Protein AF-Q55GI3-F1 (afdb_monomer)

Organism: Dictyostelium discoideum (NCBI:txid44689)

Radius of gyration: 42.15 Å; Cα contacts (8 Å, |Δi|>4): 1378; chains: 1; bounding box: 112×113×127 Å

InterPro domains:
  IPR000182 GNAT domain [PF00583] (133-193)
  IPR016181 Acyl-CoA N-acyltransferase [SSF55729] (153-197)

Structure (mmCIF, N/CA/C/O backbone):
data_AF-Q55GI3-F1
#
_entry.id   AF-Q55GI3-F1
#
loop_
_atom_site.group_PDB
_atom_site.id
_atom_site.type_symbol
_atom_site.label_atom_id
_atom_site.label_alt_id
_atom_site.label_comp_id
_atom_site.label_asym_id
_atom_site.label_entity_id
_atom_site.label_seq_id
_atom_site.pdbx_PDB_ins_code
_atom_site.Cartn_x
_atom_site.Cartn_y
_atom_site.Cartn_z
_atom_site.occupancy
_atom_site.B_iso_or_equiv
_atom_site.auth_seq_id
_atom_site.auth_comp_id
_atom_site.auth_asym_id
_atom_site.auth_atom_id
_atom_site.pdbx_PDB_model_num
ATOM 1 N N . MET A 1 1 ? 38.148 -11.548 -2.305 1.00 63.25 1 MET A N 1
ATOM 2 C CA . MET A 1 1 ? 38.549 -11.258 -3.697 1.00 63.25 1 MET A CA 1
ATOM 3 C C . MET A 1 1 ? 39.489 -10.071 -3.671 1.00 63.25 1 MET A C 1
ATOM 5 O O . MET A 1 1 ? 39.153 -9.086 -3.020 1.00 63.25 1 MET A O 1
ATOM 9 N N . ASN A 1 2 ? 40.663 -10.177 -4.299 1.00 75.12 2 ASN A N 1
ATOM 10 C CA . ASN A 1 2 ? 41.557 -9.030 -4.455 1.00 75.12 2 ASN A CA 1
ATOM 11 C C . ASN A 1 2 ? 40.806 -7.924 -5.203 1.00 75.12 2 ASN A C 1
ATOM 13 O O . ASN A 1 2 ? 40.073 -8.196 -6.153 1.00 75.12 2 ASN A O 1
ATOM 17 N N . LYS A 1 3 ? 40.927 -6.684 -4.728 1.00 88.19 3 LYS A N 1
ATOM 18 C CA . LYS A 1 3 ? 40.310 -5.528 -5.375 1.00 88.19 3 LYS A CA 1
ATOM 19 C C . LYS A 1 3 ? 41.047 -5.290 -6.695 1.00 88.19 3 LYS A C 1
ATOM 21 O O . LYS A 1 3 ? 42.148 -4.757 -6.663 1.00 88.19 3 LYS A O 1
ATOM 26 N N . ILE A 1 4 ? 40.447 -5.700 -7.813 1.00 90.69 4 ILE A N 1
ATOM 27 C CA . ILE A 1 4 ? 40.982 -5.460 -9.161 1.00 90.69 4 ILE A CA 1
ATOM 28 C C . ILE A 1 4 ? 41.154 -3.953 -9.354 1.00 90.69 4 ILE A C 1
ATOM 30 O O . ILE A 1 4 ? 40.213 -3.183 -9.112 1.00 90.69 4 ILE A O 1
ATOM 34 N N . SER A 1 5 ? 42.356 -3.540 -9.752 1.00 93.12 5 SER A N 1
ATOM 35 C CA . SER A 1 5 ? 42.648 -2.162 -10.132 1.00 93.12 5 SER A CA 1
ATOM 36 C C . SER A 1 5 ? 42.387 -1.981 -11.625 1.00 93.12 5 SER A C 1
ATOM 38 O O . SER A 1 5 ? 42.750 -2.828 -12.441 1.00 93.12 5 SER A O 1
ATOM 40 N N . PHE A 1 6 ? 41.714 -0.894 -11.985 1.00 95.88 6 PHE A N 1
ATOM 41 C CA . PHE A 1 6 ? 41.417 -0.577 -13.374 1.00 95.88 6 PHE A CA 1
ATOM 42 C C . PHE A 1 6 ? 41.377 0.932 -13.583 1.00 95.88 6 PHE A C 1
ATOM 44 O O . PHE A 1 6 ? 41.097 1.682 -12.642 1.00 95.88 6 PHE A O 1
ATOM 51 N N . GLU A 1 7 ? 41.638 1.349 -14.815 1.00 97.25 7 GLU A N 1
ATOM 52 C CA . GLU A 1 7 ? 41.495 2.722 -15.292 1.00 97.25 7 GLU A CA 1
ATOM 53 C C . GLU A 1 7 ? 40.228 2.874 -16.141 1.00 97.25 7 GLU A C 1
ATOM 55 O O . GLU A 1 7 ? 39.687 1.883 -16.641 1.00 97.25 7 GLU A O 1
ATOM 60 N N . MET A 1 8 ? 39.729 4.108 -16.248 1.00 98.12 8 MET A N 1
ATOM 61 C CA . MET A 1 8 ? 38.625 4.461 -17.141 1.00 98.12 8 MET A CA 1
ATOM 62 C C . MET A 1 8 ? 39.198 5.201 -18.348 1.00 98.12 8 MET A C 1
ATOM 64 O O . MET A 1 8 ? 39.896 6.196 -18.163 1.00 98.12 8 MET A O 1
ATOM 68 N N . VAL A 1 9 ? 38.901 4.730 -19.557 1.00 98.25 9 VAL A N 1
ATOM 69 C CA . VAL A 1 9 ? 39.345 5.344 -20.818 1.00 98.25 9 VAL A CA 1
ATOM 70 C C . VAL A 1 9 ? 38.117 5.781 -21.607 1.00 98.25 9 VAL A C 1
ATOM 72 O O . VAL A 1 9 ? 37.279 4.942 -21.923 1.00 98.25 9 VAL A O 1
ATOM 75 N N . ASP A 1 10 ? 38.000 7.073 -21.918 1.00 98.19 10 ASP A N 1
ATOM 76 C CA . ASP A 1 10 ? 36.951 7.612 -22.793 1.00 98.19 10 ASP A CA 1
ATOM 77 C C . ASP A 1 10 ? 37.492 7.776 -24.217 1.00 98.19 10 ASP A C 1
ATOM 79 O O . ASP A 1 10 ? 38.368 8.607 -24.470 1.00 98.19 10 ASP A O 1
ATOM 83 N N . LEU A 1 11 ? 36.961 6.991 -25.155 1.00 98.00 11 LEU A N 1
ATOM 84 C CA . LEU A 1 11 ? 37.396 6.995 -26.553 1.00 98.00 11 LEU A CA 1
ATOM 85 C C . LEU A 1 11 ? 37.057 8.298 -27.292 1.00 98.00 11 LEU A C 1
ATOM 87 O O . LEU A 1 11 ? 37.619 8.547 -28.355 1.00 98.00 11 LEU A O 1
ATOM 91 N N . ARG A 1 12 ? 36.186 9.158 -26.748 1.00 94.94 12 ARG A N 1
ATOM 92 C CA . ARG A 1 12 ? 35.947 10.501 -27.302 1.00 94.94 12 ARG A CA 1
ATOM 93 C C . ARG A 1 12 ? 37.110 11.444 -27.002 1.00 94.94 12 ARG A C 1
ATOM 95 O O . ARG A 1 12 ? 37.484 12.252 -27.846 1.00 94.94 12 ARG A O 1
ATOM 102 N N . GLU A 1 13 ? 37.686 11.333 -25.806 1.00 94.56 13 GLU A N 1
ATOM 103 C CA . GLU A 1 13 ? 38.809 12.163 -25.347 1.00 94.56 13 GLU A CA 1
ATOM 104 C C . GLU A 1 13 ? 40.169 11.586 -25.760 1.00 94.56 13 GLU A C 1
ATOM 106 O O . GLU A 1 13 ? 41.147 12.317 -25.897 1.00 94.56 13 GLU A O 1
ATOM 111 N N . SER A 1 14 ? 40.254 10.266 -25.932 1.00 95.44 14 SER A N 1
ATOM 112 C CA . SER A 1 14 ? 41.475 9.534 -26.284 1.00 95.44 14 SER A CA 1
ATOM 113 C C . SER A 1 14 ? 41.156 8.445 -27.307 1.00 95.44 14 SER A C 1
ATOM 115 O O . SER A 1 14 ? 41.174 7.256 -26.994 1.00 95.44 14 SER A O 1
ATOM 117 N N . TYR A 1 15 ? 40.820 8.870 -28.529 1.00 95.62 15 TYR A N 1
AT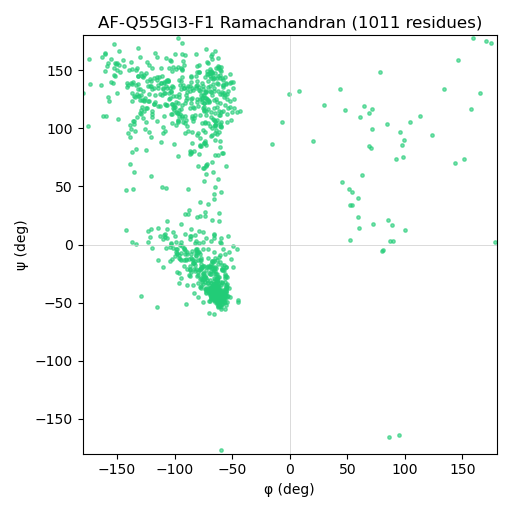OM 118 C CA . TYR A 1 15 ? 40.413 7.964 -29.603 1.00 95.62 15 TYR A CA 1
ATOM 119 C C . TYR A 1 15 ? 41.516 6.960 -29.958 1.00 95.62 15 TYR A C 1
ATOM 121 O O . TYR A 1 15 ? 42.618 7.335 -30.362 1.00 95.62 15 TYR A O 1
ATOM 129 N N . ASP A 1 16 ? 41.180 5.677 -29.845 1.00 96.88 16 ASP A N 1
ATOM 130 C CA . ASP A 1 16 ? 42.015 4.542 -30.224 1.00 96.88 16 ASP A CA 1
ATOM 131 C C . ASP A 1 16 ? 41.140 3.531 -30.979 1.00 96.88 16 ASP A C 1
ATOM 133 O O . ASP A 1 16 ? 40.295 2.844 -30.398 1.00 96.88 16 ASP A O 1
ATOM 137 N N . TYR A 1 17 ? 41.338 3.462 -32.297 1.00 96.50 17 TYR A N 1
ATOM 138 C CA . TYR A 1 17 ? 40.577 2.579 -33.179 1.00 96.50 17 TYR A CA 1
ATOM 139 C C . TYR A 1 17 ? 40.793 1.093 -32.863 1.00 96.50 17 TYR A C 1
ATOM 141 O O . TYR A 1 17 ? 39.850 0.306 -32.938 1.00 96.50 17 TYR A O 1
ATOM 149 N N . GLU A 1 18 ? 42.008 0.689 -32.480 1.00 98.06 18 GLU A N 1
ATOM 150 C CA . GLU A 1 18 ? 42.278 -0.711 -32.142 1.00 98.06 18 GLU A CA 1
ATOM 151 C C . GLU A 1 18 ? 41.598 -1.082 -30.823 1.00 98.06 18 GLU A C 1
ATOM 153 O O . GLU A 1 18 ? 41.022 -2.165 -30.705 1.00 98.06 18 GLU A O 1
ATOM 158 N N . LEU A 1 19 ? 41.581 -0.173 -29.845 1.00 98.06 19 LEU A N 1
ATOM 159 C CA . LEU A 1 19 ? 40.848 -0.373 -28.596 1.00 98.06 19 LEU A CA 1
ATOM 160 C C . LEU A 1 19 ? 39.324 -0.412 -28.812 1.00 98.06 19 LEU A C 1
ATOM 162 O O . LEU A 1 19 ? 38.658 -1.275 -28.238 1.00 98.06 19 LEU A O 1
ATOM 166 N N . LEU A 1 20 ? 38.782 0.453 -29.677 1.00 98.06 20 LEU A N 1
ATOM 167 C CA . LEU A 1 20 ? 37.377 0.429 -30.103 1.00 98.06 20 LEU A CA 1
ATOM 168 C C . LEU A 1 20 ? 37.011 -0.912 -30.750 1.00 98.06 20 LEU A C 1
ATOM 170 O O . LEU A 1 20 ? 36.052 -1.570 -30.345 1.00 98.06 20 LEU A O 1
ATOM 174 N N . LYS A 1 21 ? 37.812 -1.350 -31.724 1.00 98.12 21 LYS A N 1
ATOM 175 C CA . LYS A 1 21 ? 37.629 -2.620 -32.431 1.00 98.12 21 LYS A CA 1
ATOM 176 C C . LYS A 1 21 ? 37.711 -3.814 -31.480 1.00 98.12 21 LYS A C 1
ATOM 178 O O . LYS A 1 21 ? 36.939 -4.763 -31.615 1.00 98.12 21 LYS A O 1
ATOM 183 N N . ARG A 1 22 ? 38.621 -3.776 -30.502 1.00 98.00 22 ARG A N 1
ATOM 184 C CA . ARG A 1 22 ? 38.706 -4.785 -29.438 1.00 98.00 22 ARG A CA 1
ATOM 185 C C . ARG A 1 22 ? 37.469 -4.780 -28.550 1.00 98.00 22 ARG A C 1
ATOM 187 O O . ARG A 1 22 ? 36.919 -5.844 -28.322 1.00 98.00 22 ARG A O 1
ATOM 194 N N . PHE A 1 23 ? 36.990 -3.623 -28.097 1.00 98.00 23 PHE A N 1
ATOM 195 C CA . PHE A 1 23 ? 35.740 -3.532 -27.334 1.00 98.00 23 PHE A CA 1
ATOM 196 C C . PHE A 1 23 ? 34.552 -4.121 -28.109 1.00 98.00 23 PHE A C 1
ATOM 198 O O . PHE A 1 23 ? 33.801 -4.932 -27.566 1.00 98.00 23 PHE A O 1
ATOM 205 N N . TYR A 1 24 ? 34.426 -3.778 -29.391 1.00 97.75 24 TYR A N 1
ATOM 206 C CA . TYR A 1 24 ? 33.361 -4.280 -30.253 1.00 97.75 24 TYR A CA 1
ATOM 207 C C . TYR A 1 24 ? 33.422 -5.812 -30.406 1.00 97.75 24 TYR A C 1
ATOM 209 O O . TYR A 1 24 ? 32.458 -6.517 -30.111 1.00 97.75 24 TYR A O 1
ATOM 217 N N . ASN A 1 25 ? 34.588 -6.356 -30.763 1.00 97.00 25 ASN A N 1
ATOM 218 C CA . ASN A 1 25 ? 34.750 -7.795 -30.991 1.00 97.00 25 ASN A CA 1
ATOM 219 C C . ASN A 1 25 ? 34.739 -8.631 -29.701 1.00 97.00 25 ASN A C 1
ATOM 221 O O . ASN A 1 25 ? 34.207 -9.738 -29.685 1.00 97.00 25 ASN A O 1
ATOM 225 N N . GLU A 1 26 ? 35.367 -8.138 -28.631 1.00 96.81 26 GLU A N 1
ATOM 226 C CA . GLU A 1 26 ? 35.566 -8.888 -27.385 1.00 96.81 26 GLU A CA 1
ATOM 227 C C . GLU A 1 26 ? 34.369 -8.761 -26.422 1.00 96.81 26 GLU A C 1
ATOM 229 O O . GLU A 1 26 ? 34.213 -9.623 -25.556 1.00 96.81 26 GLU A O 1
ATOM 234 N N . LEU A 1 27 ? 33.533 -7.714 -26.538 1.00 95.81 27 LEU A N 1
ATOM 235 C CA . LEU A 1 27 ? 32.398 -7.476 -25.633 1.00 95.81 27 LEU A CA 1
ATOM 236 C C . LEU A 1 27 ? 31.051 -7.233 -26.314 1.00 95.81 27 LEU A C 1
ATOM 238 O O . LEU A 1 27 ? 30.078 -7.815 -25.838 1.00 95.81 27 LEU A O 1
ATOM 242 N N . MET A 1 28 ? 30.956 -6.421 -27.372 1.00 95.19 28 MET A N 1
ATOM 243 C CA . MET A 1 28 ? 29.655 -6.149 -28.011 1.00 95.19 28 MET A CA 1
ATOM 244 C C . MET A 1 28 ? 29.075 -7.408 -28.658 1.00 95.19 28 MET A C 1
ATOM 246 O O . MET A 1 28 ? 28.027 -7.877 -28.223 1.00 95.19 28 MET A O 1
ATOM 250 N N . ILE A 1 29 ? 29.794 -8.006 -29.615 1.00 94.44 29 ILE A N 1
ATOM 251 C CA . ILE A 1 29 ? 29.316 -9.180 -30.369 1.00 94.44 29 ILE A CA 1
ATOM 252 C C . ILE A 1 29 ? 28.906 -10.344 -29.439 1.00 94.44 29 ILE A C 1
ATOM 254 O O . ILE A 1 29 ? 27.814 -10.881 -29.603 1.00 94.44 29 ILE A O 1
ATOM 258 N N . PRO A 1 30 ? 29.690 -10.730 -28.407 1.00 92.88 30 PRO A N 1
ATOM 259 C CA . PRO A 1 30 ? 29.292 -11.831 -27.527 1.00 92.88 30 PRO A CA 1
ATOM 260 C C . PRO A 1 30 ? 28.052 -11.561 -26.658 1.00 92.88 30 PRO A C 1
ATOM 262 O O . PRO A 1 30 ? 27.434 -12.515 -26.188 1.00 92.88 30 PRO A O 1
ATOM 265 N N . ASN A 1 31 ? 27.708 -10.295 -26.391 1.00 91.19 31 ASN A N 1
ATOM 266 C CA . ASN A 1 31 ? 26.568 -9.922 -25.541 1.00 91.19 31 ASN A CA 1
ATOM 267 C C . ASN A 1 31 ? 25.300 -9.568 -26.335 1.00 91.19 31 ASN A C 1
ATOM 269 O O . ASN A 1 31 ? 24.269 -9.336 -25.711 1.00 91.19 31 ASN A O 1
ATOM 273 N N . PHE A 1 32 ? 25.370 -9.546 -27.665 1.00 88.81 32 PHE A N 1
ATOM 274 C CA . PHE A 1 32 ? 24.243 -9.289 -28.562 1.00 88.81 32 PHE A CA 1
ATOM 275 C C . PHE A 1 32 ? 24.317 -10.287 -29.724 1.00 88.81 32 PHE A C 1
ATOM 277 O O . PHE A 1 32 ? 24.864 -9.979 -30.780 1.00 88.81 32 PHE A O 1
ATOM 284 N N . PRO A 1 33 ? 23.861 -11.534 -29.504 1.00 81.44 33 PRO A N 1
ATOM 285 C CA . PRO A 1 33 ? 23.996 -12.603 -30.490 1.00 81.44 33 PRO A CA 1
ATOM 286 C C . PRO A 1 33 ? 23.115 -12.397 -31.729 1.00 81.44 33 PRO A C 1
ATOM 288 O O . PRO A 1 33 ? 23.378 -13.023 -32.754 1.00 81.44 33 PRO A O 1
ATOM 291 N N . ASP A 1 34 ? 22.075 -11.564 -31.637 1.00 83.44 34 ASP A N 1
ATOM 292 C CA . ASP A 1 34 ? 21.312 -11.120 -32.799 1.00 83.44 34 ASP A CA 1
ATOM 293 C C . ASP A 1 34 ? 22.016 -9.914 -33.431 1.00 83.44 34 ASP A C 1
ATOM 295 O O . ASP A 1 34 ? 22.030 -8.817 -32.874 1.00 83.44 34 ASP A O 1
ATOM 299 N N . GLU A 1 35 ? 22.605 -10.121 -34.609 1.00 83.94 35 GLU A N 1
ATOM 300 C CA . GLU A 1 35 ? 23.285 -9.064 -35.365 1.00 83.94 35 GLU A CA 1
ATOM 301 C C . GLU A 1 35 ? 22.344 -7.895 -35.710 1.00 83.94 35 GLU A C 1
ATOM 303 O O . GLU A 1 35 ? 22.822 -6.785 -35.919 1.00 83.94 35 GLU A O 1
ATOM 308 N N . ASN A 1 36 ? 21.018 -8.100 -35.714 1.00 80.38 36 ASN A N 1
ATOM 309 C CA . ASN A 1 36 ? 20.044 -7.032 -35.966 1.00 80.38 36 ASN A CA 1
ATOM 310 C C . ASN A 1 36 ? 19.880 -6.065 -34.782 1.00 80.38 36 ASN A C 1
ATOM 312 O O . ASN A 1 36 ? 19.363 -4.963 -34.965 1.00 80.38 36 ASN A O 1
ATOM 316 N N . GLU A 1 37 ? 20.303 -6.463 -33.579 1.00 79.12 37 GLU A N 1
ATOM 317 C CA . GLU A 1 37 ? 20.336 -5.594 -32.395 1.00 79.12 37 GLU A CA 1
ATOM 318 C C . GLU A 1 37 ? 21.634 -4.772 -32.313 1.00 79.12 37 GLU A C 1
ATOM 320 O O . GLU A 1 37 ? 21.758 -3.896 -31.457 1.00 79.12 37 GLU A O 1
ATOM 325 N N . LEU A 1 38 ? 22.612 -5.046 -33.186 1.00 84.69 38 LEU A N 1
ATOM 326 C CA . LEU A 1 38 ? 23.911 -4.384 -33.199 1.00 84.69 38 LEU A CA 1
ATOM 327 C C . LEU A 1 38 ? 23.987 -3.314 -34.288 1.00 84.69 38 LEU A C 1
ATOM 329 O O . LEU A 1 38 ? 23.795 -3.573 -35.473 1.00 84.69 38 LEU A O 1
ATOM 333 N N . GLU A 1 39 ? 24.388 -2.107 -33.898 1.00 86.62 39 GLU A N 1
ATOM 334 C CA . GLU A 1 39 ? 24.894 -1.136 -34.867 1.00 86.62 39 GLU A CA 1
ATOM 335 C C . GLU A 1 39 ? 26.257 -1.610 -35.406 1.00 86.62 39 GLU A C 1
ATOM 337 O O . GLU A 1 39 ? 27.106 -2.053 -34.618 1.00 86.62 39 GLU A O 1
ATOM 342 N N . PRO A 1 40 ? 26.510 -1.523 -36.724 1.00 90.00 40 PRO A N 1
ATOM 343 C CA . PRO A 1 40 ? 27.790 -1.923 -37.295 1.00 90.00 40 PRO A CA 1
ATOM 344 C C . PRO A 1 40 ? 28.919 -1.017 -36.784 1.00 90.00 40 PRO A C 1
ATOM 346 O O . PRO A 1 40 ? 28.725 0.179 -36.549 1.00 90.00 40 PRO A O 1
ATOM 349 N N . LEU A 1 41 ? 30.125 -1.578 -36.630 1.00 93.88 41 LEU A N 1
ATOM 350 C CA . LEU A 1 41 ? 31.303 -0.852 -36.133 1.00 93.88 41 LEU A CA 1
ATOM 351 C C . LEU A 1 41 ? 31.589 0.416 -36.956 1.00 93.88 41 LEU A C 1
ATOM 353 O O . LEU A 1 41 ? 32.031 1.426 -36.410 1.00 93.88 41 LEU A O 1
ATOM 357 N N . GLU A 1 42 ? 31.318 0.380 -38.259 1.00 91.56 42 GLU A N 1
ATOM 358 C CA . GLU A 1 42 ? 31.474 1.507 -39.175 1.00 91.56 42 GLU A CA 1
ATOM 359 C C . GLU A 1 42 ? 30.625 2.716 -38.759 1.00 91.56 42 GLU A C 1
ATOM 361 O O . GLU A 1 42 ? 31.126 3.841 -38.789 1.00 91.56 42 GLU A O 1
ATOM 366 N N . SER A 1 43 ? 29.391 2.496 -38.292 1.00 87.50 43 SER A N 1
ATOM 367 C CA . SER A 1 43 ? 28.527 3.573 -37.792 1.00 87.50 43 SER A CA 1
ATOM 368 C C . SER A 1 43 ? 29.108 4.222 -36.536 1.00 87.50 43 SER A C 1
ATOM 370 O O . SER A 1 43 ? 29.049 5.439 -36.382 1.00 87.50 43 SER A O 1
ATOM 372 N N . TRP A 1 44 ? 29.750 3.444 -35.661 1.00 92.25 44 TRP A N 1
ATOM 373 C CA . TRP A 1 44 ? 30.398 3.995 -34.468 1.00 92.25 44 TRP A CA 1
ATOM 374 C C . TRP A 1 44 ? 31.614 4.845 -34.832 1.00 92.25 44 TRP A C 1
ATOM 376 O O . TRP A 1 44 ? 31.818 5.913 -34.257 1.00 92.25 44 TRP A O 1
ATOM 386 N N . VAL A 1 45 ? 32.410 4.398 -35.810 1.00 93.31 45 VAL A N 1
ATOM 387 C CA . VAL A 1 45 ? 33.548 5.167 -36.338 1.00 93.31 45 VAL A CA 1
ATOM 388 C C . VAL A 1 45 ? 33.074 6.492 -36.945 1.00 93.31 45 VAL A C 1
ATOM 390 O O . VAL A 1 45 ? 33.700 7.525 -36.703 1.00 93.31 45 VAL A O 1
ATOM 393 N N . GLU A 1 46 ? 31.955 6.489 -37.673 1.00 89.19 46 GLU A N 1
ATOM 394 C CA . GLU A 1 46 ? 31.343 7.697 -38.241 1.00 89.19 46 GLU A CA 1
ATOM 395 C C . GLU A 1 46 ? 30.935 8.705 -37.153 1.00 89.19 46 GLU A C 1
ATOM 397 O O . GLU A 1 46 ? 31.257 9.889 -37.258 1.00 89.19 46 GLU A O 1
ATOM 402 N N . MET A 1 47 ? 30.351 8.242 -36.041 1.00 88.94 47 MET A N 1
ATOM 403 C CA . MET A 1 47 ? 29.964 9.106 -34.912 1.00 88.94 47 MET A CA 1
ATOM 404 C C . MET A 1 47 ? 31.162 9.773 -34.202 1.00 88.94 47 MET A C 1
ATOM 406 O O . MET A 1 47 ? 31.024 10.856 -33.619 1.00 88.94 47 MET A O 1
ATOM 410 N N . PHE A 1 48 ? 32.363 9.184 -34.275 1.00 89.19 48 PHE A N 1
ATOM 411 C CA . PHE A 1 48 ? 33.608 9.848 -33.857 1.00 89.19 48 PHE A CA 1
ATOM 412 C C . PHE A 1 48 ? 34.169 10.808 -34.926 1.00 89.19 48 PHE A C 1
ATOM 414 O O . PHE A 1 48 ? 34.845 11.778 -34.576 1.00 89.19 48 PHE A O 1
ATOM 421 N N . GLY A 1 49 ? 33.889 10.565 -36.213 1.00 76.38 49 GLY A N 1
ATOM 422 C CA . GLY A 1 49 ? 34.483 11.246 -37.372 1.00 76.38 49 GLY A CA 1
ATOM 423 C C . GLY A 1 49 ? 34.229 12.754 -37.458 1.00 76.38 49 GLY A C 1
ATOM 424 O O . GLY A 1 49 ? 35.105 13.491 -37.923 1.00 76.38 49 GLY A O 1
ATOM 425 N N . ASN A 1 50 ? 33.114 13.238 -36.899 1.00 67.31 50 ASN A N 1
ATOM 426 C CA . ASN A 1 50 ? 32.764 14.668 -36.861 1.00 67.31 50 ASN A CA 1
ATOM 427 C C . ASN A 1 50 ? 33.786 15.546 -36.101 1.00 67.31 50 ASN A C 1
ATOM 429 O O . ASN A 1 50 ? 33.728 16.775 -36.161 1.00 67.31 50 ASN A O 1
ATOM 433 N N . LEU A 1 51 ? 34.759 14.947 -35.405 1.00 62.12 51 LEU A N 1
ATOM 434 C CA . LEU A 1 51 ? 35.843 15.669 -34.734 1.00 62.12 51 LEU A CA 1
ATOM 435 C C . LEU A 1 51 ? 36.904 16.236 -35.692 1.00 62.12 51 LEU A C 1
ATOM 437 O O . LEU A 1 51 ? 37.548 17.236 -35.364 1.00 62.12 51 LEU A O 1
ATOM 441 N N . ASN A 1 52 ? 37.111 15.625 -36.864 1.00 57.62 52 ASN A N 1
ATOM 442 C CA . ASN A 1 52 ? 38.257 15.966 -37.715 1.00 57.62 52 ASN A CA 1
ATOM 443 C C . ASN A 1 52 ? 37.996 17.131 -38.681 1.00 57.62 52 ASN A C 1
ATOM 445 O O . ASN A 1 52 ? 38.938 17.842 -39.036 1.00 57.62 52 ASN A O 1
ATOM 449 N N . GLU A 1 53 ? 36.747 17.386 -39.073 1.00 61.81 53 GLU A N 1
ATOM 450 C CA . GLU A 1 53 ? 36.443 18.475 -40.015 1.00 61.81 53 GLU A CA 1
ATOM 451 C C . GLU A 1 53 ? 36.495 19.862 -39.350 1.00 61.81 53 GLU A C 1
ATOM 453 O O . GLU A 1 53 ? 36.972 20.828 -39.951 1.00 61.81 53 GLU A O 1
ATOM 458 N N . ASN A 1 54 ? 36.145 19.959 -38.063 1.00 56.72 54 ASN A N 1
ATOM 459 C CA . ASN A 1 54 ? 36.120 21.241 -37.350 1.00 56.72 54 ASN A CA 1
ATOM 460 C C . ASN A 1 54 ? 37.512 21.779 -36.963 1.00 56.72 54 ASN A C 1
ATOM 462 O O . ASN A 1 54 ? 37.690 22.993 -36.853 1.00 56.72 54 ASN A O 1
ATOM 466 N N . ASN A 1 55 ? 38.530 20.921 -36.824 1.00 56.59 55 ASN A N 1
ATOM 467 C CA . ASN A 1 55 ? 39.894 21.375 -36.517 1.00 56.59 55 ASN A CA 1
ATOM 468 C C . ASN A 1 55 ? 40.676 21.867 -37.748 1.00 56.59 55 ASN A C 1
ATOM 470 O O . ASN A 1 55 ? 41.603 22.665 -37.597 1.00 56.59 55 ASN A O 1
ATOM 474 N N . ASN A 1 56 ? 40.292 21.467 -38.965 1.00 57.38 56 ASN A N 1
ATOM 475 C CA . ASN A 1 56 ? 40.979 21.908 -40.184 1.00 57.38 56 ASN A CA 1
ATOM 476 C C . ASN A 1 56 ? 40.458 23.248 -40.734 1.00 57.38 56 ASN A C 1
ATOM 478 O O . ASN A 1 56 ? 41.207 23.956 -41.410 1.00 57.38 56 ASN A O 1
ATOM 482 N N . ASN A 1 57 ? 39.235 23.663 -40.384 1.00 57.38 57 ASN A N 1
ATOM 483 C CA . ASN A 1 57 ? 38.661 24.922 -40.877 1.00 57.38 57 ASN A CA 1
ATOM 484 C C . ASN A 1 57 ? 39.068 26.174 -40.075 1.00 57.38 57 ASN A C 1
ATOM 486 O O . ASN A 1 57 ? 38.990 27.282 -40.603 1.00 57.38 57 ASN A O 1
ATOM 490 N N . ASN A 1 58 ? 39.602 26.033 -38.856 1.00 56.12 58 ASN A N 1
ATOM 491 C CA . ASN A 1 58 ? 40.059 27.183 -38.057 1.00 56.12 58 ASN A CA 1
ATOM 492 C C . ASN A 1 58 ? 41.526 27.594 -38.285 1.00 56.12 58 ASN A C 1
ATOM 494 O O . ASN A 1 58 ? 41.932 28.654 -37.813 1.00 56.12 58 ASN A O 1
ATOM 498 N N . ASN A 1 59 ? 42.307 26.832 -39.061 1.00 53.84 59 ASN A N 1
ATOM 499 C CA . ASN A 1 59 ? 43.709 27.165 -39.362 1.00 53.84 59 ASN A CA 1
ATOM 500 C C . ASN A 1 59 ? 43.953 27.744 -40.771 1.00 53.84 59 ASN A C 1
ATOM 502 O O . ASN A 1 59 ? 45.090 28.093 -41.078 1.00 53.84 59 ASN A O 1
ATOM 506 N N . ASN A 1 60 ? 42.915 27.929 -41.600 1.00 51.16 60 ASN A N 1
ATOM 507 C CA . ASN A 1 60 ? 43.066 28.406 -42.987 1.00 51.16 60 ASN A CA 1
ATOM 508 C C . ASN A 1 60 ? 42.499 29.811 -43.288 1.00 51.16 60 ASN A C 1
ATOM 510 O O . ASN A 1 60 ? 42.570 30.259 -44.428 1.00 51.16 60 ASN A O 1
ATOM 514 N N . ASN A 1 61 ? 42.038 30.577 -42.292 1.00 49.06 61 ASN A N 1
ATOM 515 C CA . ASN A 1 61 ? 41.477 31.927 -42.508 1.00 49.06 61 ASN A CA 1
ATOM 516 C C . ASN A 1 61 ? 42.510 33.075 -42.506 1.00 49.06 61 ASN A C 1
ATOM 518 O O . ASN A 1 61 ? 42.184 34.206 -42.160 1.00 49.06 61 ASN A O 1
ATOM 522 N N . ASN A 1 62 ? 43.758 32.813 -42.909 1.00 46.88 62 ASN A N 1
ATOM 523 C CA . ASN A 1 62 ? 44.818 33.827 -42.959 1.00 46.88 62 ASN A CA 1
ATOM 524 C C . ASN A 1 62 ? 45.745 33.675 -44.178 1.00 46.88 62 ASN A C 1
ATOM 526 O O . ASN A 1 62 ? 46.955 33.732 -44.023 1.00 46.88 62 ASN A O 1
ATOM 530 N N . LEU A 1 63 ? 45.225 33.497 -45.396 1.00 40.94 63 LEU A N 1
ATOM 531 C CA . LEU A 1 63 ? 45.980 33.790 -46.625 1.00 40.94 63 LEU A CA 1
ATOM 532 C C . LEU A 1 63 ? 45.045 33.885 -47.843 1.00 40.94 63 LEU A C 1
ATOM 534 O O . LEU A 1 63 ? 44.194 33.029 -48.043 1.00 40.94 63 LEU A O 1
ATOM 538 N N . ASN A 1 64 ? 45.310 34.893 -48.681 1.00 38.22 64 ASN A N 1
ATOM 539 C CA . ASN A 1 64 ? 44.867 35.077 -50.074 1.00 38.22 64 ASN A CA 1
ATOM 540 C C . ASN A 1 64 ? 43.654 35.990 -50.332 1.00 38.22 64 ASN A C 1
ATOM 542 O O . ASN A 1 64 ? 42.574 35.581 -50.745 1.00 38.22 64 ASN A O 1
ATOM 546 N N . PHE A 1 65 ? 43.943 37.290 -50.220 1.00 38.50 65 PHE A N 1
ATOM 547 C CA . PHE A 1 65 ? 43.481 38.300 -51.174 1.00 38.50 65 PHE A CA 1
ATOM 548 C C . PHE A 1 65 ? 44.063 38.026 -52.580 1.00 38.50 65 PHE A C 1
ATOM 550 O O . PHE A 1 65 ? 45.237 37.680 -52.686 1.00 38.50 65 PHE A O 1
ATOM 557 N N . PHE A 1 66 ? 43.260 38.326 -53.610 1.00 41.69 66 PHE A N 1
ATOM 558 C CA . PHE A 1 66 ? 43.540 38.449 -55.058 1.00 41.69 66 PHE A CA 1
ATOM 559 C C . PHE A 1 66 ? 43.088 37.317 -56.013 1.00 41.69 66 PHE A C 1
ATOM 561 O O . PHE A 1 66 ? 43.764 36.314 -56.199 1.00 41.69 66 PHE A O 1
ATOM 568 N N . ASN A 1 67 ? 42.016 37.675 -56.741 1.00 39.78 67 ASN A N 1
ATOM 569 C CA . ASN A 1 67 ? 41.752 37.520 -58.184 1.00 39.78 67 ASN A CA 1
ATOM 570 C C . ASN A 1 67 ? 41.184 36.209 -58.768 1.00 39.78 67 ASN A C 1
ATOM 572 O O . ASN A 1 67 ? 41.907 35.255 -59.027 1.00 39.78 67 ASN A O 1
ATOM 576 N N . ASN A 1 68 ? 39.878 36.286 -59.082 1.00 38.59 68 ASN A N 1
ATOM 577 C CA . ASN A 1 68 ? 39.231 36.103 -60.400 1.00 38.59 68 ASN A CA 1
ATOM 578 C C . ASN A 1 68 ? 39.879 35.151 -61.424 1.00 38.59 68 ASN A C 1
ATOM 580 O O . ASN A 1 68 ? 40.941 35.460 -61.954 1.00 38.59 68 ASN A O 1
ATOM 584 N N . ASP A 1 69 ? 39.147 34.110 -61.847 1.00 40.88 69 ASP A N 1
ATOM 585 C CA . ASP A 1 69 ? 38.324 34.153 -63.076 1.00 40.88 69 ASP A CA 1
ATOM 586 C C . ASP A 1 69 ? 37.573 32.821 -63.341 1.00 40.88 69 ASP A C 1
ATOM 588 O O . ASP A 1 69 ? 38.163 31.747 -63.360 1.00 40.88 69 ASP A O 1
ATOM 592 N N . ASN A 1 70 ? 36.262 32.955 -63.592 1.00 41.75 70 ASN A N 1
ATOM 593 C CA . ASN A 1 70 ? 35.390 32.238 -64.543 1.00 41.75 70 ASN A CA 1
ATOM 594 C C . ASN A 1 70 ? 35.394 30.693 -64.641 1.00 41.75 70 ASN A C 1
ATOM 596 O O . ASN A 1 70 ? 36.295 30.095 -65.221 1.00 41.75 70 ASN A O 1
ATOM 600 N N . ASN A 1 71 ? 34.254 30.065 -64.306 1.00 41.47 71 ASN A N 1
ATOM 601 C CA . ASN A 1 71 ? 33.308 29.554 -65.318 1.00 41.47 71 ASN A CA 1
ATOM 602 C C . ASN A 1 71 ? 31.997 29.023 -64.703 1.00 41.47 71 ASN A C 1
ATOM 604 O O . ASN A 1 71 ? 31.987 28.368 -63.666 1.00 41.47 71 ASN A O 1
ATOM 608 N N . GLN A 1 72 ? 30.900 29.373 -65.377 1.00 40.16 72 GLN A N 1
ATOM 609 C CA . GLN A 1 72 ? 29.493 29.110 -65.066 1.00 40.16 72 GLN A CA 1
ATOM 610 C C . GLN A 1 72 ? 29.066 27.680 -65.424 1.00 40.16 72 GLN A C 1
ATOM 612 O O . GLN A 1 72 ? 29.557 27.142 -66.408 1.00 40.16 72 GLN A O 1
ATOM 617 N N . GLU A 1 73 ? 28.032 27.171 -64.745 1.00 40.81 73 GLU A N 1
ATOM 618 C CA . GLU A 1 73 ? 26.860 26.565 -65.400 1.00 40.81 73 GLU A CA 1
ATOM 619 C C . GLU A 1 73 ? 25.641 26.606 -64.453 1.00 40.81 73 GLU A C 1
ATOM 621 O O . GLU A 1 73 ? 25.692 26.175 -63.303 1.00 40.81 73 GLU A O 1
ATOM 626 N N . THR A 1 74 ? 24.558 27.220 -64.934 1.00 37.28 74 THR A N 1
ATOM 627 C CA . THR A 1 74 ? 23.303 27.539 -64.237 1.00 37.28 74 THR A CA 1
ATOM 628 C C . THR A 1 74 ? 22.172 26.610 -64.683 1.00 37.28 74 THR A C 1
ATOM 630 O O . THR A 1 74 ? 21.995 26.378 -65.877 1.00 37.28 74 THR A O 1
ATOM 633 N N . ILE A 1 75 ? 21.321 26.180 -63.745 1.00 41.06 75 ILE A N 1
ATOM 634 C CA . ILE A 1 75 ? 19.982 25.633 -64.024 1.00 41.06 75 ILE A CA 1
ATOM 635 C C . ILE A 1 75 ? 18.967 26.424 -63.185 1.00 41.06 75 ILE A C 1
ATOM 637 O O . ILE A 1 75 ? 18.996 26.386 -61.960 1.00 41.06 75 ILE A O 1
ATOM 641 N N . ASN A 1 76 ? 18.089 27.162 -63.872 1.00 36.41 76 ASN A N 1
ATOM 642 C CA . ASN A 1 76 ? 16.977 27.948 -63.325 1.00 36.41 76 ASN A CA 1
ATOM 643 C C . ASN A 1 76 ? 15.653 27.208 -63.569 1.00 36.41 76 ASN A C 1
ATOM 645 O O . ASN A 1 76 ? 15.389 26.803 -64.701 1.00 36.41 76 ASN A O 1
ATOM 649 N N . ILE A 1 77 ? 14.783 27.133 -62.557 1.00 43.72 77 ILE A N 1
ATOM 650 C CA . ILE A 1 77 ? 13.353 26.824 -62.717 1.00 43.72 77 ILE A CA 1
ATOM 651 C C . ILE A 1 77 ? 12.552 27.846 -61.895 1.00 43.72 77 ILE A C 1
ATOM 653 O O . ILE A 1 77 ? 12.580 27.828 -60.668 1.00 43.72 77 ILE A O 1
ATOM 657 N N . ASN A 1 78 ? 11.849 28.740 -62.599 1.00 36.38 78 ASN A N 1
ATOM 658 C CA . ASN A 1 78 ? 10.856 29.677 -62.065 1.00 36.38 78 ASN A CA 1
ATOM 659 C C . ASN A 1 78 ? 9.474 29.009 -61.990 1.00 36.38 78 ASN A C 1
ATOM 661 O O . ASN A 1 78 ? 9.095 28.285 -62.910 1.00 36.38 78 ASN A O 1
ATOM 665 N N . PHE A 1 79 ? 8.682 29.357 -60.973 1.00 40.72 79 PHE A N 1
ATOM 666 C CA . PHE A 1 79 ? 7.222 29.218 -60.986 1.00 40.72 79 PHE A CA 1
ATOM 667 C C . PHE A 1 79 ? 6.580 30.495 -60.419 1.00 40.72 79 PHE A C 1
ATOM 669 O O . PHE A 1 79 ? 6.623 30.749 -59.217 1.00 40.72 79 PHE A O 1
ATOM 676 N N . GLU A 1 80 ? 5.995 31.299 -61.309 1.00 33.34 80 GLU A N 1
ATOM 677 C CA . GLU A 1 80 ? 4.985 32.317 -61.000 1.00 33.34 80 GLU A CA 1
ATOM 678 C C . GLU A 1 80 ? 3.619 31.638 -60.808 1.00 33.34 80 GLU A C 1
ATOM 680 O O . GLU A 1 80 ? 3.328 30.659 -61.496 1.00 33.34 80 GLU A O 1
ATOM 685 N N . ASN A 1 81 ? 2.749 32.183 -59.947 1.00 39.19 81 ASN A N 1
ATOM 686 C CA . ASN A 1 81 ? 1.300 32.121 -60.164 1.00 39.19 81 ASN A CA 1
ATOM 687 C C . ASN A 1 81 ? 0.535 33.225 -59.408 1.00 39.19 81 ASN A C 1
ATOM 689 O O . ASN A 1 81 ? 0.660 33.397 -58.198 1.00 39.19 81 ASN A O 1
ATOM 693 N N . ASN A 1 82 ? -0.271 33.940 -60.197 1.00 35.34 82 ASN A N 1
ATOM 694 C CA . ASN A 1 82 ? -1.229 35.003 -59.881 1.00 35.34 82 ASN A CA 1
ATOM 695 C C . ASN A 1 82 ? -2.490 34.500 -59.152 1.00 35.34 82 ASN A C 1
ATOM 697 O O . ASN A 1 82 ? -2.907 33.378 -59.414 1.00 35.34 82 ASN A O 1
ATOM 701 N N . LEU A 1 83 ? -3.180 35.379 -58.402 1.00 36.69 83 LEU A N 1
ATOM 702 C CA . LEU A 1 83 ? -4.661 35.504 -58.351 1.00 36.69 83 LEU A CA 1
ATOM 703 C C . LEU A 1 83 ? -5.058 36.717 -57.466 1.00 36.69 83 LEU A C 1
ATOM 705 O O . LEU A 1 83 ? -4.778 36.722 -56.275 1.00 36.69 83 LEU A O 1
ATOM 709 N N . PHE A 1 84 ? -5.439 37.873 -58.031 1.00 36.50 84 PHE A N 1
ATOM 710 C CA . PHE A 1 84 ? -6.796 38.322 -58.425 1.00 36.50 84 PHE A CA 1
ATOM 711 C C . PHE A 1 84 ? -7.819 38.432 -57.275 1.00 36.50 84 PHE A C 1
ATOM 713 O O . PHE A 1 84 ? -8.335 37.414 -56.840 1.00 36.50 84 PHE A O 1
ATOM 720 N N . PHE A 1 85 ? -8.211 39.659 -56.895 1.00 44.22 85 PHE A N 1
ATOM 721 C CA . PHE A 1 85 ? -9.585 39.994 -56.475 1.00 44.22 85 PHE A CA 1
ATOM 722 C C . PHE A 1 85 ? -9.914 41.456 -56.816 1.00 44.22 85 PHE A C 1
ATOM 724 O O . PHE A 1 85 ? -9.118 42.361 -56.575 1.00 44.22 85 PHE A O 1
ATOM 731 N N . GLY A 1 86 ? -11.069 41.636 -57.462 1.00 37.97 86 GLY A N 1
ATOM 732 C CA . GLY A 1 86 ? -11.542 42.874 -58.072 1.00 37.97 86 GLY A CA 1
ATOM 733 C C . GLY A 1 86 ? -12.433 43.749 -57.185 1.00 37.97 86 GLY A C 1
ATOM 734 O O . GLY A 1 86 ? -12.835 43.384 -56.085 1.00 37.97 86 GLY A O 1
ATOM 735 N N . SER A 1 87 ? -12.698 44.919 -57.758 1.00 35.53 87 SER A N 1
ATOM 736 C CA . SER A 1 87 ? -13.312 46.159 -57.278 1.00 35.53 87 SER A CA 1
ATOM 737 C C . SER A 1 87 ? -14.802 46.125 -56.916 1.00 35.53 87 SER A C 1
ATOM 739 O O . SER A 1 87 ? -15.554 45.310 -57.443 1.00 35.53 87 SER A O 1
ATOM 741 N N . ASN A 1 88 ? -15.215 47.112 -56.103 1.00 41.22 88 ASN A N 1
ATOM 742 C CA . ASN A 1 88 ? -16.281 48.130 -56.303 1.00 41.22 88 ASN A CA 1
ATOM 743 C C . ASN A 1 88 ? -16.565 48.750 -54.910 1.00 41.22 88 ASN A C 1
ATOM 745 O O . ASN A 1 88 ? -16.721 47.996 -53.962 1.00 41.22 88 ASN A O 1
ATOM 749 N N . GLY A 1 89 ? -16.628 50.053 -54.626 1.00 40.34 89 GLY A N 1
ATOM 750 C CA . GLY A 1 89 ? -16.835 51.277 -55.400 1.00 40.34 89 GLY A CA 1
ATOM 751 C C . GLY A 1 89 ? -17.867 52.145 -54.645 1.00 40.34 89 GLY A C 1
ATOM 752 O O . GLY A 1 89 ? -18.887 51.594 -54.242 1.00 40.34 89 GLY A O 1
ATOM 753 N N . ALA A 1 90 ? -17.587 53.454 -54.501 1.00 43.19 90 ALA A N 1
ATOM 754 C CA . ALA A 1 90 ? -18.496 54.606 -54.269 1.00 43.19 90 ALA A CA 1
ATOM 755 C C . ALA A 1 90 ? -18.236 55.485 -53.013 1.00 43.19 90 ALA A C 1
ATOM 757 O O . ALA A 1 90 ? -18.718 55.198 -51.922 1.00 43.19 90 ALA A O 1
ATOM 758 N N . ASP A 1 91 ? -17.468 56.559 -53.246 1.00 41.81 91 ASP A N 1
ATOM 759 C CA . ASP A 1 91 ? -17.729 58.004 -53.055 1.00 41.81 91 ASP A CA 1
ATOM 760 C C . ASP A 1 91 ? -18.419 58.597 -51.804 1.00 41.81 91 ASP A C 1
ATOM 762 O O . ASP A 1 91 ? -19.537 58.240 -51.437 1.00 41.81 91 ASP A O 1
ATOM 766 N N . GLY A 1 92 ? -17.793 59.675 -51.297 1.00 40.94 92 GLY A N 1
ATOM 767 C CA . GLY A 1 92 ? -18.360 60.705 -50.407 1.00 40.94 92 GLY A CA 1
ATOM 768 C C . GLY A 1 92 ? -17.339 61.193 -49.365 1.00 40.94 92 GLY A C 1
ATOM 769 O O . GLY A 1 92 ? -17.329 60.682 -48.256 1.00 40.94 92 GLY A O 1
ATOM 770 N N . ALA A 1 93 ? -16.298 61.938 -49.748 1.00 41.94 93 ALA A N 1
ATOM 771 C CA . ALA A 1 93 ? -16.231 63.407 -49.844 1.00 41.94 93 ALA A CA 1
ATOM 772 C C . ALA A 1 93 ? -16.270 64.153 -48.491 1.00 41.94 93 ALA A C 1
ATOM 774 O O . ALA A 1 93 ? -17.302 64.214 -47.829 1.00 41.94 93 ALA A O 1
ATOM 775 N N . ASP A 1 94 ? -15.119 64.778 -48.220 1.00 42.00 94 ASP A N 1
ATOM 776 C CA . ASP A 1 94 ? -14.838 65.953 -47.394 1.00 42.00 94 ASP A CA 1
ATOM 777 C C . ASP A 1 94 ? -15.093 65.868 -45.886 1.00 42.00 94 ASP A C 1
ATOM 779 O O . ASP A 1 94 ? -16.232 65.754 -45.446 1.00 42.00 94 ASP A O 1
ATOM 783 N N . ILE A 1 95 ? -14.010 66.056 -45.109 1.00 49.31 95 ILE A N 1
ATOM 784 C CA . ILE A 1 95 ? -13.863 67.028 -43.999 1.00 49.31 95 ILE A CA 1
ATOM 785 C C . ILE A 1 95 ? -12.741 66.566 -43.030 1.00 49.31 95 ILE A C 1
ATOM 787 O O . ILE A 1 95 ? -12.873 65.567 -42.334 1.00 49.31 95 ILE A O 1
ATOM 791 N N . ILE A 1 96 ? -11.686 67.393 -42.942 1.00 50.50 96 ILE A N 1
ATOM 792 C CA . ILE A 1 96 ? -10.727 67.555 -41.820 1.00 50.50 96 ILE A CA 1
ATOM 793 C C . ILE A 1 96 ? -9.433 66.713 -41.861 1.00 50.50 96 ILE A C 1
ATOM 795 O O . ILE A 1 96 ? -9.178 65.796 -41.086 1.00 50.50 96 ILE A O 1
ATOM 799 N N . GLU A 1 97 ? -8.559 67.158 -42.763 1.00 42.88 97 GLU A N 1
ATOM 800 C CA . GLU A 1 97 ? -7.158 67.549 -42.528 1.00 42.88 97 GLU A CA 1
ATOM 801 C C . GLU A 1 97 ? -6.813 67.763 -41.033 1.00 42.88 97 GLU A C 1
ATOM 803 O O . GLU A 1 97 ? -6.975 68.858 -40.515 1.00 42.88 97 GLU A O 1
ATOM 808 N N . TYR A 1 98 ? -6.445 66.681 -40.332 1.00 52.47 98 TYR A N 1
ATOM 809 C CA . TYR A 1 98 ? -5.608 66.597 -39.108 1.00 52.47 98 TYR A CA 1
ATOM 810 C C . TYR A 1 98 ? -5.459 65.136 -38.597 1.00 52.47 98 TYR A C 1
ATOM 812 O O . TYR A 1 98 ? -4.788 64.910 -37.593 1.00 52.47 98 TYR A O 1
ATOM 820 N N . GLN A 1 99 ? -6.027 64.131 -39.288 1.00 51.53 99 GLN A N 1
ATOM 821 C CA . GLN A 1 99 ? -5.887 62.696 -38.958 1.00 51.53 99 GLN A CA 1
ATOM 822 C C . GLN A 1 99 ? -4.887 61.913 -39.838 1.00 51.53 99 GLN A C 1
ATOM 824 O O . GLN A 1 99 ? -4.485 60.809 -39.469 1.00 51.53 99 GLN A O 1
ATOM 829 N N . GLU A 1 100 ? -4.415 62.476 -40.956 1.00 54.97 100 GLU A N 1
ATOM 830 C CA . GLU A 1 100 ? -3.528 61.757 -41.889 1.00 54.97 100 GLU A CA 1
ATOM 831 C C . GLU A 1 100 ? -2.122 61.480 -41.319 1.00 54.97 100 GLU A C 1
ATOM 833 O O . GLU A 1 100 ? -1.494 60.492 -41.701 1.00 54.97 100 GLU A O 1
ATOM 838 N N . GLU A 1 101 ? -1.628 62.271 -40.360 1.00 59.25 101 GLU A N 1
ATOM 839 C CA . GLU A 1 101 ? -0.326 62.002 -39.724 1.00 59.25 101 GLU A CA 1
ATOM 840 C C . GLU A 1 101 ? -0.383 60.850 -38.699 1.00 59.25 101 GLU A C 1
ATOM 842 O O . GLU A 1 101 ? 0.591 60.103 -38.566 1.00 59.25 101 GLU A O 1
ATOM 847 N N . GLU A 1 102 ? -1.519 60.629 -38.023 1.00 63.97 102 GLU A N 1
ATOM 848 C CA . GLU A 1 102 ? -1.686 59.484 -37.111 1.00 63.97 102 GLU A CA 1
ATOM 849 C C . GLU A 1 102 ? -1.962 58.177 -37.870 1.00 63.97 102 GLU A C 1
ATOM 851 O O . GLU A 1 102 ? -1.418 57.131 -37.498 1.00 63.97 102 GLU A O 1
ATOM 856 N N . GLU A 1 103 ? -2.717 58.219 -38.973 1.00 66.69 103 GLU A N 1
ATOM 857 C CA . GLU A 1 103 ? -2.919 57.041 -39.829 1.00 66.69 103 GLU A CA 1
ATOM 858 C C . GLU A 1 103 ? -1.634 56.622 -40.555 1.00 66.69 103 GLU A C 1
ATOM 860 O O . GLU A 1 103 ? -1.340 55.425 -40.640 1.00 66.69 103 GLU A O 1
ATOM 865 N N . GLN A 1 104 ? -0.799 57.571 -40.998 1.00 73.31 104 GLN A N 1
ATOM 866 C CA . GLN A 1 104 ? 0.508 57.245 -41.582 1.00 73.31 104 GLN A CA 1
ATOM 867 C C . GLN A 1 104 ? 1.478 56.655 -40.543 1.00 73.31 104 GLN A C 1
ATOM 869 O O . GLN A 1 104 ? 2.206 55.707 -40.858 1.00 73.31 104 GLN A O 1
ATOM 874 N N . GLN A 1 105 ? 1.449 57.121 -39.285 1.00 74.44 105 GLN A N 1
ATOM 875 C CA . GLN A 1 105 ? 2.235 56.514 -38.201 1.00 74.44 105 GLN A CA 1
ATOM 876 C C . GLN A 1 105 ? 1.715 55.127 -37.784 1.00 74.44 105 GLN A C 1
ATOM 878 O O . GLN A 1 105 ? 2.521 54.235 -37.494 1.00 74.44 105 GLN A O 1
ATOM 883 N N . GLN A 1 106 ? 0.398 54.894 -37.787 1.00 75.31 106 GLN A N 1
ATOM 884 C CA . GLN A 1 106 ? -0.168 53.565 -37.521 1.00 75.31 106 GLN A CA 1
ATOM 885 C C . GLN A 1 106 ? 0.126 52.572 -38.654 1.00 75.31 106 GLN A C 1
ATOM 887 O O . GLN A 1 106 ? 0.508 51.432 -38.372 1.00 75.31 106 GLN A O 1
ATOM 892 N N . GLN A 1 107 ? 0.060 52.996 -39.921 1.00 76.62 107 GLN A N 1
ATOM 893 C CA . GLN A 1 107 ? 0.445 52.150 -41.057 1.00 76.62 107 GLN A CA 1
ATOM 894 C C . GLN A 1 107 ? 1.952 51.836 -41.074 1.00 76.62 107 GLN A C 1
ATOM 896 O O . GLN A 1 107 ? 2.338 50.711 -41.405 1.00 76.62 107 GLN A O 1
ATOM 901 N N . GLN A 1 108 ? 2.822 52.768 -40.658 1.00 79.88 108 GLN A N 1
ATOM 902 C CA . GLN A 1 108 ? 4.256 52.485 -40.484 1.00 79.88 108 GLN A CA 1
ATOM 903 C C . GLN A 1 108 ? 4.529 51.493 -39.344 1.00 79.88 108 GLN A C 1
ATOM 905 O O . GLN A 1 108 ? 5.338 50.578 -39.525 1.00 79.88 108 GLN A O 1
ATOM 910 N N . LYS A 1 109 ? 3.830 51.605 -38.204 1.00 80.94 109 LYS A N 1
ATOM 911 C CA . LYS A 1 109 ? 3.937 50.629 -37.102 1.00 80.94 109 LYS A CA 1
ATOM 912 C C . LYS A 1 109 ? 3.461 49.232 -37.507 1.00 80.94 109 LYS A C 1
ATOM 914 O O . LYS A 1 109 ? 4.126 48.255 -37.167 1.00 80.94 109 LYS A O 1
ATOM 919 N N . GLN A 1 110 ? 2.371 49.121 -38.271 1.00 79.94 110 GLN A N 1
ATOM 920 C CA . GLN A 1 110 ? 1.903 47.826 -38.786 1.00 79.94 110 GLN A CA 1
ATOM 921 C C . GLN A 1 110 ? 2.892 47.202 -39.782 1.00 79.94 110 GLN A C 1
ATOM 923 O O . GLN A 1 110 ? 3.165 46.005 -39.690 1.00 79.94 110 GLN A O 1
ATOM 928 N N . LYS A 1 111 ? 3.498 47.992 -40.681 1.00 81.69 111 LYS A N 1
ATOM 929 C CA . LYS A 1 111 ? 4.546 47.494 -41.592 1.00 81.69 111 LYS A CA 1
ATOM 930 C C . LYS A 1 111 ? 5.811 47.047 -40.854 1.00 81.69 111 LYS A C 1
ATOM 932 O O . LYS A 1 111 ? 6.366 46.010 -41.206 1.00 81.69 111 LYS A O 1
ATOM 937 N N . GLN A 1 112 ? 6.241 47.768 -39.813 1.00 81.56 112 GLN A N 1
ATOM 938 C CA . GLN A 1 112 ? 7.369 47.339 -38.975 1.00 81.56 112 GLN A CA 1
ATOM 939 C C . GLN A 1 112 ? 7.059 46.056 -38.190 1.00 81.56 112 GLN A C 1
ATOM 941 O O . GLN A 1 112 ? 7.920 45.183 -38.110 1.00 81.56 112 GLN A O 1
ATOM 946 N N . GLN A 1 113 ? 5.837 45.889 -37.668 1.00 81.06 113 GLN A N 1
ATOM 947 C CA . GLN A 1 113 ? 5.428 44.634 -37.022 1.00 81.06 113 GLN A CA 1
ATOM 948 C C . GLN A 1 113 ? 5.365 43.462 -38.009 1.00 81.06 113 GLN A C 1
ATOM 950 O O . GLN A 1 113 ? 5.821 42.372 -37.671 1.00 81.06 113 GLN A O 1
ATOM 955 N N . GLN A 1 114 ? 4.874 43.669 -39.236 1.00 80.19 114 GLN A N 1
ATOM 956 C CA . GLN A 1 114 ? 4.886 42.625 -40.268 1.00 80.19 114 GLN A CA 1
ATOM 957 C C . GLN A 1 114 ? 6.308 42.262 -40.717 1.00 80.19 114 GLN A C 1
ATOM 959 O O . GLN A 1 114 ? 6.595 41.079 -40.883 1.00 80.19 114 GLN A O 1
ATOM 964 N N . GLN A 1 115 ? 7.217 43.234 -40.854 1.00 77.81 115 GLN A N 1
ATOM 965 C CA . GLN A 1 115 ? 8.628 42.954 -41.151 1.00 77.81 115 GLN A CA 1
ATOM 966 C C . GLN A 1 115 ? 9.327 42.226 -39.998 1.00 77.81 115 GLN A C 1
ATOM 968 O O . GLN A 1 115 ? 10.054 41.274 -40.254 1.00 77.81 115 GLN A O 1
ATOM 973 N N . GLN A 1 116 ? 9.062 42.585 -38.736 1.00 78.50 116 GLN A N 1
ATOM 974 C CA . GLN A 1 116 ? 9.585 41.837 -37.585 1.00 78.50 116 GLN A CA 1
ATOM 975 C C . GLN A 1 116 ? 9.028 40.410 -37.519 1.00 78.50 116 GLN A C 1
ATOM 977 O O . GLN A 1 116 ? 9.777 39.487 -37.215 1.00 78.50 116 GLN A O 1
ATOM 982 N N . GLN A 1 117 ? 7.750 40.196 -37.848 1.00 77.25 117 GLN A N 1
ATOM 983 C CA . GLN A 1 117 ? 7.172 38.851 -37.925 1.00 77.25 117 GLN A CA 1
ATOM 984 C C . GLN A 1 117 ? 7.755 38.033 -39.086 1.00 77.25 117 GLN A C 1
ATOM 986 O O . GLN A 1 117 ? 8.013 36.846 -38.905 1.00 77.25 117 GLN A O 1
ATOM 991 N N . GLN A 1 118 ? 8.016 38.642 -40.249 1.00 73.75 118 GLN A N 1
ATOM 992 C CA . GLN A 1 118 ? 8.685 37.965 -41.367 1.00 73.75 118 GLN A CA 1
ATOM 993 C C . GLN A 1 118 ? 10.152 37.649 -41.058 1.00 73.75 118 GLN A C 1
ATOM 995 O O . GLN A 1 118 ? 10.592 36.541 -41.350 1.00 73.75 118 GLN A O 1
ATOM 1000 N N . GLN A 1 119 ? 10.886 38.557 -40.405 1.00 71.38 119 GLN A N 1
ATOM 1001 C CA . GLN A 1 119 ? 12.265 38.312 -39.971 1.00 71.38 119 GLN A CA 1
ATOM 1002 C C . GLN A 1 119 ? 12.317 37.186 -38.924 1.00 71.38 119 GLN A C 1
ATOM 1004 O O . GLN A 1 119 ? 13.089 36.252 -39.082 1.00 71.38 119 GLN A O 1
ATOM 1009 N N . GLN A 1 120 ? 11.410 37.181 -37.935 1.00 72.69 120 GLN A N 1
ATOM 1010 C CA . GLN A 1 120 ? 11.288 36.084 -36.961 1.00 72.69 120 GLN A CA 1
ATOM 1011 C C . GLN A 1 120 ? 10.888 34.746 -37.602 1.00 72.69 120 GLN A C 1
ATOM 1013 O O . GLN A 1 120 ? 11.234 33.690 -37.078 1.00 72.69 120 GLN A O 1
ATOM 1018 N N . GLN A 1 121 ? 10.147 34.762 -38.714 1.00 69.75 121 GLN A N 1
ATOM 1019 C CA . GLN A 1 121 ? 9.836 33.550 -39.478 1.00 69.75 121 GLN A CA 1
ATOM 1020 C C . GLN A 1 121 ? 11.026 33.075 -40.325 1.00 69.75 121 GLN A C 1
ATOM 1022 O O . GLN A 1 121 ? 11.222 31.869 -40.433 1.00 69.75 121 GLN A O 1
ATOM 1027 N N . LEU A 1 122 ? 11.832 33.987 -40.882 1.00 61.59 122 LEU A N 1
ATOM 1028 C CA . LEU A 1 122 ? 13.071 33.675 -41.608 1.00 61.59 122 LEU A CA 1
ATOM 1029 C C . LEU A 1 122 ? 14.165 33.141 -40.672 1.00 61.59 122 LEU A C 1
ATOM 1031 O O . LEU A 1 122 ? 14.765 32.114 -40.980 1.00 61.59 122 LEU A O 1
ATOM 1035 N N . ASP A 1 123 ? 14.342 33.749 -39.498 1.00 60.31 123 ASP A N 1
ATOM 1036 C CA . ASP A 1 123 ? 15.287 33.282 -38.476 1.00 60.31 123 ASP A CA 1
ATOM 1037 C C . ASP A 1 123 ? 14.858 31.918 -37.901 1.00 60.31 123 ASP A C 1
ATOM 1039 O O . ASP A 1 123 ? 15.691 31.059 -37.631 1.00 60.31 123 ASP A O 1
ATOM 1043 N N . LYS A 1 124 ? 13.545 31.655 -37.794 1.00 61.09 124 LYS A N 1
ATOM 1044 C CA . LYS A 1 124 ? 13.031 30.319 -37.442 1.00 61.09 124 LYS A CA 1
ATOM 1045 C C . LYS A 1 124 ? 13.258 29.279 -38.534 1.00 61.09 124 LYS A C 1
ATOM 1047 O O . LYS A 1 124 ? 13.452 28.119 -38.198 1.00 61.09 124 LYS A O 1
ATOM 1052 N N . LYS A 1 125 ? 13.219 29.664 -39.813 1.00 55.59 125 LYS A N 1
ATOM 1053 C CA . LYS A 1 125 ? 13.407 28.726 -40.930 1.00 55.59 125 LYS A CA 1
ATOM 1054 C C . LYS A 1 125 ? 14.871 28.348 -41.146 1.00 55.59 125 LYS A C 1
ATOM 1056 O O . LYS A 1 125 ? 15.127 27.239 -41.590 1.00 55.59 125 LYS A O 1
ATOM 1061 N N . ASN A 1 126 ? 15.804 29.238 -40.809 1.00 51.69 126 ASN A N 1
ATOM 1062 C CA . ASN A 1 126 ? 17.237 28.969 -40.939 1.00 51.69 126 ASN A CA 1
ATOM 1063 C C . ASN A 1 126 ? 17.824 28.173 -39.757 1.00 51.69 126 ASN A C 1
ATOM 1065 O O . ASN A 1 126 ? 18.867 27.561 -39.932 1.00 51.69 126 ASN A O 1
ATOM 1069 N N . ASN A 1 127 ? 17.145 28.115 -38.603 1.00 55.38 127 ASN A N 1
ATOM 1070 C CA . ASN A 1 127 ? 17.593 27.338 -37.434 1.00 55.38 127 ASN A CA 1
ATOM 1071 C C . ASN A 1 127 ? 17.033 25.898 -37.374 1.00 55.38 127 ASN A C 1
ATOM 1073 O O . ASN A 1 127 ? 17.336 25.161 -36.439 1.00 55.38 127 ASN A O 1
ATOM 1077 N N . GLU A 1 128 ? 16.167 25.471 -38.304 1.00 56.22 128 GLU A N 1
ATOM 1078 C CA . GLU A 1 128 ? 15.605 24.103 -38.261 1.00 56.22 128 GLU A CA 1
ATOM 1079 C C . GLU A 1 128 ? 16.584 23.018 -38.750 1.00 56.22 128 GLU A C 1
ATOM 1081 O O . GLU A 1 128 ? 16.413 21.848 -38.384 1.00 56.22 128 GLU A O 1
ATOM 1086 N N . ASP A 1 129 ? 17.618 23.418 -39.495 1.00 56.62 129 ASP A N 1
ATOM 1087 C CA . ASP A 1 129 ? 18.666 22.546 -40.039 1.00 56.62 129 ASP A CA 1
ATOM 1088 C C . ASP A 1 129 ? 19.974 22.591 -39.232 1.00 56.62 129 ASP A C 1
ATOM 1090 O O . ASP A 1 129 ? 20.972 22.035 -39.684 1.00 56.62 129 ASP A O 1
ATOM 1094 N N . ASP A 1 130 ? 19.986 23.205 -38.040 1.00 58.09 130 ASP A N 1
ATOM 1095 C CA . ASP A 1 130 ? 21.112 23.047 -37.116 1.00 58.09 130 ASP A CA 1
ATOM 1096 C C . ASP A 1 130 ? 21.236 21.551 -36.795 1.00 58.09 130 ASP A C 1
ATOM 1098 O O . ASP A 1 130 ? 20.436 20.990 -36.035 1.00 58.09 130 ASP A O 1
ATOM 1102 N N . GLU A 1 131 ? 22.196 20.887 -37.450 1.00 62.12 131 GLU A N 1
ATOM 1103 C CA . GLU A 1 131 ? 22.572 19.509 -37.172 1.00 62.12 131 GLU A CA 1
ATOM 1104 C C . GLU A 1 131 ? 22.805 19.407 -35.669 1.00 62.12 131 GLU A C 1
ATOM 1106 O O . GLU A 1 131 ? 23.664 20.075 -35.088 1.00 62.12 131 GLU A O 1
ATOM 1111 N N . GLU A 1 132 ? 21.944 18.635 -35.011 1.00 69.81 132 GLU A N 1
ATOM 1112 C CA . GLU A 1 132 ? 21.982 18.498 -33.569 1.00 69.81 132 GLU A CA 1
ATOM 1113 C C . GLU A 1 132 ? 23.307 17.814 -33.228 1.00 69.81 132 GLU A C 1
ATOM 1115 O O . GLU A 1 132 ? 23.488 16.631 -33.502 1.00 69.81 132 GLU A O 1
ATOM 1120 N N . ASN A 1 133 ? 24.255 18.590 -32.692 1.00 84.94 133 ASN A N 1
ATOM 1121 C CA . ASN A 1 133 ? 25.587 18.135 -32.293 1.00 84.94 133 ASN A CA 1
ATOM 1122 C C . ASN A 1 133 ? 25.484 17.129 -31.135 1.00 84.94 133 ASN A C 1
ATOM 1124 O O . ASN A 1 133 ? 25.710 17.474 -29.975 1.00 84.94 133 ASN A O 1
ATOM 1128 N N . ILE A 1 134 ? 25.103 15.891 -31.439 1.00 91.50 134 ILE A N 1
ATOM 1129 C CA . ILE A 1 134 ? 25.049 14.789 -30.481 1.00 91.50 134 ILE A CA 1
ATOM 1130 C C . ILE A 1 134 ? 26.490 14.396 -30.134 1.00 91.50 134 ILE A C 1
ATOM 1132 O O . ILE A 1 134 ? 27.300 14.086 -31.009 1.00 91.50 134 ILE A O 1
ATOM 1136 N N . GLU A 1 135 ? 26.825 14.413 -28.845 1.00 94.06 135 GLU A N 1
ATOM 1137 C CA . GLU A 1 135 ? 28.139 13.989 -28.350 1.00 94.06 135 GLU A CA 1
ATOM 1138 C C . GLU A 1 135 ? 28.096 12.496 -28.016 1.00 94.06 135 GLU A C 1
ATOM 1140 O O . GLU A 1 135 ? 27.438 12.091 -27.056 1.00 94.06 135 GLU A O 1
ATOM 1145 N N . PHE A 1 136 ? 28.795 11.682 -28.807 1.00 95.44 136 PHE A N 1
ATOM 1146 C CA . PHE A 1 136 ? 28.884 10.230 -28.639 1.00 95.44 136 PHE A CA 1
ATOM 1147 C C . PHE A 1 136 ? 30.138 9.830 -27.859 1.00 95.44 136 PHE A C 1
ATOM 1149 O O . PHE A 1 136 ? 31.246 10.244 -28.202 1.00 95.44 136 PHE A O 1
ATOM 1156 N N . HIS A 1 137 ? 29.974 9.008 -26.826 1.00 97.88 137 HIS A N 1
ATOM 1157 C CA . HIS A 1 137 ? 31.045 8.589 -25.928 1.00 97.88 137 HIS A CA 1
ATOM 1158 C C . HIS A 1 137 ? 31.044 7.074 -25.711 1.00 97.88 137 HIS A C 1
ATOM 1160 O O . HIS A 1 137 ? 29.997 6.438 -25.580 1.00 97.88 137 HIS A O 1
ATOM 1166 N N . ILE A 1 138 ? 32.247 6.510 -25.578 1.00 98.38 138 ILE A N 1
ATOM 1167 C CA . ILE A 1 138 ? 32.466 5.124 -25.155 1.00 98.38 138 ILE A CA 1
ATOM 1168 C C . ILE A 1 138 ? 33.495 5.140 -24.033 1.00 98.38 138 ILE A C 1
ATOM 1170 O O . ILE A 1 138 ? 34.663 5.454 -24.262 1.00 98.38 138 ILE A O 1
ATOM 1174 N N . VAL A 1 139 ? 33.066 4.774 -22.826 1.00 98.62 139 VAL A N 1
ATOM 1175 C CA . VAL A 1 139 ? 33.932 4.709 -21.645 1.00 98.62 139 VAL A CA 1
ATOM 1176 C C . VAL A 1 139 ? 34.200 3.255 -21.286 1.00 98.62 139 VAL A C 1
ATOM 1178 O O . VAL A 1 139 ? 33.281 2.495 -20.980 1.00 98.62 139 VAL A O 1
ATOM 1181 N N . LEU A 1 140 ? 35.474 2.875 -21.299 1.00 98.69 140 LEU A N 1
ATOM 1182 C CA . LEU A 1 140 ? 35.952 1.521 -21.045 1.00 98.69 140 LEU A CA 1
ATOM 1183 C C . LEU A 1 140 ? 36.598 1.417 -19.668 1.00 98.69 140 LEU A C 1
ATOM 1185 O O . LEU A 1 140 ? 37.349 2.296 -19.258 1.00 98.69 140 LEU A O 1
ATOM 1189 N N . SER A 1 141 ? 36.351 0.306 -18.977 1.00 98.44 141 SER A N 1
ATOM 1190 C CA . SER A 1 141 ? 37.071 -0.074 -17.761 1.00 98.44 141 SER A CA 1
ATOM 1191 C C . SER A 1 141 ? 38.153 -1.090 -18.121 1.00 98.44 141 SER A C 1
ATOM 1193 O O . SER A 1 141 ? 37.828 -2.204 -18.533 1.00 98.44 141 SER A O 1
ATOM 1195 N N . ILE A 1 142 ? 39.427 -0.722 -17.969 1.00 98.12 142 ILE A N 1
ATOM 1196 C CA . ILE A 1 142 ? 40.572 -1.547 -18.390 1.00 98.12 142 ILE A CA 1
ATOM 1197 C C . ILE A 1 142 ? 41.412 -1.923 -17.172 1.00 98.12 142 ILE A C 1
ATOM 1199 O O . ILE A 1 142 ? 41.873 -1.051 -16.434 1.00 98.12 142 ILE A O 1
ATOM 1203 N N . CYS A 1 143 ? 41.609 -3.220 -16.926 1.00 96.44 143 CYS A N 1
ATOM 1204 C CA . CYS A 1 143 ? 42.472 -3.670 -15.838 1.00 96.44 143 CYS A CA 1
ATOM 1205 C C . CYS A 1 143 ? 43.948 -3.626 -16.227 1.00 96.44 143 CYS A C 1
ATOM 1207 O O . CYS A 1 143 ? 44.322 -3.793 -17.389 1.00 96.44 143 CYS A O 1
ATOM 1209 N N . SER A 1 144 ? 44.806 -3.480 -15.218 1.00 94.88 144 SER A N 1
ATOM 1210 C CA . SER A 1 144 ? 46.243 -3.648 -15.425 1.00 94.88 144 SER A CA 1
ATOM 1211 C C . SER A 1 144 ? 46.568 -5.077 -15.886 1.00 94.88 144 SER A C 1
ATOM 1213 O O . SER A 1 144 ? 45.890 -6.028 -15.495 1.00 94.88 144 SER A O 1
ATOM 1215 N N . GLU A 1 145 ? 47.651 -5.261 -16.649 1.00 93.06 145 GLU A N 1
ATOM 1216 C CA . GLU A 1 145 ? 48.121 -6.598 -17.071 1.00 93.06 145 GLU A CA 1
ATOM 1217 C C . GLU A 1 145 ? 48.395 -7.543 -15.883 1.00 93.06 145 GLU A C 1
ATOM 1219 O O . GLU A 1 145 ? 48.357 -8.757 -16.034 1.00 93.06 145 GLU A O 1
ATOM 1224 N N . LYS A 1 146 ? 48.627 -7.006 -14.674 1.00 93.56 146 LYS A N 1
ATOM 1225 C CA . LYS A 1 146 ? 48.827 -7.801 -13.449 1.00 93.56 146 LYS A CA 1
ATOM 1226 C C . LYS A 1 146 ? 47.532 -8.402 -12.898 1.00 93.56 146 LYS A C 1
ATOM 1228 O O . LYS A 1 146 ? 47.592 -9.426 -12.226 1.00 93.56 146 LYS A O 1
ATOM 1233 N N . ASP A 1 147 ? 46.396 -7.753 -13.150 1.00 92.44 147 ASP A N 1
ATOM 1234 C CA . ASP A 1 147 ? 45.071 -8.194 -12.695 1.00 92.44 147 ASP A CA 1
ATOM 1235 C C . ASP A 1 147 ? 44.290 -8.935 -13.800 1.00 92.44 147 ASP A C 1
ATOM 1237 O O . ASP A 1 147 ? 43.181 -9.429 -13.569 1.00 92.44 147 ASP A O 1
ATOM 1241 N N . ARG A 1 148 ? 44.857 -9.000 -15.010 1.00 93.38 148 ARG A N 1
ATOM 1242 C CA . ARG A 1 148 ? 44.275 -9.674 -16.167 1.00 93.38 148 ARG A CA 1
ATOM 1243 C C . ARG A 1 148 ? 44.257 -11.184 -15.938 1.00 93.38 148 ARG A C 1
ATOM 1245 O O . ARG A 1 148 ? 45.269 -11.784 -15.582 1.00 93.38 148 ARG A O 1
ATOM 1252 N N . ILE A 1 149 ? 43.107 -11.812 -16.179 1.00 91.50 149 ILE A N 1
ATOM 1253 C CA . ILE A 1 149 ? 43.015 -13.274 -16.198 1.00 91.50 149 ILE A CA 1
ATOM 1254 C C . ILE A 1 149 ? 43.689 -13.750 -17.488 1.00 91.50 149 ILE A C 1
ATOM 1256 O O . ILE A 1 149 ? 43.348 -13.281 -18.574 1.00 91.50 149 ILE A O 1
ATOM 1260 N N . GLU A 1 150 ? 44.661 -14.655 -17.378 1.00 94.00 150 GLU A N 1
ATOM 1261 C CA . GLU A 1 150 ? 45.390 -15.174 -18.538 1.00 94.00 150 GLU A CA 1
ATOM 1262 C C . GLU A 1 150 ? 44.414 -15.741 -19.586 1.00 94.00 150 GLU A C 1
ATOM 1264 O O . GLU A 1 150 ? 43.497 -16.495 -19.261 1.00 9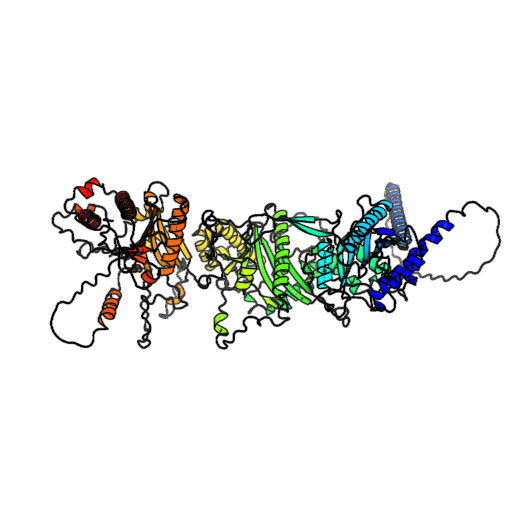4.00 150 GLU A O 1
ATOM 1269 N N . GLY A 1 151 ? 44.577 -15.322 -20.844 1.00 93.69 151 GLY A N 1
ATOM 1270 C CA . GLY A 1 151 ? 43.684 -15.690 -21.948 1.00 93.69 151 GLY A CA 1
ATOM 1271 C C . GLY A 1 151 ? 42.378 -14.888 -22.045 1.00 93.69 151 GLY A C 1
ATOM 1272 O O . GLY A 1 151 ? 41.655 -15.059 -23.021 1.00 93.69 151 GLY A O 1
ATOM 1273 N N . GLN A 1 152 ? 42.078 -13.997 -21.095 1.00 92.62 152 GLN A N 1
ATOM 1274 C CA . GLN A 1 152 ? 40.903 -13.119 -21.142 1.00 92.62 152 GLN A CA 1
ATOM 1275 C C . GLN A 1 152 ? 41.259 -11.708 -21.626 1.00 92.62 152 GLN A C 1
ATOM 1277 O O . GLN A 1 152 ? 42.428 -11.304 -21.649 1.00 92.62 152 GLN A O 1
ATOM 1282 N N . SER A 1 153 ? 40.235 -10.946 -22.013 1.00 94.25 153 SER A N 1
ATOM 1283 C CA . SER A 1 153 ? 40.359 -9.512 -22.284 1.00 94.25 153 SER A CA 1
ATOM 1284 C C . SER A 1 153 ? 40.768 -8.747 -21.023 1.00 94.25 153 SER A C 1
ATOM 1286 O O . SER A 1 153 ? 40.301 -9.060 -19.928 1.00 94.25 153 SER A O 1
ATOM 1288 N N . ASN A 1 154 ? 41.605 -7.715 -21.171 1.00 96.62 154 ASN A N 1
ATOM 1289 C CA . ASN A 1 154 ? 41.820 -6.728 -20.109 1.00 96.62 154 ASN A CA 1
ATOM 1290 C C . ASN A 1 154 ? 40.709 -5.660 -20.051 1.00 96.62 154 ASN A C 1
ATOM 1292 O O . ASN A 1 154 ? 40.724 -4.823 -19.151 1.00 96.62 154 ASN A O 1
ATOM 1296 N N . ILE A 1 155 ? 39.742 -5.687 -20.976 1.00 98.06 155 ILE A N 1
ATOM 1297 C CA . ILE A 1 155 ? 38.551 -4.837 -20.955 1.00 98.06 155 ILE A CA 1
ATOM 1298 C C . ILE A 1 155 ? 37.512 -5.506 -20.046 1.00 98.06 155 ILE A C 1
ATOM 1300 O O . ILE A 1 155 ? 36.898 -6.522 -20.381 1.00 98.06 155 ILE A O 1
ATOM 1304 N N . LEU A 1 156 ? 37.332 -4.933 -18.859 1.00 97.69 156 LEU A N 1
ATOM 1305 C CA . LEU A 1 156 ? 36.423 -5.435 -17.829 1.00 97.69 156 LEU A CA 1
ATOM 1306 C C . LEU A 1 156 ? 34.951 -5.163 -18.167 1.00 97.69 156 LEU A C 1
ATOM 1308 O O . LEU A 1 156 ? 34.058 -5.902 -17.748 1.00 97.69 156 LEU A O 1
ATOM 1312 N N . GLY A 1 157 ? 34.692 -4.082 -18.895 1.00 98.06 157 GLY A N 1
ATOM 1313 C CA . GLY A 1 157 ? 33.367 -3.641 -19.308 1.00 98.06 157 GLY A CA 1
ATOM 1314 C C . GLY A 1 157 ? 33.428 -2.294 -20.020 1.00 98.06 157 GLY A C 1
ATOM 1315 O O . GLY A 1 157 ? 34.478 -1.649 -20.044 1.00 98.06 157 GLY A O 1
ATOM 1316 N N . GLY A 1 158 ? 32.296 -1.862 -20.563 1.00 98.44 158 GLY A N 1
ATOM 1317 C CA . GLY A 1 158 ? 32.166 -0.577 -21.242 1.00 98.44 158 GLY A CA 1
ATOM 1318 C C . GLY A 1 158 ? 30.759 -0.004 -21.124 1.00 98.44 158 GLY A C 1
ATOM 1319 O O . GLY A 1 158 ? 29.797 -0.737 -20.881 1.00 98.44 158 GLY A O 1
ATOM 1320 N N . ILE A 1 159 ? 30.655 1.314 -21.257 1.00 98.50 159 ILE A N 1
ATOM 1321 C CA . ILE A 1 159 ? 29.390 2.045 -21.330 1.00 98.50 159 ILE A CA 1
ATOM 1322 C C . ILE A 1 159 ? 29.415 2.976 -22.540 1.00 98.50 159 ILE A C 1
ATOM 1324 O O . ILE A 1 159 ? 30.370 3.731 -22.722 1.00 98.50 159 ILE A O 1
ATOM 1328 N N . VAL A 1 160 ? 28.374 2.891 -23.361 1.00 98.19 160 VAL A N 1
ATOM 1329 C CA . VAL A 1 160 ? 28.188 3.682 -24.582 1.00 98.19 160 VAL A CA 1
ATOM 1330 C C . VAL A 1 160 ? 27.033 4.636 -24.346 1.00 98.19 160 VAL A C 1
ATOM 1332 O O . VAL A 1 160 ? 25.973 4.203 -23.884 1.00 98.19 160 VAL A O 1
ATOM 1335 N N . PHE A 1 161 ? 27.239 5.922 -24.611 1.00 98.06 161 PHE A N 1
ATOM 1336 C CA . PHE A 1 161 ? 26.215 6.923 -24.361 1.00 98.06 161 PHE A CA 1
ATOM 1337 C C . PHE A 1 161 ? 26.304 8.136 -25.287 1.00 98.06 161 PHE A C 1
ATOM 1339 O O . PHE A 1 161 ? 27.365 8.483 -25.801 1.00 98.06 161 PHE A O 1
ATOM 1346 N N . GLU A 1 162 ? 25.166 8.799 -25.448 1.00 96.81 162 GLU A N 1
ATOM 1347 C CA . GLU A 1 162 ? 24.959 9.987 -26.268 1.00 96.81 162 GLU A CA 1
ATOM 1348 C C . GLU A 1 162 ? 24.450 11.134 -25.397 1.00 96.81 162 GLU A C 1
ATOM 1350 O O . GLU A 1 162 ? 23.555 10.943 -24.570 1.00 96.81 162 GLU A O 1
ATOM 1355 N N . TYR A 1 163 ? 24.982 12.338 -25.586 1.00 97.31 163 TYR A N 1
ATOM 1356 C CA . TYR A 1 163 ? 24.453 13.556 -24.977 1.00 97.31 163 TYR A CA 1
ATOM 1357 C C . TYR A 1 163 ? 23.814 14.457 -26.036 1.00 97.31 163 TYR A C 1
ATOM 1359 O O . TYR A 1 163 ? 24.402 14.696 -27.089 1.00 97.31 163 TYR A O 1
ATOM 1367 N N . TYR A 1 164 ? 22.625 14.975 -25.723 1.00 95.56 164 TYR A N 1
ATOM 1368 C CA . TYR A 1 164 ? 21.775 15.792 -26.587 1.00 95.56 164 TYR A CA 1
ATOM 1369 C C . TYR A 1 164 ? 21.734 17.243 -26.074 1.00 95.56 164 TYR A C 1
ATOM 1371 O O . TYR A 1 164 ? 20.933 17.554 -25.179 1.00 95.56 164 TYR A O 1
ATOM 1379 N N . PRO A 1 165 ? 22.565 18.160 -26.613 1.00 93.81 165 PRO A N 1
ATOM 1380 C CA . PRO A 1 165 ? 22.724 19.501 -26.044 1.00 93.81 165 PRO A CA 1
ATOM 1381 C C . PRO A 1 165 ? 21.467 20.371 -26.098 1.00 93.81 165 PRO A C 1
ATOM 1383 O O . PRO A 1 165 ? 21.233 21.162 -25.184 1.00 93.81 165 PRO A O 1
ATOM 1386 N N . SER A 1 166 ? 20.647 20.205 -27.142 1.00 92.38 166 SER A N 1
ATOM 1387 C CA . SER A 1 166 ? 19.430 20.995 -27.395 1.00 92.38 166 SER A CA 1
ATOM 1388 C C . SER A 1 166 ? 18.373 20.851 -26.293 1.00 92.38 166 SER A C 1
ATOM 1390 O O . SER A 1 166 ? 17.603 21.777 -26.044 1.00 92.38 166 SER A O 1
ATOM 1392 N N . ILE A 1 167 ? 18.359 19.705 -25.610 1.00 93.94 167 ILE A N 1
ATOM 1393 C CA . ILE A 1 167 ? 17.397 19.345 -24.555 1.00 93.94 167 ILE A CA 1
ATOM 1394 C C . ILE A 1 167 ? 18.068 19.071 -23.200 1.00 93.94 167 ILE A C 1
ATOM 1396 O O . ILE A 1 167 ? 17.381 18.829 -22.207 1.00 93.94 167 ILE A O 1
ATOM 1400 N N . ASN A 1 168 ? 19.404 19.122 -23.151 1.00 95.81 168 ASN A N 1
ATOM 1401 C CA . ASN A 1 168 ? 20.226 18.804 -21.985 1.00 95.81 168 ASN A CA 1
ATOM 1402 C C . ASN A 1 168 ? 19.941 17.411 -21.382 1.00 95.81 168 ASN A C 1
ATOM 1404 O O . ASN A 1 168 ? 19.830 17.255 -20.162 1.00 95.81 168 ASN A O 1
ATOM 1408 N N . CYS A 1 169 ? 19.821 16.388 -22.228 1.00 97.75 169 CYS A N 1
ATOM 1409 C CA . CYS A 1 169 ? 19.568 15.007 -21.807 1.00 97.75 169 CYS A CA 1
ATOM 1410 C C . CYS A 1 169 ? 20.662 14.059 -22.298 1.00 97.75 169 CYS A C 1
ATOM 1412 O O . CYS A 1 169 ? 21.315 14.314 -23.306 1.00 97.75 169 CYS A O 1
ATOM 1414 N N . GLY A 1 170 ? 20.843 12.954 -21.582 1.00 97.94 170 GLY A N 1
ATOM 1415 C CA . GLY A 1 170 ? 21.709 11.849 -21.971 1.00 97.94 170 GLY A CA 1
ATOM 1416 C C . GLY A 1 170 ? 20.904 10.599 -22.306 1.00 97.94 170 GLY A C 1
ATOM 1417 O O . GLY A 1 170 ? 19.835 10.391 -21.735 1.00 97.94 170 GLY A O 1
ATOM 1418 N N . CYS A 1 171 ? 21.427 9.747 -23.180 1.00 98.12 171 CYS A N 1
ATOM 1419 C CA . CYS A 1 171 ? 20.922 8.400 -23.423 1.00 98.12 171 CYS A CA 1
ATOM 1420 C C . CYS A 1 171 ? 22.078 7.405 -23.305 1.00 98.12 171 CYS A C 1
ATOM 1422 O O . CYS A 1 171 ? 23.102 7.569 -23.962 1.00 98.12 171 CYS A O 1
ATOM 1424 N N . ILE A 1 172 ? 21.953 6.400 -22.443 1.00 98.19 172 ILE A N 1
ATOM 1425 C CA . ILE A 1 172 ? 22.900 5.289 -22.357 1.00 98.19 172 ILE A CA 1
ATOM 1426 C C . ILE A 1 172 ? 22.372 4.168 -23.246 1.00 98.19 172 ILE A C 1
ATOM 1428 O O . ILE A 1 172 ? 21.373 3.533 -22.909 1.00 98.19 172 ILE A O 1
ATOM 1432 N N . THR A 1 173 ? 23.071 3.918 -24.347 1.00 94.56 173 THR A N 1
ATOM 1433 C CA . THR A 1 173 ? 22.698 2.909 -25.343 1.00 94.56 173 THR A CA 1
ATOM 1434 C C . THR A 1 173 ? 23.111 1.513 -24.888 1.00 94.56 173 THR A C 1
ATOM 1436 O O . THR A 1 173 ? 22.310 0.585 -24.923 1.00 94.56 173 THR A O 1
ATOM 1439 N N . TYR A 1 174 ? 24.341 1.360 -24.378 1.00 95.88 174 TYR A N 1
ATOM 1440 C CA . TYR A 1 174 ? 24.861 0.053 -23.971 1.00 95.88 174 TYR A CA 1
ATOM 1441 C C . TYR A 1 174 ? 25.612 0.106 -22.640 1.00 95.88 174 TYR A C 1
ATOM 1443 O O . TYR A 1 174 ? 26.427 0.996 -22.401 1.00 95.88 174 TYR A O 1
ATOM 1451 N N . ILE A 1 175 ? 25.385 -0.897 -21.785 1.00 96.69 175 ILE A N 1
ATOM 1452 C CA . ILE A 1 175 ? 26.179 -1.155 -20.575 1.00 96.69 175 ILE A CA 1
ATOM 1453 C C . ILE A 1 175 ? 26.585 -2.623 -20.586 1.00 96.69 175 ILE A C 1
ATOM 1455 O O . ILE A 1 175 ? 25.745 -3.504 -20.400 1.00 96.69 175 ILE A O 1
ATOM 1459 N N . LEU A 1 176 ? 27.879 -2.888 -20.743 1.00 96.12 176 LEU A N 1
ATOM 1460 C CA . LEU A 1 176 ? 28.411 -4.244 -20.813 1.00 96.12 176 LEU A CA 1
ATOM 1461 C C . LEU A 1 176 ? 29.434 -4.491 -19.716 1.00 96.12 176 LEU A C 1
ATOM 1463 O O . LEU A 1 176 ? 30.257 -3.638 -19.382 1.00 96.12 176 LEU A O 1
ATOM 1467 N N . VAL A 1 177 ? 29.411 -5.706 -19.181 1.00 96.12 177 VAL A N 1
ATOM 1468 C CA . VAL A 1 177 ? 30.438 -6.213 -18.274 1.00 96.12 177 VAL A CA 1
ATOM 1469 C C . VAL A 1 177 ? 30.830 -7.590 -18.763 1.00 96.12 177 VAL A C 1
ATOM 1471 O O . VAL A 1 177 ? 29.968 -8.451 -18.935 1.00 96.12 177 VAL A O 1
ATOM 1474 N N . ASN A 1 178 ? 32.131 -7.784 -18.941 1.00 95.50 178 ASN A N 1
ATOM 1475 C CA . ASN A 1 178 ? 32.711 -9.068 -19.290 1.00 95.50 178 ASN A CA 1
ATOM 1476 C C . ASN A 1 178 ? 32.253 -10.140 -18.286 1.00 95.50 178 ASN A C 1
ATOM 1478 O O . ASN A 1 178 ? 32.320 -9.927 -17.071 1.00 95.50 178 ASN A O 1
ATOM 1482 N N . ASP A 1 179 ? 31.802 -11.289 -18.785 1.00 93.00 179 ASP A N 1
ATOM 1483 C CA . ASP A 1 179 ? 31.205 -12.365 -17.986 1.00 93.00 179 ASP A CA 1
ATOM 1484 C C . ASP A 1 179 ? 32.085 -12.808 -16.817 1.00 93.00 179 ASP A C 1
ATOM 1486 O O . ASP A 1 179 ? 31.587 -13.011 -15.707 1.00 93.00 179 ASP A O 1
ATOM 1490 N N . ASN A 1 180 ? 33.404 -12.842 -17.027 1.00 93.31 180 ASN A N 1
ATOM 1491 C CA . ASN A 1 180 ? 34.386 -13.232 -16.012 1.00 93.31 180 ASN A CA 1
ATOM 1492 C C . ASN A 1 180 ? 34.496 -12.241 -14.844 1.00 93.31 180 ASN A C 1
ATOM 1494 O O . ASN A 1 180 ? 35.082 -12.557 -13.808 1.00 93.31 180 ASN A O 1
ATOM 1498 N N . TYR A 1 181 ? 33.945 -11.039 -15.006 1.00 93.25 181 TYR A N 1
ATOM 1499 C CA . TYR A 1 181 ? 34.046 -9.941 -14.052 1.00 93.25 181 TYR A CA 1
ATOM 1500 C C . TYR A 1 181 ? 32.670 -9.449 -13.554 1.00 93.25 181 TYR A C 1
ATOM 1502 O O . TYR A 1 181 ? 32.583 -8.477 -12.793 1.00 93.25 181 TYR A O 1
ATOM 1510 N N . ARG A 1 182 ? 31.568 -10.126 -13.917 1.00 92.44 182 ARG A N 1
ATOM 1511 C CA . ARG A 1 182 ? 30.222 -9.826 -13.394 1.00 92.44 182 ARG A CA 1
ATOM 1512 C C . ARG A 1 182 ? 30.178 -9.974 -11.863 1.00 92.44 182 ARG A C 1
ATOM 1514 O O . ARG A 1 182 ? 30.914 -10.742 -11.254 1.00 92.44 182 ARG A O 1
ATOM 1521 N N . GLY A 1 183 ? 29.320 -9.190 -11.206 1.00 91.25 183 GLY A N 1
ATOM 1522 C CA . GLY A 1 183 ? 29.195 -9.185 -9.738 1.00 91.25 183 GLY A CA 1
ATOM 1523 C C . GLY A 1 183 ? 30.258 -8.370 -8.983 1.00 91.25 183 GLY A C 1
ATOM 1524 O O . GLY A 1 183 ? 30.110 -8.159 -7.783 1.00 91.25 183 GLY A O 1
ATOM 1525 N N . LEU A 1 184 ? 31.273 -7.823 -9.665 1.00 93.75 184 LEU A N 1
ATOM 1526 C CA . LEU A 1 184 ? 32.316 -6.977 -9.052 1.00 93.75 184 LEU A CA 1
ATOM 1527 C C . LEU A 1 184 ? 31.948 -5.480 -8.963 1.00 93.75 184 LEU A C 1
ATOM 1529 O O . LEU A 1 184 ? 32.784 -4.640 -8.619 1.00 93.75 184 LEU A O 1
ATOM 1533 N N . GLY A 1 185 ? 30.705 -5.121 -9.299 1.00 94.75 185 GLY A N 1
ATOM 1534 C CA . GLY A 1 185 ? 30.222 -3.736 -9.286 1.00 94.75 185 GLY A CA 1
ATOM 1535 C C . GLY A 1 185 ? 30.767 -2.853 -10.417 1.00 94.75 185 GLY A C 1
ATOM 1536 O O . GLY A 1 185 ? 30.681 -1.632 -10.311 1.00 94.75 185 GLY A O 1
ATOM 1537 N N . ILE A 1 186 ? 31.318 -3.436 -11.490 1.00 96.75 186 ILE A N 1
ATOM 1538 C CA . ILE A 1 186 ? 31.877 -2.692 -12.637 1.00 96.75 186 ILE A CA 1
ATOM 1539 C C . ILE A 1 186 ? 30.807 -1.833 -13.317 1.00 96.75 186 ILE A C 1
ATOM 1541 O O . ILE A 1 186 ? 31.017 -0.634 -13.454 1.00 96.75 186 ILE A O 1
ATOM 1545 N N . ALA A 1 187 ? 29.631 -2.393 -13.627 1.00 96.75 187 ALA A N 1
ATOM 1546 C CA . ALA A 1 187 ? 28.517 -1.640 -14.217 1.00 96.75 187 ALA A CA 1
ATOM 1547 C C . ALA A 1 187 ? 28.118 -0.412 -13.378 1.00 96.75 187 ALA A C 1
ATOM 1549 O O . ALA A 1 187 ? 27.925 0.669 -13.916 1.00 96.75 187 ALA A O 1
ATOM 1550 N N . SER A 1 188 ? 28.072 -0.543 -12.046 1.00 97.06 188 SER A N 1
ATOM 1551 C CA . SER A 1 188 ? 27.761 0.585 -11.155 1.00 97.06 188 SER A CA 1
ATOM 1552 C C . SER A 1 188 ? 28.840 1.674 -11.193 1.00 97.06 188 SER A C 1
ATOM 1554 O O . SER A 1 188 ? 28.516 2.857 -11.104 1.00 97.06 188 SER A O 1
ATOM 1556 N N . LYS A 1 189 ? 30.116 1.298 -11.345 1.00 97.50 189 LYS A N 1
ATOM 1557 C CA . LYS A 1 189 ? 31.220 2.257 -11.489 1.00 97.50 189 LYS A CA 1
ATOM 1558 C C . LYS A 1 189 ? 31.215 2.936 -12.861 1.00 97.50 189 LYS A C 1
ATOM 1560 O O . LYS A 1 189 ? 31.420 4.141 -12.902 1.00 97.50 189 LYS A O 1
ATOM 1565 N N . LEU A 1 190 ? 30.939 2.195 -13.937 1.00 98.31 190 LEU A N 1
ATOM 1566 C CA . LEU A 1 190 ? 30.765 2.741 -15.289 1.00 98.31 190 LEU A CA 1
ATOM 1567 C C . LEU A 1 190 ? 29.593 3.728 -15.343 1.00 98.31 190 LEU A C 1
ATOM 1569 O O . LEU A 1 190 ? 29.754 4.829 -15.847 1.00 98.31 190 LEU A O 1
ATOM 1573 N N . LEU A 1 191 ? 28.453 3.381 -14.740 1.00 98.00 191 LEU A N 1
ATOM 1574 C CA . LEU A 1 191 ? 27.281 4.256 -14.658 1.00 98.00 191 LEU A CA 1
ATOM 1575 C C . LEU A 1 191 ? 27.554 5.536 -13.852 1.00 98.00 191 LEU A C 1
ATOM 1577 O O . LEU A 1 191 ? 27.071 6.615 -14.185 1.00 98.00 191 LEU A O 1
ATOM 1581 N N . LYS A 1 192 ? 28.340 5.432 -12.773 1.00 98.00 192 LYS A N 1
ATOM 1582 C CA . LYS A 1 192 ? 28.771 6.606 -12.005 1.00 98.00 192 LYS A CA 1
ATOM 1583 C C . LYS A 1 192 ? 29.679 7.513 -12.840 1.00 98.00 192 LYS A C 1
ATOM 1585 O O . LYS A 1 192 ? 29.527 8.729 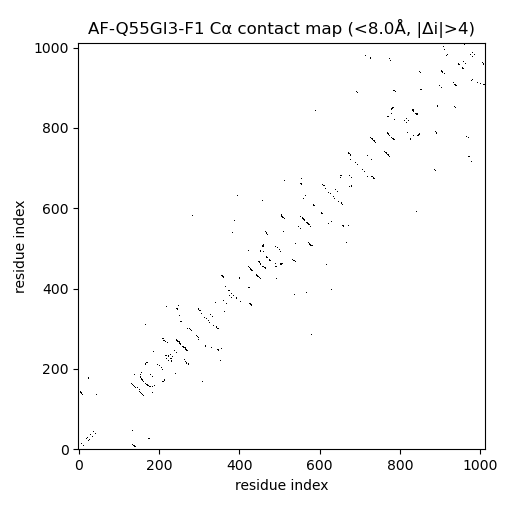-12.779 1.00 98.00 192 LYS A O 1
ATOM 1590 N N . GLU A 1 193 ? 30.607 6.923 -13.586 1.00 98.25 193 GLU A N 1
ATOM 1591 C CA . GLU A 1 193 ? 31.526 7.650 -14.462 1.00 98.25 193 GLU A CA 1
ATOM 1592 C C . GLU A 1 193 ? 30.789 8.330 -15.623 1.00 98.25 193 GLU A C 1
ATOM 1594 O O . GLU A 1 193 ? 31.001 9.518 -15.852 1.00 98.25 193 GLU A O 1
ATOM 1599 N N . SER A 1 194 ? 29.859 7.640 -16.293 1.00 98.25 194 SER A N 1
ATOM 1600 C CA . SER A 1 194 ? 29.045 8.251 -17.351 1.00 98.25 194 SER A CA 1
ATOM 1601 C C . SER A 1 194 ? 28.189 9.397 -16.816 1.00 98.25 194 SER A C 1
ATOM 1603 O O . SER A 1 194 ? 28.138 10.452 -17.435 1.00 98.25 194 SER A O 1
ATOM 1605 N N . ASN A 1 195 ? 27.587 9.261 -15.628 1.00 98.19 195 ASN A N 1
ATOM 1606 C CA . ASN A 1 195 ? 26.852 10.357 -14.992 1.00 98.19 195 ASN A CA 1
ATOM 1607 C C . ASN A 1 195 ? 27.747 11.575 -14.696 1.00 98.19 195 ASN A C 1
ATOM 1609 O O . ASN A 1 195 ? 27.303 12.708 -14.867 1.00 98.19 195 ASN A O 1
ATOM 1613 N N . ASN A 1 196 ? 29.001 11.378 -14.271 1.00 98.12 196 ASN A N 1
ATOM 1614 C CA . ASN A 1 196 ? 29.940 12.493 -14.101 1.00 98.12 196 ASN A CA 1
ATOM 1615 C C . ASN A 1 196 ? 30.206 13.185 -15.445 1.00 98.12 196 ASN A C 1
ATOM 1617 O O . ASN A 1 196 ? 30.028 14.395 -15.547 1.00 98.12 196 ASN A O 1
ATOM 1621 N N . ARG A 1 197 ? 30.508 12.405 -16.489 1.00 98.06 197 ARG A N 1
ATOM 1622 C CA . ARG A 1 197 ? 30.772 12.926 -17.837 1.00 98.06 197 ARG A CA 1
ATOM 1623 C C . ARG A 1 197 ? 29.575 13.646 -18.435 1.00 98.06 197 ARG A C 1
ATOM 1625 O O . ARG A 1 197 ? 29.747 14.722 -18.987 1.00 98.06 197 ARG A O 1
ATOM 1632 N N . PHE A 1 198 ? 28.359 13.132 -18.263 1.00 98.25 198 PHE A N 1
ATOM 1633 C CA . PHE A 1 198 ? 27.143 13.838 -18.667 1.00 98.25 198 PHE A CA 1
ATOM 1634 C C . PHE A 1 198 ? 27.033 15.221 -18.028 1.00 98.25 198 PHE A C 1
ATOM 1636 O O . PHE A 1 198 ? 26.672 16.178 -18.708 1.00 98.25 198 PHE A O 1
ATOM 1643 N N . ASN A 1 199 ? 27.360 15.346 -16.740 1.00 96.44 199 ASN A N 1
ATOM 1644 C CA . ASN A 1 199 ? 27.358 16.643 -16.068 1.00 96.44 199 ASN A CA 1
ATOM 1645 C C . ASN A 1 199 ? 28.481 17.551 -16.585 1.00 96.44 199 ASN A C 1
ATOM 1647 O O . ASN A 1 199 ? 28.239 18.736 -16.796 1.00 96.44 199 ASN A O 1
ATOM 1651 N N . ASP A 1 200 ? 29.670 17.012 -16.849 1.00 97.38 200 ASP A N 1
ATOM 1652 C CA . ASP A 1 200 ? 30.789 17.778 -17.406 1.00 97.38 200 ASP A CA 1
ATOM 1653 C C . ASP A 1 200 ? 30.492 18.275 -18.829 1.00 97.38 200 ASP A C 1
ATOM 1655 O O . ASP A 1 200 ? 30.725 19.444 -19.141 1.00 97.38 200 ASP A O 1
ATOM 1659 N N . ILE A 1 201 ? 29.921 17.423 -19.687 1.00 96.94 201 ILE A N 1
ATOM 1660 C CA . ILE A 1 201 ? 29.459 17.791 -21.031 1.00 96.94 201 ILE A CA 1
ATOM 1661 C C . ILE A 1 201 ? 28.367 18.861 -20.924 1.00 96.94 201 ILE A C 1
ATOM 1663 O O . ILE A 1 201 ? 28.494 19.918 -21.537 1.00 96.94 201 ILE A O 1
ATOM 1667 N N . ALA A 1 202 ? 27.344 18.649 -20.092 1.00 93.38 202 ALA A N 1
ATOM 1668 C CA . ALA A 1 202 ? 26.269 19.617 -19.887 1.00 93.38 202 ALA A CA 1
ATOM 1669 C C . ALA A 1 202 ? 26.792 20.993 -19.448 1.00 93.38 202 ALA A C 1
ATOM 1671 O O . ALA A 1 202 ? 26.406 22.018 -20.015 1.00 93.38 202 ALA A O 1
ATOM 1672 N N . ASN A 1 203 ? 27.748 21.018 -18.518 1.00 92.69 203 ASN A N 1
ATOM 1673 C CA . ASN A 1 203 ? 28.409 22.243 -18.079 1.00 92.69 203 ASN A CA 1
ATOM 1674 C C . ASN A 1 203 ? 29.162 22.944 -19.224 1.00 92.69 203 ASN A C 1
ATOM 1676 O O . ASN A 1 203 ? 29.102 24.171 -19.317 1.00 92.69 203 ASN A O 1
ATOM 1680 N N . ARG A 1 204 ? 29.824 22.197 -20.126 1.00 93.88 204 ARG A N 1
ATOM 1681 C CA . ARG A 1 204 ? 30.482 22.761 -21.325 1.00 93.88 204 ARG A CA 1
ATOM 1682 C C . ARG A 1 204 ? 29.491 23.415 -22.294 1.00 93.88 204 ARG A C 1
ATOM 1684 O O . ARG A 1 204 ? 29.848 24.407 -22.921 1.00 93.88 204 ARG A O 1
ATOM 1691 N N . PHE A 1 205 ? 28.254 22.920 -22.363 1.00 91.19 205 PHE A N 1
ATOM 1692 C CA . PHE A 1 205 ? 27.159 23.521 -23.139 1.00 91.19 205 PHE A CA 1
ATOM 1693 C C . PHE A 1 205 ? 26.381 24.617 -22.384 1.00 91.19 205 PHE A C 1
ATOM 1695 O O . PHE A 1 205 ? 25.373 25.114 -22.882 1.00 91.19 205 PHE A O 1
ATOM 1702 N N . GLY A 1 206 ? 26.842 25.031 -21.198 1.00 88.12 206 GLY A N 1
ATOM 1703 C CA . GLY A 1 206 ? 26.237 26.115 -20.414 1.00 88.12 206 GLY A CA 1
ATOM 1704 C C . GLY A 1 206 ? 25.137 25.678 -19.440 1.00 88.12 206 GLY A C 1
ATOM 1705 O O . GLY A 1 206 ? 24.570 26.521 -18.742 1.00 88.12 206 GLY A O 1
ATOM 1706 N N . HIS A 1 207 ? 24.859 24.377 -19.322 1.00 87.50 207 HIS A N 1
ATOM 1707 C CA . HIS A 1 207 ? 23.871 23.832 -18.388 1.00 87.50 207 HIS A CA 1
ATOM 1708 C C . HIS A 1 207 ? 24.496 23.586 -17.010 1.00 87.50 207 HIS A C 1
ATOM 1710 O O . HIS A 1 207 ? 24.808 22.457 -16.646 1.00 87.50 207 HIS A O 1
ATOM 1716 N N . LEU A 1 208 ? 24.674 24.659 -16.234 1.00 82.00 208 LEU A N 1
ATOM 1717 C CA . LEU A 1 208 ? 25.431 24.666 -14.966 1.00 82.00 208 LEU A CA 1
ATOM 1718 C C . LEU A 1 208 ? 24.921 23.697 -13.878 1.00 82.00 208 LEU A C 1
ATOM 1720 O O . LEU A 1 208 ? 25.651 23.383 -12.939 1.00 82.00 208 LEU A O 1
ATOM 1724 N N . SER A 1 209 ? 23.662 23.258 -13.954 1.00 83.69 209 SER A N 1
ATOM 1725 C CA . SER A 1 209 ? 23.089 22.255 -13.044 1.00 83.69 209 SER A CA 1
ATOM 1726 C C . SER A 1 209 ? 23.475 20.816 -13.406 1.00 83.69 209 SER A C 1
ATOM 1728 O O . SER A 1 209 ? 23.159 19.890 -12.656 1.00 83.69 209 SER A O 1
ATOM 1730 N N . GLY A 1 210 ? 24.145 20.606 -14.540 1.00 91.69 210 GLY A N 1
ATOM 1731 C CA . GLY A 1 210 ? 24.406 19.293 -15.117 1.00 91.69 210 GLY A CA 1
ATOM 1732 C C . GLY A 1 210 ? 23.262 18.799 -16.007 1.00 91.69 210 GLY A C 1
ATOM 1733 O O . GLY A 1 210 ? 22.378 19.562 -16.398 1.00 91.69 210 GLY A O 1
ATOM 1734 N N . CYS A 1 211 ? 23.281 17.507 -16.331 1.00 95.50 211 CYS A N 1
ATOM 1735 C CA . CYS A 1 211 ? 22.329 16.886 -17.251 1.00 95.50 211 CYS A CA 1
ATOM 1736 C C . CYS A 1 211 ? 20.937 16.736 -16.607 1.00 95.50 211 CYS A C 1
ATOM 1738 O O . CYS A 1 211 ? 20.825 16.256 -15.474 1.00 95.50 211 CYS A O 1
ATOM 1740 N N . ASN A 1 212 ? 19.872 17.141 -17.310 1.00 95.75 212 ASN A N 1
ATOM 1741 C CA . ASN A 1 212 ? 18.504 17.155 -16.775 1.00 95.75 212 ASN A CA 1
ATOM 1742 C C . ASN A 1 212 ? 17.970 15.740 -16.512 1.00 95.75 212 ASN A C 1
ATOM 1744 O O . ASN A 1 212 ? 17.364 15.491 -15.472 1.00 95.75 212 ASN A O 1
ATOM 1748 N N . ALA A 1 213 ? 18.191 14.821 -17.452 1.00 98.00 213 ALA A N 1
ATOM 1749 C CA . ALA A 1 213 ? 17.756 13.430 -17.363 1.00 98.00 213 ALA A CA 1
ATOM 1750 C C . ALA A 1 213 ? 18.690 12.525 -18.173 1.00 98.00 213 ALA A C 1
ATOM 1752 O O . ALA A 1 213 ? 19.176 12.928 -19.230 1.00 98.00 213 ALA A O 1
ATOM 1753 N N . ILE A 1 214 ? 18.921 11.309 -17.677 1.00 98.62 214 ILE A N 1
ATOM 1754 C CA . ILE A 1 214 ? 19.716 10.280 -18.355 1.00 98.62 214 ILE A CA 1
ATOM 1755 C C . ILE A 1 214 ? 18.809 9.072 -18.580 1.00 98.62 214 ILE A C 1
ATOM 1757 O O . ILE A 1 214 ? 18.383 8.425 -17.617 1.00 98.62 214 ILE A O 1
ATOM 1761 N N . PHE A 1 215 ? 18.509 8.801 -19.844 1.00 98.62 215 PHE A N 1
ATOM 1762 C CA . PHE A 1 215 ? 17.649 7.717 -20.296 1.00 98.62 215 PHE A CA 1
ATOM 1763 C C . PHE A 1 215 ? 18.453 6.460 -20.622 1.00 98.62 215 PHE A C 1
ATOM 1765 O O . PHE A 1 215 ? 19.654 6.538 -20.873 1.00 98.62 215 PHE A O 1
ATOM 1772 N N . LEU A 1 216 ? 17.798 5.302 -20.596 1.00 97.88 216 LEU A N 1
ATOM 1773 C CA . LEU A 1 216 ? 18.333 4.043 -21.120 1.00 97.88 216 LEU A CA 1
ATOM 1774 C C . LEU A 1 216 ? 17.199 3.070 -21.432 1.00 97.88 216 LEU A C 1
ATOM 1776 O O . LEU A 1 216 ? 16.124 3.156 -20.837 1.00 97.88 216 LEU A O 1
ATOM 1780 N N . GLU A 1 217 ? 17.455 2.127 -22.325 1.00 96.50 217 GLU A N 1
ATOM 1781 C CA . GLU A 1 217 ? 16.470 1.145 -22.771 1.00 96.50 217 GLU A CA 1
ATOM 1782 C C . GLU A 1 217 ? 16.729 -0.235 -22.148 1.00 96.50 217 GLU A C 1
ATOM 1784 O O . GLU A 1 217 ? 17.854 -0.590 -21.790 1.00 96.50 217 GLU A O 1
ATOM 1789 N N . THR A 1 218 ? 15.675 -1.036 -21.981 1.00 95.62 218 THR A N 1
ATOM 1790 C CA . THR A 1 218 ? 15.794 -2.456 -21.614 1.00 95.62 218 THR A CA 1
ATOM 1791 C C . THR A 1 218 ? 14.641 -3.270 -22.178 1.00 95.62 218 THR A C 1
ATOM 1793 O O . THR A 1 218 ? 13.516 -2.787 -22.215 1.00 95.62 218 THR A O 1
ATOM 1796 N N . ASN A 1 219 ? 14.875 -4.546 -22.480 1.00 93.81 219 ASN A N 1
ATOM 1797 C CA . ASN A 1 219 ? 13.805 -5.496 -22.791 1.00 93.81 219 ASN A CA 1
ATOM 1798 C C . ASN A 1 219 ? 12.760 -5.574 -21.670 1.00 93.81 219 ASN A C 1
ATOM 1800 O O . ASN A 1 219 ? 13.099 -5.585 -20.480 1.00 93.81 219 ASN A O 1
ATOM 1804 N N . SER A 1 220 ? 11.487 -5.638 -22.050 1.00 92.88 220 SER A N 1
ATOM 1805 C CA . SER A 1 220 ? 10.356 -5.868 -21.159 1.00 92.88 220 SER A CA 1
ATOM 1806 C C . SER A 1 220 ? 10.300 -7.335 -20.746 1.00 92.88 220 SER A C 1
ATOM 1808 O O . SER A 1 220 ? 10.253 -8.223 -21.590 1.00 92.88 220 SER A O 1
ATOM 1810 N N . ALA A 1 221 ? 10.221 -7.595 -19.440 1.00 91.38 221 ALA A N 1
ATOM 1811 C CA . ALA A 1 221 ? 10.041 -8.943 -18.899 1.00 91.38 221 ALA A CA 1
ATOM 1812 C C . ALA A 1 221 ? 8.677 -9.565 -19.244 1.00 91.38 221 ALA A C 1
ATOM 1814 O O . ALA A 1 221 ? 8.494 -10.767 -19.078 1.00 91.38 221 ALA A O 1
ATOM 1815 N N . GLU A 1 222 ? 7.719 -8.750 -19.693 1.00 87.06 222 GLU A N 1
ATOM 1816 C CA . GLU A 1 222 ? 6.415 -9.217 -20.167 1.00 87.06 222 GLU A CA 1
ATOM 1817 C C . GLU A 1 222 ? 6.463 -9.643 -21.640 1.00 87.06 222 GLU A C 1
ATOM 1819 O O . GLU A 1 222 ? 5.775 -10.585 -22.024 1.00 87.06 222 GLU A O 1
ATOM 1824 N N . ARG A 1 223 ? 7.274 -8.959 -22.461 1.00 87.44 223 ARG A N 1
ATOM 1825 C CA . ARG A 1 223 ? 7.324 -9.164 -23.918 1.00 87.44 223 ARG A CA 1
ATOM 1826 C C . ARG A 1 223 ? 8.444 -10.118 -24.346 1.00 87.44 223 ARG A C 1
ATOM 1828 O O . ARG A 1 223 ? 8.255 -10.905 -25.267 1.00 87.44 223 ARG A O 1
ATOM 1835 N N . VAL A 1 224 ? 9.574 -10.113 -23.636 1.00 89.81 224 VAL A N 1
ATOM 1836 C CA . VAL A 1 224 ? 10.756 -10.924 -23.960 1.00 89.81 224 VAL A CA 1
ATOM 1837 C C . VAL A 1 224 ? 10.921 -12.052 -22.949 1.00 89.81 224 VAL A C 1
ATOM 1839 O O . VAL A 1 224 ? 11.082 -11.830 -21.747 1.00 89.81 224 VAL A O 1
ATOM 1842 N N . LYS A 1 225 ? 10.903 -13.292 -23.445 1.00 91.25 225 LYS A N 1
ATOM 1843 C CA . LYS A 1 225 ? 11.148 -14.476 -22.618 1.00 91.25 225 LYS A CA 1
ATOM 1844 C C . LYS A 1 225 ? 12.624 -14.556 -22.205 1.00 91.25 225 LYS A C 1
ATOM 1846 O O . LYS A 1 225 ? 13.483 -14.234 -23.021 1.00 91.25 225 LYS A O 1
ATOM 1851 N N . PRO A 1 226 ? 12.949 -15.082 -21.006 1.00 92.62 226 PRO A N 1
ATOM 1852 C CA . PRO A 1 226 ? 14.335 -15.209 -20.542 1.00 92.62 226 PRO A CA 1
ATOM 1853 C C . PRO A 1 226 ? 15.272 -16.001 -21.466 1.00 92.62 226 PRO A C 1
ATOM 1855 O O . PRO A 1 226 ? 16.478 -15.814 -21.399 1.00 92.62 226 PRO A O 1
ATOM 1858 N N . GLU A 1 227 ? 14.732 -16.903 -22.285 1.00 93.69 227 GLU A N 1
ATOM 1859 C CA . GLU A 1 227 ? 15.476 -17.724 -23.253 1.00 93.69 227 GLU A CA 1
ATOM 1860 C C . GLU A 1 227 ? 15.889 -16.972 -24.526 1.00 93.69 227 GLU A C 1
ATOM 1862 O O . GLU A 1 227 ? 16.793 -17.421 -25.225 1.00 93.69 227 GLU A O 1
ATOM 1867 N N . ASN A 1 228 ? 15.263 -15.822 -24.790 1.00 90.38 228 ASN A N 1
ATOM 1868 C CA . ASN A 1 228 ? 15.527 -14.976 -25.954 1.00 90.38 228 ASN A CA 1
ATOM 1869 C C . ASN A 1 228 ? 16.434 -13.780 -25.618 1.00 90.38 228 ASN A C 1
ATOM 1871 O O . ASN A 1 228 ? 16.591 -12.892 -26.443 1.00 90.38 228 ASN A O 1
ATOM 1875 N N . ASP A 1 229 ? 16.993 -13.715 -24.407 1.00 89.75 229 ASP A N 1
ATOM 1876 C CA . ASP A 1 229 ? 17.836 -12.606 -23.957 1.00 89.75 229 ASP A CA 1
ATOM 1877 C C . ASP A 1 229 ? 19.114 -13.150 -23.289 1.00 89.75 229 ASP A C 1
ATOM 1879 O O . ASP A 1 229 ? 19.121 -14.230 -22.695 1.00 89.75 229 ASP A O 1
ATOM 1883 N N . VAL A 1 230 ? 20.213 -12.393 -23.338 1.00 88.50 230 VAL A N 1
ATOM 1884 C CA . VAL A 1 230 ? 21.497 -12.736 -22.690 1.00 88.50 230 VAL A CA 1
ATOM 1885 C C . VAL A 1 230 ? 21.378 -12.756 -21.163 1.00 88.50 230 VAL A C 1
ATOM 1887 O O . VAL A 1 230 ? 22.154 -13.404 -20.452 1.00 88.50 230 VAL A O 1
ATOM 1890 N N . MET A 1 231 ? 20.388 -12.044 -20.632 1.00 90.69 231 MET A N 1
ATOM 1891 C CA . MET A 1 231 ? 20.018 -12.076 -19.227 1.00 90.69 231 MET A CA 1
ATOM 1892 C C . MET A 1 231 ? 18.502 -12.003 -19.110 1.00 90.69 231 MET A C 1
ATOM 1894 O O . MET A 1 231 ? 17.893 -11.137 -19.719 1.00 90.69 231 MET A O 1
ATOM 1898 N N . ASP A 1 232 ? 17.923 -12.837 -18.243 1.00 93.31 232 ASP A N 1
ATOM 1899 C CA . ASP A 1 232 ? 16.520 -12.727 -17.824 1.00 93.31 232 ASP A CA 1
ATOM 1900 C C . ASP A 1 232 ? 16.148 -11.251 -17.549 1.00 93.31 232 ASP A C 1
ATOM 1902 O O . ASP A 1 232 ? 16.698 -10.657 -16.603 1.00 93.31 232 ASP A O 1
ATOM 1906 N N . PRO A 1 233 ? 15.231 -10.652 -18.338 1.00 94.25 233 PRO A N 1
ATOM 1907 C CA . PRO A 1 233 ? 14.896 -9.238 -18.220 1.00 94.25 233 PRO A CA 1
ATOM 1908 C C . PRO A 1 233 ? 14.458 -8.844 -16.806 1.00 94.25 233 PRO A C 1
ATOM 1910 O O . PRO A 1 233 ? 14.841 -7.783 -16.318 1.00 94.25 233 PRO A O 1
ATOM 1913 N N . SER A 1 234 ? 13.768 -9.728 -16.074 1.00 93.25 234 SER A N 1
ATOM 1914 C CA . SER A 1 234 ? 13.347 -9.466 -14.688 1.00 93.25 234 SER A CA 1
ATOM 1915 C C . SER A 1 234 ? 14.543 -9.286 -13.745 1.00 93.25 234 SER A C 1
ATOM 1917 O O . SER A 1 234 ? 14.530 -8.451 -12.827 1.00 93.25 234 SER A O 1
ATOM 1919 N N . LYS A 1 235 ? 15.621 -10.051 -13.973 1.00 94.00 235 LYS A N 1
ATOM 1920 C CA . LYS A 1 235 ? 16.882 -9.903 -13.230 1.00 94.00 235 LYS A CA 1
ATOM 1921 C C . LYS A 1 235 ? 17.584 -8.607 -13.616 1.00 94.00 235 LYS A C 1
ATOM 1923 O O . LYS A 1 235 ? 18.057 -7.906 -12.719 1.00 94.00 235 LYS A O 1
ATOM 1928 N N . ARG A 1 236 ? 17.603 -8.254 -14.907 1.00 94.69 236 ARG A N 1
ATOM 1929 C CA . ARG A 1 236 ? 18.160 -6.980 -15.393 1.00 94.69 236 ARG A CA 1
ATOM 1930 C C . ARG A 1 236 ? 17.432 -5.784 -14.772 1.00 94.69 236 ARG A C 1
ATOM 1932 O O . ARG A 1 236 ? 18.088 -4.909 -14.211 1.00 94.69 236 ARG A O 1
ATOM 1939 N N . HIS A 1 237 ? 16.097 -5.801 -14.743 1.00 96.12 237 HIS A N 1
ATOM 1940 C CA . HIS A 1 237 ? 15.267 -4.778 -14.090 1.00 96.12 237 HIS A CA 1
ATOM 1941 C C . HIS A 1 237 ? 15.616 -4.626 -12.608 1.00 96.12 237 HIS A C 1
ATOM 1943 O O . HIS A 1 237 ? 15.812 -3.517 -12.115 1.00 96.12 237 HIS A O 1
ATOM 1949 N N . SER A 1 238 ? 15.775 -5.749 -11.902 1.00 95.69 238 SER A N 1
ATOM 1950 C CA . SER A 1 238 ? 16.171 -5.763 -10.488 1.00 95.69 238 SER A CA 1
ATOM 1951 C C . SER A 1 238 ? 17.563 -5.171 -10.242 1.00 95.69 238 SER A C 1
ATOM 1953 O O . SER A 1 238 ? 17.793 -4.528 -9.215 1.00 95.69 238 SER A O 1
ATOM 1955 N N . ILE A 1 239 ? 18.505 -5.381 -11.165 1.00 94.94 239 ILE A N 1
ATOM 1956 C CA . ILE A 1 239 ? 19.849 -4.792 -11.109 1.00 94.94 239 ILE A CA 1
ATOM 1957 C C . ILE A 1 239 ? 19.774 -3.282 -11.359 1.00 94.94 239 ILE A C 1
ATOM 1959 O O . ILE A 1 239 ? 20.308 -2.510 -10.562 1.00 94.94 239 ILE A O 1
ATOM 1963 N N . PHE A 1 240 ? 19.071 -2.857 -12.409 1.00 97.06 240 PHE A N 1
ATOM 1964 C CA . PHE A 1 240 ? 18.887 -1.446 -12.750 1.00 97.06 240 PHE A CA 1
ATOM 1965 C C . PHE A 1 240 ? 18.177 -0.668 -11.639 1.00 97.06 240 PHE A C 1
ATOM 1967 O O . PHE A 1 240 ? 18.649 0.395 -11.231 1.00 97.06 240 PHE A O 1
ATOM 1974 N N . HIS A 1 241 ? 17.123 -1.228 -11.044 1.00 96.94 241 HIS A N 1
ATOM 1975 C CA . HIS A 1 241 ? 16.426 -0.611 -9.914 1.00 96.94 241 HIS A CA 1
ATOM 1976 C C . HIS A 1 241 ? 17.360 -0.308 -8.732 1.00 96.94 241 HIS A C 1
ATOM 1978 O O . HIS A 1 241 ? 17.349 0.810 -8.201 1.00 96.94 241 HIS A O 1
ATOM 1984 N N . LYS A 1 242 ? 18.240 -1.260 -8.381 1.00 96.50 242 LYS A N 1
ATOM 1985 C CA . LYS A 1 242 ? 19.269 -1.097 -7.334 1.00 96.50 242 LYS A CA 1
ATOM 1986 C C . LYS A 1 242 ? 20.325 -0.050 -7.682 1.00 96.50 242 LYS A C 1
ATOM 1988 O O . LYS A 1 242 ? 20.885 0.559 -6.776 1.00 96.50 242 LYS A O 1
ATOM 1993 N N . MET A 1 243 ? 20.593 0.164 -8.969 1.00 96.62 243 MET A N 1
ATOM 1994 C CA . MET A 1 243 ? 21.492 1.215 -9.459 1.00 96.62 243 MET A CA 1
ATOM 1995 C C . MET A 1 243 ? 20.839 2.606 -9.481 1.00 96.62 243 MET A C 1
ATOM 1997 O O . MET A 1 243 ? 21.490 3.573 -9.863 1.00 96.62 243 MET A O 1
ATOM 2001 N N . GLY A 1 244 ? 19.581 2.725 -9.044 1.00 97.00 244 GLY A N 1
ATOM 2002 C CA . GLY A 1 244 ? 18.850 3.989 -9.047 1.00 97.00 244 GLY A CA 1
ATOM 2003 C C . GLY A 1 244 ? 18.170 4.286 -10.378 1.00 97.00 244 GLY A C 1
ATOM 2004 O O . GLY A 1 244 ? 17.871 5.437 -10.642 1.00 97.00 244 GLY A O 1
ATOM 2005 N N . ILE A 1 245 ? 17.921 3.287 -11.221 1.00 98.00 245 ILE A N 1
ATOM 2006 C CA . ILE A 1 245 ? 17.175 3.452 -12.473 1.00 98.00 245 ILE A CA 1
ATOM 2007 C C . ILE A 1 245 ? 15.692 3.145 -12.215 1.00 98.00 245 ILE A C 1
ATOM 2009 O O . ILE A 1 245 ? 15.366 2.289 -11.385 1.00 98.00 245 ILE A O 1
ATOM 2013 N N . ARG A 1 246 ? 14.778 3.863 -12.868 1.00 97.06 246 ARG A N 1
ATOM 2014 C CA . ARG A 1 246 ? 13.320 3.704 -12.731 1.00 97.06 246 ARG A CA 1
ATOM 2015 C C . ARG A 1 246 ? 12.638 3.663 -14.092 1.00 97.06 246 ARG A C 1
ATOM 2017 O O . ARG A 1 246 ? 13.122 4.295 -15.022 1.00 97.06 246 ARG A O 1
ATOM 2024 N N . LEU A 1 247 ? 11.519 2.950 -14.191 1.00 96.44 247 LEU A N 1
ATOM 2025 C CA . LEU A 1 247 ? 10.713 2.884 -15.412 1.00 96.44 247 LEU A CA 1
ATOM 2026 C C . LEU A 1 247 ? 9.918 4.178 -15.600 1.00 96.44 247 LEU A C 1
ATOM 2028 O O . LEU A 1 247 ? 9.286 4.641 -14.653 1.00 96.44 247 LEU A O 1
ATOM 2032 N N . LEU A 1 248 ? 9.914 4.739 -16.807 1.00 95.62 248 LEU A N 1
ATOM 2033 C CA . LEU A 1 248 ? 8.984 5.807 -17.171 1.00 95.62 248 LEU A CA 1
ATOM 2034 C C . LEU A 1 248 ? 7.602 5.198 -17.430 1.00 95.62 248 LEU A C 1
ATOM 2036 O O . LEU A 1 248 ? 7.479 4.286 -18.241 1.00 95.62 248 LEU A O 1
ATOM 2040 N N . ASP A 1 249 ? 6.563 5.686 -16.748 1.00 90.88 249 ASP A N 1
ATOM 2041 C CA . ASP A 1 249 ? 5.182 5.199 -16.907 1.00 90.88 249 ASP A CA 1
ATOM 2042 C C . ASP A 1 249 ? 4.569 5.650 -18.247 1.00 90.88 249 ASP A C 1
ATOM 2044 O O . ASP A 1 249 ? 3.692 6.502 -18.250 1.00 90.88 249 ASP A O 1
ATOM 2048 N N . PHE A 1 250 ? 5.028 5.151 -19.395 1.00 88.94 250 PHE A N 1
ATOM 2049 C CA . PHE A 1 250 ? 4.378 5.362 -20.700 1.00 88.94 250 PHE A CA 1
ATOM 2050 C C . PHE A 1 250 ? 4.722 4.235 -21.682 1.00 88.94 250 PHE A C 1
ATOM 2052 O O . PHE A 1 250 ? 5.730 3.545 -21.510 1.00 88.94 250 PHE A O 1
ATOM 2059 N N . ASP A 1 251 ? 3.907 4.058 -22.726 1.00 88.00 251 ASP A N 1
ATOM 2060 C CA . ASP A 1 251 ? 4.158 3.026 -23.735 1.00 88.00 251 ASP A CA 1
ATOM 2061 C C . ASP A 1 251 ? 5.260 3.469 -24.702 1.00 88.00 251 ASP A C 1
ATOM 2063 O O . ASP A 1 251 ? 4.987 4.013 -25.776 1.00 88.00 251 ASP A O 1
ATOM 2067 N N . TYR A 1 252 ? 6.507 3.228 -24.309 1.00 94.19 252 TYR A N 1
ATOM 2068 C CA . TYR A 1 252 ? 7.660 3.466 -25.161 1.00 94.19 252 TYR A CA 1
ATOM 2069 C C . TYR A 1 252 ? 7.682 2.517 -26.365 1.00 94.19 252 TYR A C 1
ATOM 2071 O O . TYR A 1 252 ? 7.418 1.319 -26.244 1.00 94.19 252 TYR A O 1
ATOM 2079 N N . ILE A 1 253 ? 8.022 3.073 -27.523 1.00 93.19 253 ILE A N 1
ATOM 2080 C CA . ILE A 1 253 ? 8.317 2.359 -28.763 1.00 93.19 253 ILE A CA 1
ATOM 2081 C C . ILE A 1 253 ? 9.641 2.932 -29.246 1.00 93.19 253 ILE A C 1
ATOM 2083 O O . ILE A 1 253 ? 9.800 4.147 -29.237 1.00 93.19 253 ILE A O 1
ATOM 2087 N N . GLN A 1 254 ? 10.584 2.093 -29.651 1.00 94.06 254 GLN A N 1
ATOM 2088 C CA . GLN A 1 254 ? 11.840 2.557 -30.232 1.00 94.06 254 GLN A CA 1
ATOM 2089 C C . GLN A 1 254 ? 11.640 2.811 -31.739 1.00 94.06 254 GLN A C 1
ATOM 2091 O O . GLN A 1 254 ? 11.029 1.970 -32.415 1.00 94.06 254 GLN A O 1
ATOM 2096 N N . PRO A 1 255 ? 12.120 3.942 -32.290 1.00 93.88 255 PRO A N 1
ATOM 2097 C CA . PRO A 1 255 ? 12.147 4.148 -33.736 1.00 93.88 255 PRO A CA 1
ATOM 2098 C C . PRO A 1 255 ? 13.043 3.097 -34.421 1.00 93.88 255 PRO A C 1
ATOM 2100 O O . PRO A 1 255 ? 13.899 2.503 -33.767 1.00 93.88 255 PRO A O 1
ATOM 2103 N N . PRO A 1 256 ? 12.882 2.868 -35.735 1.00 90.19 256 PRO A N 1
ATOM 2104 C CA . PRO A 1 256 ? 13.811 2.017 -36.473 1.00 90.19 256 PRO A CA 1
ATOM 2105 C C . PRO A 1 256 ? 15.219 2.636 -36.454 1.00 90.19 256 PRO A C 1
ATOM 2107 O O . PRO A 1 256 ? 15.362 3.855 -36.581 1.00 90.19 256 PRO A O 1
ATOM 2110 N N . LEU A 1 257 ? 16.253 1.808 -36.279 1.00 86.38 257 LEU A N 1
ATOM 2111 C CA . LEU A 1 257 ? 17.655 2.248 -36.180 1.00 86.38 257 LEU A CA 1
ATOM 2112 C C . LEU A 1 257 ? 18.375 2.250 -37.540 1.00 86.38 257 LEU A C 1
ATOM 2114 O O . LEU A 1 257 ? 19.406 2.896 -37.710 1.00 86.38 257 LEU A O 1
ATOM 2118 N N . SER A 1 258 ? 17.828 1.532 -38.518 1.00 85.12 258 SER A N 1
ATOM 2119 C CA . SER A 1 258 ? 18.375 1.317 -39.859 1.00 85.12 258 SER A CA 1
ATOM 2120 C C . SER A 1 258 ? 17.241 1.062 -40.859 1.00 85.12 258 SER A C 1
ATOM 2122 O O . SER A 1 258 ? 16.088 0.896 -40.470 1.00 85.12 258 SER A O 1
ATOM 2124 N N . ASN A 1 259 ? 17.555 1.004 -42.157 1.00 85.31 259 ASN A N 1
ATOM 2125 C CA . ASN A 1 259 ? 16.556 0.694 -43.192 1.00 85.31 259 ASN A CA 1
ATOM 2126 C C . ASN A 1 259 ? 15.974 -0.722 -43.070 1.00 85.31 259 ASN A C 1
ATOM 2128 O O . ASN A 1 259 ? 14.862 -0.960 -43.535 1.00 85.31 259 ASN A O 1
ATOM 2132 N N . ASP A 1 260 ? 16.732 -1.638 -42.465 1.00 85.62 260 ASP A N 1
ATOM 2133 C CA . ASP A 1 260 ? 16.387 -3.057 -42.369 1.00 85.62 260 ASP A CA 1
ATOM 2134 C C . ASP A 1 260 ? 15.778 -3.426 -41.006 1.00 85.62 260 ASP A C 1
ATOM 2136 O O . ASP A 1 260 ? 15.244 -4.524 -40.844 1.00 85.62 260 ASP A O 1
ATOM 2140 N N . SER A 1 261 ? 15.825 -2.517 -40.025 1.00 84.38 261 SER A N 1
ATOM 2141 C CA . SER A 1 261 ? 15.231 -2.734 -38.704 1.00 84.38 261 SER A CA 1
ATOM 2142 C C . SER A 1 261 ? 13.802 -2.204 -38.641 1.00 84.38 261 SER A C 1
ATOM 2144 O O . SER A 1 261 ? 13.479 -1.108 -39.099 1.00 84.38 261 SER A O 1
ATOM 2146 N N . ASN A 1 262 ? 12.927 -2.996 -38.027 1.00 88.31 262 ASN A N 1
ATOM 2147 C CA . ASN A 1 262 ? 11.590 -2.547 -37.663 1.00 88.31 262 ASN A CA 1
ATOM 2148 C C . ASN A 1 262 ? 11.641 -1.755 -36.350 1.00 88.31 262 ASN A C 1
ATOM 2150 O O . ASN A 1 262 ? 12.598 -1.840 -35.584 1.00 88.31 262 ASN A O 1
ATOM 2154 N N . LYS A 1 263 ? 10.570 -1.012 -36.059 1.00 90.81 263 LYS A N 1
ATOM 2155 C CA . LYS A 1 263 ? 10.369 -0.414 -34.732 1.00 90.81 263 LYS A CA 1
ATOM 2156 C C . LYS A 1 263 ? 10.358 -1.504 -33.665 1.00 90.81 263 LYS A C 1
ATOM 2158 O O . LYS A 1 263 ? 9.684 -2.520 -33.841 1.00 90.81 263 LYS A O 1
ATOM 2163 N N . CYS A 1 264 ? 11.016 -1.264 -32.536 1.00 90.44 264 CYS A N 1
ATOM 2164 C CA . CYS A 1 264 ? 11.000 -2.207 -31.424 1.00 90.44 264 CYS A CA 1
ATOM 2165 C C . CYS A 1 264 ? 9.937 -1.810 -30.395 1.00 90.44 264 CYS A C 1
ATOM 2167 O O . CYS A 1 264 ? 10.014 -0.756 -29.760 1.00 90.44 264 CYS A O 1
ATOM 2169 N N . LYS A 1 265 ? 8.930 -2.673 -30.220 1.00 90.12 265 LYS A N 1
ATOM 2170 C CA . LYS A 1 265 ? 7.897 -2.527 -29.183 1.00 90.12 265 LYS A CA 1
ATOM 2171 C C . LYS A 1 265 ? 8.235 -3.317 -27.924 1.00 90.12 265 LYS A C 1
ATOM 2173 O O . LYS A 1 265 ? 7.475 -3.257 -26.972 1.00 90.12 265 LYS A O 1
ATOM 2178 N N . ASP A 1 266 ? 9.350 -4.034 -27.868 1.00 90.38 266 ASP A N 1
ATOM 2179 C CA . ASP A 1 266 ? 9.664 -4.906 -26.731 1.00 90.38 266 ASP A CA 1
ATOM 2180 C C . ASP A 1 266 ? 10.492 -4.216 -25.641 1.00 90.38 266 ASP A C 1
ATOM 2182 O O . ASP A 1 266 ? 10.704 -4.784 -24.568 1.00 90.38 266 ASP A O 1
ATOM 2186 N N . LEU A 1 267 ? 10.884 -2.962 -25.873 1.00 93.12 267 LEU A N 1
ATOM 2187 C CA . LEU A 1 267 ? 11.700 -2.165 -24.965 1.00 93.12 267 LEU A CA 1
ATOM 2188 C C . LEU A 1 267 ? 10.875 -1.321 -23.985 1.00 93.12 267 LEU A C 1
ATOM 2190 O O . LEU A 1 267 ? 9.736 -0.926 -24.231 1.00 93.12 267 LEU A O 1
ATOM 2194 N N . LEU A 1 268 ? 11.505 -1.020 -22.856 1.00 95.00 268 LEU A N 1
ATOM 2195 C CA . LEU A 1 268 ? 11.081 -0.070 -21.841 1.00 95.00 268 LEU A CA 1
ATOM 2196 C C . LEU A 1 268 ? 12.088 1.078 -21.802 1.00 95.00 268 LEU A C 1
ATOM 2198 O O . LEU A 1 268 ? 13.291 0.821 -21.731 1.00 95.00 268 LEU A O 1
ATOM 2202 N N . LEU A 1 269 ? 11.609 2.323 -21.762 1.00 97.44 269 LEU A N 1
ATOM 2203 C CA . LEU A 1 269 ? 12.466 3.478 -21.501 1.00 97.44 269 LEU A CA 1
ATOM 2204 C C . LEU A 1 269 ? 12.550 3.731 -19.995 1.00 97.44 269 LEU A C 1
ATOM 2206 O O . LEU A 1 269 ? 11.542 3.880 -19.297 1.00 97.44 269 LEU A O 1
ATOM 2210 N N . LEU A 1 270 ? 13.771 3.788 -19.485 1.00 97.94 270 LEU A N 1
ATOM 2211 C CA . LEU A 1 270 ? 14.071 4.001 -18.080 1.00 97.94 270 LEU A CA 1
ATOM 2212 C C . LEU A 1 270 ? 14.797 5.337 -17.883 1.00 97.94 270 LEU A C 1
ATOM 2214 O O . LEU A 1 270 ? 15.377 5.890 -18.812 1.00 97.94 270 LEU A O 1
ATOM 2218 N N . CYS A 1 271 ? 14.797 5.844 -16.653 1.00 98.38 271 CYS A N 1
ATOM 2219 C CA . CYS A 1 271 ? 15.501 7.059 -16.254 1.00 98.38 271 CYS A CA 1
ATOM 2220 C C . CYS A 1 271 ? 16.394 6.787 -15.038 1.00 98.38 271 CYS A C 1
ATOM 2222 O O . CYS A 1 271 ? 15.947 6.210 -14.041 1.00 98.38 271 CYS A O 1
ATOM 2224 N N . LEU A 1 272 ? 17.649 7.235 -15.089 1.00 98.50 272 LEU A N 1
ATOM 2225 C CA . LEU A 1 272 ? 18.556 7.236 -13.943 1.00 98.50 272 LEU A CA 1
ATOM 2226 C C . LEU A 1 272 ? 18.169 8.353 -12.963 1.00 98.50 272 LEU A C 1
ATOM 2228 O O . LEU A 1 272 ? 18.054 9.517 -13.344 1.00 98.50 272 LEU A O 1
ATOM 2232 N N . LEU A 1 273 ? 18.003 8.016 -11.684 1.00 97.56 273 LEU A N 1
ATOM 2233 C CA . LEU A 1 273 ? 17.729 8.976 -10.619 1.00 97.56 273 LEU A CA 1
ATOM 2234 C C . LEU A 1 273 ? 18.993 9.774 -10.276 1.00 97.56 273 LEU A C 1
ATOM 2236 O O . LEU A 1 273 ? 19.828 9.342 -9.478 1.00 97.56 273 LEU A O 1
ATOM 2240 N N . THR A 1 274 ? 19.113 10.963 -10.860 1.00 96.06 274 THR A N 1
ATOM 2241 C CA . THR A 1 274 ? 20.148 11.950 -10.528 1.00 96.06 274 THR A CA 1
ATOM 2242 C C . THR A 1 274 ? 19.616 12.999 -9.546 1.00 96.06 274 THR A C 1
ATOM 2244 O O . THR A 1 274 ? 18.443 12.999 -9.167 1.00 96.06 274 THR A O 1
ATOM 2247 N N . GLN A 1 275 ? 20.477 13.925 -9.120 1.00 94.06 275 GLN A N 1
ATOM 2248 C CA . GLN A 1 275 ? 20.066 15.064 -8.291 1.00 94.06 275 GLN A CA 1
ATOM 2249 C C . GLN A 1 275 ? 19.113 16.037 -9.010 1.00 94.06 275 GLN A C 1
ATOM 2251 O O . GLN A 1 275 ? 18.416 16.790 -8.333 1.00 94.06 275 GLN A O 1
ATOM 2256 N N . ASN A 1 276 ? 19.077 15.997 -10.347 1.00 92.81 276 ASN A N 1
ATOM 2257 C CA . ASN A 1 276 ? 18.264 16.880 -11.185 1.00 92.81 276 ASN A CA 1
ATOM 2258 C C . ASN A 1 276 ? 16.849 16.331 -11.426 1.00 92.81 276 ASN A C 1
ATOM 2260 O O . ASN A 1 276 ? 15.973 17.073 -11.863 1.00 92.81 276 ASN A O 1
ATOM 2264 N N . ILE A 1 277 ? 16.598 15.058 -11.096 1.00 96.75 277 ILE A N 1
ATOM 2265 C CA . ILE A 1 277 ? 15.265 14.461 -11.197 1.00 96.75 277 ILE A CA 1
ATOM 2266 C C . ILE A 1 277 ? 14.385 14.973 -10.048 1.00 96.75 277 ILE A C 1
ATOM 2268 O O . ILE A 1 277 ? 14.727 14.767 -8.873 1.00 96.75 277 ILE A O 1
ATOM 2272 N N . PRO A 1 278 ? 13.241 15.617 -10.342 1.00 92.75 278 PRO A N 1
ATOM 2273 C CA . PRO A 1 278 ? 12.376 16.140 -9.304 1.00 92.75 278 PRO A CA 1
ATOM 2274 C C . PRO A 1 278 ? 11.731 15.003 -8.500 1.00 92.75 278 PRO A C 1
ATOM 2276 O O . PRO A 1 278 ? 11.474 13.899 -8.988 1.00 92.75 278 PRO A O 1
ATOM 2279 N N . LYS A 1 279 ? 11.482 15.286 -7.219 1.00 93.56 279 LYS A N 1
ATOM 2280 C CA . LYS A 1 279 ? 10.898 14.339 -6.265 1.00 93.56 279 LYS A CA 1
ATOM 2281 C C . LYS A 1 279 ? 9.819 15.006 -5.422 1.00 93.56 279 LYS A C 1
ATOM 2283 O O . LYS A 1 279 ? 10.004 16.127 -4.954 1.00 93.56 279 LYS A O 1
ATOM 2288 N N . GLN A 1 280 ? 8.731 14.290 -5.181 1.00 86.62 280 GLN A N 1
ATOM 2289 C CA . GLN A 1 280 ? 7.685 14.645 -4.227 1.00 86.62 280 GLN A CA 1
ATOM 2290 C C . GLN A 1 280 ? 7.779 13.720 -3.011 1.00 86.62 280 GLN A C 1
ATOM 2292 O O . GLN A 1 280 ? 8.009 12.516 -3.131 1.00 86.62 280 GLN A O 1
ATOM 2297 N N . GLN A 1 281 ? 7.649 14.292 -1.816 1.00 81.12 281 GLN A N 1
ATOM 2298 C CA . GLN A 1 281 ? 7.566 13.517 -0.580 1.00 81.12 281 GLN A CA 1
ATOM 2299 C C . GLN A 1 281 ? 6.099 13.212 -0.306 1.00 81.12 281 GLN A C 1
ATOM 2301 O O . GLN A 1 281 ? 5.294 14.134 -0.208 1.00 81.12 281 GLN A O 1
ATOM 2306 N N . LYS A 1 282 ? 5.758 11.931 -0.163 1.00 67.38 282 LYS A N 1
ATOM 2307 C CA . LYS A 1 282 ? 4.412 11.500 0.215 1.00 67.38 282 LYS A CA 1
ATOM 2308 C C . LYS A 1 282 ? 4.500 10.754 1.539 1.00 67.38 282 LYS A C 1
ATOM 2310 O O . LYS A 1 282 ? 5.373 9.908 1.744 1.00 67.38 282 LYS A O 1
ATOM 2315 N N . LEU A 1 283 ? 3.588 11.067 2.452 1.00 62.38 283 LEU A N 1
ATOM 2316 C CA . LEU A 1 283 ? 3.422 10.289 3.673 1.00 62.38 283 LEU A CA 1
ATOM 2317 C C . LEU A 1 283 ? 2.869 8.918 3.276 1.00 62.38 283 LEU A C 1
ATOM 2319 O O . LEU A 1 283 ? 1.732 8.814 2.815 1.00 62.38 283 LEU A O 1
ATOM 2323 N N . LYS A 1 284 ? 3.691 7.870 3.394 1.00 63.59 284 LYS A N 1
ATOM 2324 C CA . LYS A 1 284 ? 3.251 6.502 3.129 1.00 63.59 284 LYS A CA 1
ATOM 2325 C C . LYS A 1 284 ? 2.320 6.080 4.260 1.00 63.59 284 LYS A C 1
ATOM 2327 O O . LYS A 1 284 ? 2.732 6.009 5.416 1.00 63.59 284 LYS A O 1
ATOM 2332 N N . ILE A 1 285 ? 1.064 5.806 3.929 1.00 57.25 285 ILE A N 1
ATOM 2333 C CA . ILE A 1 285 ? 0.112 5.218 4.870 1.00 57.25 285 ILE A CA 1
ATOM 2334 C C . ILE A 1 285 ? 0.410 3.718 4.894 1.00 57.25 285 ILE A C 1
ATOM 2336 O O . ILE A 1 285 ? -0.025 2.970 4.022 1.00 57.25 285 ILE A O 1
ATOM 2340 N N . ASN A 1 286 ? 1.233 3.277 5.845 1.00 57.69 286 ASN A N 1
ATOM 2341 C CA . ASN A 1 286 ? 1.441 1.850 6.068 1.00 57.69 286 ASN A CA 1
ATOM 2342 C C . ASN A 1 286 ? 0.187 1.275 6.738 1.00 57.69 286 ASN A C 1
ATOM 2344 O O . ASN A 1 286 ? -0.002 1.446 7.936 1.00 57.69 286 ASN A O 1
ATOM 2348 N N . ASN A 1 287 ? -0.639 0.548 5.981 1.00 54.78 287 ASN A N 1
ATOM 2349 C CA . ASN A 1 287 ? -1.770 -0.216 6.532 1.00 54.78 287 ASN A CA 1
ATOM 2350 C C . ASN A 1 287 ? -1.331 -1.459 7.336 1.00 54.78 287 ASN A C 1
ATOM 2352 O O . ASN A 1 287 ? -2.160 -2.137 7.939 1.00 54.78 287 ASN A O 1
ATOM 2356 N N . ASN A 1 288 ? -0.028 -1.753 7.383 1.00 58.53 288 ASN A N 1
ATOM 2357 C CA . ASN A 1 288 ? 0.519 -2.807 8.228 1.00 58.53 288 ASN A CA 1
ATOM 2358 C C . ASN A 1 288 ? 0.858 -2.227 9.607 1.00 58.53 288 ASN A C 1
ATOM 2360 O O . ASN A 1 288 ? 1.934 -1.663 9.798 1.00 58.53 288 ASN A O 1
ATOM 2364 N N . ASN A 1 289 ? -0.059 -2.408 10.560 1.00 56.75 289 ASN A N 1
ATOM 2365 C CA . ASN A 1 289 ? -0.024 -1.890 11.939 1.00 56.75 289 ASN A CA 1
ATOM 2366 C C . ASN A 1 289 ? 1.176 -2.331 12.808 1.00 56.75 289 ASN A C 1
ATOM 2368 O O . ASN A 1 289 ? 1.216 -1.997 13.986 1.00 56.75 289 ASN A O 1
ATOM 2372 N N . ASN A 1 290 ? 2.169 -3.047 12.274 1.00 59.28 290 ASN A N 1
ATOM 2373 C CA . ASN A 1 290 ? 3.199 -3.685 13.099 1.00 59.28 290 ASN A CA 1
ATOM 2374 C C . ASN A 1 290 ? 4.519 -2.903 13.200 1.00 59.28 290 ASN A C 1
ATOM 2376 O O . ASN A 1 290 ? 5.439 -3.393 13.837 1.00 59.28 290 ASN A O 1
ATOM 2380 N N . ASN A 1 291 ? 4.653 -1.707 12.607 1.00 57.72 291 ASN A N 1
ATOM 2381 C CA . ASN A 1 291 ? 5.863 -0.883 12.751 1.00 57.72 291 ASN A CA 1
ATOM 2382 C C . ASN A 1 291 ? 5.548 0.625 12.678 1.00 57.72 291 ASN A C 1
ATOM 2384 O O . ASN A 1 291 ? 5.318 1.160 11.596 1.00 57.72 291 ASN A O 1
ATOM 2388 N N . ASN A 1 292 ? 5.632 1.329 13.813 1.00 56.94 292 ASN A N 1
ATOM 2389 C CA . ASN A 1 292 ? 5.384 2.778 13.978 1.00 56.94 292 ASN A CA 1
ATOM 2390 C C . ASN A 1 292 ? 6.410 3.717 13.300 1.00 56.94 292 ASN A C 1
ATOM 2392 O O . ASN A 1 292 ? 6.530 4.888 13.662 1.00 56.94 292 ASN A O 1
ATOM 2396 N N . ASN A 1 293 ? 7.159 3.249 12.304 1.00 61.12 293 ASN A N 1
ATOM 2397 C CA . ASN A 1 293 ? 8.068 4.110 11.558 1.00 61.12 293 ASN A CA 1
ATOM 2398 C C . ASN A 1 293 ? 7.314 4.721 10.374 1.00 61.12 293 ASN A C 1
ATOM 2400 O O . ASN A 1 293 ? 7.118 4.060 9.354 1.00 61.12 293 ASN A O 1
ATOM 2404 N N . ASN A 1 294 ? 6.915 5.991 10.508 1.00 57.78 294 ASN A N 1
ATOM 2405 C CA . ASN A 1 294 ? 6.421 6.824 9.409 1.00 57.78 294 ASN A CA 1
ATOM 2406 C C . ASN A 1 294 ? 7.517 6.961 8.336 1.00 57.78 294 ASN A C 1
ATOM 2408 O O . ASN A 1 294 ? 8.297 7.914 8.337 1.00 57.78 294 ASN A O 1
ATOM 2412 N N . SER A 1 295 ? 7.621 5.992 7.428 1.00 62.88 295 SER A N 1
ATOM 2413 C CA . SER A 1 295 ? 8.514 6.084 6.278 1.00 62.88 295 SER A CA 1
ATOM 2414 C C . SER A 1 295 ? 7.935 7.094 5.287 1.00 62.88 295 SER A C 1
ATOM 2416 O O . SER A 1 295 ? 6.861 6.874 4.728 1.00 62.88 295 SER A O 1
ATOM 2418 N N . ILE A 1 296 ? 8.635 8.208 5.071 1.00 73.44 296 ILE A N 1
ATOM 2419 C CA . ILE A 1 296 ? 8.337 9.135 3.974 1.00 73.44 296 ILE A CA 1
ATOM 2420 C C . ILE A 1 296 ? 8.782 8.453 2.679 1.00 73.44 296 ILE A C 1
ATOM 2422 O O . ILE A 1 296 ? 9.984 8.281 2.458 1.00 73.44 296 ILE A O 1
ATOM 2426 N N . ASP A 1 297 ? 7.830 8.080 1.828 1.00 75.44 297 ASP A N 1
ATOM 2427 C CA . ASP A 1 297 ? 8.147 7.595 0.489 1.00 75.44 297 ASP A CA 1
ATOM 2428 C C . ASP A 1 297 ? 8.460 8.789 -0.415 1.00 75.44 297 ASP A C 1
ATOM 2430 O O . ASP A 1 297 ? 7.779 9.820 -0.402 1.00 75.44 297 ASP A O 1
ATOM 2434 N N . ARG A 1 298 ? 9.522 8.651 -1.207 1.00 84.19 298 ARG A N 1
ATOM 2435 C CA . ARG A 1 298 ? 9.913 9.637 -2.214 1.00 84.19 298 ARG A CA 1
ATOM 2436 C C . ARG A 1 298 ? 9.443 9.137 -3.569 1.00 84.19 298 ARG A C 1
ATOM 2438 O O . ARG A 1 298 ? 9.904 8.093 -4.017 1.00 84.19 298 ARG A O 1
ATOM 2445 N N . TYR A 1 299 ? 8.569 9.900 -4.207 1.00 86.75 299 TYR A N 1
ATOM 2446 C CA . TYR A 1 299 ? 8.098 9.643 -5.561 1.00 86.75 299 TYR A CA 1
ATOM 2447 C C . TYR A 1 299 ? 8.884 10.527 -6.517 1.00 86.75 299 TYR A C 1
ATOM 2449 O O . TYR A 1 299 ? 8.984 11.734 -6.302 1.00 86.75 299 TYR A O 1
ATOM 2457 N N . TYR A 1 300 ? 9.469 9.927 -7.545 1.00 94.44 300 TYR A N 1
ATOM 2458 C CA . TYR A 1 300 ? 10.208 10.647 -8.574 1.00 94.44 300 TYR A CA 1
ATOM 2459 C C . TYR A 1 300 ? 9.343 10.763 -9.831 1.00 94.44 300 TYR A C 1
ATOM 2461 O O . TYR A 1 300 ? 8.511 9.894 -10.097 1.00 94.44 300 TYR A O 1
ATOM 2469 N N . TYR A 1 301 ? 9.519 11.836 -10.593 1.00 95.31 301 TYR A N 1
ATOM 2470 C CA . TYR A 1 301 ? 8.779 12.071 -11.833 1.00 95.31 301 TYR A CA 1
ATOM 2471 C C . TYR A 1 301 ? 9.642 12.840 -12.838 1.00 95.31 301 TYR A C 1
ATOM 2473 O O . TYR A 1 301 ? 10.675 13.397 -12.471 1.00 95.31 301 TYR A O 1
ATOM 2481 N N . LEU A 1 302 ? 9.214 12.884 -14.098 1.00 95.50 302 LEU A N 1
ATOM 2482 C CA . LEU A 1 302 ? 9.735 13.803 -15.110 1.00 95.50 302 LEU A CA 1
ATOM 2483 C C . LEU A 1 302 ? 8.625 14.733 -15.609 1.00 95.50 302 LEU A C 1
ATOM 2485 O O . LEU A 1 302 ? 7.493 14.276 -15.765 1.00 95.50 302 LEU A O 1
ATOM 2489 N N . PRO A 1 303 ? 8.917 16.010 -15.910 1.00 94.88 303 PRO A N 1
ATOM 2490 C CA . PRO A 1 303 ? 7.998 16.844 -16.680 1.00 94.88 303 PRO A CA 1
ATOM 2491 C C . PRO A 1 303 ? 7.757 16.226 -18.064 1.00 94.88 303 PRO A C 1
ATOM 2493 O O . PRO A 1 303 ? 8.723 15.932 -18.776 1.00 94.88 303 PRO A O 1
ATOM 2496 N N . SER A 1 304 ? 6.497 16.062 -18.479 1.00 94.19 304 SER A N 1
ATOM 2497 C CA . SER A 1 304 ? 6.169 15.448 -19.776 1.00 94.19 304 SER A CA 1
ATOM 2498 C C . SER A 1 304 ? 6.784 16.196 -20.954 1.00 94.19 304 SER A C 1
ATOM 2500 O O . SER A 1 304 ? 7.212 15.562 -21.909 1.00 94.19 304 SER A O 1
ATOM 2502 N N . LEU A 1 305 ? 6.916 17.526 -20.865 1.00 93.88 305 LEU A N 1
ATOM 2503 C CA . LEU A 1 305 ? 7.540 18.354 -21.902 1.00 93.88 305 LEU A CA 1
ATOM 2504 C C . LEU A 1 305 ? 9.023 18.008 -22.135 1.00 93.88 305 LEU A C 1
ATOM 2506 O O . LEU A 1 305 ? 9.499 18.059 -23.271 1.00 93.88 305 LEU A O 1
ATOM 2510 N N . LEU A 1 306 ? 9.759 17.645 -21.075 1.00 95.56 306 LEU A N 1
ATOM 2511 C CA . LEU A 1 306 ? 11.160 17.228 -21.189 1.00 95.56 306 LEU A CA 1
ATOM 2512 C C . LEU A 1 306 ? 11.256 15.893 -21.932 1.00 95.56 306 LEU A C 1
ATOM 2514 O O . LEU A 1 306 ? 12.062 15.757 -22.850 1.00 95.56 306 LEU A O 1
ATOM 2518 N N . LEU A 1 307 ? 10.396 14.935 -21.572 1.00 97.25 307 LEU A N 1
ATOM 2519 C CA . LEU A 1 307 ? 10.341 13.638 -22.241 1.00 97.25 307 LEU A CA 1
ATOM 2520 C C . LEU A 1 307 ? 9.844 13.766 -23.688 1.00 97.25 307 LEU A C 1
ATOM 2522 O O . LEU A 1 307 ? 10.431 13.162 -24.575 1.00 97.25 307 LEU A O 1
ATOM 2526 N N . GLU A 1 308 ? 8.832 14.594 -23.958 1.00 97.31 308 GLU A N 1
ATOM 2527 C CA . GLU A 1 308 ? 8.359 14.886 -25.320 1.00 97.31 308 GLU A CA 1
ATOM 2528 C C . GLU A 1 308 ? 9.493 15.456 -26.178 1.00 97.31 308 GLU A C 1
ATOM 2530 O O . GLU A 1 308 ? 9.680 15.033 -27.319 1.00 97.31 308 GLU A O 1
ATOM 2535 N N . SER A 1 309 ? 10.285 16.378 -25.618 1.00 96.12 309 SER A N 1
ATOM 2536 C CA . SER A 1 309 ? 11.440 16.966 -26.301 1.00 96.12 309 SER A CA 1
ATOM 2537 C C . SER A 1 309 ? 12.529 15.927 -26.578 1.00 96.12 309 SER A C 1
ATOM 2539 O O . SER A 1 309 ? 13.057 15.903 -27.689 1.00 96.12 309 SER A O 1
ATOM 2541 N N . PHE A 1 310 ? 12.812 15.034 -25.621 1.00 96.94 310 PHE A N 1
ATOM 2542 C CA . PHE A 1 310 ? 13.714 13.897 -25.825 1.00 96.94 310 PHE A CA 1
ATOM 2543 C C . PHE A 1 310 ? 13.231 12.970 -26.934 1.00 96.94 310 PHE A C 1
ATOM 2545 O O . PHE A 1 310 ? 13.965 12.753 -27.891 1.00 96.94 310 PHE A O 1
ATOM 2552 N N . ILE A 1 311 ? 11.984 12.497 -26.865 1.00 97.25 311 ILE A N 1
ATOM 2553 C CA . ILE A 1 311 ? 11.408 11.618 -27.887 1.00 97.25 311 ILE A CA 1
ATOM 2554 C C . ILE A 1 311 ? 11.453 12.295 -29.256 1.00 97.25 311 ILE A C 1
ATOM 2556 O O . ILE A 1 311 ? 11.850 11.670 -30.226 1.00 97.25 311 ILE A O 1
ATOM 2560 N N . LYS A 1 312 ? 11.117 13.584 -29.354 1.00 96.06 312 LYS A N 1
ATOM 2561 C CA . LYS A 1 312 ? 11.186 14.344 -30.610 1.00 96.06 312 LYS A CA 1
ATOM 2562 C C . LYS A 1 312 ? 12.596 14.356 -31.217 1.00 96.06 312 LYS A C 1
ATOM 2564 O O . LYS A 1 312 ? 12.732 14.129 -32.417 1.00 96.06 312 LYS A O 1
ATOM 2569 N N . VAL A 1 313 ? 13.610 14.653 -30.407 1.00 94.50 313 VAL A N 1
ATOM 2570 C CA . VAL A 1 313 ? 15.019 14.731 -30.826 1.00 94.50 313 VAL A CA 1
ATOM 2571 C C . VAL A 1 313 ? 15.565 13.347 -31.182 1.00 94.50 313 VAL A C 1
ATOM 2573 O O . VAL A 1 313 ? 16.104 13.158 -32.271 1.00 94.50 313 VAL A O 1
ATOM 2576 N N . PHE A 1 314 ? 15.340 12.360 -30.315 1.00 94.81 314 PHE A N 1
ATOM 2577 C CA . PHE A 1 314 ? 15.762 10.977 -30.520 1.00 94.81 314 PHE A CA 1
ATOM 2578 C C . PHE A 1 314 ? 15.154 10.389 -31.800 1.00 94.81 314 PHE A C 1
ATOM 2580 O O . PHE A 1 314 ? 15.865 9.890 -32.668 1.00 94.81 314 PHE A O 1
ATOM 2587 N N . TRP A 1 315 ? 13.844 10.562 -31.995 1.00 94.88 315 TRP A N 1
ATOM 2588 C CA . TRP A 1 315 ? 13.139 10.071 -33.180 1.00 94.88 315 TRP A CA 1
ATOM 2589 C C . TRP A 1 315 ? 13.626 10.729 -34.473 1.00 94.88 315 TRP A C 1
ATOM 2591 O O . TRP A 1 315 ? 13.795 10.051 -35.488 1.00 94.88 315 TRP A O 1
ATOM 2601 N N . LYS A 1 316 ? 13.877 12.047 -34.443 1.00 93.50 316 LYS A N 1
ATOM 2602 C CA . LYS A 1 316 ? 14.471 12.788 -35.567 1.00 93.50 316 LYS A CA 1
ATOM 2603 C C . LYS A 1 316 ? 15.874 12.258 -35.895 1.00 93.50 316 LYS A C 1
ATOM 2605 O O . LYS A 1 316 ? 16.173 12.105 -37.076 1.00 93.50 316 LYS A O 1
ATOM 2610 N N . SER A 1 317 ? 16.691 11.967 -34.878 1.00 89.69 317 SER A N 1
ATOM 2611 C CA . SER A 1 317 ? 18.050 11.417 -35.018 1.00 89.69 317 SER A CA 1
ATOM 2612 C C . SER A 1 317 ? 18.057 10.027 -35.661 1.00 89.69 317 SER A C 1
ATOM 2614 O O . SER A 1 317 ? 18.837 9.774 -36.571 1.00 89.69 317 SER A O 1
ATOM 2616 N N . CYS A 1 318 ? 17.146 9.133 -35.272 1.00 90.31 318 CYS A N 1
ATOM 2617 C CA . CYS A 1 318 ? 17.058 7.808 -35.895 1.00 90.31 318 CYS A CA 1
ATOM 2618 C C . CYS A 1 318 ? 16.589 7.897 -37.357 1.00 90.31 318 CYS A C 1
ATOM 2620 O O . CYS A 1 318 ? 17.200 7.326 -38.257 1.00 90.31 318 CYS A O 1
ATOM 2622 N N . TYR A 1 319 ? 15.549 8.691 -37.631 1.00 90.75 319 TYR A N 1
ATOM 2623 C CA . TYR A 1 319 ? 15.015 8.842 -38.988 1.00 90.75 319 TYR A CA 1
ATOM 2624 C C . TYR A 1 319 ? 15.922 9.628 -39.944 1.00 90.75 319 TYR A C 1
ATOM 2626 O O . TYR A 1 319 ? 15.747 9.510 -41.158 1.00 90.75 319 TYR A O 1
ATOM 2634 N N . SER A 1 320 ? 16.881 10.419 -39.450 1.00 88.44 320 SER A N 1
ATOM 2635 C CA . SER A 1 320 ? 17.864 11.078 -40.321 1.00 88.44 320 SER A CA 1
ATOM 2636 C C . SER A 1 320 ? 18.834 10.079 -40.965 1.00 88.44 320 SER A C 1
ATOM 2638 O O . SER A 1 320 ? 19.354 10.370 -42.042 1.00 88.44 320 SER A O 1
ATOM 2640 N N . ARG A 1 321 ? 19.011 8.897 -40.353 1.00 85.31 321 ARG A N 1
ATOM 2641 C CA . ARG A 1 321 ? 19.858 7.789 -40.833 1.00 85.31 321 ARG A CA 1
ATOM 2642 C C . ARG A 1 321 ? 19.138 6.866 -41.831 1.00 85.31 321 ARG A C 1
ATOM 2644 O O . ARG A 1 321 ? 19.779 6.065 -42.505 1.00 85.31 321 ARG A O 1
ATOM 2651 N N . ILE A 1 322 ? 17.813 6.985 -41.958 1.00 87.19 322 ILE A N 1
ATOM 2652 C CA . ILE A 1 322 ? 16.971 6.111 -42.791 1.00 87.19 322 ILE A CA 1
ATOM 2653 C C . ILE A 1 322 ? 16.732 6.726 -44.174 1.00 87.19 322 ILE A C 1
ATOM 2655 O O . ILE A 1 322 ? 16.440 7.915 -44.323 1.00 87.19 322 ILE A O 1
ATOM 2659 N N . THR A 1 323 ? 16.824 5.894 -45.211 1.00 86.56 323 THR A N 1
ATOM 2660 C CA . THR A 1 323 ? 16.613 6.251 -46.618 1.00 86.56 323 THR A CA 1
ATOM 2661 C C . THR A 1 323 ? 15.495 5.391 -47.227 1.00 86.56 323 THR A C 1
ATOM 2663 O O . THR A 1 323 ? 15.573 4.168 -47.149 1.00 86.56 323 THR A O 1
ATOM 2666 N N . PRO A 1 324 ? 14.485 5.982 -47.903 1.00 88.56 324 PRO A N 1
ATOM 2667 C CA . PRO A 1 324 ? 14.302 7.412 -48.171 1.00 88.56 324 PRO A CA 1
ATOM 2668 C C . PRO A 1 324 ? 13.910 8.200 -46.913 1.00 88.56 324 PRO A C 1
ATOM 2670 O O . PRO A 1 324 ? 13.330 7.645 -45.988 1.00 88.56 324 PRO A O 1
ATOM 2673 N N . LYS A 1 325 ? 14.176 9.515 -46.901 1.00 85.62 325 LYS A N 1
ATOM 2674 C CA . LYS A 1 325 ? 13.771 10.399 -45.795 1.00 85.62 325 LYS A CA 1
ATOM 2675 C C . LYS A 1 325 ? 12.244 10.374 -45.633 1.00 85.62 325 LYS A C 1
ATOM 2677 O O . LYS A 1 325 ? 11.515 10.965 -46.431 1.00 85.62 325 LYS A O 1
ATOM 2682 N N . ILE A 1 326 ? 11.761 9.690 -44.600 1.00 87.88 326 ILE A N 1
ATOM 2683 C CA . ILE A 1 326 ? 10.340 9.618 -44.239 1.00 87.88 326 ILE A CA 1
ATOM 2684 C C . ILE A 1 326 ? 9.986 10.820 -43.357 1.00 87.88 326 ILE A C 1
ATOM 2686 O O . ILE A 1 326 ? 10.771 11.260 -42.516 1.00 87.88 326 ILE A O 1
ATOM 2690 N N . ASN A 1 327 ? 8.774 11.363 -43.517 1.00 92.25 327 ASN A N 1
ATOM 2691 C CA . ASN A 1 327 ? 8.261 12.372 -42.592 1.00 92.25 327 ASN A CA 1
ATOM 2692 C C . ASN A 1 327 ? 7.874 11.711 -41.264 1.00 92.25 327 ASN A C 1
ATOM 2694 O O . ASN A 1 327 ? 6.717 11.355 -41.048 1.00 92.25 327 ASN A O 1
ATOM 2698 N N . TRP A 1 328 ? 8.849 11.588 -40.372 1.00 93.50 328 TRP A N 1
ATOM 2699 C CA . TRP A 1 328 ? 8.705 10.962 -39.063 1.00 93.50 328 TRP A CA 1
ATOM 2700 C C . TRP A 1 328 ? 7.636 11.612 -38.169 1.00 93.50 328 TRP A C 1
ATOM 2702 O O . TRP A 1 328 ? 7.068 10.944 -37.316 1.00 93.50 328 TRP A O 1
ATOM 2712 N N . LYS A 1 329 ? 7.257 12.880 -38.396 1.00 94.62 329 LYS A N 1
ATOM 2713 C CA . LYS A 1 329 ? 6.143 13.519 -37.660 1.00 94.62 329 LYS A CA 1
ATOM 2714 C C . LYS A 1 329 ? 4.779 12.898 -37.991 1.00 94.62 329 LYS A C 1
ATOM 2716 O O . LYS A 1 329 ? 3.811 13.125 -37.265 1.00 94.62 329 LYS A O 1
ATOM 2721 N N . LYS A 1 330 ? 4.679 12.172 -39.110 1.00 93.69 330 LYS A N 1
ATOM 2722 C CA . LYS A 1 330 ? 3.493 11.401 -39.517 1.00 93.69 330 LYS A CA 1
ATOM 2723 C C . LYS A 1 330 ? 3.547 9.943 -39.061 1.00 93.69 330 LYS A C 1
ATOM 2725 O O . LYS A 1 330 ? 2.615 9.201 -39.350 1.00 93.69 330 LYS A O 1
ATOM 2730 N N . ASP A 1 331 ? 4.621 9.534 -38.391 1.00 92.88 331 ASP A N 1
ATOM 2731 C CA . ASP A 1 331 ? 4.730 8.203 -37.815 1.00 92.88 331 ASP A CA 1
ATOM 2732 C C . ASP A 1 331 ? 3.669 8.029 -36.717 1.00 92.88 331 ASP A C 1
ATOM 2734 O O . ASP A 1 331 ? 3.566 8.843 -35.798 1.00 92.88 331 ASP A O 1
ATOM 2738 N N . VAL A 1 332 ? 2.856 6.982 -36.845 1.00 90.06 332 VAL A N 1
ATOM 2739 C CA . VAL A 1 332 ? 1.716 6.712 -35.959 1.00 90.06 332 VAL A CA 1
ATOM 2740 C C . VAL A 1 332 ? 2.174 6.419 -34.529 1.00 90.06 332 VAL A C 1
ATOM 2742 O O . VAL A 1 332 ? 1.549 6.891 -33.582 1.00 90.06 332 VAL A O 1
ATOM 2745 N N . ASP A 1 333 ? 3.287 5.706 -34.357 1.00 91.19 333 ASP A N 1
ATOM 2746 C CA . ASP A 1 333 ? 3.823 5.351 -33.039 1.00 91.19 333 ASP A CA 1
ATOM 2747 C C . ASP A 1 333 ? 4.425 6.576 -32.347 1.00 91.19 333 ASP A C 1
ATOM 2749 O O . ASP A 1 333 ? 4.177 6.805 -31.162 1.00 91.19 333 ASP A O 1
ATOM 2753 N N . TYR A 1 334 ? 5.115 7.434 -33.107 1.00 94.81 334 TYR A N 1
ATOM 2754 C CA . TYR A 1 334 ? 5.554 8.741 -32.613 1.00 94.81 334 TYR A CA 1
ATOM 2755 C C . TYR A 1 334 ? 4.365 9.593 -32.155 1.00 94.81 334 TYR A C 1
ATOM 2757 O O . TYR A 1 334 ? 4.356 10.099 -31.032 1.00 94.81 334 TYR A O 1
ATOM 2765 N N . GLN A 1 335 ? 3.340 9.737 -33.003 1.00 93.69 335 GLN A N 1
ATOM 2766 C CA . GLN A 1 335 ? 2.145 10.520 -32.676 1.00 93.69 335 GLN A CA 1
ATOM 2767 C C . GLN A 1 335 ? 1.431 9.969 -31.444 1.00 93.69 335 GLN A C 1
ATOM 2769 O O . GLN A 1 335 ? 1.027 10.747 -30.582 1.00 93.69 335 GLN A O 1
ATOM 2774 N N . ARG A 1 336 ? 1.331 8.643 -31.328 1.00 89.00 336 ARG A N 1
ATOM 2775 C CA . ARG A 1 336 ? 0.745 7.963 -30.175 1.00 89.00 336 ARG A CA 1
ATOM 2776 C C . ARG A 1 336 ? 1.529 8.224 -28.890 1.00 89.00 336 ARG A C 1
ATOM 2778 O O . ARG A 1 336 ? 0.913 8.474 -27.855 1.00 89.00 336 ARG A O 1
ATOM 2785 N N . MET A 1 337 ? 2.860 8.161 -28.916 1.00 92.75 337 MET A N 1
ATOM 2786 C CA . MET A 1 337 ? 3.667 8.492 -27.737 1.00 92.75 337 MET A CA 1
ATOM 2787 C C . MET A 1 337 ? 3.517 9.967 -27.361 1.00 92.75 337 MET A C 1
ATOM 2789 O O . MET A 1 337 ? 3.269 10.279 -26.201 1.00 92.75 337 MET A O 1
ATOM 2793 N N . VAL A 1 338 ? 3.587 10.881 -28.332 1.00 94.12 338 VAL A N 1
ATOM 2794 C CA . VAL A 1 338 ? 3.396 12.319 -28.087 1.00 94.12 338 VAL A CA 1
ATOM 2795 C C . VAL A 1 338 ? 2.002 12.617 -27.532 1.00 94.12 338 VAL A C 1
ATOM 2797 O O . VAL A 1 338 ? 1.869 13.438 -26.630 1.00 94.12 338 VAL A O 1
ATOM 2800 N N . ASP A 1 339 ? 0.962 11.945 -28.022 1.00 87.62 339 ASP A N 1
ATOM 2801 C CA . ASP A 1 339 ? -0.400 12.068 -27.498 1.00 87.62 339 ASP A CA 1
ATOM 2802 C C . ASP A 1 339 ? -0.497 11.586 -26.040 1.00 87.62 339 ASP A C 1
ATOM 2804 O O . ASP A 1 339 ? -1.038 12.295 -25.193 1.00 87.62 339 ASP A O 1
ATOM 2808 N N . GLN A 1 340 ? 0.118 10.446 -25.697 1.00 86.69 340 GLN A N 1
ATOM 2809 C CA . GLN A 1 340 ? 0.210 9.991 -24.302 1.00 86.69 340 GLN A CA 1
ATOM 2810 C C . GLN A 1 340 ? 0.912 11.012 -23.397 1.00 86.69 340 GLN A C 1
ATOM 2812 O O . GLN A 1 340 ? 0.436 11.277 -22.292 1.00 86.69 340 GLN A O 1
ATOM 2817 N N . LEU A 1 341 ? 2.017 11.598 -23.867 1.00 91.25 341 LEU A N 1
ATOM 2818 C CA . LEU A 1 341 ? 2.773 12.602 -23.116 1.00 91.25 341 LEU A CA 1
ATOM 2819 C C . LEU A 1 341 ? 1.987 13.905 -22.951 1.00 91.25 341 LEU A C 1
ATOM 2821 O O . LEU A 1 341 ? 2.017 14.490 -21.877 1.00 91.25 341 LEU A O 1
ATOM 2825 N N . LYS A 1 342 ? 1.225 14.334 -23.962 1.00 88.56 342 LYS A N 1
ATOM 2826 C CA . LYS A 1 342 ? 0.397 15.553 -23.900 1.00 88.56 342 LYS A CA 1
ATOM 2827 C C . LYS A 1 342 ? -0.808 15.436 -22.976 1.00 88.56 342 LYS A C 1
ATOM 2829 O O . LYS A 1 342 ? -1.289 16.450 -22.479 1.00 88.56 342 LYS A O 1
ATOM 2834 N N . ARG A 1 343 ? -1.299 14.220 -22.730 1.00 79.75 343 ARG A N 1
ATOM 2835 C CA . ARG A 1 343 ? -2.413 13.959 -21.801 1.00 79.75 343 ARG A CA 1
ATOM 2836 C C . ARG A 1 343 ? -2.007 14.052 -20.326 1.00 79.75 343 ARG A C 1
ATOM 2838 O O . ARG A 1 343 ? -2.863 13.879 -19.463 1.00 79.75 343 ARG A O 1
ATOM 2845 N N . ARG A 1 344 ? -0.722 14.265 -20.019 1.00 82.19 344 ARG A N 1
ATOM 2846 C CA . ARG A 1 344 ? -0.177 14.271 -18.656 1.00 82.19 344 ARG A CA 1
ATOM 2847 C C . ARG A 1 344 ? 0.818 15.412 -18.497 1.00 82.19 344 ARG A C 1
ATOM 2849 O O . ARG A 1 344 ? 1.660 15.610 -19.357 1.00 82.19 344 ARG A O 1
ATOM 2856 N N . GLU A 1 345 ? 0.803 16.121 -17.377 1.00 83.50 345 GLU A N 1
ATOM 2857 C CA . GLU A 1 345 ? 1.828 17.144 -17.101 1.00 83.50 345 GLU A CA 1
ATOM 2858 C C . GLU A 1 345 ? 3.147 16.529 -16.595 1.00 83.50 345 GLU A C 1
ATOM 2860 O O . GLU A 1 345 ? 4.242 17.013 -16.897 1.00 83.50 345 GLU A O 1
ATOM 2865 N N . ILE A 1 346 ? 3.038 15.428 -15.847 1.00 90.56 346 ILE A N 1
ATOM 2866 C CA . ILE A 1 346 ? 4.157 14.701 -15.247 1.00 90.56 346 ILE A CA 1
ATOM 2867 C C . ILE A 1 346 ? 4.092 13.212 -15.597 1.00 90.56 346 ILE A C 1
ATOM 2869 O O . ILE A 1 346 ? 3.013 12.617 -15.640 1.00 90.56 346 ILE A O 1
ATOM 2873 N N . ILE A 1 347 ? 5.257 12.594 -15.781 1.00 92.25 347 ILE A N 1
ATOM 2874 C CA . ILE A 1 347 ? 5.429 11.157 -16.008 1.00 92.25 347 ILE A CA 1
ATOM 2875 C C . ILE A 1 347 ? 6.067 10.534 -14.761 1.00 92.25 347 ILE A C 1
ATOM 2877 O O . ILE A 1 347 ? 7.232 10.824 -14.465 1.00 92.25 347 ILE A O 1
ATOM 2881 N N . PRO A 1 348 ? 5.330 9.707 -13.998 1.00 91.38 348 PRO A N 1
ATOM 2882 C CA . PRO A 1 348 ? 5.873 9.023 -12.829 1.00 91.38 348 PRO A CA 1
A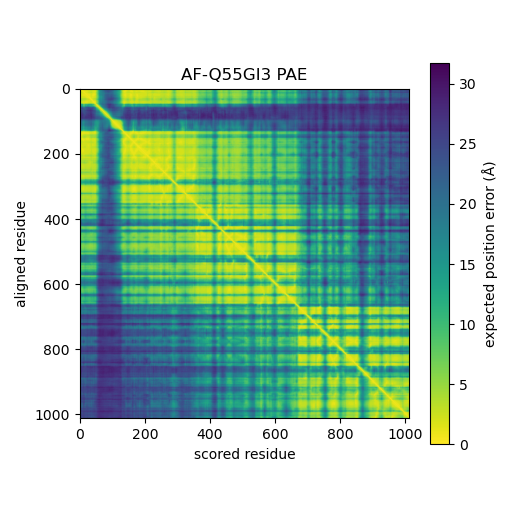TOM 2883 C C . PRO A 1 348 ? 7.045 8.096 -13.175 1.00 91.38 348 PRO A C 1
ATOM 2885 O O . PRO A 1 348 ? 7.027 7.407 -14.197 1.00 91.38 348 PRO A O 1
ATOM 2888 N N . LEU A 1 349 ? 8.037 8.038 -12.282 1.00 94.19 349 LEU A N 1
ATOM 2889 C CA . LEU A 1 349 ? 9.137 7.076 -12.330 1.00 94.19 349 LEU A CA 1
ATOM 2890 C C . LEU A 1 349 ? 8.838 5.896 -11.403 1.00 94.19 349 LEU A C 1
ATOM 2892 O O . LEU A 1 349 ? 8.897 6.017 -10.178 1.00 94.19 349 LEU A O 1
ATOM 2896 N N . LEU A 1 350 ? 8.502 4.751 -11.990 1.00 90.69 350 LEU A N 1
ATOM 2897 C CA . LEU A 1 350 ? 7.980 3.593 -11.277 1.00 90.69 350 LEU A CA 1
ATOM 2898 C C . LEU A 1 350 ? 9.077 2.750 -10.622 1.00 90.69 350 LEU A C 1
ATOM 2900 O O . LEU A 1 350 ? 10.103 2.408 -11.226 1.00 90.69 350 LEU A O 1
ATOM 2904 N N . ASP A 1 351 ? 8.807 2.344 -9.384 1.00 90.19 351 ASP A N 1
ATOM 2905 C CA . ASP A 1 351 ? 9.498 1.238 -8.728 1.00 90.19 351 ASP A CA 1
ATOM 2906 C C . ASP A 1 351 ? 9.071 -0.118 -9.325 1.00 90.19 351 ASP A C 1
ATOM 2908 O O . ASP A 1 351 ? 8.121 -0.210 -10.103 1.00 90.19 351 ASP A O 1
ATOM 2912 N N . LEU A 1 352 ? 9.800 -1.182 -8.976 1.00 89.44 352 LEU A N 1
ATOM 2913 C CA . LEU A 1 352 ? 9.443 -2.549 -9.360 1.00 89.44 352 LEU A CA 1
ATOM 2914 C C . LEU A 1 352 ? 8.087 -2.978 -8.760 1.00 89.44 352 LEU A C 1
ATOM 2916 O O . LEU A 1 352 ? 7.742 -2.537 -7.661 1.00 89.44 352 LEU A O 1
ATOM 2920 N N . PRO A 1 353 ? 7.373 -3.920 -9.401 1.00 86.19 353 PRO A N 1
ATOM 2921 C CA . PRO A 1 353 ? 7.703 -4.558 -10.679 1.00 86.19 353 PRO A CA 1
ATOM 2922 C C . PRO A 1 353 ? 7.324 -3.687 -11.895 1.00 86.19 353 PRO A C 1
ATOM 2924 O O . PRO A 1 353 ? 6.370 -2.915 -11.860 1.00 86.19 353 PRO A O 1
ATOM 2927 N N . TRP A 1 354 ? 8.092 -3.811 -12.980 1.00 88.25 354 TRP A N 1
ATOM 2928 C CA . TRP A 1 354 ? 7.952 -3.026 -14.220 1.00 88.25 354 TRP A CA 1
ATOM 2929 C C . TRP A 1 354 ? 7.034 -3.684 -15.267 1.00 88.25 354 TRP A C 1
ATOM 2931 O O . TRP A 1 354 ? 7.168 -3.463 -16.465 1.00 88.25 354 TRP A O 1
ATOM 2941 N N . ASN A 1 355 ? 6.089 -4.502 -14.813 1.00 74.62 355 ASN A N 1
ATOM 2942 C CA . ASN A 1 355 ? 5.074 -5.180 -15.618 1.00 74.62 355 ASN A CA 1
ATOM 2943 C C . ASN A 1 355 ? 3.757 -4.383 -15.585 1.00 74.62 355 ASN A C 1
ATOM 2945 O O . ASN A 1 355 ? 2.815 -4.722 -14.866 1.00 74.62 355 ASN A O 1
ATOM 2949 N N . ARG A 1 356 ? 3.700 -3.274 -16.329 1.00 69.19 356 ARG A N 1
ATOM 2950 C CA . ARG A 1 356 ? 2.469 -2.484 -16.484 1.00 69.19 356 ARG A CA 1
ATOM 2951 C C . ARG A 1 356 ? 2.059 -2.398 -17.952 1.00 69.19 356 ARG A C 1
ATOM 2953 O O . ARG A 1 356 ? 2.458 -1.457 -18.628 1.00 69.19 356 ARG A O 1
ATOM 2960 N N . PRO A 1 357 ? 1.201 -3.308 -18.438 1.00 70.56 357 PRO A N 1
ATOM 2961 C CA . PRO A 1 357 ? 0.668 -3.243 -19.798 1.00 70.56 357 PRO A CA 1
ATOM 2962 C C . PRO A 1 357 ? -0.463 -2.211 -19.955 1.00 70.56 357 PRO A C 1
ATOM 2964 O O . PRO A 1 357 ? -1.340 -2.383 -20.804 1.00 70.56 357 PRO A O 1
ATOM 2967 N N . TRP A 1 358 ? -0.513 -1.180 -19.104 1.00 82.19 358 TRP A N 1
ATOM 2968 C CA . TRP A 1 358 ? -1.484 -0.094 -19.211 1.00 82.19 358 TRP A CA 1
ATOM 2969 C C . TRP A 1 358 ? -0.925 1.246 -18.737 1.00 82.19 358 TRP A C 1
ATOM 2971 O O . TRP A 1 358 ? -0.168 1.328 -17.773 1.00 82.19 358 TRP A O 1
ATOM 2981 N N . THR A 1 359 ? -1.427 2.303 -19.365 1.00 82.50 359 THR A N 1
ATOM 2982 C CA . THR A 1 359 ? -1.193 3.705 -19.026 1.00 82.50 359 THR A CA 1
ATOM 2983 C C . THR A 1 359 ? -2.446 4.266 -18.344 1.00 82.50 359 THR A C 1
ATOM 2985 O O . THR A 1 359 ? -3.559 4.100 -18.844 1.00 82.50 359 THR A O 1
ATOM 2988 N N . LEU A 1 360 ? -2.294 4.925 -17.191 1.00 88.88 360 LEU A N 1
ATOM 2989 C CA . LEU A 1 360 ? -3.405 5.577 -16.479 1.00 88.88 360 LEU A CA 1
ATOM 2990 C C . LEU A 1 360 ? -3.656 7.001 -16.998 1.00 88.88 360 LEU A C 1
ATOM 2992 O O . LEU A 1 360 ? -2.742 7.823 -16.988 1.00 88.88 360 LEU A O 1
ATOM 2996 N N . VAL A 1 361 ? -4.876 7.328 -17.410 1.00 88.44 361 VAL A N 1
ATOM 2997 C CA . VAL A 1 361 ? -5.210 8.662 -17.938 1.00 88.44 361 VAL A CA 1
ATOM 2998 C C . VAL A 1 361 ? -6.403 9.233 -17.185 1.00 88.44 361 VAL A C 1
ATOM 3000 O O . VAL A 1 361 ? -7.447 8.587 -17.118 1.00 88.44 361 VAL A O 1
ATOM 3003 N N . ASP A 1 362 ? -6.242 10.427 -16.610 1.00 91.56 362 ASP A N 1
ATOM 3004 C CA . ASP A 1 362 ? -7.354 11.188 -16.041 1.00 91.56 362 ASP A CA 1
ATOM 3005 C C . ASP A 1 362 ? -8.045 11.964 -17.163 1.00 91.56 362 ASP A C 1
ATOM 3007 O O . ASP A 1 362 ? -7.440 12.802 -17.834 1.00 91.56 362 ASP A O 1
ATOM 3011 N N . LEU A 1 363 ? -9.314 11.650 -17.405 1.00 90.88 363 LEU A N 1
ATOM 3012 C CA . LEU A 1 363 ? -10.065 12.225 -18.513 1.00 90.88 363 LEU A CA 1
ATOM 3013 C C . LEU A 1 363 ? -10.602 13.629 -18.210 1.00 90.88 363 LEU A C 1
ATOM 3015 O O . LEU A 1 363 ? -11.103 14.276 -19.134 1.00 90.88 363 LEU A O 1
ATOM 3019 N N . ARG A 1 364 ? -10.461 14.125 -16.970 1.00 88.31 364 ARG A N 1
ATOM 3020 C CA . ARG A 1 364 ? -10.858 15.488 -16.584 1.00 88.31 364 ARG A CA 1
ATOM 3021 C C . ARG A 1 364 ? -9.969 16.559 -17.221 1.00 88.31 364 ARG A C 1
ATOM 3023 O O . ARG A 1 364 ? -10.498 17.520 -17.776 1.00 88.31 364 ARG A O 1
ATOM 3030 N N . ASP A 1 365 ? -8.649 16.375 -17.199 1.00 76.50 365 ASP A N 1
ATOM 3031 C CA . ASP A 1 365 ? -7.667 17.411 -17.579 1.00 76.50 365 ASP A CA 1
ATOM 3032 C C . ASP A 1 365 ? -7.699 17.773 -19.076 1.00 76.50 365 ASP A C 1
ATOM 3034 O O . ASP A 1 365 ? -7.261 18.844 -19.487 1.00 76.50 365 ASP A O 1
ATOM 3038 N N . SER A 1 366 ? -8.244 16.890 -19.917 1.00 72.56 366 SER A N 1
ATOM 3039 C CA . SER A 1 366 ? -8.335 17.072 -21.373 1.00 72.56 366 SER A CA 1
ATOM 3040 C C . SER A 1 366 ? -9.706 16.662 -21.919 1.00 72.56 366 SER A C 1
ATOM 3042 O O . SER A 1 366 ? -9.818 15.950 -22.918 1.00 72.56 366 SER A O 1
ATOM 3044 N N . PHE A 1 367 ? -10.771 17.138 -21.261 1.00 75.56 367 PHE A N 1
ATOM 3045 C CA . PHE A 1 367 ? -12.165 16.776 -21.553 1.00 75.56 367 PHE A CA 1
ATOM 3046 C C . PHE A 1 367 ? -12.521 16.775 -23.051 1.00 75.56 367 PHE A C 1
ATOM 3048 O O . PHE A 1 367 ? -13.053 15.787 -23.559 1.00 75.56 367 PHE A O 1
ATOM 3055 N N . ASN A 1 368 ? -12.183 17.847 -23.778 1.00 74.44 368 ASN A N 1
ATOM 3056 C CA . ASN A 1 368 ? -12.515 17.980 -25.202 1.00 74.44 368 ASN A CA 1
ATOM 3057 C C . ASN A 1 368 ? -11.874 16.882 -26.065 1.00 74.44 368 ASN A C 1
ATOM 3059 O O . ASN A 1 368 ? -12.536 16.325 -26.938 1.00 74.44 368 ASN A O 1
ATOM 3063 N N . SER A 1 369 ? -10.614 16.537 -25.791 1.00 76.69 369 SER A N 1
ATOM 3064 C CA . SER A 1 369 ? -9.897 15.472 -26.503 1.00 76.69 369 SER A CA 1
ATOM 3065 C C . SER A 1 369 ? -10.372 14.075 -26.091 1.00 76.69 369 SER A C 1
ATOM 3067 O O . SER A 1 369 ? -10.273 13.134 -26.873 1.00 76.69 369 SER A O 1
ATOM 3069 N N . ASN A 1 370 ? -10.925 13.936 -24.882 1.00 83.50 370 ASN A N 1
ATOM 3070 C CA . ASN A 1 370 ? -11.264 12.648 -24.278 1.00 83.50 370 ASN A CA 1
ATOM 3071 C C . ASN A 1 370 ? -12.757 12.296 -24.310 1.00 83.50 370 ASN A C 1
ATOM 3073 O O . ASN A 1 370 ? -13.135 11.225 -23.834 1.00 83.50 370 ASN A O 1
ATOM 3077 N N . ARG A 1 371 ? -13.629 13.142 -24.875 1.00 89.19 371 ARG A N 1
ATOM 3078 C CA . ARG A 1 371 ? -15.088 12.913 -24.887 1.00 89.19 371 ARG A CA 1
ATOM 3079 C C . ARG A 1 371 ? -15.485 11.561 -25.499 1.00 89.19 371 ARG A C 1
ATOM 3081 O O . ARG A 1 371 ? -16.396 10.903 -24.989 1.00 89.19 371 ARG A O 1
ATOM 3088 N N . SER A 1 372 ? -14.800 11.125 -26.561 1.00 90.88 372 SER A N 1
ATOM 3089 C CA . SER A 1 372 ? -15.012 9.804 -27.174 1.00 90.88 372 SER A CA 1
ATOM 3090 C C . SER A 1 372 ? -14.666 8.671 -26.208 1.00 90.88 372 SER A C 1
ATOM 3092 O O . SER A 1 372 ? -15.437 7.726 -26.075 1.00 90.88 372 SER A O 1
ATOM 3094 N N . LEU A 1 373 ? -13.566 8.803 -25.466 1.00 91.50 373 LEU A N 1
ATOM 3095 C CA . LEU A 1 373 ? -13.096 7.806 -24.510 1.00 91.50 373 LEU A CA 1
ATOM 3096 C C . LEU A 1 373 ? -14.009 7.700 -23.279 1.00 91.50 373 LEU A C 1
ATOM 3098 O O . LEU A 1 373 ? -14.279 6.592 -22.824 1.00 91.50 373 LEU A O 1
ATOM 3102 N N . ILE A 1 374 ? -14.555 8.822 -22.795 1.00 94.31 374 ILE A N 1
ATOM 3103 C CA . ILE A 1 374 ? -15.579 8.843 -21.732 1.00 94.31 374 ILE A CA 1
ATOM 3104 C C . ILE A 1 374 ? -16.848 8.126 -22.208 1.00 94.31 374 ILE A C 1
ATOM 3106 O O . ILE A 1 374 ? -17.380 7.263 -21.514 1.00 94.31 374 ILE A O 1
ATOM 3110 N N . THR A 1 375 ? -17.305 8.441 -23.425 1.00 95.12 375 THR A N 1
ATOM 3111 C CA . THR A 1 375 ? -18.482 7.805 -24.041 1.00 95.12 375 THR A CA 1
ATOM 3112 C C . THR A 1 375 ? -18.266 6.301 -24.227 1.00 95.12 375 THR A C 1
ATOM 3114 O O . THR A 1 375 ? -19.164 5.503 -23.959 1.00 95.12 375 THR A O 1
ATOM 3117 N N . LYS A 1 376 ? -17.060 5.904 -24.651 1.00 94.31 376 LYS A N 1
ATOM 3118 C CA . LYS A 1 376 ? -16.643 4.509 -24.804 1.00 94.31 376 LYS A CA 1
ATOM 3119 C C . LYS A 1 376 ? -16.634 3.784 -23.461 1.00 94.31 376 LYS A C 1
ATOM 3121 O O . LYS A 1 376 ? -17.251 2.730 -23.360 1.00 94.31 376 LYS A O 1
ATOM 3126 N N . PHE A 1 377 ? -16.016 4.366 -22.429 1.00 95.25 377 PHE A N 1
ATOM 3127 C CA . PHE A 1 377 ? -16.024 3.823 -21.067 1.00 95.25 377 PHE A CA 1
ATOM 3128 C C . PHE A 1 377 ? -17.455 3.600 -20.575 1.00 95.25 377 PHE A C 1
ATOM 3130 O O . PHE A 1 377 ? -17.810 2.499 -20.166 1.00 95.25 377 PHE A O 1
ATOM 3137 N N . TYR A 1 378 ? -18.299 4.626 -20.675 1.00 95.88 378 TYR A N 1
ATOM 3138 C CA . TYR A 1 378 ? -19.673 4.563 -20.197 1.00 95.88 378 TYR A CA 1
ATOM 3139 C C . TYR A 1 378 ? -20.479 3.468 -20.915 1.00 95.88 378 TYR A C 1
ATOM 3141 O O . TYR A 1 378 ? -21.044 2.587 -20.272 1.00 95.88 378 TYR A O 1
ATOM 3149 N N . ASN A 1 379 ? -20.495 3.479 -22.250 1.00 94.88 379 ASN A N 1
ATOM 3150 C CA . ASN A 1 379 ? -21.347 2.578 -23.030 1.00 94.88 379 ASN A CA 1
ATOM 3151 C C . ASN A 1 379 ? -20.817 1.140 -23.104 1.00 94.88 379 ASN A C 1
ATOM 3153 O O . ASN A 1 379 ? -21.616 0.208 -23.127 1.00 94.88 379 ASN A O 1
ATOM 3157 N N . GLN A 1 380 ? -19.496 0.953 -23.195 1.00 93.69 380 GLN A N 1
ATOM 3158 C CA . GLN A 1 380 ? -18.894 -0.363 -23.444 1.00 93.69 380 GLN A CA 1
ATOM 3159 C C . GLN A 1 380 ? -18.413 -1.058 -22.170 1.00 93.69 380 GLN A C 1
ATOM 3161 O O . GLN A 1 380 ? -18.300 -2.278 -22.176 1.00 93.69 380 GLN A O 1
ATOM 3166 N N . ILE A 1 381 ? -18.115 -0.311 -21.101 1.00 93.69 381 ILE A N 1
ATOM 3167 C CA . ILE A 1 381 ? -17.519 -0.866 -19.878 1.00 93.69 381 ILE A CA 1
ATOM 3168 C C . ILE A 1 381 ? -18.472 -0.733 -18.691 1.00 93.69 381 ILE A C 1
ATOM 3170 O O . ILE A 1 381 ? -18.798 -1.737 -18.062 1.00 93.69 381 ILE A O 1
ATOM 3174 N N . LEU A 1 382 ? -18.962 0.479 -18.410 1.00 94.25 382 LEU A N 1
ATOM 3175 C CA . LEU A 1 382 ? -19.819 0.736 -17.253 1.00 94.25 382 LEU A CA 1
ATOM 3176 C C . LEU A 1 382 ? -21.211 0.115 -17.415 1.00 94.25 382 LEU A C 1
ATOM 3178 O O . LEU A 1 382 ? -21.603 -0.715 -16.607 1.00 94.25 382 LEU A O 1
ATOM 3182 N N . VAL A 1 383 ? -21.957 0.485 -18.461 1.00 93.81 383 VAL A N 1
ATOM 3183 C CA . VAL A 1 383 ? -23.346 0.031 -18.663 1.00 93.81 383 VAL A CA 1
ATOM 3184 C C . VAL A 1 383 ? -23.493 -1.501 -18.648 1.00 93.81 383 VAL A C 1
ATOM 3186 O O . VAL A 1 383 ? -24.402 -1.976 -17.969 1.00 93.81 383 VAL A O 1
ATOM 3189 N N . PRO A 1 384 ? -22.627 -2.295 -19.312 1.00 92.75 384 PRO A N 1
ATOM 3190 C CA . PRO A 1 384 ? -22.739 -3.757 -19.293 1.00 92.75 384 PRO A CA 1
ATOM 3191 C C . PRO A 1 384 ? -22.494 -4.408 -17.924 1.00 92.75 384 PRO A C 1
ATOM 3193 O O . PRO A 1 384 ? -22.949 -5.527 -17.701 1.00 92.75 384 PRO A O 1
ATOM 3196 N N . ASN A 1 385 ? -21.792 -3.727 -17.013 1.00 91.00 385 ASN A N 1
ATOM 3197 C CA . ASN A 1 385 ? -21.425 -4.254 -15.695 1.00 91.00 385 ASN A CA 1
ATOM 3198 C C . ASN A 1 385 ? -22.514 -4.089 -14.621 1.00 91.00 385 ASN A C 1
ATOM 3200 O O . ASN A 1 385 ? -22.366 -4.605 -13.514 1.00 91.00 385 ASN A O 1
ATOM 3204 N N . PHE A 1 386 ? -23.615 -3.400 -14.930 1.00 87.88 386 PHE A N 1
ATOM 3205 C CA . PHE A 1 386 ? -24.708 -3.140 -13.992 1.00 87.88 386 PHE A CA 1
ATOM 3206 C C . PHE A 1 386 ? -26.019 -3.727 -14.524 1.00 87.88 386 PHE A C 1
ATOM 3208 O O . PHE A 1 386 ? -26.317 -3.661 -15.716 1.00 87.88 386 PHE A O 1
ATOM 3215 N N . LYS A 1 387 ? -26.839 -4.314 -13.640 1.00 83.12 387 LYS A N 1
ATOM 3216 C CA . LYS A 1 387 ? -28.040 -5.084 -14.044 1.00 83.12 387 LYS A CA 1
ATOM 3217 C C . LYS A 1 387 ? -29.149 -4.211 -14.628 1.00 83.12 387 LYS A C 1
ATOM 3219 O O . LYS A 1 387 ? -30.047 -4.720 -15.297 1.00 83.12 387 LYS A O 1
ATOM 3224 N N . GLY A 1 388 ? -29.112 -2.906 -14.382 1.00 78.62 388 GLY A N 1
ATOM 3225 C CA . GLY A 1 388 ? -30.015 -1.978 -15.034 1.00 78.62 388 GLY A CA 1
ATOM 3226 C C . GLY A 1 388 ? -29.494 -0.554 -15.024 1.00 78.62 388 GLY A C 1
ATOM 3227 O O . GLY A 1 388 ? -28.829 -0.122 -14.088 1.00 78.62 388 GLY A O 1
ATOM 3228 N N . HIS A 1 389 ? -29.928 0.219 -16.020 1.00 79.44 389 HIS A N 1
ATOM 3229 C CA . HIS A 1 389 ? -29.687 1.663 -16.111 1.00 79.44 389 HIS A CA 1
ATOM 3230 C C . HIS A 1 389 ? -30.183 2.447 -14.885 1.00 79.44 389 HIS A C 1
ATOM 3232 O O . HIS A 1 389 ? -29.951 3.651 -14.780 1.00 79.44 389 HIS A O 1
ATOM 3238 N N . HIS A 1 390 ? -30.907 1.796 -13.965 1.00 77.00 390 HIS A N 1
ATOM 3239 C CA . HIS A 1 390 ? -31.358 2.424 -12.741 1.00 77.00 390 HIS A CA 1
ATOM 3240 C C . HIS A 1 390 ? -30.249 2.681 -11.722 1.00 77.00 390 HIS A C 1
ATOM 3242 O O . HIS A 1 390 ? -30.300 3.709 -11.054 1.00 77.00 390 HIS A O 1
ATOM 3248 N N . GLU A 1 391 ? -29.223 1.833 -11.705 1.00 81.38 391 GLU A N 1
ATOM 3249 C CA . GLU A 1 391 ? -28.066 1.918 -10.802 1.00 81.38 391 GLU A CA 1
ATOM 3250 C C . GLU A 1 391 ? -27.002 2.923 -11.285 1.00 81.38 391 GLU A C 1
ATOM 3252 O O . GLU A 1 391 ? -26.010 3.165 -10.602 1.00 81.38 391 GLU A O 1
ATOM 3257 N N . LEU A 1 392 ? -27.204 3.517 -12.466 1.00 89.50 392 LEU A N 1
ATOM 3258 C CA . LEU A 1 392 ? -26.240 4.389 -13.125 1.00 89.50 392 LEU A CA 1
ATOM 3259 C C . LEU A 1 392 ? -26.759 5.823 -13.244 1.00 89.50 392 LEU A C 1
ATOM 3261 O O . LEU A 1 392 ? -27.933 6.059 -13.557 1.00 89.50 392 LEU A O 1
ATOM 3265 N N . GLU A 1 393 ? -25.856 6.780 -13.051 1.00 89.38 393 GLU A N 1
ATOM 3266 C CA . GLU A 1 393 ? -26.065 8.154 -13.499 1.00 89.38 393 GLU A CA 1
ATOM 3267 C C . GLU A 1 393 ? -26.035 8.224 -15.024 1.00 89.38 393 GLU A C 1
ATOM 3269 O O . GLU A 1 393 ? -25.374 7.420 -15.681 1.00 89.38 393 GLU A O 1
ATOM 3274 N N . SER A 1 394 ? -26.757 9.179 -15.611 1.00 90.88 394 SER A N 1
ATOM 3275 C CA . SER A 1 394 ? -26.727 9.367 -17.064 1.00 90.88 394 SER A CA 1
ATOM 3276 C C . SER A 1 394 ? -25.368 9.907 -17.526 1.00 90.88 394 SER A C 1
ATOM 3278 O O . SER A 1 394 ? -24.740 10.700 -16.825 1.00 90.88 394 SER A O 1
ATOM 3280 N N . LEU A 1 395 ? -24.943 9.545 -18.741 1.00 92.94 395 LEU A N 1
ATOM 3281 C CA . LEU A 1 395 ? -23.738 10.111 -19.364 1.00 92.94 395 LEU A CA 1
ATOM 3282 C C . LEU A 1 395 ? -23.797 11.649 -19.455 1.00 92.94 395 LEU A C 1
ATOM 3284 O O . LEU A 1 395 ? -22.779 12.324 -19.331 1.00 92.94 395 LEU A O 1
ATOM 3288 N N . GLU A 1 396 ? -24.997 12.212 -19.618 1.00 90.31 396 GLU A N 1
ATOM 3289 C CA . GLU A 1 396 ? -25.211 13.661 -19.606 1.00 90.31 396 GLU A CA 1
ATOM 3290 C C . GLU A 1 396 ? -24.900 14.280 -18.233 1.00 90.31 396 GLU A C 1
ATOM 3292 O O . GLU A 1 396 ? -24.314 15.356 -18.163 1.00 90.31 396 GLU A O 1
ATOM 3297 N N . SER A 1 397 ? -25.216 13.579 -17.138 1.00 88.94 397 SER A N 1
ATOM 3298 C CA . SER A 1 397 ? -24.841 14.002 -15.782 1.00 88.94 397 SER A CA 1
ATOM 3299 C C . SER A 1 397 ? -23.318 14.063 -15.621 1.00 88.94 397 SER A C 1
ATOM 3301 O O . SER A 1 397 ? -22.788 15.062 -15.138 1.00 88.94 397 SER A O 1
ATOM 3303 N N . TRP A 1 398 ? -22.591 13.068 -16.144 1.00 91.06 398 TRP A N 1
ATOM 3304 C CA . TRP A 1 398 ? -21.122 13.082 -16.138 1.00 91.06 398 TRP A CA 1
ATOM 3305 C C . TRP A 1 398 ? -20.550 14.259 -16.930 1.00 91.06 398 TRP A C 1
ATOM 3307 O O . TRP A 1 398 ? -19.620 14.918 -16.468 1.00 91.06 398 TRP A O 1
ATOM 3317 N N . PHE A 1 399 ? -21.111 14.569 -18.104 1.00 90.31 399 PHE A N 1
ATOM 3318 C CA . PHE A 1 399 ? -20.683 15.731 -18.888 1.00 90.31 399 PHE A CA 1
ATOM 3319 C C . PHE A 1 399 ? -20.956 17.065 -18.190 1.00 90.31 399 PHE A C 1
ATOM 3321 O O . PHE A 1 399 ? -20.180 17.996 -18.386 1.00 90.31 399 PHE A O 1
ATOM 3328 N N . LYS A 1 400 ? -21.997 17.156 -17.353 1.00 87.00 400 LYS A N 1
ATOM 3329 C CA . LYS A 1 400 ? -22.258 18.335 -16.510 1.00 87.00 400 LYS A CA 1
ATOM 3330 C C . LYS A 1 400 ? -21.285 18.462 -15.334 1.00 87.00 400 LYS A C 1
ATOM 3332 O O . LYS A 1 400 ? -21.045 19.576 -14.880 1.00 87.00 400 LYS A O 1
ATOM 3337 N N . MET A 1 401 ? -20.754 17.348 -14.827 1.00 88.38 401 MET A N 1
ATOM 3338 C CA . MET A 1 401 ? -19.800 17.329 -13.706 1.00 88.38 401 MET A CA 1
ATOM 3339 C C . MET A 1 401 ? -18.354 17.601 -14.140 1.00 88.38 401 MET A C 1
ATOM 3341 O O . MET A 1 401 ? -17.526 18.013 -13.329 1.00 88.38 401 MET A O 1
ATOM 3345 N N . LEU A 1 402 ? -18.030 17.361 -15.410 1.00 86.62 402 LEU A N 1
ATOM 3346 C CA . LEU A 1 402 ? -16.716 17.653 -15.971 1.00 86.62 402 LEU A CA 1
ATOM 3347 C C . LEU A 1 402 ? -16.609 19.142 -16.338 1.00 86.62 402 LEU A C 1
ATOM 3349 O O . LEU A 1 402 ? -17.592 19.741 -16.771 1.00 86.62 402 LEU A O 1
ATOM 3353 N N . PRO A 1 403 ? -15.426 19.764 -16.181 1.00 78.94 403 PRO A N 1
ATOM 3354 C CA . PRO A 1 403 ? -15.256 21.179 -16.480 1.00 78.94 403 PRO A CA 1
ATOM 3355 C C . PRO A 1 403 ? -15.547 21.454 -17.962 1.00 78.94 403 PRO A C 1
ATOM 3357 O O . PRO A 1 403 ? -14.818 21.005 -18.849 1.00 78.94 403 PRO A O 1
ATOM 3360 N N . LEU A 1 404 ? -16.603 22.226 -18.233 1.00 67.50 404 LEU A N 1
ATOM 3361 C CA . LEU A 1 404 ? -16.840 22.800 -19.553 1.00 67.50 404 LEU A CA 1
ATOM 3362 C C . LEU A 1 404 ? -15.799 23.895 -19.778 1.00 67.50 404 LEU A C 1
ATOM 3364 O O . LEU A 1 404 ? -15.886 24.988 -19.219 1.00 67.50 404 LEU A O 1
ATOM 3368 N N . ILE A 1 405 ? -14.792 23.604 -20.598 1.00 61.00 405 ILE A N 1
ATOM 3369 C CA . ILE A 1 405 ? -13.948 24.656 -21.156 1.00 61.00 405 ILE A CA 1
ATOM 3370 C C . ILE A 1 405 ? -14.796 25.349 -22.225 1.00 61.00 405 ILE A C 1
ATOM 3372 O O . ILE A 1 405 ? -14.805 24.937 -23.387 1.00 61.00 405 ILE A O 1
ATOM 3376 N N . ASP A 1 406 ? -15.550 26.376 -21.825 1.00 59.44 406 ASP A N 1
ATOM 3377 C CA . ASP A 1 406 ? -16.215 27.280 -22.760 1.00 59.44 406 ASP A CA 1
ATOM 3378 C C . ASP A 1 406 ? -15.138 28.035 -23.549 1.00 59.44 406 ASP A C 1
ATOM 3380 O O . ASP A 1 406 ? -14.701 29.133 -23.187 1.00 59.44 406 ASP A O 1
ATOM 3384 N N . ASN A 1 407 ? -14.733 27.450 -24.679 1.00 57.19 407 ASN A N 1
ATOM 3385 C CA . ASN A 1 407 ? -13.805 28.030 -25.655 1.00 57.19 407 ASN A CA 1
ATOM 3386 C C . ASN A 1 407 ? -14.312 29.357 -26.275 1.00 57.19 407 ASN A C 1
ATOM 3388 O O . ASN A 1 407 ? -13.631 29.930 -27.120 1.00 57.19 407 ASN A O 1
ATOM 3392 N N . ASN A 1 408 ? -15.479 29.867 -25.857 1.00 58.62 408 ASN A N 1
ATOM 3393 C CA . ASN A 1 408 ? -16.104 31.095 -26.357 1.00 58.62 408 ASN A CA 1
ATOM 3394 C C . ASN A 1 408 ? -16.205 32.231 -25.320 1.00 58.62 408 ASN A C 1
ATOM 3396 O O . ASN A 1 408 ? -16.896 33.220 -25.565 1.00 58.62 408 ASN A O 1
ATOM 3400 N N . SER A 1 409 ? -15.502 32.153 -24.188 1.00 55.12 409 SER A N 1
ATOM 3401 C CA . SER A 1 409 ? -15.481 33.212 -23.163 1.00 55.12 409 SER A CA 1
ATOM 3402 C C . SER A 1 409 ? -14.640 34.446 -23.558 1.00 55.12 409 SER A C 1
ATOM 3404 O O . SER A 1 409 ? -13.774 34.896 -22.819 1.00 55.12 409 SER A O 1
ATOM 3406 N N . ASN A 1 410 ? -14.934 35.042 -24.721 1.00 56.75 410 ASN A N 1
ATOM 3407 C CA . ASN A 1 410 ? -14.443 36.364 -25.142 1.00 56.75 410 ASN A CA 1
ATOM 3408 C C . ASN A 1 410 ? -15.525 37.462 -25.087 1.00 56.75 410 ASN A C 1
ATOM 3410 O O . ASN A 1 410 ? -15.334 38.563 -25.603 1.00 56.75 410 ASN A O 1
ATOM 3414 N N . THR A 1 411 ? -16.668 37.214 -24.443 1.00 54.12 411 THR A N 1
ATOM 3415 C CA . THR A 1 411 ? -17.704 38.239 -24.244 1.00 54.12 411 THR A CA 1
ATOM 3416 C C . THR A 1 411 ? -17.665 38.792 -22.822 1.00 54.12 411 THR A C 1
ATOM 3418 O O . THR A 1 411 ? -18.145 38.157 -21.886 1.00 54.12 411 THR A O 1
ATOM 3421 N N . ASN A 1 412 ? -17.128 40.009 -22.690 1.00 55.84 412 ASN A N 1
ATOM 3422 C CA . ASN A 1 412 ? -17.081 40.859 -21.492 1.00 55.84 412 ASN A CA 1
ATOM 3423 C C . ASN A 1 412 ? -18.474 41.280 -20.961 1.00 55.84 412 ASN A C 1
ATOM 3425 O O . ASN A 1 412 ? -18.743 42.470 -20.814 1.00 55.84 412 ASN A O 1
ATOM 3429 N N . ASN A 1 413 ? -19.370 40.340 -20.654 1.00 53.50 413 ASN A N 1
ATOM 3430 C CA . ASN A 1 413 ? -20.630 40.634 -19.963 1.00 53.50 413 ASN A CA 1
ATOM 3431 C C . ASN A 1 413 ? -20.618 40.037 -18.553 1.00 53.50 413 ASN A C 1
ATOM 3433 O O . ASN A 1 413 ? -21.073 38.927 -18.296 1.00 53.50 413 ASN A O 1
ATOM 3437 N N . SER A 1 414 ? -20.098 40.836 -17.627 1.00 53.91 414 SER A N 1
ATOM 3438 C CA . SER A 1 414 ? -19.892 40.581 -16.201 1.00 53.91 414 SER A CA 1
ATOM 3439 C C . SER A 1 414 ? -21.175 40.538 -15.348 1.00 53.91 414 SER A C 1
ATOM 3441 O O . SER A 1 414 ? -21.143 40.966 -14.201 1.00 53.91 414 SER A O 1
ATOM 3443 N N . ASN A 1 415 ? -22.307 40.035 -15.861 1.00 54.12 415 ASN A N 1
ATOM 3444 C CA . ASN A 1 415 ? -23.584 40.081 -15.121 1.00 54.12 415 ASN A CA 1
ATOM 3445 C C . ASN A 1 415 ? -24.510 38.859 -15.250 1.00 54.12 415 ASN A C 1
ATOM 3447 O O . ASN A 1 415 ? -25.660 38.914 -14.814 1.00 54.12 415 ASN A O 1
ATOM 3451 N N . SER A 1 416 ? -24.051 37.730 -15.783 1.00 48.22 416 SER A N 1
ATOM 3452 C CA . SER A 1 416 ? -24.812 36.486 -15.643 1.00 48.22 416 SER A CA 1
ATOM 3453 C C . SER A 1 416 ? -24.484 35.833 -14.303 1.00 48.22 416 SER A C 1
ATOM 3455 O O . SER A 1 416 ? -23.341 35.435 -14.083 1.00 48.22 416 SER A O 1
ATOM 3457 N N . ASN A 1 417 ? -25.500 35.692 -13.443 1.00 50.69 417 ASN A N 1
ATOM 3458 C CA . ASN A 1 417 ? -25.578 34.718 -12.348 1.00 50.69 417 ASN A CA 1
ATOM 3459 C C . ASN A 1 417 ? -25.385 33.297 -12.910 1.00 50.69 417 ASN A C 1
ATOM 3461 O O . ASN A 1 417 ? -26.324 32.504 -12.973 1.00 50.69 417 ASN A O 1
ATOM 3465 N N . ALA A 1 418 ? -24.179 32.992 -13.386 1.00 47.81 418 ALA A N 1
ATOM 3466 C CA . ALA A 1 418 ? -23.775 31.657 -13.755 1.00 47.81 418 ALA A CA 1
ATOM 3467 C C . ALA A 1 418 ? -23.796 30.865 -12.454 1.00 47.81 418 ALA A C 1
ATOM 3469 O O . ALA A 1 418 ? -22.956 31.064 -11.575 1.00 47.81 418 ALA A O 1
ATOM 3470 N N . ASN A 1 419 ? -24.851 30.068 -12.297 1.00 50.66 419 ASN A N 1
ATOM 3471 C CA . ASN A 1 419 ? -25.016 29.159 -11.184 1.00 50.66 419 ASN A CA 1
ATOM 3472 C C . ASN A 1 419 ? -23.693 28.424 -10.989 1.00 50.66 419 ASN A C 1
ATOM 3474 O O . ASN A 1 419 ? -23.241 27.697 -11.871 1.00 50.66 419 ASN A O 1
ATOM 3478 N N . ASN A 1 420 ? -23.066 28.699 -9.849 1.00 53.91 420 ASN A N 1
ATOM 3479 C CA . ASN A 1 420 ? -21.736 28.259 -9.468 1.00 53.91 420 ASN A CA 1
ATOM 3480 C C . ASN A 1 420 ? -21.775 26.755 -9.129 1.00 53.91 420 ASN A C 1
ATOM 3482 O O . ASN A 1 420 ? -21.539 26.352 -7.992 1.00 53.91 420 ASN A O 1
ATOM 3486 N N . TYR A 1 421 ? -22.159 25.927 -10.106 1.00 54.12 421 TYR A N 1
ATOM 3487 C CA . TYR A 1 421 ? -22.217 24.467 -10.011 1.00 54.12 421 TYR A CA 1
ATOM 3488 C C . TYR A 1 421 ? -20.815 23.826 -10.010 1.00 54.12 421 TYR A C 1
ATOM 3490 O O . TYR A 1 421 ? -20.695 22.611 -9.952 1.00 54.12 421 TYR A O 1
ATOM 3498 N N . ASN A 1 422 ? -19.749 24.628 -9.974 1.00 54.78 422 ASN A N 1
ATOM 3499 C CA . ASN A 1 422 ? -18.355 24.196 -10.098 1.00 54.78 422 ASN A CA 1
ATOM 3500 C C . ASN A 1 422 ? -17.718 23.618 -8.820 1.00 54.78 422 ASN A C 1
ATOM 3502 O O . ASN A 1 422 ? -16.499 23.665 -8.685 1.00 54.78 422 ASN A O 1
ATOM 3506 N N . ASN A 1 423 ? -18.491 23.098 -7.864 1.00 59.44 423 ASN A N 1
ATOM 3507 C CA . ASN A 1 423 ? -17.908 22.669 -6.586 1.00 59.44 423 ASN A CA 1
ATOM 3508 C C . ASN A 1 423 ? -17.579 21.182 -6.474 1.00 59.44 423 ASN A C 1
ATOM 3510 O O . ASN A 1 423 ? -16.906 20.826 -5.511 1.00 59.44 423 ASN A O 1
ATOM 3514 N N . ASP A 1 424 ? -17.975 20.334 -7.420 1.00 67.62 424 ASP A N 1
ATOM 3515 C CA . ASP A 1 424 ? -17.642 18.913 -7.334 1.00 67.62 424 ASP A CA 1
ATOM 3516 C C . ASP A 1 424 ? -16.484 18.597 -8.280 1.00 67.62 424 ASP A C 1
ATOM 3518 O O . ASP A 1 424 ? -16.536 18.827 -9.488 1.00 67.62 424 ASP A O 1
ATOM 3522 N N . PHE A 1 425 ? -15.399 18.086 -7.706 1.00 89.12 425 PHE A N 1
ATOM 3523 C CA . PHE A 1 425 ? -14.211 17.694 -8.451 1.00 89.12 425 PHE A CA 1
ATOM 3524 C C . PHE A 1 425 ? -14.409 16.256 -8.922 1.00 89.12 425 PHE A C 1
ATOM 3526 O O . PHE A 1 425 ? -13.950 15.327 -8.257 1.00 89.12 425 PHE A O 1
ATOM 3533 N N . PHE A 1 426 ? -15.152 16.073 -10.016 1.00 93.81 426 PHE A N 1
ATOM 3534 C CA . PHE A 1 426 ? -15.377 14.764 -10.631 1.00 93.81 426 PHE A CA 1
ATOM 3535 C C . PHE A 1 426 ? -14.243 14.386 -11.577 1.00 93.81 426 PHE A C 1
ATOM 3537 O O . PHE A 1 426 ? -13.844 15.172 -12.438 1.00 93.81 426 PHE A O 1
ATOM 3544 N N . HIS A 1 427 ? -13.763 13.158 -11.434 1.00 95.38 427 HIS A N 1
ATOM 3545 C CA . HIS A 1 427 ? -12.685 12.588 -12.222 1.00 95.38 427 HIS A CA 1
ATOM 3546 C C . HIS A 1 427 ? -13.073 11.204 -12.731 1.00 95.38 427 HIS A C 1
ATOM 3548 O O . HIS A 1 427 ? -13.718 10.417 -12.034 1.00 95.38 427 HIS A O 1
ATOM 3554 N N . LEU A 1 428 ? -12.606 10.892 -13.937 1.00 95.56 428 LEU A N 1
ATOM 3555 C CA . LEU A 1 428 ? -12.665 9.555 -14.510 1.00 95.56 428 LEU A CA 1
ATOM 3556 C C . LEU A 1 428 ? -11.251 9.152 -14.905 1.00 95.56 428 LEU A C 1
ATOM 3558 O O . LEU A 1 428 ? -10.713 9.633 -15.902 1.00 95.56 428 LEU A O 1
ATOM 3562 N N . LEU A 1 429 ? -10.658 8.264 -14.116 1.00 95.00 429 LEU A N 1
ATOM 3563 C CA . LEU A 1 429 ? -9.325 7.738 -14.353 1.00 95.00 429 LEU A CA 1
ATOM 3564 C C . LEU A 1 429 ? -9.443 6.365 -15.016 1.00 95.00 429 LEU A C 1
ATOM 3566 O O . LEU A 1 429 ? -9.993 5.438 -14.427 1.00 95.00 429 LEU A O 1
ATOM 3570 N N . VAL A 1 430 ? -8.916 6.216 -16.228 1.00 94.94 430 VAL A N 1
ATOM 3571 C CA . VAL A 1 430 ? -8.994 4.967 -17.005 1.00 94.94 430 VAL A CA 1
ATOM 3572 C C . VAL A 1 430 ? -7.621 4.329 -17.183 1.00 94.94 430 VAL A C 1
ATOM 3574 O O . VAL A 1 430 ? -6.620 5.024 -17.350 1.00 94.94 430 VAL A O 1
ATOM 3577 N N . ALA A 1 431 ? -7.576 2.998 -17.172 1.00 93.00 431 ALA A N 1
ATOM 3578 C CA . ALA A 1 431 ? -6.401 2.219 -17.544 1.00 93.00 431 ALA A CA 1
ATOM 3579 C C . ALA A 1 431 ? -6.502 1.839 -19.025 1.00 93.00 431 ALA A C 1
ATOM 3581 O O . ALA A 1 431 ? -7.415 1.114 -19.419 1.00 93.00 431 ALA A O 1
ATOM 3582 N N . LEU A 1 432 ? -5.577 2.329 -19.848 1.00 90.12 432 LEU A N 1
ATOM 3583 C CA . LEU A 1 432 ? -5.563 2.110 -21.293 1.00 90.12 432 LEU A CA 1
ATOM 3584 C C . LEU A 1 432 ? -4.435 1.161 -21.684 1.00 90.12 432 LEU A C 1
ATOM 3586 O O . LEU A 1 432 ? -3.290 1.390 -21.310 1.00 90.12 432 LEU A O 1
ATOM 3590 N N . ARG A 1 433 ? -4.753 0.141 -22.480 1.00 85.56 433 ARG A N 1
ATOM 3591 C CA . ARG A 1 433 ? -3.786 -0.688 -23.206 1.00 85.56 433 ARG A CA 1
ATOM 3592 C C . ARG A 1 433 ? -3.954 -0.410 -24.685 1.00 85.56 433 ARG A C 1
ATOM 3594 O O . ARG A 1 433 ? -5.072 -0.348 -25.185 1.00 85.56 433 ARG A O 1
ATOM 3601 N N . TYR A 1 434 ? -2.859 -0.314 -25.404 1.00 77.94 434 TYR A N 1
ATOM 3602 C CA . TYR A 1 434 ? -2.891 -0.228 -26.854 1.00 77.94 434 TYR A CA 1
ATOM 3603 C C . TYR A 1 434 ? -2.428 -1.567 -27.424 1.00 77.94 434 TYR A C 1
ATOM 3605 O O . TYR A 1 434 ? -1.541 -2.208 -26.857 1.00 77.94 434 TYR A O 1
ATOM 3613 N N . LEU A 1 435 ? -3.062 -2.012 -28.506 1.00 73.19 435 LEU A N 1
ATOM 3614 C CA . LEU A 1 435 ? -2.709 -3.272 -29.151 1.00 73.19 435 LEU A CA 1
ATOM 3615 C C . LEU A 1 435 ? -1.310 -3.181 -29.773 1.00 73.19 435 LEU A C 1
ATOM 3617 O O . LEU A 1 435 ? -0.897 -2.128 -30.261 1.00 73.19 435 LEU A O 1
ATOM 3621 N N . ASN A 1 436 ? -0.575 -4.292 -29.715 1.00 65.50 436 ASN A N 1
ATOM 3622 C CA . ASN A 1 436 ? 0.764 -4.389 -30.292 1.00 65.50 436 ASN A CA 1
ATOM 3623 C C . ASN A 1 436 ? 0.721 -4.547 -31.823 1.00 65.50 436 ASN A C 1
ATOM 3625 O O . ASN A 1 436 ? 1.716 -4.240 -32.477 1.00 65.50 436 ASN A O 1
ATOM 3629 N N . ASP A 1 437 ? -0.407 -4.988 -32.388 1.00 59.28 437 ASP A N 1
ATOM 3630 C CA . ASP A 1 437 ? -0.496 -5.410 -33.786 1.00 59.28 437 ASP A CA 1
ATOM 3631 C C . ASP A 1 437 ? -0.630 -4.220 -34.748 1.00 59.28 437 ASP A C 1
ATOM 3633 O O . ASP A 1 437 ? -1.545 -3.405 -34.645 1.00 59.28 437 ASP A O 1
ATOM 3637 N N . ASP A 1 438 ? 0.273 -4.156 -35.728 1.00 53.59 438 ASP A N 1
ATOM 3638 C CA . ASP A 1 438 ? 0.390 -3.095 -36.743 1.00 53.59 438 ASP A CA 1
ATOM 3639 C C . ASP A 1 438 ? -0.757 -3.046 -37.771 1.00 53.59 438 ASP A C 1
ATOM 3641 O O . ASP A 1 438 ? -0.708 -2.257 -38.712 1.00 53.59 438 ASP A O 1
ATOM 3645 N N . ILE A 1 439 ? -1.783 -3.890 -37.640 1.00 56.50 439 ILE A N 1
ATOM 3646 C CA . ILE A 1 439 ? -2.686 -4.180 -38.763 1.00 56.50 439 ILE A CA 1
ATOM 3647 C C . ILE A 1 439 ? -3.732 -3.073 -38.988 1.00 56.50 439 ILE A C 1
ATOM 3649 O O . ILE A 1 439 ? -4.186 -2.910 -40.115 1.00 56.50 439 ILE A O 1
ATOM 3653 N N . ASP A 1 440 ? -4.052 -2.243 -37.989 1.00 55.59 440 ASP A N 1
ATOM 3654 C CA . ASP A 1 440 ? -4.945 -1.090 -38.180 1.00 55.59 440 ASP A CA 1
ATOM 3655 C C . ASP A 1 440 ? -4.430 0.163 -37.452 1.00 55.59 440 ASP A C 1
ATOM 3657 O O . ASP A 1 440 ? -4.657 0.379 -36.262 1.00 55.59 440 ASP A O 1
ATOM 3661 N N . HIS A 1 441 ? -3.787 1.049 -38.215 1.00 53.72 441 HIS A N 1
ATOM 3662 C CA . HIS A 1 441 ? -3.159 2.306 -37.779 1.00 53.72 441 HIS A CA 1
ATOM 3663 C C . HIS A 1 441 ? -4.085 3.352 -37.116 1.00 53.72 441 HIS A C 1
ATOM 3665 O O . HIS A 1 441 ? -3.619 4.423 -36.739 1.00 53.72 441 HIS A O 1
ATOM 3671 N N . ASN A 1 442 ? -5.377 3.059 -36.956 1.00 61.44 442 ASN A N 1
ATOM 3672 C CA . ASN A 1 442 ? -6.372 3.922 -36.310 1.00 61.44 442 ASN A CA 1
ATOM 3673 C C . ASN A 1 442 ? -7.039 3.257 -35.095 1.00 61.44 442 ASN A C 1
ATOM 3675 O O . ASN A 1 442 ? -8.083 3.727 -34.636 1.00 61.44 442 ASN A O 1
ATOM 3679 N N . GLN A 1 443 ? -6.494 2.150 -34.584 1.00 65.62 443 GLN A N 1
ATOM 3680 C CA . GLN A 1 443 ? -7.099 1.479 -33.439 1.00 65.62 443 GLN A CA 1
ATOM 3681 C C . GLN A 1 443 ? -7.030 2.352 -32.185 1.00 65.62 443 GLN A C 1
ATOM 3683 O O . GLN A 1 443 ? -5.966 2.700 -31.673 1.00 65.62 443 GLN A O 1
ATOM 3688 N N . GLU A 1 444 ? -8.210 2.700 -31.680 1.00 76.25 444 GLU A N 1
ATOM 3689 C CA . GLU A 1 444 ? -8.365 3.357 -30.392 1.00 76.25 444 GLU A CA 1
ATOM 3690 C C . GLU A 1 444 ? -7.816 2.480 -29.254 1.00 76.25 444 GLU A C 1
ATOM 3692 O O . GLU A 1 444 ? -7.937 1.252 -29.314 1.00 76.25 444 GLU A O 1
ATOM 3697 N N . PRO A 1 445 ? -7.309 3.079 -28.160 1.00 85.12 445 PRO A N 1
ATOM 3698 C CA . PRO A 1 445 ? -6.892 2.312 -26.994 1.00 85.12 445 PRO A CA 1
ATOM 3699 C C . PRO A 1 445 ? -8.029 1.428 -26.451 1.00 85.12 445 PRO A C 1
ATOM 3701 O O . PRO A 1 445 ? -9.209 1.811 -26.437 1.00 85.12 445 PRO A O 1
ATOM 3704 N N . ILE A 1 446 ? -7.650 0.245 -25.967 1.00 88.50 446 ILE A N 1
ATOM 3705 C CA . ILE A 1 446 ? -8.502 -0.666 -25.205 1.00 88.50 446 ILE A CA 1
ATOM 3706 C C . ILE A 1 446 ? -8.542 -0.173 -23.764 1.00 88.50 446 ILE A C 1
ATOM 3708 O O . ILE A 1 446 ? -7.517 -0.076 -23.087 1.00 88.50 446 ILE A O 1
ATOM 3712 N N . ILE A 1 447 ? -9.743 0.092 -23.269 1.00 92.00 447 ILE A N 1
ATOM 3713 C CA . ILE A 1 447 ? -9.960 0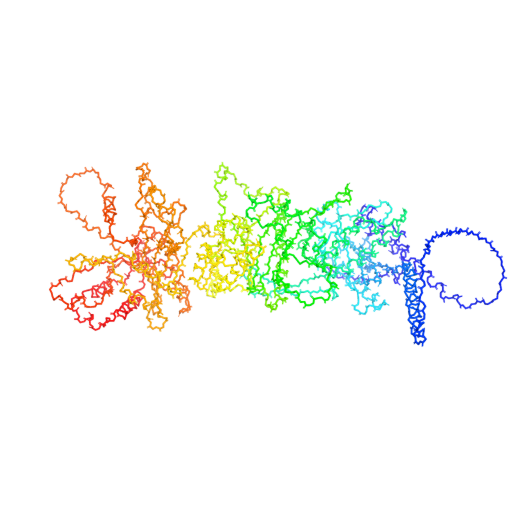.371 -21.854 1.00 92.00 447 ILE A CA 1
ATOM 3714 C C . ILE A 1 447 ? -9.879 -0.964 -21.117 1.00 92.00 447 ILE A C 1
ATOM 3716 O O . ILE A 1 447 ? -10.677 -1.852 -21.383 1.00 92.00 447 ILE A O 1
ATOM 3720 N N . CYS A 1 448 ? -8.913 -1.109 -20.213 1.00 91.50 448 CYS A N 1
ATOM 3721 C CA . CYS A 1 448 ? -8.740 -2.306 -19.385 1.00 91.50 448 CYS A CA 1
ATOM 3722 C C . CYS A 1 448 ? -9.419 -2.185 -18.018 1.00 91.50 448 CYS A C 1
ATOM 3724 O O . CYS A 1 448 ? -9.517 -3.165 -17.297 1.00 91.50 448 CYS A O 1
ATOM 3726 N N . GLY A 1 449 ? -9.832 -0.985 -17.629 1.00 94.62 449 GLY A N 1
ATOM 3727 C CA . GLY A 1 449 ? -10.467 -0.696 -16.351 1.00 94.62 449 GLY A CA 1
ATOM 3728 C C . GLY A 1 449 ? -10.585 0.809 -16.151 1.00 94.62 449 GLY A C 1
ATOM 3729 O O . GLY A 1 449 ? -10.085 1.600 -16.958 1.00 94.62 449 GLY A O 1
ATOM 3730 N N . GLY A 1 450 ? -11.232 1.222 -15.072 1.00 96.69 450 GLY A N 1
ATOM 3731 C CA . GLY A 1 450 ? -11.315 2.622 -14.695 1.00 96.69 450 GLY A CA 1
ATOM 3732 C C . GLY A 1 450 ? -11.987 2.833 -13.350 1.00 96.69 450 GLY A C 1
ATOM 3733 O O . GLY A 1 450 ? -12.701 1.973 -12.843 1.00 96.69 450 GLY A O 1
ATOM 3734 N N . ILE A 1 451 ? -11.730 3.996 -12.768 1.00 96.88 451 ILE A N 1
ATOM 3735 C CA . ILE A 1 451 ? -12.296 4.439 -11.502 1.00 96.88 451 ILE A CA 1
ATOM 3736 C C . ILE A 1 451 ? -12.872 5.844 -11.690 1.00 96.88 451 ILE A C 1
ATOM 3738 O O . ILE A 1 451 ? -12.181 6.758 -12.144 1.00 96.88 451 ILE A O 1
ATOM 3742 N N . ALA A 1 452 ? -14.152 6.000 -11.368 1.00 96.62 452 ALA A N 1
ATOM 3743 C CA . ALA A 1 452 ? -14.830 7.288 -11.331 1.00 96.62 452 ALA A CA 1
ATOM 3744 C C . ALA A 1 452 ? -14.971 7.721 -9.873 1.00 96.62 452 ALA A C 1
ATOM 3746 O O . ALA A 1 452 ? -15.401 6.931 -9.028 1.00 96.62 452 ALA A O 1
ATOM 3747 N N . PHE A 1 453 ? -14.594 8.956 -9.568 1.00 96.62 453 PHE A N 1
ATOM 3748 C CA . PHE A 1 453 ? -14.629 9.471 -8.206 1.00 96.62 453 PHE A CA 1
ATOM 3749 C C . PHE A 1 453 ? -14.858 10.977 -8.185 1.00 96.62 453 PHE A C 1
ATOM 3751 O O . PHE A 1 453 ? -14.535 11.695 -9.128 1.00 96.62 453 PHE A O 1
ATOM 3758 N N . GLU A 1 454 ? -15.395 11.457 -7.075 1.00 95.38 454 GLU A N 1
ATOM 3759 C CA . GLU A 1 454 ? -15.682 12.864 -6.838 1.00 95.38 454 GLU A CA 1
ATOM 3760 C C . GLU A 1 454 ? -15.158 13.288 -5.469 1.00 95.38 454 GLU A C 1
ATOM 3762 O O . GLU A 1 454 ? -15.288 12.568 -4.476 1.00 95.38 454 GLU A O 1
ATOM 3767 N N . TYR A 1 455 ? -14.555 14.471 -5.406 1.00 95.88 455 TYR A N 1
ATOM 3768 C CA . TYR A 1 455 ? -14.199 15.113 -4.147 1.00 95.88 455 TYR A CA 1
ATOM 3769 C C . TYR A 1 455 ? -15.202 16.228 -3.823 1.00 95.88 455 TYR A C 1
ATOM 3771 O O . TYR A 1 455 ? -15.517 17.053 -4.680 1.00 95.88 455 TYR A O 1
ATOM 3779 N N . HIS A 1 456 ? -15.684 16.232 -2.574 1.00 94.56 456 HIS A N 1
ATOM 3780 C CA . HIS A 1 456 ? -16.716 17.118 -2.027 1.00 94.56 456 HIS A CA 1
ATOM 3781 C C . HIS A 1 456 ? -16.091 18.138 -1.062 1.00 94.56 456 HIS A C 1
ATOM 3783 O O . HIS A 1 456 ? -15.910 17.834 0.128 1.00 94.56 456 HIS A O 1
ATOM 3789 N N . PRO A 1 457 ? -15.803 19.379 -1.504 1.00 93.69 457 PRO A N 1
ATOM 3790 C CA . PRO A 1 457 ? -15.072 20.364 -0.706 1.00 93.69 457 PRO A CA 1
ATOM 3791 C C . PRO A 1 457 ? -15.784 20.767 0.585 1.00 93.69 457 PRO A C 1
ATOM 3793 O O . PRO A 1 457 ? -15.136 21.009 1.602 1.00 93.69 457 PRO A O 1
ATOM 3796 N N . LYS A 1 458 ? -17.127 20.807 0.586 1.00 93.44 458 LYS A N 1
ATOM 3797 C CA . LYS A 1 458 ? -17.906 21.211 1.770 1.00 93.44 458 LYS A CA 1
ATOM 3798 C C . LYS A 1 458 ? -17.708 20.251 2.942 1.00 93.44 458 LYS A C 1
ATOM 3800 O O . LYS A 1 458 ? -17.612 20.707 4.083 1.00 93.44 458 LYS A O 1
ATOM 3805 N N . SER A 1 459 ? -17.667 18.942 2.696 1.00 93.62 459 SER A N 1
ATOM 3806 C CA . SER A 1 459 ? -17.413 17.925 3.726 1.00 93.62 459 SER A CA 1
ATOM 3807 C C . SER A 1 459 ? -15.932 17.557 3.867 1.00 93.62 459 SER A C 1
ATOM 3809 O O . SER A 1 459 ? -15.573 16.939 4.867 1.00 93.62 459 SER A O 1
ATOM 3811 N N . ASN A 1 460 ? -15.084 17.958 2.910 1.00 95.44 460 ASN A N 1
ATOM 3812 C CA . ASN A 1 460 ? -13.707 17.480 2.751 1.00 95.44 460 ASN A CA 1
ATOM 3813 C C . ASN A 1 460 ? -13.654 15.939 2.746 1.00 95.44 460 ASN A C 1
ATOM 3815 O O . ASN A 1 460 ? -12.895 15.319 3.489 1.00 95.44 460 ASN A O 1
ATOM 3819 N N . CYS A 1 461 ? -14.533 15.323 1.956 1.00 96.62 461 CYS A N 1
ATOM 3820 C CA . CYS A 1 461 ? -14.606 13.874 1.761 1.00 96.62 461 CYS A CA 1
ATOM 3821 C C . CYS A 1 461 ? -14.646 13.572 0.266 1.00 96.62 461 CYS A C 1
ATOM 3823 O O . CYS A 1 461 ? -15.009 14.441 -0.522 1.00 96.62 461 CYS A O 1
ATOM 3825 N N . ALA A 1 462 ? -14.329 12.344 -0.119 1.00 97.31 462 ALA A N 1
ATOM 3826 C CA . ALA A 1 462 ? -14.474 11.883 -1.492 1.00 97.31 462 ALA A CA 1
ATOM 3827 C C . ALA A 1 462 ? -15.354 10.637 -1.565 1.00 97.31 462 ALA A C 1
ATOM 3829 O O . ALA A 1 462 ? -15.476 9.901 -0.584 1.00 97.31 462 ALA A O 1
ATOM 3830 N N . LEU A 1 463 ? -15.938 10.402 -2.733 1.00 96.75 463 LEU A N 1
ATOM 3831 C CA . LEU A 1 463 ? -16.699 9.207 -3.059 1.00 96.75 463 LEU A CA 1
ATOM 3832 C C . LEU A 1 463 ? -16.120 8.584 -4.329 1.00 96.75 463 LEU A C 1
ATOM 3834 O O . LEU A 1 463 ? -15.999 9.256 -5.347 1.00 96.75 463 LEU A O 1
ATOM 3838 N N . ILE A 1 464 ? -15.768 7.306 -4.268 1.00 96.88 464 ILE A N 1
ATOM 3839 C CA . ILE A 1 464 ? -15.524 6.472 -5.442 1.00 96.88 464 ILE A CA 1
ATOM 3840 C C . ILE A 1 464 ? -16.888 5.945 -5.875 1.00 96.88 464 ILE A C 1
ATOM 3842 O O . ILE A 1 464 ? -17.505 5.157 -5.160 1.00 96.88 464 ILE A O 1
ATOM 3846 N N . THR A 1 465 ? -17.371 6.427 -7.014 1.00 93.25 465 THR A N 1
ATOM 3847 C CA . THR A 1 465 ? -18.711 6.117 -7.523 1.00 93.25 465 THR A CA 1
ATOM 3848 C C . THR A 1 465 ? -18.723 4.791 -8.274 1.00 93.25 465 THR A C 1
ATOM 3850 O O . THR A 1 465 ? -19.640 3.998 -8.100 1.00 93.25 465 THR A O 1
ATOM 3853 N N . TYR A 1 466 ? -17.693 4.539 -9.088 1.00 94.81 466 TYR A N 1
ATOM 3854 C CA . TYR A 1 466 ? -17.578 3.333 -9.913 1.00 94.81 466 TYR A CA 1
ATOM 3855 C C . TYR A 1 466 ? -16.135 2.847 -9.924 1.00 94.81 466 TYR A C 1
ATOM 3857 O O . TYR A 1 466 ? -15.219 3.667 -10.054 1.00 94.81 466 TYR A O 1
ATOM 3865 N N . PHE A 1 467 ? -15.915 1.537 -9.807 1.00 95.75 467 PHE A N 1
ATOM 3866 C CA . PHE A 1 467 ? -14.574 0.967 -9.786 1.00 95.75 467 PHE A CA 1
ATOM 3867 C C . PHE A 1 467 ? -14.533 -0.349 -10.573 1.00 95.75 467 PHE A C 1
ATOM 3869 O O . PHE A 1 467 ? -14.825 -1.425 -10.058 1.00 95.75 467 PHE A O 1
ATOM 3876 N N . LEU A 1 468 ? -14.120 -0.257 -11.838 1.00 95.31 468 LEU A N 1
ATOM 3877 C CA . LEU A 1 468 ? -14.115 -1.358 -12.797 1.00 95.31 468 LEU A CA 1
ATOM 3878 C C . LEU A 1 468 ? -12.691 -1.810 -13.104 1.00 95.31 468 LEU A C 1
ATOM 3880 O O . LEU A 1 468 ? -11.834 -0.995 -13.450 1.00 95.31 468 LEU A O 1
ATOM 3884 N N . ILE A 1 469 ? -12.439 -3.113 -13.021 1.00 92.69 469 ILE A N 1
ATOM 3885 C CA . ILE A 1 469 ? -11.114 -3.707 -13.210 1.00 92.69 469 ILE A CA 1
ATOM 3886 C C . ILE A 1 469 ? -11.193 -4.876 -14.181 1.00 92.69 469 ILE A C 1
ATOM 3888 O O . ILE A 1 469 ? -11.978 -5.802 -13.990 1.00 92.69 469 ILE A O 1
ATOM 3892 N N . GLY A 1 470 ? -10.342 -4.843 -15.203 1.00 88.25 470 GLY A N 1
ATOM 3893 C CA . GLY A 1 470 ? -10.129 -5.950 -16.125 1.00 88.25 470 GLY A CA 1
ATOM 3894 C C . GLY A 1 470 ? -9.487 -7.150 -15.451 1.00 88.25 470 GLY A C 1
ATOM 3895 O O . GLY A 1 470 ? -8.593 -7.006 -14.609 1.00 88.25 470 GLY A O 1
ATOM 3896 N N . GLY A 1 471 ? -9.931 -8.336 -15.859 1.00 79.69 471 GLY A N 1
ATOM 3897 C CA . GLY A 1 471 ? -9.250 -9.590 -15.583 1.00 79.69 471 GLY A CA 1
ATOM 3898 C C . GLY A 1 471 ? -7.820 -9.646 -16.137 1.00 79.69 471 GLY A C 1
ATOM 3899 O O . GLY A 1 471 ? -7.256 -8.684 -16.669 1.00 79.69 471 GLY A O 1
ATOM 3900 N N . GLY A 1 472 ? -7.200 -10.807 -15.955 1.00 74.56 472 GLY A N 1
ATOM 3901 C CA . GLY A 1 472 ? -5.882 -11.113 -16.495 1.00 74.56 472 GLY A CA 1
ATOM 3902 C C . GLY A 1 472 ? -5.073 -12.011 -15.570 1.00 74.56 472 GLY A C 1
ATOM 3903 O O . GLY A 1 472 ? -5.325 -12.098 -14.367 1.00 74.56 472 GLY A O 1
ATOM 3904 N N . GLU A 1 473 ? -4.085 -12.687 -16.144 1.00 72.88 473 GLU A N 1
ATOM 3905 C CA . GLU A 1 473 ? -3.189 -13.575 -15.406 1.00 72.88 473 GLU A CA 1
ATOM 3906 C C . GLU A 1 473 ? -2.321 -12.815 -14.380 1.00 72.88 473 GLU A C 1
ATOM 3908 O O . GLU A 1 473 ? -2.206 -11.591 -14.407 1.00 72.88 473 GLU A O 1
ATOM 3913 N N . ASN A 1 474 ? -1.669 -13.544 -13.469 1.00 71.19 474 ASN A N 1
ATOM 3914 C CA . ASN A 1 474 ? -0.590 -13.025 -12.612 1.00 71.19 474 ASN A CA 1
ATOM 3915 C C . ASN A 1 474 ? -0.961 -11.842 -11.691 1.00 71.19 474 ASN A C 1
ATOM 3917 O O . ASN A 1 474 ? -0.161 -10.926 -11.505 1.00 71.19 474 ASN A O 1
ATOM 3921 N N . ASN A 1 475 ? -2.154 -11.855 -11.080 1.00 77.31 475 ASN A N 1
ATOM 3922 C CA . ASN A 1 475 ? -2.655 -10.774 -10.209 1.00 77.31 475 ASN A CA 1
ATOM 3923 C C . ASN A 1 475 ? -2.751 -9.407 -10.915 1.00 77.31 475 ASN A C 1
ATOM 3925 O O . ASN A 1 475 ? -2.742 -8.362 -10.257 1.00 77.31 475 ASN A O 1
ATOM 3929 N N . ARG A 1 476 ? -2.863 -9.401 -12.252 1.00 82.38 476 ARG A N 1
ATOM 3930 C CA . ARG A 1 476 ? -2.970 -8.183 -13.062 1.00 82.38 476 ARG A CA 1
ATOM 3931 C C . ARG A 1 476 ? -4.102 -7.270 -12.592 1.00 82.38 476 ARG A C 1
ATOM 3933 O O . ARG A 1 476 ? -3.888 -6.068 -12.457 1.00 82.38 476 ARG A O 1
ATOM 3940 N N . SER A 1 477 ? -5.267 -7.842 -12.296 1.00 84.75 477 SER A N 1
ATOM 3941 C CA . SER A 1 477 ? -6.434 -7.115 -11.786 1.00 84.75 477 SER A CA 1
ATOM 3942 C C . SER A 1 477 ? -6.137 -6.415 -10.456 1.00 84.75 477 SER A C 1
ATOM 3944 O O . SER A 1 477 ? -6.390 -5.222 -10.309 1.00 84.75 477 SER A O 1
ATOM 3946 N N . GLU A 1 478 ? -5.512 -7.109 -9.500 1.00 85.50 478 GLU A N 1
ATOM 3947 C CA . GLU A 1 478 ? -5.123 -6.530 -8.209 1.00 85.50 478 GLU A CA 1
ATOM 3948 C C . GLU A 1 478 ? -4.107 -5.395 -8.370 1.00 85.50 478 GLU A C 1
ATOM 3950 O O . GLU A 1 478 ? -4.238 -4.343 -7.740 1.00 85.50 478 GLU A O 1
ATOM 3955 N N . MET A 1 479 ? -3.113 -5.575 -9.240 1.00 84.81 479 MET A N 1
ATOM 3956 C CA . MET A 1 479 ? -2.124 -4.540 -9.537 1.00 84.81 479 MET A CA 1
ATOM 3957 C C . MET A 1 479 ? -2.756 -3.315 -10.203 1.00 84.81 479 MET A C 1
ATOM 3959 O O . MET A 1 479 ? -2.432 -2.185 -9.835 1.00 84.81 479 MET A O 1
ATOM 3963 N N . MET A 1 480 ? -3.679 -3.529 -11.144 1.00 89.94 480 MET A N 1
ATOM 3964 C CA . MET A 1 480 ? -4.424 -2.462 -11.811 1.00 89.94 480 MET A CA 1
ATOM 3965 C C . MET A 1 480 ? -5.313 -1.707 -10.829 1.00 89.94 480 MET A C 1
ATOM 3967 O O . MET A 1 480 ? -5.283 -0.479 -10.816 1.00 89.94 480 MET A O 1
ATOM 3971 N N . ALA A 1 481 ? -6.031 -2.419 -9.958 1.00 91.69 481 ALA A N 1
ATOM 3972 C CA . ALA A 1 481 ? -6.865 -1.819 -8.924 1.00 91.69 481 ALA A CA 1
ATOM 3973 C C . ALA A 1 481 ? -6.039 -0.968 -7.963 1.00 91.69 481 ALA A C 1
ATOM 3975 O O . ALA A 1 481 ? -6.384 0.184 -7.710 1.00 91.69 481 ALA A O 1
ATOM 3976 N N . LYS A 1 482 ? -4.903 -1.487 -7.483 1.00 90.00 482 LYS A N 1
ATOM 3977 C CA . LYS A 1 482 ? -3.983 -0.719 -6.633 1.00 90.00 482 LYS A CA 1
ATOM 3978 C C . LYS A 1 482 ? -3.450 0.517 -7.347 1.00 90.00 482 LYS A C 1
ATOM 3980 O O . LYS A 1 482 ? -3.391 1.572 -6.728 1.00 90.00 482 LYS A O 1
ATOM 3985 N N . ALA A 1 483 ? -3.094 0.413 -8.628 1.00 88.56 483 ALA A N 1
ATOM 3986 C CA . ALA A 1 483 ? -2.586 1.543 -9.401 1.00 88.56 483 ALA A CA 1
ATOM 3987 C C . ALA A 1 483 ? -3.662 2.623 -9.629 1.00 88.56 483 ALA A C 1
ATOM 3989 O O . ALA A 1 483 ? -3.395 3.802 -9.393 1.00 88.56 483 ALA A O 1
ATOM 3990 N N . LEU A 1 484 ? -4.878 2.226 -10.027 1.00 93.94 484 LEU A N 1
ATOM 3991 C CA . LEU A 1 484 ? -6.026 3.123 -10.199 1.00 93.94 484 LEU A CA 1
ATOM 3992 C C . LEU A 1 484 ? -6.400 3.806 -8.880 1.00 93.94 484 LEU A C 1
ATOM 3994 O O . LEU A 1 484 ? -6.498 5.029 -8.846 1.00 93.94 484 LEU A O 1
ATOM 3998 N N . LEU A 1 485 ? -6.527 3.041 -7.790 1.00 94.19 485 LEU A N 1
ATOM 3999 C CA . LEU A 1 485 ? -6.832 3.578 -6.464 1.00 94.19 485 LEU A CA 1
ATOM 4000 C C . LEU A 1 485 ? -5.716 4.502 -5.967 1.00 94.19 485 LEU A C 1
ATOM 4002 O O . LEU A 1 485 ? -5.978 5.600 -5.502 1.00 94.19 485 LEU A O 1
ATOM 4006 N N . GLN A 1 486 ? -4.448 4.109 -6.084 1.00 90.62 486 GLN A N 1
ATOM 4007 C CA . GLN A 1 486 ? -3.338 4.956 -5.645 1.00 90.62 486 GLN A CA 1
ATOM 4008 C C . GLN A 1 486 ? -3.334 6.305 -6.371 1.00 90.62 486 GLN A C 1
ATOM 4010 O O . GLN A 1 486 ? -3.114 7.340 -5.736 1.00 90.62 486 GLN A O 1
ATOM 4015 N N . ARG A 1 487 ? -3.583 6.297 -7.684 1.00 89.50 487 ARG A N 1
ATOM 4016 C CA . ARG A 1 487 ? -3.615 7.518 -8.484 1.00 89.50 487 ARG A CA 1
ATOM 4017 C C . ARG A 1 487 ? -4.869 8.352 -8.214 1.00 89.50 487 ARG A C 1
ATOM 4019 O O . ARG A 1 487 ? -4.747 9.570 -8.118 1.00 89.50 487 ARG A O 1
ATOM 4026 N N . SER A 1 488 ? -6.037 7.735 -8.020 1.00 95.00 488 SER A N 1
ATOM 4027 C CA . SER A 1 488 ? -7.249 8.465 -7.626 1.00 95.00 488 SER A CA 1
ATOM 4028 C C . SER A 1 488 ? -7.071 9.155 -6.275 1.00 95.00 488 SER A C 1
ATOM 4030 O O . SER A 1 488 ? -7.469 10.305 -6.116 1.00 95.00 488 SER A O 1
ATOM 4032 N N . LEU A 1 489 ? -6.398 8.501 -5.322 1.00 93.44 489 LEU A N 1
ATOM 4033 C CA . LEU A 1 489 ? -6.065 9.099 -4.032 1.00 93.44 489 LEU A CA 1
ATOM 4034 C C . LEU A 1 489 ? -5.170 10.326 -4.191 1.00 93.44 489 LEU A C 1
ATOM 4036 O O . LEU A 1 489 ? -5.449 11.342 -3.577 1.00 93.44 489 LEU A O 1
ATOM 4040 N N . GLU A 1 490 ? -4.134 10.281 -5.032 1.00 88.94 490 GLU A N 1
ATOM 4041 C CA . GLU A 1 490 ? -3.280 11.457 -5.286 1.00 88.94 490 GLU A CA 1
ATOM 4042 C C . GLU A 1 490 ? -4.075 12.654 -5.798 1.00 88.94 490 GLU A C 1
ATOM 4044 O O . GLU A 1 490 ? -3.879 13.769 -5.323 1.00 88.94 490 GLU A O 1
ATOM 4049 N N . ILE A 1 491 ? -4.996 12.401 -6.724 1.00 92.56 491 ILE A N 1
ATOM 4050 C CA . ILE A 1 491 ? -5.866 13.425 -7.296 1.00 92.56 491 ILE A CA 1
ATOM 4051 C C . ILE A 1 491 ? -6.824 13.977 -6.228 1.00 92.56 491 ILE A C 1
ATOM 4053 O O . ILE A 1 491 ? -6.960 15.189 -6.092 1.00 92.56 491 ILE A O 1
ATOM 4057 N N . ILE A 1 492 ? -7.447 13.109 -5.421 1.00 95.06 492 ILE A N 1
ATOM 4058 C CA . ILE A 1 492 ? -8.329 13.510 -4.312 1.00 95.06 492 ILE A CA 1
ATOM 4059 C C . ILE A 1 492 ? -7.577 14.358 -3.279 1.00 95.06 492 ILE A C 1
ATOM 4061 O O . ILE A 1 492 ? -8.100 15.371 -2.817 1.00 95.06 492 ILE A O 1
ATOM 4065 N N . GLU A 1 493 ? -6.360 13.957 -2.906 1.00 91.50 493 GLU A N 1
ATOM 4066 C CA . GLU A 1 493 ? -5.525 14.708 -1.967 1.00 91.50 493 GLU A CA 1
ATOM 4067 C C . GLU A 1 493 ? -5.162 16.087 -2.518 1.00 91.50 493 GLU A C 1
ATOM 4069 O O . GLU A 1 493 ? -5.258 17.076 -1.791 1.00 91.50 493 GLU A O 1
ATOM 4074 N N . GLN A 1 494 ? -4.801 16.165 -3.801 1.00 89.38 494 GLN A N 1
ATOM 4075 C CA . GLN A 1 494 ? -4.498 17.433 -4.455 1.00 89.38 494 GLN A CA 1
ATOM 4076 C C . GLN A 1 494 ? -5.732 18.341 -4.505 1.00 89.38 494 GLN A C 1
ATOM 4078 O O . GLN A 1 494 ? -5.656 19.478 -4.052 1.00 89.38 494 GLN A O 1
ATOM 4083 N N . ASN A 1 495 ? -6.894 17.818 -4.915 1.00 93.25 495 ASN A N 1
ATOM 4084 C CA . ASN A 1 495 ? -8.157 18.563 -4.894 1.00 93.25 495 ASN A CA 1
ATOM 4085 C C . ASN A 1 495 ? -8.493 19.091 -3.488 1.00 93.25 495 ASN A C 1
ATOM 4087 O O . ASN A 1 495 ? -8.993 20.209 -3.337 1.00 93.25 495 ASN A O 1
ATOM 4091 N N . ALA A 1 496 ? -8.217 18.303 -2.441 1.00 92.00 496 ALA A N 1
ATOM 4092 C CA . ALA A 1 496 ? -8.427 18.724 -1.062 1.00 92.00 496 ALA A CA 1
ATOM 4093 C C . ALA A 1 496 ? -7.504 19.879 -0.657 1.00 92.00 496 ALA A C 1
ATOM 4095 O O . ALA A 1 496 ? -7.982 20.857 -0.071 1.00 92.00 496 ALA A O 1
ATOM 4096 N N . ILE A 1 497 ? -6.220 19.794 -1.011 1.00 89.06 497 ILE A N 1
ATOM 4097 C CA . ILE A 1 497 ? -5.222 20.847 -0.778 1.00 89.06 497 ILE A CA 1
ATOM 4098 C C . ILE A 1 497 ? -5.593 22.125 -1.537 1.00 89.06 497 ILE A C 1
ATOM 4100 O O . ILE A 1 497 ? -5.584 23.201 -0.939 1.00 89.06 497 ILE A O 1
ATOM 4104 N N . ASP A 1 498 ? -5.992 22.007 -2.803 1.00 90.12 498 ASP A N 1
ATOM 4105 C CA . ASP A 1 498 ? -6.403 23.132 -3.651 1.00 90.12 498 ASP A CA 1
ATOM 4106 C C . ASP A 1 498 ? -7.658 23.831 -3.101 1.00 90.12 498 ASP A C 1
ATOM 4108 O O . ASP A 1 498 ? -7.813 25.046 -3.218 1.00 90.12 498 ASP A O 1
ATOM 4112 N N . CYS A 1 499 ? -8.522 23.085 -2.404 1.00 91.50 499 CYS A N 1
ATOM 4113 C CA . CYS A 1 499 ? -9.670 23.618 -1.665 1.00 91.50 499 CYS A CA 1
ATOM 4114 C C . CYS A 1 499 ? -9.326 24.171 -0.267 1.00 91.50 499 CYS A C 1
ATOM 4116 O O . CYS A 1 499 ? -10.231 24.487 0.508 1.00 91.50 499 CYS A O 1
ATOM 4118 N N . GLY A 1 500 ? -8.042 24.272 0.088 1.00 92.12 500 GLY A N 1
ATOM 4119 C CA . GLY A 1 500 ? -7.564 24.814 1.363 1.00 92.12 500 GLY A CA 1
ATOM 4120 C C . GLY A 1 500 ? -7.471 23.803 2.511 1.00 92.12 500 GLY A C 1
ATOM 4121 O O . GLY A 1 500 ? -7.087 24.179 3.621 1.00 92.12 500 GLY A O 1
ATOM 4122 N N . ASN A 1 501 ? -7.765 22.518 2.282 1.00 90.25 501 ASN A N 1
ATOM 4123 C CA . ASN A 1 501 ? -7.572 21.468 3.282 1.00 90.25 501 ASN A CA 1
ATOM 4124 C C . ASN A 1 501 ? -6.134 20.947 3.209 1.00 90.25 501 ASN A C 1
ATOM 4126 O O . ASN A 1 501 ? -5.871 19.887 2.652 1.00 90.25 501 ASN A O 1
ATOM 4130 N N . LEU A 1 502 ? -5.190 21.682 3.807 1.00 84.75 502 LEU A N 1
ATOM 4131 C CA . LEU A 1 502 ? -3.751 21.357 3.786 1.00 84.75 502 LEU A CA 1
ATOM 4132 C C . LEU A 1 502 ? -3.420 19.963 4.330 1.00 84.75 502 LEU A C 1
ATOM 4134 O O . LEU A 1 502 ? -2.423 19.358 3.946 1.00 84.75 502 LEU A O 1
ATOM 4138 N N . ALA A 1 503 ? -4.245 19.465 5.254 1.00 85.44 503 ALA A N 1
ATOM 4139 C CA . ALA A 1 503 ? -4.087 18.124 5.784 1.00 85.44 503 ALA A CA 1
ATOM 4140 C C . ALA A 1 503 ? -4.476 17.054 4.765 1.00 85.44 503 ALA A C 1
ATOM 4142 O O . ALA A 1 503 ? -4.023 15.938 4.975 1.00 85.44 503 ALA A O 1
ATOM 4143 N N . GLY A 1 504 ? -5.255 17.390 3.725 1.00 89.06 504 GLY A N 1
ATOM 4144 C CA . GLY A 1 504 ? -5.838 16.546 2.679 1.00 89.06 504 GLY A CA 1
ATOM 4145 C C . GLY A 1 504 ? -7.278 16.080 2.961 1.00 89.06 504 GLY A C 1
ATOM 4146 O O . GLY A 1 504 ? -7.958 16.641 3.822 1.00 89.06 504 GLY A O 1
ATOM 4147 N N . CYS A 1 505 ? -7.759 15.061 2.241 1.00 93.25 505 CYS A N 1
ATOM 4148 C CA . CYS A 1 505 ? -9.147 14.566 2.313 1.00 93.25 505 CYS A CA 1
ATOM 4149 C C . CYS A 1 505 ? -9.463 13.772 3.606 1.00 93.25 505 CYS A C 1
ATOM 4151 O O . CYS A 1 505 ? -8.797 12.788 3.918 1.00 93.25 505 CYS A O 1
ATOM 4153 N N . ASN A 1 506 ? -10.504 14.125 4.369 1.00 93.88 506 ASN A N 1
ATOM 4154 C CA . ASN A 1 506 ? -10.784 13.496 5.675 1.00 93.88 506 ASN A CA 1
ATOM 4155 C C . ASN A 1 506 ? -11.155 12.007 5.580 1.00 93.88 506 ASN A C 1
ATOM 4157 O O . ASN A 1 506 ? -10.726 11.210 6.412 1.00 93.88 506 ASN A O 1
ATOM 4161 N N . ALA A 1 507 ? -11.986 11.645 4.603 1.00 95.81 507 ALA A N 1
ATOM 4162 C CA . ALA A 1 507 ? -12.473 10.283 4.403 1.00 95.81 507 ALA A CA 1
ATOM 4163 C C . ALA A 1 507 ? -12.805 10.055 2.926 1.00 95.81 507 ALA A C 1
ATOM 4165 O O . ALA A 1 507 ? -13.252 10.977 2.243 1.00 95.81 507 ALA A O 1
ATOM 4166 N N . ILE A 1 508 ? -12.578 8.836 2.443 1.00 97.44 508 ILE A N 1
ATOM 4167 C CA . ILE A 1 508 ? -12.841 8.431 1.059 1.00 97.44 508 ILE A CA 1
ATOM 4168 C C . ILE A 1 508 ? -13.765 7.224 1.113 1.00 97.44 508 ILE A C 1
ATOM 4170 O O . ILE A 1 508 ? -13.405 6.199 1.695 1.00 97.44 508 ILE A O 1
ATOM 4174 N N . PHE A 1 509 ? -14.958 7.369 0.554 1.00 97.44 509 PHE A N 1
ATOM 4175 C CA . PHE A 1 509 ? -16.013 6.370 0.612 1.00 97.44 509 PHE A CA 1
ATOM 4176 C C . PHE A 1 509 ? -16.148 5.612 -0.709 1.00 97.44 509 PHE A C 1
ATOM 4178 O O . PHE A 1 509 ? -15.730 6.103 -1.754 1.00 97.44 509 PHE A O 1
ATOM 4185 N N . ILE A 1 510 ? -16.750 4.427 -0.663 1.00 96.19 510 ILE A N 1
ATOM 4186 C CA . ILE A 1 510 ? -17.232 3.686 -1.835 1.00 96.19 510 ILE A CA 1
ATOM 4187 C C . ILE A 1 510 ? -18.559 3.016 -1.470 1.00 96.19 510 ILE A C 1
ATOM 4189 O O . ILE A 1 510 ? -18.726 2.511 -0.353 1.00 96.19 510 ILE A O 1
ATOM 4193 N N . GLU A 1 511 ? -19.516 3.041 -2.389 1.00 92.81 511 GLU A N 1
ATOM 4194 C CA . GLU A 1 511 ? -20.786 2.332 -2.234 1.00 92.81 511 GLU A CA 1
ATOM 4195 C C . GLU A 1 511 ? -20.592 0.853 -2.588 1.00 92.81 511 GLU A C 1
ATOM 4197 O O . GLU A 1 511 ? -19.918 0.521 -3.557 1.00 92.81 511 GLU A O 1
ATOM 4202 N N . ASN A 1 512 ? -21.170 -0.051 -1.801 1.00 89.56 512 ASN A N 1
ATOM 4203 C CA . ASN A 1 512 ? -21.127 -1.488 -2.050 1.00 89.56 512 ASN A CA 1
ATOM 4204 C C . ASN A 1 512 ? -22.530 -2.088 -1.908 1.00 89.56 512 ASN A C 1
ATOM 4206 O O . ASN A 1 512 ? -23.220 -1.878 -0.910 1.00 89.56 512 ASN A O 1
ATOM 4210 N N . ASN A 1 513 ? -22.964 -2.864 -2.894 1.00 81.19 513 ASN A N 1
ATOM 4211 C CA . ASN A 1 513 ? -24.278 -3.488 -2.886 1.00 81.19 513 ASN A CA 1
ATOM 4212 C C . ASN A 1 513 ? -24.330 -4.694 -1.932 1.00 81.19 513 ASN A C 1
ATOM 4214 O O . ASN A 1 513 ? -23.457 -5.556 -1.953 1.00 81.19 513 ASN A O 1
ATOM 4218 N N . LYS A 1 514 ? -25.409 -4.819 -1.146 1.00 70.88 514 LYS A N 1
ATOM 4219 C CA . LYS A 1 514 ? -25.674 -5.966 -0.250 1.00 70.88 514 LYS A CA 1
ATOM 4220 C C . LYS A 1 514 ? -25.925 -7.295 -1.000 1.00 70.88 514 LYS A C 1
ATOM 4222 O O . LYS A 1 514 ? -26.390 -8.262 -0.404 1.00 70.88 514 LYS A O 1
ATOM 4227 N N . ASN A 1 515 ? -25.710 -7.358 -2.316 1.00 63.16 515 ASN A N 1
ATOM 4228 C CA . ASN A 1 515 ? -26.306 -8.385 -3.164 1.00 63.16 515 ASN A CA 1
ATOM 4229 C C . ASN A 1 515 ? -25.856 -9.816 -2.810 1.00 63.16 515 ASN A C 1
ATOM 4231 O O . ASN A 1 515 ? -24.695 -10.192 -2.944 1.00 63.16 515 ASN A O 1
ATOM 4235 N N . ASN A 1 516 ? -26.863 -10.614 -2.432 1.00 54.22 516 ASN A N 1
ATOM 4236 C CA . ASN A 1 516 ? -26.892 -12.027 -2.037 1.00 54.22 516 ASN A CA 1
ATOM 4237 C C . ASN A 1 516 ? -26.385 -13.022 -3.110 1.00 54.22 516 ASN A C 1
ATOM 4239 O O . ASN A 1 516 ? -27.018 -14.059 -3.337 1.00 54.22 516 ASN A O 1
ATOM 4243 N N . HIS A 1 517 ? -25.265 -12.763 -3.793 1.00 54.97 517 HIS A N 1
ATOM 4244 C CA . HIS A 1 517 ? -24.793 -13.660 -4.857 1.00 54.97 517 HIS A CA 1
ATOM 4245 C C . HIS A 1 517 ? -24.491 -15.092 -4.375 1.00 54.97 517 HIS A C 1
ATOM 4247 O O . HIS A 1 517 ? -24.523 -16.021 -5.181 1.00 54.97 517 HIS A O 1
ATOM 4253 N N . ASN A 1 518 ? -24.371 -15.313 -3.061 1.00 53.34 518 ASN A N 1
ATOM 4254 C CA . ASN A 1 518 ? -24.267 -16.652 -2.478 1.00 53.34 518 ASN A CA 1
ATOM 4255 C C . ASN A 1 518 ? -25.497 -17.555 -2.709 1.00 53.34 518 ASN A C 1
ATOM 4257 O O . ASN A 1 518 ? -25.368 -18.769 -2.585 1.00 53.34 518 ASN A O 1
ATOM 4261 N N . ASN A 1 519 ? -26.670 -17.029 -3.090 1.00 50.41 519 ASN A N 1
ATOM 4262 C CA . ASN A 1 519 ? -27.869 -17.867 -3.236 1.00 50.41 519 ASN A CA 1
ATOM 4263 C C . ASN A 1 519 ? -28.158 -18.390 -4.651 1.00 50.41 519 ASN A C 1
ATOM 4265 O O . ASN A 1 519 ? -29.045 -19.228 -4.781 1.00 50.41 519 ASN A O 1
ATOM 4269 N N . GLN A 1 520 ? -27.431 -17.975 -5.697 1.00 55.00 520 GLN A N 1
ATOM 4270 C CA . GLN A 1 520 ? -27.677 -18.505 -7.054 1.00 55.00 520 GLN A CA 1
ATOM 4271 C C . GLN A 1 520 ? -26.645 -19.529 -7.554 1.00 55.00 520 GLN A C 1
ATOM 4273 O O . GLN A 1 520 ? -26.976 -20.283 -8.462 1.00 55.00 520 GLN A O 1
ATOM 4278 N N . ASN A 1 521 ? -25.474 -19.671 -6.917 1.00 52.47 521 ASN A N 1
ATOM 4279 C CA . ASN A 1 521 ? -24.442 -20.630 -7.359 1.00 52.47 521 ASN A CA 1
ATOM 4280 C C . ASN A 1 521 ? -24.250 -21.863 -6.452 1.00 52.47 521 ASN A C 1
ATOM 4282 O O . ASN A 1 521 ? -23.390 -22.698 -6.724 1.00 52.47 521 ASN A O 1
ATOM 4286 N N . ASN A 1 522 ? -25.090 -22.057 -5.431 1.00 51.34 522 ASN A N 1
ATOM 4287 C CA . ASN A 1 522 ? -24.980 -23.175 -4.479 1.00 51.34 522 ASN A CA 1
ATOM 4288 C C . ASN A 1 522 ? -25.394 -24.566 -5.024 1.00 51.34 522 ASN A C 1
ATOM 4290 O O . ASN A 1 522 ? -25.748 -25.450 -4.248 1.00 51.34 522 ASN A O 1
ATOM 4294 N N . GLN A 1 523 ? -25.330 -24.800 -6.341 1.00 51.25 523 GLN A N 1
ATOM 4295 C CA . GLN A 1 523 ? -25.526 -26.140 -6.918 1.00 51.25 523 GLN A CA 1
ATOM 4296 C C . GLN A 1 523 ? -24.262 -26.825 -7.451 1.00 51.25 523 GLN A C 1
ATOM 4298 O O . GLN A 1 523 ? -24.350 -28.001 -7.777 1.00 51.25 523 GLN A O 1
ATOM 4303 N N . ASN A 1 524 ? -23.081 -26.195 -7.440 1.00 48.56 524 ASN A N 1
ATOM 4304 C CA . ASN A 1 524 ? -21.834 -26.877 -7.819 1.00 48.56 524 ASN A CA 1
ATOM 4305 C C . ASN A 1 524 ? -20.702 -26.593 -6.821 1.00 48.56 524 ASN A C 1
ATOM 4307 O O . ASN A 1 524 ? -19.838 -25.750 -7.047 1.00 48.56 524 ASN A O 1
ATOM 4311 N N . ASN A 1 525 ? -20.693 -27.339 -5.714 1.00 43.66 525 ASN A N 1
ATOM 4312 C CA . ASN A 1 525 ? -19.540 -27.440 -4.820 1.00 43.66 525 ASN A CA 1
ATOM 4313 C C . ASN A 1 525 ? -18.392 -28.174 -5.534 1.00 43.66 525 ASN A C 1
ATOM 4315 O O . ASN A 1 525 ? -18.338 -29.399 -5.499 1.00 43.66 525 ASN A O 1
ATOM 4319 N N . ASN A 1 526 ? -17.471 -27.433 -6.152 1.00 45.22 526 ASN A N 1
ATOM 4320 C CA . ASN A 1 526 ? -16.112 -27.890 -6.450 1.00 45.22 526 ASN A CA 1
ATOM 4321 C C . ASN A 1 526 ? -15.124 -26.755 -6.127 1.00 45.22 526 ASN A C 1
ATOM 4323 O O . ASN A 1 526 ? -15.324 -25.609 -6.519 1.00 45.22 526 ASN A O 1
ATOM 4327 N N . ASN A 1 527 ? -14.075 -27.097 -5.376 1.00 50.69 527 ASN A N 1
ATOM 4328 C CA . ASN A 1 527 ? -13.122 -26.238 -4.653 1.00 50.69 527 ASN A CA 1
ATOM 4329 C C . ASN A 1 527 ? -12.193 -25.331 -5.508 1.00 50.69 527 ASN A C 1
ATOM 4331 O O . ASN A 1 527 ? -11.036 -25.131 -5.143 1.00 50.69 527 ASN A O 1
ATOM 4335 N N . ASN A 1 528 ? -12.672 -24.731 -6.600 1.00 48.59 528 ASN A N 1
ATOM 4336 C CA . ASN A 1 528 ? -11.879 -23.867 -7.489 1.00 48.59 528 ASN A CA 1
ATOM 4337 C C . ASN A 1 528 ? -12.288 -22.381 -7.418 1.00 48.59 528 ASN A C 1
ATOM 4339 O O . ASN A 1 528 ? -12.448 -21.712 -8.435 1.00 48.59 528 ASN A O 1
ATOM 4343 N N . THR A 1 529 ? -12.410 -21.794 -6.226 1.00 52.31 529 THR A N 1
ATOM 4344 C CA . THR A 1 529 ? -12.723 -20.355 -6.059 1.00 52.31 529 THR A CA 1
ATOM 4345 C C . THR A 1 529 ? -11.638 -19.384 -6.566 1.00 52.31 529 THR A C 1
ATOM 4347 O O . THR A 1 529 ? -11.769 -18.179 -6.380 1.00 52.31 529 THR A O 1
ATOM 4350 N N . LYS A 1 530 ? -10.591 -19.862 -7.255 1.00 55.91 530 LYS A N 1
ATOM 4351 C CA . LYS A 1 530 ? -9.564 -19.024 -7.902 1.00 55.91 530 LYS A CA 1
ATOM 4352 C C . LYS A 1 530 ? -9.761 -18.799 -9.410 1.00 55.91 530 LYS A C 1
ATOM 4354 O O . LYS A 1 530 ? -9.027 -17.995 -9.968 1.00 55.91 530 LYS A O 1
ATOM 4359 N N . GLU A 1 531 ? -10.730 -19.441 -10.066 1.00 54.84 531 GLU A N 1
ATOM 4360 C CA . GLU A 1 531 ? -10.904 -19.362 -11.536 1.00 54.84 531 GLU A CA 1
ATOM 4361 C C . GLU A 1 531 ? -11.849 -18.241 -12.034 1.00 54.84 531 GLU A C 1
ATOM 4363 O O . GLU A 1 531 ? -12.165 -18.181 -13.215 1.00 54.84 531 GLU A O 1
ATOM 4368 N N . TYR A 1 532 ? -12.300 -17.316 -11.180 1.00 53.16 532 TYR A N 1
ATOM 4369 C CA . TYR A 1 532 ? -13.446 -16.437 -11.488 1.00 53.16 532 TYR A CA 1
ATOM 4370 C C . TYR A 1 532 ? -13.161 -15.115 -12.222 1.00 53.16 532 TYR A C 1
ATOM 4372 O O . TYR A 1 532 ? -13.948 -14.179 -12.124 1.00 53.16 532 TYR A O 1
ATOM 4380 N N . LEU A 1 533 ? -12.089 -15.020 -13.001 1.00 58.19 533 LEU A N 1
ATOM 4381 C CA . LEU A 1 533 ? -11.902 -13.891 -13.915 1.00 58.19 533 LEU A CA 1
ATOM 4382 C C . LEU A 1 533 ? -11.465 -14.430 -15.272 1.00 58.19 533 LEU A C 1
ATOM 4384 O O . LEU A 1 533 ? -10.283 -14.711 -15.475 1.00 58.19 533 LEU A O 1
ATOM 4388 N N . ASN A 1 534 ? -12.420 -14.574 -16.198 1.00 58.53 534 ASN A N 1
ATOM 4389 C CA . ASN A 1 534 ? -12.084 -14.707 -17.614 1.00 58.53 534 ASN A CA 1
ATOM 4390 C C . ASN A 1 534 ? -11.101 -13.587 -17.973 1.00 58.53 534 ASN A C 1
ATOM 4392 O O . ASN A 1 534 ? -11.286 -12.442 -17.559 1.00 58.53 534 ASN A O 1
ATOM 4396 N N . GLN A 1 535 ? -10.038 -13.933 -18.701 1.00 62.97 535 GLN A N 1
ATOM 4397 C CA . GLN A 1 535 ? -8.818 -13.121 -18.784 1.00 62.97 535 GLN A CA 1
ATOM 4398 C C . GLN A 1 535 ? -9.023 -11.691 -19.309 1.00 62.97 535 GLN A C 1
ATOM 4400 O O . GLN A 1 535 ? -8.177 -10.844 -19.040 1.00 62.97 535 GLN A O 1
ATOM 4405 N N . ASP A 1 536 ? -10.146 -11.400 -19.968 1.00 72.94 536 ASP A N 1
ATOM 4406 C CA . ASP A 1 536 ? -10.453 -10.082 -20.530 1.00 72.94 536 ASP A CA 1
ATOM 4407 C C . ASP A 1 536 ? -11.775 -9.465 -20.029 1.00 72.94 536 ASP A C 1
ATOM 4409 O O . ASP A 1 536 ? -12.144 -8.376 -20.470 1.00 72.94 536 ASP A O 1
ATOM 4413 N N . GLU A 1 537 ? -12.508 -10.111 -19.114 1.00 85.81 537 GLU A N 1
ATOM 4414 C CA . GLU A 1 537 ? -13.764 -9.541 -18.609 1.00 85.81 537 GLU A CA 1
ATOM 4415 C C . GLU A 1 537 ? -13.467 -8.438 -17.583 1.00 85.81 537 GLU A C 1
ATOM 4417 O O . GLU A 1 537 ? -12.730 -8.643 -16.616 1.00 85.81 537 GLU A O 1
ATOM 4422 N N . ILE A 1 538 ? -14.011 -7.243 -17.815 1.00 87.94 538 ILE A N 1
ATOM 4423 C CA . ILE A 1 538 ? -13.950 -6.139 -16.857 1.00 87.94 538 ILE A CA 1
ATOM 4424 C C . ILE A 1 538 ? -15.111 -6.294 -15.899 1.00 87.94 538 ILE A C 1
ATOM 4426 O O . ILE A 1 538 ? -16.253 -6.288 -16.346 1.00 87.94 538 ILE A O 1
ATOM 4430 N N . ILE A 1 539 ? -14.799 -6.391 -14.608 1.00 89.06 539 ILE A N 1
ATOM 4431 C CA . ILE A 1 539 ? -15.782 -6.522 -13.537 1.00 89.06 539 ILE A CA 1
ATOM 4432 C C . ILE A 1 539 ? -15.834 -5.255 -12.684 1.00 89.06 539 ILE A C 1
ATOM 4434 O O . ILE A 1 539 ? -14.810 -4.623 -12.415 1.00 89.06 539 ILE A O 1
ATOM 4438 N N . GLU A 1 540 ? -17.022 -4.903 -12.208 1.00 88.44 540 GLU A N 1
ATOM 4439 C CA . GLU A 1 540 ? -17.187 -3.911 -11.146 1.00 88.44 540 GLU A CA 1
ATOM 4440 C C . GLU A 1 540 ? -16.768 -4.518 -9.796 1.00 88.44 540 GLU A C 1
ATOM 4442 O O . GLU A 1 540 ? -17.337 -5.505 -9.324 1.00 88.44 540 GLU A O 1
ATOM 4447 N N . ILE A 1 541 ? -15.749 -3.934 -9.162 1.00 87.38 541 ILE A N 1
ATOM 4448 C CA . ILE A 1 541 ? -15.157 -4.491 -7.943 1.00 87.38 541 ILE A CA 1
ATOM 4449 C C . ILE A 1 541 ? -15.882 -4.070 -6.666 1.00 87.38 541 ILE A C 1
ATOM 4451 O O . ILE A 1 541 ? -15.612 -4.664 -5.619 1.00 87.38 541 ILE A O 1
ATOM 4455 N N . SER A 1 542 ? -16.795 -3.087 -6.719 1.00 82.81 542 SER A N 1
ATOM 4456 C CA . SER A 1 542 ? -17.557 -2.667 -5.534 1.00 82.81 542 SER A CA 1
ATOM 4457 C C . SER A 1 542 ? -18.306 -3.834 -4.884 1.00 82.81 542 SER A C 1
ATOM 4459 O O . SER A 1 542 ? -18.450 -3.844 -3.668 1.00 82.81 542 SER A O 1
ATOM 4461 N N . TYR A 1 543 ? -18.673 -4.865 -5.655 1.00 82.44 543 TYR A N 1
ATOM 4462 C CA . TYR A 1 543 ? -19.335 -6.084 -5.175 1.00 82.44 543 TYR A CA 1
ATOM 4463 C C . TYR A 1 543 ? -18.412 -7.095 -4.465 1.00 82.44 543 TYR A C 1
ATOM 4465 O O . TYR A 1 543 ? -18.906 -8.047 -3.858 1.00 82.44 543 TYR A O 1
ATOM 4473 N N . ASN A 1 544 ? -17.085 -6.938 -4.531 1.00 86.50 544 ASN A N 1
ATOM 4474 C CA . ASN A 1 544 ? -16.130 -7.881 -3.944 1.00 86.50 544 ASN A CA 1
ATOM 4475 C C . ASN A 1 544 ? -15.592 -7.360 -2.600 1.00 86.50 544 ASN A C 1
ATOM 4477 O O . ASN A 1 544 ? -14.535 -6.731 -2.526 1.00 86.50 544 ASN A O 1
ATOM 4481 N N . SER A 1 545 ? -16.321 -7.646 -1.518 1.00 85.19 545 SER A N 1
ATOM 4482 C CA . SER A 1 545 ? -15.990 -7.176 -0.165 1.00 85.19 545 SER A CA 1
ATOM 4483 C C . SER A 1 545 ? -14.608 -7.614 0.323 1.00 85.19 545 SER A C 1
ATOM 4485 O O . SER A 1 545 ? -13.905 -6.813 0.934 1.00 85.19 545 SER A O 1
ATOM 4487 N N . GLU A 1 546 ? -14.194 -8.851 0.028 1.00 85.44 546 GLU A N 1
ATOM 4488 C CA . GLU A 1 546 ? -12.881 -9.376 0.424 1.00 85.44 546 GLU A CA 1
ATOM 4489 C C . GLU A 1 546 ? -11.750 -8.619 -0.289 1.00 85.44 546 GLU A C 1
ATOM 4491 O O . GLU A 1 546 ? -10.735 -8.271 0.318 1.00 85.44 546 GLU A O 1
ATOM 4496 N N . PHE A 1 547 ? -11.929 -8.331 -1.579 1.00 87.31 547 PHE A N 1
ATOM 4497 C CA . PHE A 1 547 ? -10.968 -7.560 -2.360 1.00 87.31 547 PHE A CA 1
ATOM 4498 C C . PHE A 1 547 ? -10.879 -6.104 -1.885 1.00 87.31 547 PHE A C 1
ATOM 4500 O O . PHE A 1 547 ? -9.777 -5.582 -1.720 1.00 87.31 547 PHE A O 1
ATOM 4507 N N . LEU A 1 548 ? -12.013 -5.467 -1.579 1.00 90.75 548 LEU A N 1
ATOM 4508 C CA . LEU A 1 548 ? -12.034 -4.119 -1.005 1.00 90.75 548 LEU A CA 1
ATOM 4509 C C . LEU A 1 548 ? -11.394 -4.076 0.393 1.00 90.75 548 LEU A C 1
ATOM 4511 O O . LEU A 1 548 ? -10.635 -3.149 0.674 1.00 90.75 548 LEU A O 1
ATOM 4515 N N . GLU A 1 549 ? -11.608 -5.084 1.249 1.00 88.69 549 GLU A N 1
ATOM 4516 C CA . GLU A 1 549 ? -10.923 -5.176 2.550 1.00 88.69 549 GLU A CA 1
ATOM 4517 C C . GLU A 1 549 ? -9.398 -5.296 2.366 1.00 88.69 549 GLU A C 1
ATOM 4519 O O . GLU A 1 549 ? -8.650 -4.607 3.062 1.00 88.69 549 GLU A O 1
ATOM 4524 N N . LYS A 1 550 ? -8.917 -6.064 1.371 1.00 88.31 550 LYS A N 1
ATOM 4525 C CA . LYS A 1 550 ? -7.480 -6.129 1.009 1.00 88.31 550 LYS A CA 1
ATOM 4526 C C . LYS A 1 550 ? -6.922 -4.791 0.514 1.00 88.31 550 LYS A C 1
ATOM 4528 O O . LYS A 1 550 ? -5.743 -4.511 0.730 1.00 88.31 550 LYS A O 1
ATOM 4533 N N . LEU A 1 551 ? -7.747 -3.963 -0.129 1.00 88.81 551 LEU A N 1
ATOM 4534 C CA . LEU A 1 551 ? -7.396 -2.590 -0.513 1.00 88.81 551 LEU A CA 1
ATOM 4535 C C . LEU A 1 551 ? -7.485 -1.592 0.659 1.00 88.81 551 LEU A C 1
ATOM 4537 O O . LEU A 1 551 ? -7.047 -0.453 0.512 1.00 88.81 551 LEU A O 1
ATOM 4541 N N . GLY A 1 552 ? -7.985 -2.015 1.826 1.00 91.12 552 GLY A N 1
ATOM 4542 C CA . GLY A 1 552 ? -8.057 -1.215 3.051 1.00 91.12 552 GLY A CA 1
ATOM 4543 C C . GLY A 1 552 ? -9.426 -0.595 3.342 1.00 91.12 552 GLY A C 1
ATOM 4544 O O . GLY A 1 552 ? -9.509 0.279 4.203 1.00 91.12 552 GLY A O 1
ATOM 4545 N N . PHE A 1 553 ? -10.493 -0.997 2.648 1.00 93.62 553 PHE A N 1
ATOM 4546 C CA . PHE A 1 553 ? -11.846 -0.505 2.921 1.00 93.62 553 PHE A CA 1
ATOM 4547 C C . PHE A 1 553 ? -12.502 -1.231 4.106 1.00 93.62 553 PHE A C 1
ATOM 4549 O O . PHE A 1 553 ? -12.397 -2.448 4.246 1.00 93.62 553 PHE A O 1
ATOM 4556 N N . MET A 1 554 ? -13.233 -0.487 4.937 1.00 92.19 554 MET A N 1
ATOM 4557 C CA . MET A 1 554 ? -14.048 -1.004 6.044 1.00 92.19 554 MET A CA 1
ATOM 4558 C C . MET A 1 554 ? -15.497 -0.535 5.927 1.00 92.19 554 MET A C 1
ATOM 4560 O O . MET A 1 554 ? -15.746 0.584 5.488 1.00 92.19 554 MET A O 1
ATOM 4564 N N . LYS A 1 555 ? -16.460 -1.351 6.363 1.00 92.25 555 LYS A N 1
ATOM 4565 C CA . LYS A 1 555 ? -17.886 -0.997 6.339 1.00 92.25 555 LYS A CA 1
ATOM 4566 C C . LYS A 1 555 ? -18.235 -0.026 7.463 1.00 92.25 555 LYS A C 1
ATOM 4568 O O . LYS A 1 555 ? -17.792 -0.208 8.590 1.00 92.25 555 LYS A O 1
ATOM 4573 N N . LEU A 1 556 ? -19.065 0.974 7.184 1.00 92.62 556 LEU A N 1
ATOM 4574 C CA . LEU A 1 556 ? -19.635 1.841 8.212 1.00 92.62 556 LEU A CA 1
ATOM 4575 C C . LEU A 1 556 ? -20.843 1.169 8.876 1.00 92.62 556 LEU A C 1
ATOM 4577 O O . LEU A 1 556 ? -21.709 0.623 8.195 1.00 92.62 556 LEU A O 1
ATOM 4581 N N . ASP A 1 557 ? -20.914 1.231 10.206 1.00 87.81 557 ASP A N 1
ATOM 4582 C CA . ASP A 1 557 ? -22.007 0.658 11.002 1.00 87.81 557 ASP A CA 1
ATOM 4583 C C . ASP A 1 557 ? -23.300 1.505 10.940 1.00 87.81 557 ASP A C 1
ATOM 4585 O O . ASP A 1 557 ? -23.721 2.131 11.918 1.00 87.81 557 ASP A O 1
ATOM 4589 N N . PHE A 1 558 ? -23.915 1.587 9.758 1.00 87.75 558 PHE A N 1
ATOM 4590 C CA . PHE A 1 558 ? -25.282 2.076 9.552 1.00 87.75 558 PHE A CA 1
ATOM 4591 C C . PHE A 1 558 ? -25.839 1.596 8.200 1.00 87.75 558 PHE A C 1
ATOM 4593 O O . PHE A 1 558 ? -25.095 1.163 7.319 1.00 87.75 558 PHE A O 1
ATOM 4600 N N . ASN A 1 559 ? -27.159 1.686 8.019 1.00 86.44 559 ASN A N 1
ATOM 4601 C CA . ASN A 1 559 ? -27.802 1.408 6.735 1.00 86.44 559 ASN A CA 1
ATOM 4602 C C . ASN A 1 559 ? -27.739 2.648 5.843 1.00 86.44 559 ASN A C 1
ATOM 4604 O O . ASN A 1 559 ? -28.435 3.631 6.098 1.00 86.44 559 ASN A O 1
ATOM 4608 N N . TYR A 1 560 ? -26.912 2.592 4.805 1.00 91.31 560 TYR A N 1
ATOM 4609 C CA . TYR A 1 560 ? -26.787 3.671 3.840 1.00 91.31 560 TYR A CA 1
ATOM 4610 C C . TYR A 1 560 ? -27.849 3.551 2.740 1.00 91.31 560 TYR A C 1
ATOM 4612 O O . TYR A 1 560 ? -28.171 2.459 2.266 1.00 91.31 560 TYR A O 1
ATOM 4620 N N . VAL A 1 561 ? -28.401 4.695 2.344 1.00 89.75 561 VAL A N 1
ATOM 4621 C CA . VAL A 1 561 ? -29.379 4.823 1.264 1.00 89.75 561 VAL A CA 1
ATOM 4622 C C . VAL A 1 561 ? -28.801 5.783 0.233 1.00 89.75 561 VAL A C 1
ATOM 4624 O O . VAL A 1 561 ? -28.470 6.927 0.556 1.00 89.75 561 VAL A O 1
ATOM 4627 N N . GLN A 1 562 ? -28.697 5.313 -1.006 1.00 89.62 562 GLN A N 1
ATOM 4628 C CA . GLN A 1 562 ? -28.243 6.126 -2.127 1.00 89.62 562 GLN A CA 1
ATOM 4629 C C . GLN A 1 562 ? -29.319 7.160 -2.503 1.00 89.62 562 GLN A C 1
ATOM 4631 O O . GLN A 1 562 ? -30.511 6.818 -2.510 1.00 89.62 562 GLN A O 1
ATOM 4636 N N . PRO A 1 563 ? -28.937 8.400 -2.853 1.00 89.06 563 PRO A N 1
ATOM 4637 C CA . PRO A 1 563 ? -29.867 9.359 -3.435 1.00 89.06 563 PRO A CA 1
ATOM 4638 C C . PRO A 1 563 ? -30.467 8.829 -4.749 1.00 89.06 563 PRO A C 1
ATOM 4640 O O . PRO A 1 563 ? -29.830 8.045 -5.456 1.00 89.06 563 PRO A O 1
ATOM 4643 N N . PRO A 1 564 ? -31.681 9.268 -5.124 1.00 84.81 564 PRO A N 1
ATOM 4644 C CA . PRO A 1 564 ? -32.262 8.915 -6.413 1.00 84.81 564 PRO A CA 1
ATOM 4645 C C . PRO A 1 564 ? -31.407 9.474 -7.561 1.00 84.81 564 PRO A C 1
ATOM 4647 O O . PRO A 1 564 ? -31.197 10.682 -7.669 1.00 84.81 564 PRO A O 1
ATOM 4650 N N . LEU A 1 565 ? -30.946 8.591 -8.451 1.00 84.31 565 LEU A N 1
ATOM 4651 C CA . LEU A 1 565 ? -30.115 8.961 -9.608 1.00 84.31 565 LEU A CA 1
ATOM 4652 C C . LEU A 1 565 ? -30.931 9.492 -10.805 1.00 84.31 565 LEU A C 1
ATOM 4654 O O . LEU A 1 565 ? -30.364 9.883 -11.821 1.00 84.31 565 LEU A O 1
ATOM 4658 N N . SER A 1 566 ? -32.267 9.476 -10.735 1.00 78.94 566 SER A N 1
ATOM 4659 C CA . SER A 1 566 ? -33.154 10.112 -11.724 1.00 78.94 566 SER A CA 1
ATOM 4660 C C . SER A 1 566 ? -34.570 10.298 -11.176 1.00 78.94 566 SER A C 1
ATOM 4662 O O . SER A 1 566 ? -34.972 9.557 -10.282 1.00 78.94 566 SER A O 1
ATOM 4664 N N . PHE A 1 567 ? -35.359 11.181 -11.793 1.00 72.44 567 PHE A N 1
ATOM 4665 C CA . PHE A 1 567 ? -36.735 11.504 -11.387 1.00 72.44 567 PHE A CA 1
ATOM 4666 C C . PHE A 1 567 ? -37.686 10.296 -11.271 1.00 72.44 567 PHE A C 1
ATOM 4668 O O . PHE A 1 567 ? -38.526 10.260 -10.380 1.00 72.44 567 PHE A O 1
ATOM 4675 N N . GLU A 1 568 ? -37.552 9.295 -12.145 1.00 70.31 568 GLU A N 1
ATOM 4676 C CA . GLU A 1 568 ? -38.445 8.122 -12.166 1.00 70.31 568 GLU A CA 1
ATOM 4677 C C . GLU A 1 568 ? -38.088 7.047 -11.128 1.00 70.31 568 GLU A C 1
ATOM 4679 O O . GLU A 1 568 ? -38.818 6.068 -10.971 1.00 70.31 568 GLU A O 1
ATOM 4684 N N . LYS A 1 569 ? -36.955 7.187 -10.434 1.00 65.88 569 LYS A N 1
ATOM 4685 C CA . LYS A 1 569 ? -36.395 6.122 -9.600 1.00 65.88 569 LYS A CA 1
ATOM 4686 C C . LYS A 1 569 ? -36.630 6.430 -8.128 1.00 65.88 569 LYS A C 1
ATOM 4688 O O . LYS A 1 569 ? -36.213 7.473 -7.630 1.00 65.88 569 LYS A O 1
ATOM 4693 N N . SER A 1 570 ? -37.246 5.487 -7.419 1.00 67.69 570 SER A N 1
ATOM 4694 C CA . SER A 1 570 ? -37.181 5.459 -5.958 1.00 67.69 570 SER A CA 1
ATOM 4695 C C . SER A 1 570 ? -35.727 5.297 -5.507 1.00 67.69 570 SER A C 1
ATOM 4697 O O . SER A 1 570 ? -34.921 4.701 -6.228 1.00 67.69 570 SER A O 1
ATOM 4699 N N . SER A 1 571 ? -35.398 5.792 -4.312 1.00 64.38 571 SER A N 1
ATOM 4700 C CA . SER A 1 571 ? -34.114 5.507 -3.662 1.00 64.38 571 SER A CA 1
ATOM 4701 C C . SER A 1 571 ? -33.825 3.999 -3.682 1.00 64.38 571 SER A C 1
ATOM 4703 O O . SER A 1 571 ? -34.741 3.176 -3.562 1.00 64.38 571 SER A O 1
ATOM 4705 N N . SER A 1 572 ? -32.565 3.638 -3.939 1.00 66.94 572 SER A N 1
ATOM 4706 C CA . SER A 1 572 ? -32.170 2.244 -4.142 1.00 66.94 572 SER A CA 1
ATOM 4707 C C . SER A 1 572 ? -32.308 1.422 -2.855 1.00 66.94 572 SER A C 1
ATOM 4709 O O . SER A 1 572 ? -32.435 1.957 -1.749 1.00 66.94 572 SER A O 1
ATOM 4711 N N . ASN A 1 573 ? -32.302 0.092 -3.002 1.00 70.19 573 ASN A N 1
ATOM 4712 C CA . ASN A 1 573 ? -32.201 -0.818 -1.861 1.00 70.19 573 ASN A CA 1
ATOM 4713 C C . ASN A 1 573 ? -30.996 -0.430 -0.992 1.00 70.19 573 ASN A C 1
ATOM 4715 O O . ASN A 1 573 ? -29.974 -0.005 -1.520 1.00 70.19 573 ASN A O 1
ATOM 4719 N N . SER A 1 574 ? -31.101 -0.617 0.328 1.00 74.75 574 SER A N 1
ATOM 4720 C CA . SER A 1 574 ? -30.032 -0.265 1.270 1.00 74.75 574 SER A CA 1
ATOM 4721 C C . SER A 1 574 ? -28.674 -0.802 0.797 1.00 74.75 574 SER A C 1
ATOM 4723 O O . SER A 1 574 ? -28.503 -2.021 0.693 1.00 74.75 574 SER A O 1
ATOM 4725 N N . LEU A 1 575 ? -27.730 0.097 0.534 1.00 85.50 575 LEU A N 1
ATOM 4726 C CA . LEU A 1 575 ? -26.351 -0.230 0.189 1.00 85.50 575 LEU A CA 1
ATOM 4727 C C . LEU A 1 575 ? -25.501 -0.219 1.471 1.00 85.50 575 LEU A C 1
ATOM 4729 O O . LEU A 1 575 ? -25.899 0.303 2.515 1.00 85.50 575 LEU A O 1
ATOM 4733 N N . ASN A 1 576 ? -24.316 -0.810 1.404 1.00 89.62 576 ASN A N 1
ATOM 4734 C CA . ASN A 1 576 ? -23.267 -0.589 2.388 1.00 89.62 576 ASN A CA 1
ATOM 4735 C C . ASN A 1 576 ? -22.438 0.618 1.938 1.00 89.62 576 ASN A C 1
ATOM 4737 O O . ASN A 1 576 ? -22.072 0.713 0.769 1.00 89.62 576 ASN A O 1
ATOM 4741 N N . LEU A 1 577 ? -22.099 1.511 2.865 1.00 94.50 577 LEU A N 1
ATOM 4742 C CA . LEU A 1 577 ? -21.087 2.536 2.626 1.00 94.50 577 LEU A CA 1
ATOM 4743 C C . LEU A 1 577 ? -19.785 2.073 3.278 1.00 94.50 577 LEU A C 1
ATOM 4745 O O . LEU A 1 577 ? -19.744 1.822 4.486 1.00 94.50 577 LEU A O 1
ATOM 4749 N N . LEU A 1 578 ? -18.738 1.913 2.476 1.00 95.19 578 LEU A N 1
ATOM 4750 C CA . LEU A 1 578 ? -17.407 1.561 2.956 1.00 95.19 578 LEU A CA 1
ATOM 4751 C C . LEU A 1 578 ? -16.529 2.814 2.989 1.00 95.19 578 LEU A C 1
ATOM 4753 O O . LEU A 1 578 ? -16.732 3.734 2.202 1.00 95.19 578 LEU A O 1
ATOM 4757 N N . VAL A 1 579 ? -15.533 2.843 3.869 1.00 96.44 579 VAL A N 1
ATOM 4758 C CA . VAL A 1 579 ? -14.518 3.897 3.947 1.00 96.44 579 VAL A CA 1
ATOM 4759 C C . VAL A 1 579 ? -13.123 3.299 3.815 1.00 96.44 579 VAL A C 1
ATOM 4761 O O . VAL A 1 579 ? -12.826 2.278 4.433 1.00 96.44 579 VAL A O 1
ATOM 4764 N N . LEU A 1 580 ? -12.258 3.933 3.026 1.00 95.50 580 LEU A N 1
ATOM 4765 C CA . LEU A 1 580 ? -10.845 3.577 2.950 1.00 95.50 580 LEU A CA 1
ATOM 4766 C C . LEU A 1 580 ? -10.126 3.996 4.236 1.00 95.50 580 LEU A C 1
ATOM 4768 O O . LEU A 1 580 ? -10.138 5.174 4.603 1.00 95.50 580 LEU A O 1
ATOM 4772 N N . LEU A 1 581 ? -9.455 3.054 4.897 1.00 89.25 581 LEU A N 1
ATOM 4773 C CA . LEU A 1 581 ? -8.572 3.359 6.015 1.00 89.25 581 LEU A CA 1
ATOM 4774 C C . LEU A 1 581 ? -7.384 4.200 5.551 1.00 89.25 581 LEU A C 1
ATOM 4776 O O . LEU A 1 581 ? -6.514 3.736 4.818 1.00 89.25 581 LEU A O 1
ATOM 4780 N N . THR A 1 582 ? -7.344 5.439 6.028 1.00 86.00 582 THR A N 1
ATOM 4781 C CA . THR A 1 582 ? -6.205 6.345 5.882 1.00 86.00 582 THR A CA 1
ATOM 4782 C C . THR A 1 582 ? -5.643 6.678 7.261 1.00 86.00 582 THR A C 1
ATOM 4784 O O . THR A 1 582 ? -6.312 6.498 8.280 1.00 86.00 582 THR A O 1
ATOM 4787 N N . SER A 1 583 ? -4.430 7.231 7.317 1.00 79.25 583 SER A N 1
ATOM 4788 C CA . SER A 1 583 ? -3.816 7.702 8.569 1.00 79.25 583 SER A CA 1
ATOM 4789 C C . SER A 1 583 ? -4.605 8.819 9.268 1.00 79.25 583 SER A C 1
ATOM 4791 O O . SER A 1 583 ? -4.302 9.157 10.410 1.00 79.25 583 SER A O 1
ATOM 4793 N N . ARG A 1 584 ? -5.611 9.401 8.599 1.00 83.44 584 ARG A N 1
ATOM 4794 C CA . ARG A 1 584 ? -6.479 10.449 9.152 1.00 83.44 584 ARG A CA 1
ATOM 4795 C C . ARG A 1 584 ? -7.673 9.905 9.923 1.00 83.44 584 ARG A C 1
ATOM 4797 O O . ARG A 1 584 ? -8.266 10.649 10.702 1.00 83.44 584 ARG A O 1
ATOM 4804 N N . ILE A 1 585 ? -8.040 8.641 9.716 1.00 82.31 585 ILE A N 1
ATOM 4805 C CA . ILE A 1 585 ? -9.134 8.021 10.459 1.00 82.31 585 ILE A CA 1
ATOM 4806 C C . ILE A 1 585 ? -8.635 7.724 11.878 1.00 82.31 585 ILE A C 1
ATOM 4808 O O . ILE A 1 585 ? -7.649 6.998 12.025 1.00 82.31 585 ILE A O 1
ATOM 4812 N N . PRO A 1 586 ? -9.283 8.266 12.929 1.00 75.50 586 PRO A N 1
ATOM 4813 C CA . PRO A 1 586 ? -8.868 8.032 14.302 1.00 75.50 586 PRO A CA 1
ATOM 4814 C C . PRO A 1 586 ? -8.830 6.537 14.622 1.00 75.50 586 PRO A C 1
ATOM 4816 O O . PRO A 1 586 ? -9.854 5.851 14.581 1.00 75.50 586 PRO A O 1
ATOM 4819 N N . GLN A 1 587 ? -7.648 6.052 14.990 1.00 71.00 587 GLN A N 1
ATOM 4820 C CA . GLN A 1 587 ? -7.479 4.733 15.578 1.00 71.00 587 GLN A CA 1
ATOM 4821 C C . GLN A 1 587 ? -7.514 4.901 17.096 1.00 71.00 587 GLN A C 1
ATOM 4823 O O . GLN A 1 587 ? -6.687 5.619 17.663 1.00 71.00 587 GLN A O 1
ATOM 4828 N N . THR A 1 588 ? -8.455 4.259 17.787 1.00 64.19 588 THR A N 1
ATOM 4829 C CA . THR A 1 588 ? -8.272 4.053 19.227 1.00 64.19 588 THR A CA 1
ATOM 4830 C C . THR A 1 588 ? -7.293 2.901 19.384 1.00 64.19 588 THR A C 1
ATOM 4832 O O . THR A 1 588 ? -7.696 1.740 19.355 1.00 64.19 588 THR A O 1
ATOM 4835 N N . ILE A 1 589 ? -6.002 3.223 19.475 1.00 58.16 589 ILE A N 1
ATOM 4836 C CA . ILE A 1 589 ? -4.993 2.242 19.867 1.00 58.16 589 ILE A CA 1
ATOM 4837 C C . ILE A 1 589 ? -5.263 1.925 21.334 1.00 58.16 589 ILE A C 1
ATOM 4839 O O . ILE A 1 589 ? -5.133 2.796 22.197 1.00 58.16 589 ILE A O 1
ATOM 4843 N N . ASP A 1 590 ? -5.667 0.691 21.611 1.00 57.12 590 ASP A N 1
ATOM 4844 C CA . ASP A 1 590 ? -5.687 0.182 22.975 1.00 57.12 590 ASP A CA 1
ATOM 4845 C C . ASP A 1 590 ? -4.232 -0.101 23.381 1.00 57.12 590 ASP A C 1
ATOM 4847 O O . ASP A 1 590 ? -3.691 -1.179 23.133 1.00 57.12 590 ASP A O 1
ATOM 4851 N N . LEU A 1 591 ? -3.554 0.931 23.902 1.00 53.12 591 LEU A N 1
ATOM 4852 C CA . LEU A 1 591 ? -2.108 0.939 24.180 1.00 53.12 591 LEU A CA 1
ATOM 4853 C C . LEU A 1 591 ? -1.651 -0.219 25.086 1.00 53.12 591 LEU A C 1
ATOM 4855 O O . LEU A 1 591 ? -0.476 -0.571 25.072 1.00 53.12 591 LEU A O 1
ATOM 4859 N N . ASN A 1 592 ? -2.566 -0.849 25.821 1.00 54.03 592 ASN A N 1
ATOM 4860 C CA . ASN A 1 592 ? -2.249 -1.885 26.800 1.00 54.03 592 ASN A CA 1
ATOM 4861 C C . ASN A 1 592 ? -2.214 -3.316 26.226 1.00 54.03 592 ASN A C 1
ATOM 4863 O O . ASN A 1 592 ? -1.794 -4.231 26.933 1.00 54.03 592 ASN A O 1
ATOM 4867 N N . LEU A 1 593 ? -2.627 -3.542 24.969 1.00 55.00 593 LEU A N 1
ATOM 4868 C CA . LEU A 1 593 ? -2.505 -4.864 24.326 1.00 55.00 593 LEU A CA 1
ATOM 4869 C C . LEU A 1 593 ? -1.110 -5.115 23.730 1.00 55.00 593 LEU A C 1
ATOM 4871 O O . LEU A 1 593 ? -0.713 -6.266 23.585 1.00 55.00 593 LEU A O 1
ATOM 4875 N N . ILE A 1 594 ? -0.342 -4.057 23.459 1.00 56.19 594 ILE A N 1
ATOM 4876 C CA . ILE A 1 594 ? 0.978 -4.147 22.812 1.00 56.19 594 ILE A CA 1
ATOM 4877 C C . ILE A 1 594 ? 2.059 -4.664 23.784 1.00 56.19 594 ILE A C 1
ATOM 4879 O O . ILE A 1 594 ? 3.038 -5.269 23.358 1.00 56.19 594 ILE A O 1
ATOM 4883 N N . GLU A 1 595 ? 1.891 -4.490 25.100 1.00 55.75 595 GLU A N 1
ATOM 4884 C CA . GLU A 1 595 ? 2.939 -4.841 26.076 1.00 55.75 595 GLU A CA 1
ATOM 4885 C C . GLU A 1 595 ? 2.998 -6.336 26.452 1.00 55.75 595 GLU A C 1
ATOM 4887 O O . GLU A 1 595 ? 3.972 -6.763 27.069 1.00 55.75 595 GLU A O 1
ATOM 4892 N N . ASN A 1 596 ? 2.018 -7.155 26.047 1.00 55.69 596 ASN A N 1
ATOM 4893 C CA . ASN A 1 596 ? 1.982 -8.593 26.366 1.00 55.69 596 ASN A CA 1
ATOM 4894 C C . ASN A 1 596 ? 2.269 -9.516 25.165 1.00 55.69 596 ASN A C 1
ATOM 4896 O O . ASN A 1 596 ? 2.132 -10.733 25.287 1.00 55.69 596 ASN A O 1
ATOM 4900 N N . GLU A 1 597 ? 2.702 -8.979 24.020 1.00 46.62 597 GLU A N 1
ATOM 4901 C CA . GLU A 1 597 ? 3.063 -9.766 22.831 1.00 46.62 597 GLU A CA 1
ATOM 4902 C C . GLU A 1 597 ? 4.470 -10.377 22.945 1.00 46.62 597 GLU A C 1
ATOM 4904 O O . GLU A 1 597 ? 5.398 -10.040 22.215 1.00 46.62 597 GLU A O 1
ATOM 4909 N N . ASN A 1 598 ? 4.631 -11.322 23.868 1.00 51.00 598 ASN A N 1
ATOM 4910 C CA . ASN A 1 598 ? 5.652 -12.356 23.772 1.00 51.00 598 ASN A CA 1
ATOM 4911 C C . ASN A 1 598 ? 4.921 -13.702 23.885 1.00 51.00 598 ASN A C 1
ATOM 4913 O O . ASN A 1 598 ? 4.319 -13.973 24.915 1.00 51.00 598 ASN A O 1
ATOM 4917 N N . GLU A 1 599 ? 4.999 -14.524 22.828 1.00 49.31 599 GLU A N 1
ATOM 4918 C CA . GLU A 1 599 ? 4.491 -15.911 22.692 1.00 49.31 599 GLU A CA 1
ATOM 4919 C C . GLU A 1 599 ? 3.138 -16.119 21.949 1.00 49.31 599 GLU A C 1
ATOM 4921 O O . GLU A 1 599 ? 2.058 -16.201 22.523 1.00 49.31 599 GLU A O 1
ATOM 4926 N N . ASN A 1 600 ? 3.248 -16.307 20.622 1.00 53.00 600 ASN A N 1
ATOM 4927 C CA . ASN A 1 600 ? 2.518 -17.239 19.731 1.00 53.00 600 ASN A CA 1
ATOM 4928 C C . ASN A 1 600 ? 0.977 -17.337 19.682 1.00 53.00 600 ASN A C 1
ATOM 4930 O O . ASN A 1 600 ? 0.481 -18.139 18.889 1.00 53.00 600 ASN A O 1
ATOM 4934 N N . ASN A 1 601 ? 0.199 -16.533 20.398 1.00 50.41 601 ASN A N 1
ATOM 4935 C CA . ASN A 1 601 ? -1.259 -16.543 20.240 1.00 50.41 601 ASN A CA 1
ATOM 4936 C C . ASN A 1 601 ? -1.733 -15.342 19.411 1.00 50.41 601 ASN A C 1
ATOM 4938 O O . ASN A 1 601 ? -1.663 -14.207 19.868 1.00 50.41 601 ASN A O 1
ATOM 4942 N N . ASN A 1 602 ? -2.246 -15.610 18.201 1.00 51.47 602 ASN A N 1
ATOM 4943 C CA . ASN A 1 602 ? -2.951 -14.647 17.344 1.00 51.47 602 ASN A CA 1
ATOM 4944 C C . ASN A 1 602 ? -4.234 -14.153 18.038 1.00 51.47 602 ASN A C 1
ATOM 4946 O O . ASN A 1 602 ? -5.341 -14.592 17.720 1.00 51.47 602 ASN A O 1
ATOM 4950 N N . ILE A 1 603 ? -4.103 -13.256 19.009 1.00 51.62 603 ILE A N 1
ATOM 4951 C CA . ILE A 1 603 ? -5.230 -12.487 19.523 1.00 51.62 603 ILE A CA 1
ATOM 4952 C C . ILE A 1 603 ? -5.485 -11.393 18.488 1.00 51.62 603 ILE A C 1
ATOM 4954 O O . ILE A 1 603 ? -4.661 -10.506 18.291 1.00 51.62 603 ILE A O 1
ATOM 4958 N N . ASN A 1 604 ? -6.618 -11.476 17.790 1.00 56.59 604 ASN A N 1
ATOM 4959 C CA . ASN A 1 604 ? -7.076 -10.411 16.905 1.00 56.59 604 ASN A CA 1
ATOM 4960 C C . ASN A 1 604 ? -7.301 -9.143 17.740 1.00 56.59 604 ASN A C 1
ATOM 4962 O O . ASN A 1 604 ? -8.353 -8.981 18.360 1.00 56.59 604 ASN A O 1
ATOM 4966 N N . ILE A 1 605 ? -6.314 -8.245 17.765 1.00 54.69 605 ILE A N 1
ATOM 4967 C CA . ILE A 1 605 ? -6.479 -6.900 18.312 1.00 54.69 605 ILE A CA 1
ATOM 4968 C C . ILE A 1 605 ? -7.517 -6.196 17.431 1.00 54.69 605 ILE A C 1
ATOM 4970 O O . ILE A 1 605 ? -7.258 -5.814 16.284 1.00 54.69 605 ILE A O 1
ATOM 4974 N N . ASN A 1 606 ? -8.733 -6.071 17.956 1.00 60.50 606 ASN A N 1
ATOM 4975 C CA . ASN A 1 606 ? -9.802 -5.316 17.322 1.00 60.50 606 ASN A CA 1
ATOM 4976 C C . ASN A 1 606 ? -9.488 -3.822 17.460 1.00 60.50 606 ASN A C 1
ATOM 4978 O O . ASN A 1 606 ? -9.940 -3.159 18.391 1.00 60.50 606 ASN A O 1
ATOM 4982 N N . ASN A 1 607 ? -8.692 -3.289 16.530 1.00 63.62 607 ASN A N 1
ATOM 4983 C CA . ASN A 1 607 ? -8.523 -1.847 16.371 1.00 63.62 607 ASN A CA 1
ATOM 4984 C C . ASN A 1 607 ? -9.889 -1.236 16.033 1.00 63.62 607 ASN A C 1
ATOM 4986 O O . ASN A 1 607 ? -10.380 -1.362 14.909 1.00 63.62 607 ASN A O 1
ATOM 4990 N N . ASN A 1 608 ? -10.511 -0.599 17.026 1.00 71.69 608 ASN A N 1
ATOM 4991 C CA . ASN A 1 608 ? -11.822 0.031 16.895 1.00 71.69 608 ASN A CA 1
ATOM 4992 C C . ASN A 1 608 ? -11.678 1.384 16.191 1.00 71.69 608 ASN A C 1
ATOM 4994 O O . ASN A 1 608 ? -11.691 2.449 16.810 1.00 71.69 608 ASN A O 1
ATOM 4998 N N . ASN A 1 609 ? -11.523 1.346 14.874 1.00 84.69 609 ASN A N 1
ATOM 4999 C CA . ASN A 1 609 ? -11.581 2.554 14.065 1.00 84.69 609 ASN A CA 1
ATOM 5000 C C . ASN A 1 609 ? -13.019 3.098 14.071 1.00 84.69 609 ASN A C 1
ATOM 5002 O O . ASN A 1 609 ? -13.990 2.335 14.057 1.00 84.69 609 ASN A O 1
ATOM 5006 N N . TYR A 1 610 ? -13.168 4.421 14.089 1.00 90.56 610 TYR A N 1
ATOM 5007 C CA . TYR A 1 610 ? -14.475 5.074 14.018 1.00 90.56 610 TYR A CA 1
ATOM 5008 C C . TYR A 1 610 ? -14.397 6.380 13.231 1.00 90.56 610 TYR A C 1
ATOM 5010 O O . TYR A 1 610 ? -13.337 6.997 13.120 1.00 90.56 610 TYR A O 1
ATOM 5018 N N . LEU A 1 611 ? -15.545 6.836 12.734 1.00 91.06 611 LEU A N 1
ATOM 5019 C CA . LEU A 1 611 ? -15.718 8.183 12.196 1.00 91.06 611 LEU A CA 1
ATOM 5020 C C . LEU A 1 611 ? -16.710 8.981 13.052 1.00 91.06 611 LEU A C 1
ATOM 5022 O O . LEU A 1 611 ? -17.685 8.416 13.557 1.00 91.06 611 LEU A O 1
ATOM 5026 N N . PRO A 1 612 ? -16.499 10.297 13.231 1.00 92.00 612 PRO A N 1
ATOM 5027 C CA . PRO A 1 612 ? -17.486 11.147 13.882 1.00 92.00 612 PRO A CA 1
ATOM 5028 C C . PRO A 1 612 ? -18.755 11.227 13.022 1.00 92.00 612 PRO A C 1
ATOM 5030 O O . PRO A 1 612 ? -18.680 11.444 11.809 1.00 92.00 612 PRO A O 1
ATOM 5033 N N . ASN A 1 613 ? -19.927 11.090 13.647 1.00 92.62 613 ASN A N 1
ATOM 5034 C CA . ASN A 1 613 ? -21.204 11.135 12.930 1.00 92.62 613 ASN A CA 1
ATOM 5035 C C . ASN A 1 613 ? -21.414 12.456 12.174 1.00 92.62 613 ASN A C 1
ATOM 5037 O O . ASN A 1 613 ? -21.990 12.460 11.094 1.00 92.62 613 ASN A O 1
ATOM 5041 N N . SER A 1 614 ? -20.893 13.564 12.704 1.00 94.38 614 SER A N 1
ATOM 5042 C CA . SER A 1 614 ? -20.987 14.898 12.116 1.00 94.38 614 SER A CA 1
ATOM 5043 C C . SER A 1 614 ? -20.323 14.986 10.742 1.00 94.38 614 SER A C 1
ATOM 5045 O O . SER A 1 614 ? -20.848 15.670 9.866 1.00 94.38 614 SER A O 1
ATOM 5047 N N . LEU A 1 615 ? -19.215 14.267 10.522 1.00 94.44 615 LEU A N 1
ATOM 5048 C CA . LEU A 1 615 ? -18.552 14.190 9.219 1.00 94.44 615 LEU A CA 1
ATOM 5049 C C . LEU A 1 615 ? -19.416 13.421 8.215 1.00 94.44 615 LEU A C 1
ATOM 5051 O O . LEU A 1 615 ? -19.637 13.905 7.109 1.00 94.44 615 LEU A O 1
ATOM 5055 N N . ILE A 1 616 ? -19.941 12.261 8.624 1.00 95.44 616 ILE A N 1
ATOM 5056 C CA . ILE A 1 616 ? -20.774 11.398 7.772 1.00 95.44 616 ILE A CA 1
ATOM 5057 C C . ILE A 1 616 ? -22.087 12.096 7.415 1.00 95.44 616 ILE A C 1
ATOM 5059 O O . ILE A 1 616 ? -22.457 12.134 6.248 1.00 95.44 616 ILE A O 1
ATOM 5063 N N . ILE A 1 617 ? -22.753 12.714 8.394 1.00 96.25 617 ILE A N 1
ATOM 5064 C CA . ILE A 1 617 ? -23.963 13.519 8.192 1.00 96.25 617 ILE A CA 1
ATOM 5065 C C . ILE A 1 617 ? -23.698 14.637 7.180 1.00 96.25 617 ILE A C 1
ATOM 5067 O O . ILE A 1 617 ? -24.446 14.775 6.215 1.00 96.25 617 ILE A O 1
ATOM 5071 N N . LYS A 1 618 ? -22.613 15.403 7.361 1.00 95.81 618 LYS A N 1
ATOM 5072 C CA . LYS A 1 618 ? -22.262 16.508 6.461 1.00 95.81 618 LYS A CA 1
ATOM 5073 C C . LYS A 1 618 ? -21.958 16.020 5.042 1.00 95.81 618 LYS A C 1
ATOM 5075 O O . LYS A 1 618 ? -22.375 16.669 4.083 1.00 95.81 618 LYS A O 1
ATOM 5080 N N . PHE A 1 619 ? -21.242 14.901 4.913 1.00 95.81 619 PHE A N 1
ATOM 5081 C CA . PHE A 1 619 ? -20.958 14.262 3.629 1.00 95.81 619 PHE A CA 1
ATOM 5082 C C . PHE A 1 619 ? -22.248 13.814 2.938 1.00 95.81 619 PHE A C 1
ATOM 5084 O O . PHE A 1 619 ? -22.505 14.257 1.827 1.00 95.81 619 PHE A O 1
ATOM 5091 N N . ILE A 1 620 ? -23.092 13.027 3.610 1.00 95.62 620 ILE A N 1
ATOM 5092 C CA . ILE A 1 620 ? -24.341 12.501 3.043 1.00 95.62 620 ILE A CA 1
ATOM 5093 C C . ILE A 1 620 ? -25.279 13.629 2.619 1.00 95.62 620 ILE A C 1
ATOM 5095 O O . ILE A 1 620 ? -25.804 13.580 1.513 1.00 95.62 620 ILE A O 1
ATOM 5099 N N . GLN A 1 621 ? -25.456 14.661 3.451 1.00 94.50 621 GLN A N 1
ATOM 5100 C CA . GLN A 1 621 ? -26.263 15.833 3.096 1.00 94.50 621 GLN A CA 1
ATOM 5101 C C . GLN A 1 621 ? -25.722 16.529 1.845 1.00 94.50 621 GLN A C 1
ATOM 5103 O O . GLN A 1 621 ? -26.477 16.791 0.915 1.00 94.50 621 GLN A O 1
ATOM 5108 N N . THR A 1 622 ? -24.411 16.787 1.801 1.00 92.25 622 THR A N 1
ATOM 5109 C CA . THR A 1 622 ? -23.768 17.438 0.649 1.00 92.25 622 THR A CA 1
ATOM 5110 C C . THR A 1 622 ? -23.907 16.591 -0.616 1.00 92.25 622 THR A C 1
ATOM 5112 O O . THR A 1 622 ? -24.300 17.108 -1.657 1.00 92.25 622 THR A O 1
ATOM 5115 N N . PHE A 1 623 ? -23.635 15.289 -0.518 1.00 92.94 623 PHE A N 1
ATOM 5116 C CA . PHE A 1 623 ? -23.710 14.352 -1.632 1.00 92.94 623 PHE A CA 1
ATOM 5117 C C . PHE A 1 623 ? -25.137 14.223 -2.177 1.00 92.94 623 PHE A C 1
ATOM 5119 O O . PHE A 1 623 ? -25.340 14.336 -3.385 1.00 92.94 623 PHE A O 1
ATOM 5126 N N . TRP A 1 624 ? -26.139 14.063 -1.306 1.00 92.19 624 TRP A N 1
ATOM 5127 C CA . TRP A 1 624 ? -27.549 14.019 -1.705 1.00 92.19 624 TRP A CA 1
ATOM 5128 C C . TRP A 1 624 ? -27.994 15.327 -2.366 1.00 92.19 624 TRP A C 1
ATOM 5130 O O . TRP A 1 624 ? -28.593 15.295 -3.442 1.00 92.19 624 TRP A O 1
ATOM 5140 N N . GLU A 1 625 ? -27.665 16.480 -1.772 1.00 90.19 625 GLU A N 1
ATOM 5141 C CA . GLU A 1 625 ? -27.963 17.791 -2.359 1.00 90.19 625 GLU A CA 1
ATOM 5142 C C . GLU A 1 625 ? -27.365 17.948 -3.759 1.00 90.19 625 GLU A C 1
ATOM 5144 O O . GLU A 1 625 ? -28.046 18.415 -4.674 1.00 90.19 625 GLU A O 1
ATOM 5149 N N . ASN A 1 626 ? -26.091 17.585 -3.919 1.00 88.62 626 ASN A N 1
ATOM 5150 C CA . ASN A 1 626 ? -25.372 17.696 -5.182 1.00 88.62 626 ASN A CA 1
ATOM 5151 C C . ASN A 1 626 ? -25.939 16.729 -6.231 1.00 88.62 626 ASN A C 1
ATOM 5153 O O . ASN A 1 626 ? -26.193 17.143 -7.362 1.00 88.62 626 ASN A O 1
ATOM 5157 N N . THR A 1 627 ? -26.243 15.488 -5.836 1.00 88.94 627 THR A N 1
ATOM 5158 C CA . THR A 1 627 ? -26.827 14.466 -6.719 1.00 88.94 627 THR A CA 1
ATOM 5159 C C . THR A 1 627 ? -28.207 14.872 -7.242 1.00 88.94 627 THR A C 1
ATOM 5161 O O . THR A 1 627 ? -28.510 14.725 -8.425 1.00 88.94 627 THR A O 1
ATOM 5164 N N . ILE A 1 628 ? -29.049 15.449 -6.385 1.00 87.19 628 ILE A N 1
ATOM 5165 C CA . ILE A 1 628 ? -30.391 15.916 -6.768 1.00 87.19 628 ILE A CA 1
ATOM 5166 C C . ILE A 1 628 ? -30.308 17.137 -7.684 1.00 87.19 628 ILE A C 1
ATOM 5168 O O . ILE A 1 628 ? -31.046 17.218 -8.668 1.00 87.19 628 ILE A O 1
ATOM 5172 N N . LYS A 1 629 ? -29.379 18.059 -7.396 1.00 86.00 629 LYS A N 1
ATOM 5173 C CA . LYS A 1 629 ? -29.107 19.230 -8.239 1.00 86.00 629 LYS A CA 1
ATOM 5174 C C . LYS A 1 629 ? -28.661 18.832 -9.645 1.00 86.00 629 LYS A C 1
ATOM 5176 O O . LYS A 1 629 ? -29.224 19.349 -10.607 1.00 86.00 629 LYS A O 1
ATOM 5181 N N . ARG A 1 630 ? -27.681 17.925 -9.775 1.00 85.38 630 ARG A N 1
ATOM 5182 C CA . ARG A 1 630 ? -27.117 17.528 -11.082 1.00 85.38 630 ARG A CA 1
ATOM 5183 C C . ARG A 1 630 ? -28.100 16.752 -11.954 1.00 85.38 630 ARG A C 1
ATOM 5185 O O . ARG A 1 630 ? -28.109 16.926 -13.169 1.00 85.38 630 ARG A O 1
ATOM 5192 N N . ASN A 1 631 ? -28.977 15.967 -11.333 1.00 83.62 631 ASN A N 1
ATOM 5193 C CA . ASN A 1 631 ? -30.002 15.196 -12.034 1.00 83.62 631 ASN A CA 1
ATOM 5194 C C . ASN A 1 631 ? -31.294 15.998 -12.309 1.00 83.62 631 ASN A C 1
ATOM 5196 O O . ASN A 1 631 ? -32.308 15.401 -12.665 1.00 83.62 631 ASN A O 1
ATOM 5200 N N . GLU A 1 632 ? -31.269 17.331 -12.147 1.00 82.50 632 GLU A N 1
ATOM 5201 C CA . GLU A 1 632 ? -32.382 18.257 -12.439 1.00 82.50 632 GLU A CA 1
ATOM 5202 C C . GLU A 1 632 ? -33.713 17.863 -11.781 1.00 82.50 632 GLU A C 1
ATOM 5204 O O . GLU A 1 632 ? -34.803 18.099 -12.305 1.00 82.50 632 GLU A O 1
ATOM 5209 N N . ILE A 1 633 ? -33.643 17.277 -10.587 1.00 76.81 633 ILE A N 1
ATOM 5210 C CA . ILE A 1 633 ? -34.831 16.922 -9.821 1.00 76.81 633 ILE A CA 1
ATOM 5211 C C . ILE A 1 633 ? -35.388 18.234 -9.238 1.00 76.81 633 ILE A C 1
ATOM 5213 O O . ILE A 1 633 ? -34.885 18.761 -8.250 1.00 76.81 633 ILE A O 1
ATOM 5217 N N . ILE A 1 634 ? -36.411 18.776 -9.916 1.00 69.31 634 ILE A N 1
ATOM 5218 C CA . ILE A 1 634 ? -36.908 20.176 -9.903 1.00 69.31 634 ILE A CA 1
ATOM 5219 C C . ILE A 1 634 ? -37.138 20.793 -8.510 1.00 69.31 634 ILE A C 1
ATOM 5221 O O . ILE A 1 634 ? -37.193 22.014 -8.372 1.00 69.31 634 ILE A O 1
ATOM 5225 N N . ASN A 1 635 ? -37.267 19.992 -7.458 1.00 74.12 635 ASN A N 1
ATOM 5226 C CA . ASN A 1 635 ? -37.632 20.481 -6.141 1.00 74.12 635 ASN A CA 1
ATOM 5227 C C . ASN A 1 635 ? -36.549 20.113 -5.114 1.00 74.12 635 ASN A C 1
ATOM 5229 O O . ASN A 1 635 ? -36.522 19.009 -4.582 1.00 74.12 635 ASN A O 1
ATOM 5233 N N . LEU A 1 636 ? -35.642 21.061 -4.846 1.00 67.56 636 LEU A N 1
ATOM 5234 C CA . LEU A 1 636 ? -34.484 20.898 -3.949 1.00 67.56 636 LEU A CA 1
ATOM 5235 C C . LEU A 1 636 ? -34.854 20.409 -2.544 1.00 67.56 636 LEU A C 1
ATOM 5237 O O . LEU A 1 636 ? -34.062 19.721 -1.909 1.00 67.56 636 LEU A O 1
ATOM 5241 N N . ASN A 1 637 ? -36.068 20.710 -2.085 1.00 77.88 637 ASN A N 1
ATOM 5242 C CA . ASN A 1 637 ? -36.556 20.291 -0.774 1.00 77.88 637 ASN A CA 1
ATOM 5243 C C . ASN A 1 637 ? -37.071 18.837 -0.772 1.00 77.88 637 ASN A C 1
ATOM 5245 O O . ASN A 1 637 ? -37.609 18.376 0.232 1.00 77.88 637 ASN A O 1
ATOM 5249 N N . LEU A 1 638 ? -36.967 18.100 -1.887 1.00 73.25 638 LEU A N 1
ATOM 5250 C CA . LEU A 1 638 ? -37.469 16.726 -1.976 1.00 73.25 638 LEU A CA 1
ATOM 5251 C C . LEU A 1 638 ? -36.713 15.762 -1.068 1.00 73.25 638 LEU A C 1
ATOM 5253 O O . LEU A 1 638 ? -37.355 14.880 -0.511 1.00 73.25 638 LEU A O 1
ATOM 5257 N N . TYR A 1 639 ? -35.403 15.927 -0.865 1.00 82.25 639 TYR A N 1
ATOM 5258 C CA . TYR A 1 639 ? -34.674 14.970 -0.026 1.00 82.25 639 TYR A CA 1
ATOM 5259 C C . TYR A 1 639 ? -35.014 15.086 1.454 1.00 82.25 639 TYR A C 1
ATOM 5261 O O . TYR A 1 639 ? -35.079 14.073 2.138 1.00 82.25 639 TYR A O 1
ATOM 5269 N N . GLU A 1 640 ? -35.311 16.293 1.942 1.00 84.56 640 GLU A N 1
ATOM 5270 C CA . GLU A 1 640 ? -35.801 16.483 3.312 1.00 84.56 640 GLU A CA 1
ATOM 5271 C C . GLU A 1 640 ? -37.167 15.817 3.529 1.00 84.56 640 GLU A C 1
ATOM 5273 O O . GLU A 1 640 ? -37.533 15.510 4.660 1.00 84.56 640 GLU A O 1
ATOM 5278 N N . ASN A 1 641 ? -37.908 15.549 2.450 1.00 85.25 641 ASN A N 1
ATOM 5279 C CA . ASN A 1 641 ? -39.168 14.813 2.475 1.00 85.25 641 ASN A CA 1
ATOM 5280 C C . ASN A 1 641 ? -39.005 13.327 2.101 1.00 85.25 641 ASN A C 1
ATOM 5282 O O . ASN A 1 641 ? -39.970 12.571 2.226 1.00 85.25 641 ASN A O 1
ATOM 5286 N N . ASP A 1 642 ? -37.821 12.889 1.654 1.00 87.06 642 ASP A N 1
ATOM 5287 C CA . ASP A 1 642 ? -37.577 11.490 1.309 1.00 87.06 642 ASP A CA 1
ATOM 5288 C C . ASP A 1 642 ? -37.559 10.649 2.588 1.00 87.06 642 ASP A C 1
ATOM 5290 O O . ASP A 1 642 ? -36.830 10.908 3.552 1.00 87.06 642 ASP A O 1
ATOM 5294 N N . LEU A 1 643 ? -38.421 9.638 2.608 1.00 86.06 643 LEU A N 1
ATOM 5295 C CA . LEU A 1 643 ? -38.630 8.799 3.773 1.00 86.06 643 LEU A CA 1
ATOM 5296 C C . LEU A 1 643 ? -37.345 8.059 4.169 1.00 86.06 643 LEU A C 1
ATOM 5298 O O . LEU A 1 643 ? -36.980 8.037 5.342 1.00 86.06 643 LEU A O 1
ATOM 5302 N N . ASN A 1 644 ? -36.642 7.489 3.191 1.00 85.50 644 ASN A N 1
ATOM 5303 C CA . ASN A 1 644 ? -35.456 6.673 3.422 1.00 85.50 644 ASN A CA 1
ATOM 5304 C C . ASN A 1 644 ? -34.259 7.536 3.840 1.00 85.50 644 ASN A C 1
ATOM 5306 O O . ASN A 1 644 ? -33.511 7.145 4.740 1.00 85.50 644 ASN A O 1
ATOM 5310 N N . PHE A 1 645 ? -34.119 8.733 3.259 1.00 90.69 645 PHE A N 1
ATOM 5311 C CA . PHE A 1 645 ? -33.146 9.728 3.715 1.00 90.69 645 PHE A CA 1
ATOM 5312 C C . PHE A 1 645 ? -33.351 10.072 5.189 1.00 90.69 645 PHE A C 1
ATOM 5314 O O . PHE A 1 645 ? -32.409 10.023 5.979 1.00 90.69 645 PHE A O 1
ATOM 5321 N N . ASN A 1 646 ? -34.590 10.372 5.581 1.00 90.50 646 ASN A N 1
ATOM 5322 C CA . ASN A 1 646 ? -34.911 10.736 6.955 1.00 90.50 646 ASN A CA 1
ATOM 5323 C C . ASN A 1 646 ? -34.647 9.591 7.943 1.00 90.50 646 ASN A C 1
ATOM 5325 O O . ASN A 1 646 ? -34.097 9.846 9.013 1.00 90.50 646 ASN A O 1
ATOM 5329 N N . ILE A 1 647 ? -34.952 8.338 7.575 1.00 86.19 647 ILE A N 1
ATOM 5330 C CA . ILE A 1 647 ? -34.604 7.149 8.379 1.00 86.19 647 ILE A CA 1
ATOM 5331 C C . ILE A 1 647 ? -33.088 7.055 8.581 1.00 86.19 647 ILE A C 1
ATOM 5333 O O . ILE A 1 647 ? -32.618 6.900 9.709 1.00 86.19 647 ILE A O 1
ATOM 5337 N N . MET A 1 648 ? -32.317 7.165 7.495 1.00 91.88 648 MET A N 1
ATOM 5338 C CA . MET A 1 648 ? -30.855 7.099 7.540 1.00 91.88 648 MET A CA 1
ATOM 5339 C C . MET A 1 648 ? -30.277 8.227 8.407 1.00 91.88 648 MET A C 1
ATOM 5341 O O . MET A 1 648 ? -29.418 7.989 9.258 1.00 91.88 648 MET A O 1
ATOM 5345 N N . MET A 1 649 ? -30.772 9.452 8.231 1.00 93.38 649 MET A N 1
ATOM 5346 C CA . MET A 1 649 ? -30.328 10.623 8.981 1.00 93.38 649 MET A CA 1
ATOM 5347 C C . MET A 1 649 ? -30.692 10.551 10.463 1.00 93.38 649 MET A C 1
ATOM 5349 O O . MET A 1 649 ? -29.879 10.956 11.294 1.00 93.38 649 MET A O 1
ATOM 5353 N N . ASP A 1 650 ? -31.872 10.035 10.809 1.00 88.38 650 ASP A N 1
ATOM 5354 C CA . ASP A 1 650 ? -32.245 9.762 12.198 1.00 88.38 650 ASP A CA 1
ATOM 5355 C C . ASP A 1 650 ? -31.290 8.724 12.802 1.00 88.38 650 ASP A C 1
ATOM 5357 O O . ASP A 1 650 ? -30.639 9.005 13.807 1.00 88.38 650 ASP A O 1
ATOM 5361 N N . SER A 1 651 ? -31.079 7.588 12.126 1.00 87.50 651 SER A N 1
ATOM 5362 C CA . SER A 1 651 ? -30.136 6.552 12.574 1.00 87.50 651 SER A CA 1
ATOM 5363 C C . SER A 1 651 ? -28.716 7.089 12.804 1.00 87.50 651 SER A C 1
ATOM 5365 O O . SER A 1 651 ? -28.065 6.686 13.768 1.00 87.50 651 SER A O 1
ATOM 5367 N N . LEU A 1 652 ? -28.220 7.990 11.949 1.00 90.75 652 LEU A N 1
ATOM 5368 C CA . LEU A 1 652 ? -26.892 8.602 12.090 1.00 90.75 652 LEU A CA 1
ATOM 5369 C C . LEU A 1 652 ? -26.826 9.624 13.225 1.00 90.75 652 LEU A C 1
ATOM 5371 O O . LEU A 1 652 ? -25.851 9.654 13.974 1.00 90.75 652 LEU A O 1
ATOM 5375 N N . LYS A 1 653 ? -27.857 10.464 13.378 1.00 91.56 653 LYS A N 1
ATOM 5376 C CA . LYS A 1 653 ? -27.930 11.457 14.464 1.00 91.56 653 LYS A CA 1
ATOM 5377 C C . LYS A 1 653 ? -27.984 10.795 15.837 1.00 91.56 653 LYS A C 1
ATOM 5379 O O . LYS A 1 653 ? -27.561 11.409 16.814 1.00 91.56 653 LYS A O 1
ATOM 5384 N N . ARG A 1 654 ? -28.464 9.550 15.909 1.00 85.56 654 ARG A N 1
ATOM 5385 C CA . ARG A 1 654 ? -28.544 8.791 17.157 1.00 85.56 654 ARG A CA 1
ATOM 5386 C C . ARG A 1 654 ? -27.230 8.202 17.654 1.00 85.56 654 ARG A C 1
ATOM 5388 O O . ARG A 1 654 ? -27.189 7.811 18.814 1.00 85.56 654 ARG A O 1
ATOM 5395 N N . LYS A 1 655 ? -26.182 8.166 16.830 1.00 85.06 655 LYS A N 1
ATOM 5396 C CA . LYS A 1 655 ? -24.841 7.710 17.215 1.00 85.06 655 LYS A CA 1
ATOM 5397 C C . LYS A 1 655 ? -23.890 8.892 17.189 1.00 85.06 655 LYS A C 1
ATOM 5399 O O . LYS A 1 655 ? -23.821 9.550 16.164 1.00 85.06 655 LYS A O 1
ATOM 5404 N N . SER A 1 656 ? -23.102 9.155 18.226 1.00 83.50 656 SER A N 1
ATOM 5405 C CA . SER A 1 656 ? -22.047 10.190 18.150 1.00 83.50 656 SER A CA 1
ATOM 5406 C C . SER A 1 656 ? -20.816 9.737 17.347 1.00 83.50 656 SER A C 1
ATOM 5408 O O . SER A 1 656 ? -20.111 10.549 16.740 1.00 83.50 656 SER A O 1
ATOM 5410 N N . LYS A 1 657 ? -20.568 8.424 17.308 1.00 88.12 657 LYS A N 1
ATOM 5411 C CA . LYS A 1 657 ? -19.465 7.778 16.584 1.00 88.12 657 LYS A CA 1
ATOM 5412 C C . LYS A 1 657 ? -20.001 6.609 15.767 1.00 88.12 657 LYS A C 1
ATOM 5414 O O . LYS A 1 657 ? -20.749 5.789 16.290 1.00 88.12 657 LYS A O 1
ATOM 5419 N N . ILE A 1 658 ? -19.582 6.509 14.511 1.00 89.94 658 ILE A N 1
ATOM 5420 C CA . ILE A 1 658 ? -19.914 5.390 13.626 1.00 89.94 658 ILE A CA 1
ATOM 5421 C C . ILE A 1 658 ? -18.717 4.443 13.594 1.00 89.94 658 ILE A C 1
ATOM 5423 O O . ILE A 1 658 ? -17.627 4.841 13.179 1.00 89.94 658 ILE A O 1
ATOM 5427 N N . GLN A 1 659 ? -18.905 3.218 14.084 1.00 88.50 659 GLN A N 1
ATOM 5428 C CA . GLN A 1 659 ? -17.849 2.204 14.123 1.00 88.50 659 GLN A CA 1
ATOM 5429 C C . GLN A 1 659 ? -17.543 1.679 12.712 1.00 88.50 659 GLN A C 1
ATOM 5431 O O . GLN A 1 659 ? -18.426 1.651 11.850 1.00 88.50 659 GLN A O 1
ATOM 5436 N N . LEU A 1 660 ? -16.288 1.279 12.480 1.00 91.06 660 LEU A N 1
ATOM 5437 C CA . LEU A 1 660 ? -15.856 0.638 11.237 1.00 91.06 660 LEU A CA 1
ATOM 5438 C C . LEU A 1 660 ? -15.791 -0.884 11.422 1.00 91.06 660 LEU A C 1
ATOM 5440 O O . LEU A 1 660 ? -15.067 -1.380 12.282 1.00 91.06 660 LEU A O 1
ATOM 5444 N N . LEU A 1 661 ? -16.520 -1.625 10.593 1.00 86.81 661 LEU A N 1
ATOM 5445 C CA . LEU A 1 661 ? -16.654 -3.080 10.640 1.00 86.81 661 LEU A CA 1
ATOM 5446 C C . LEU A 1 661 ? -15.764 -3.740 9.571 1.00 86.81 661 LEU A C 1
ATOM 5448 O O . LEU A 1 661 ? -15.739 -3.308 8.414 1.00 86.81 661 LEU A O 1
ATOM 5452 N N . LYS A 1 662 ? -15.044 -4.809 9.939 1.00 82.25 662 LYS A N 1
ATOM 5453 C CA . LYS A 1 662 ? -14.307 -5.671 8.989 1.00 82.25 662 LYS A CA 1
ATOM 5454 C C . LYS A 1 662 ? -15.265 -6.637 8.282 1.00 82.25 662 LYS A C 1
ATOM 5456 O O . LYS A 1 662 ? -16.257 -7.043 8.882 1.00 82.25 662 LYS A O 1
ATOM 5461 N N . SER A 1 663 ? -14.986 -7.018 7.030 1.00 69.56 663 SER A N 1
ATOM 5462 C CA . SER A 1 663 ? -15.818 -8.000 6.302 1.00 69.56 663 SER A CA 1
ATOM 5463 C C . SER A 1 663 ? -15.614 -9.422 6.811 1.00 69.56 663 SER A C 1
ATOM 5465 O O . SER A 1 663 ? -16.566 -10.193 6.895 1.00 69.56 663 SER A O 1
ATOM 5467 N N . SER A 1 664 ? -14.397 -9.718 7.270 1.00 66.38 664 SER A N 1
ATOM 5468 C CA . SER A 1 664 ? -13.997 -11.011 7.834 1.00 66.38 664 SER A CA 1
ATOM 5469 C C . SER A 1 664 ? -14.830 -11.500 9.035 1.00 66.38 664 SER A C 1
ATOM 5471 O O . SER A 1 664 ? -14.826 -12.695 9.336 1.00 66.38 664 SER A O 1
ATOM 5473 N N . LEU A 1 665 ? -15.595 -10.629 9.705 1.00 60.81 665 LEU A N 1
ATOM 5474 C CA . LEU A 1 665 ? -16.590 -11.028 10.706 1.00 60.81 665 LEU A CA 1
ATOM 5475 C C . LEU A 1 665 ? -17.894 -11.418 9.986 1.00 60.81 665 LEU A C 1
ATOM 5477 O O . LEU A 1 665 ? -18.826 -10.615 9.893 1.00 60.81 665 LEU A O 1
ATOM 5481 N N . ASN A 1 666 ? -17.912 -12.658 9.477 1.00 53.06 666 ASN A N 1
ATOM 5482 C CA . ASN A 1 666 ? -18.883 -13.306 8.569 1.00 53.06 666 ASN A CA 1
ATOM 5483 C C . ASN A 1 666 ? -20.400 -13.139 8.854 1.00 53.06 666 ASN A C 1
ATOM 5485 O O . ASN A 1 666 ? -21.210 -13.620 8.064 1.00 53.06 666 ASN A O 1
ATOM 5489 N N . SER A 1 667 ? -20.825 -12.489 9.938 1.00 58.09 667 SER A N 1
ATOM 5490 C CA . SER A 1 667 ? -22.239 -12.218 10.254 1.00 58.09 667 SER A CA 1
ATOM 5491 C C . SER A 1 667 ? -22.647 -10.744 10.141 1.00 58.09 667 SER A C 1
ATOM 5493 O O . SER A 1 667 ? -23.833 -10.453 10.020 1.00 58.09 667 SER A O 1
ATOM 5495 N N . SER A 1 668 ? -21.704 -9.799 10.168 1.00 58.34 668 SER A N 1
ATOM 5496 C CA . SER A 1 668 ? -22.028 -8.397 10.490 1.00 58.34 668 SER A CA 1
ATOM 5497 C C . SER A 1 668 ? -22.549 -7.556 9.313 1.00 58.34 668 SER A C 1
ATOM 5499 O O . SER A 1 668 ? -23.125 -6.484 9.512 1.00 58.34 668 SER A O 1
ATOM 5501 N N . TRP A 1 669 ? -22.378 -7.999 8.062 1.00 63.19 669 TRP A N 1
ATOM 5502 C CA . TRP A 1 669 ? -22.687 -7.140 6.911 1.00 63.19 669 TRP A CA 1
ATOM 5503 C C . TRP A 1 669 ? -24.175 -7.066 6.557 1.00 63.19 669 TRP A C 1
ATOM 5505 O O . TRP A 1 669 ? -24.605 -6.039 6.030 1.00 63.19 669 TRP A O 1
ATOM 5515 N N . ASP A 1 670 ? -24.965 -8.071 6.926 1.00 63.12 670 ASP A N 1
ATOM 5516 C CA . ASP A 1 670 ? -26.386 -8.144 6.558 1.00 63.12 670 ASP A CA 1
ATOM 5517 C C . ASP A 1 670 ? -27.347 -7.733 7.676 1.00 63.12 670 ASP A C 1
ATOM 5519 O O . ASP A 1 670 ? -28.559 -7.683 7.465 1.00 63.12 670 ASP A O 1
ATOM 5523 N N . ASN A 1 671 ? -26.838 -7.422 8.867 1.00 63.78 671 ASN A N 1
ATOM 5524 C CA . ASN A 1 671 ? -27.698 -7.086 9.990 1.00 63.78 671 ASN A CA 1
ATOM 5525 C C . ASN A 1 671 ? -28.282 -5.681 9.808 1.00 63.78 671 ASN A C 1
ATOM 5527 O O . ASN A 1 671 ? -27.568 -4.684 9.844 1.00 63.78 671 ASN A O 1
ATOM 5531 N N . ASN A 1 672 ? -29.607 -5.595 9.663 1.00 72.00 672 ASN A N 1
ATOM 5532 C CA . ASN A 1 672 ? -30.355 -4.329 9.674 1.00 72.00 672 ASN A CA 1
ATOM 5533 C C . ASN A 1 672 ? -30.504 -3.738 11.092 1.00 72.00 672 ASN A C 1
ATOM 5535 O O . ASN A 1 672 ? -31.296 -2.816 11.300 1.00 72.00 672 ASN A O 1
ATOM 5539 N N . PHE A 1 673 ? -29.778 -4.280 12.068 1.00 82.25 673 PHE A N 1
ATOM 5540 C CA . PHE A 1 673 ? -29.825 -3.844 13.451 1.00 82.25 673 PHE A CA 1
ATOM 5541 C C . PHE A 1 673 ? -28.723 -2.837 13.744 1.00 82.25 673 PHE A C 1
ATOM 5543 O O . PHE A 1 673 ? -27.587 -2.980 13.309 1.00 82.25 673 PHE A O 1
ATOM 5550 N N . THR A 1 674 ? -29.078 -1.842 14.540 1.00 83.50 674 THR A N 1
ATOM 5551 C CA . THR A 1 674 ? -28.203 -0.813 15.070 1.00 83.50 674 THR A CA 1
ATOM 5552 C C . THR A 1 674 ? -28.192 -0.945 16.587 1.00 83.50 674 THR A C 1
ATOM 5554 O O . THR A 1 674 ? -29.247 -0.959 17.224 1.00 83.50 674 THR A O 1
ATOM 5557 N N . LEU A 1 675 ? -26.999 -1.004 17.168 1.00 89.50 675 LEU A N 1
ATOM 5558 C CA . LEU A 1 675 ? -26.812 -0.965 18.612 1.00 89.50 675 LEU A CA 1
ATOM 5559 C C . LEU A 1 675 ? -26.721 0.480 19.106 1.00 89.50 675 LEU A C 1
ATOM 5561 O O . LEU A 1 675 ? -25.991 1.292 18.533 1.00 89.50 675 LEU A O 1
ATOM 5565 N N . ILE A 1 676 ? -27.466 0.801 20.163 1.00 91.12 676 ILE A N 1
ATOM 5566 C CA . ILE A 1 676 ? -27.507 2.138 20.772 1.00 91.12 676 ILE A CA 1
ATOM 5567 C C . ILE A 1 676 ? -27.278 2.002 22.275 1.00 91.12 676 ILE A C 1
ATOM 5569 O O . ILE A 1 676 ? -28.103 1.416 22.972 1.00 91.12 676 ILE A O 1
ATOM 5573 N N . ASP A 1 677 ? -26.177 2.558 22.780 1.00 93.94 677 ASP A N 1
ATOM 5574 C CA . ASP A 1 677 ? -25.907 2.665 24.217 1.00 93.94 677 ASP A CA 1
ATOM 5575 C C . ASP A 1 677 ? -26.471 3.985 24.758 1.00 93.94 677 ASP A C 1
ATOM 5577 O O . ASP A 1 677 ? -25.910 5.058 24.521 1.00 93.94 677 ASP A O 1
ATOM 5581 N N . LEU A 1 678 ? -27.567 3.908 25.517 1.00 95.38 678 LEU A N 1
ATOM 5582 C CA . LEU A 1 678 ? -28.260 5.079 26.060 1.00 95.38 678 LEU A CA 1
ATOM 5583 C C . LEU A 1 678 ? -27.439 5.874 27.089 1.00 95.38 678 LEU A C 1
ATOM 5585 O O . LEU A 1 678 ? -27.818 7.002 27.402 1.00 95.38 678 LEU A O 1
ATOM 5589 N N . ALA A 1 679 ? -26.340 5.335 27.629 1.00 92.12 679 ALA A N 1
ATOM 5590 C CA . ALA A 1 679 ? -25.433 6.109 28.484 1.00 92.12 679 ALA A CA 1
ATOM 5591 C C . ALA A 1 679 ? -24.478 7.000 27.672 1.00 92.12 679 ALA A C 1
ATOM 5593 O O . ALA A 1 679 ? -24.000 8.031 28.161 1.00 92.12 679 ALA A O 1
ATOM 5594 N N . VAL A 1 680 ? -24.191 6.608 26.427 1.00 87.75 680 VAL A N 1
ATOM 5595 C CA . VAL A 1 680 ? -23.338 7.362 25.501 1.00 87.75 680 VAL A CA 1
ATOM 5596 C C . VAL A 1 680 ? -24.184 8.330 24.682 1.00 87.75 680 VAL A C 1
ATOM 5598 O O . VAL A 1 680 ? -23.893 9.528 24.678 1.00 87.75 680 VAL A O 1
ATOM 5601 N N . ASP A 1 681 ? -25.255 7.821 24.073 1.00 86.44 681 ASP A N 1
ATOM 5602 C CA . ASP A 1 681 ? -26.157 8.545 23.183 1.00 86.44 681 ASP A CA 1
ATOM 5603 C C . ASP A 1 681 ? -27.607 8.418 23.702 1.00 86.44 681 ASP A C 1
ATOM 5605 O O . ASP A 1 681 ? -28.384 7.566 23.270 1.00 86.44 681 ASP A O 1
ATOM 5609 N N . PHE A 1 682 ? -27.970 9.242 24.693 1.00 91.50 682 PHE A N 1
ATOM 5610 C CA . PHE A 1 682 ? -29.286 9.178 25.339 1.00 91.50 682 PHE A CA 1
ATOM 5611 C C . PHE A 1 682 ? -30.410 9.691 24.423 1.00 91.50 682 PHE A C 1
ATOM 5613 O O . PHE A 1 682 ? -30.422 10.860 24.034 1.00 91.50 682 PHE A O 1
ATOM 5620 N N . HIS A 1 683 ? -31.405 8.838 24.169 1.00 91.94 683 HIS A N 1
ATOM 5621 C CA . HIS A 1 683 ? -32.602 9.139 23.377 1.00 91.94 683 HIS A CA 1
ATOM 5622 C C . HIS A 1 683 ? -33.858 8.961 24.225 1.00 91.94 683 HIS A C 1
ATOM 5624 O O . HIS A 1 683 ? -34.165 7.848 24.652 1.00 91.94 683 HIS A O 1
ATOM 5630 N N . GLN A 1 684 ? -34.581 10.055 24.482 1.00 94.56 684 GLN A N 1
ATOM 5631 C CA . GLN A 1 684 ? -35.753 10.042 25.365 1.00 94.56 684 GLN A CA 1
ATOM 5632 C C . GLN A 1 684 ? -36.872 9.134 24.834 1.00 94.56 684 GLN A C 1
ATOM 5634 O O . GLN A 1 684 ? -37.461 8.383 25.602 1.00 94.56 684 GLN A O 1
ATOM 5639 N N . ASP A 1 685 ? -37.130 9.174 23.528 1.00 93.19 685 ASP A N 1
ATOM 5640 C CA . ASP A 1 685 ? -38.132 8.359 22.840 1.00 93.19 685 ASP A CA 1
ATOM 5641 C C . ASP A 1 685 ? -37.806 6.860 22.903 1.00 93.19 685 ASP A C 1
ATOM 5643 O O . ASP A 1 685 ? -38.675 6.064 23.256 1.00 93.19 685 ASP A O 1
ATOM 5647 N N . LEU A 1 686 ? -36.551 6.472 22.644 1.00 94.06 686 LEU A N 1
ATOM 5648 C CA . LEU A 1 686 ? -36.103 5.079 22.760 1.00 94.06 686 LEU A CA 1
ATOM 5649 C C . LEU A 1 686 ? -36.116 4.592 24.207 1.00 94.06 686 LEU A C 1
ATOM 5651 O O . LEU A 1 686 ? -36.521 3.462 24.464 1.00 94.06 686 LEU A O 1
ATOM 5655 N N . PHE A 1 687 ? -35.699 5.433 25.157 1.00 96.12 687 PHE A N 1
ATOM 5656 C CA . PHE A 1 687 ? -35.779 5.110 26.578 1.00 96.12 687 PHE A CA 1
ATOM 5657 C C . PHE A 1 687 ? -37.233 4.899 27.016 1.00 96.12 687 PHE A C 1
ATOM 5659 O O . PHE A 1 687 ? -37.529 3.930 27.713 1.00 96.12 687 PHE A O 1
ATOM 5666 N N . ASP A 1 688 ? -38.149 5.765 26.577 1.00 94.75 688 ASP A N 1
ATOM 5667 C CA . ASP A 1 688 ? -39.576 5.645 26.866 1.00 94.75 688 ASP A CA 1
ATOM 5668 C C . ASP A 1 688 ? -40.183 4.399 26.213 1.00 94.75 688 ASP A C 1
ATOM 5670 O O . ASP A 1 688 ? -40.903 3.659 26.880 1.00 94.75 688 ASP A O 1
ATOM 5674 N N . GLN A 1 689 ? -39.859 4.119 24.948 1.00 93.06 689 GLN A N 1
ATOM 5675 C CA . GLN A 1 689 ? -40.299 2.917 24.240 1.00 93.06 689 GLN A CA 1
ATOM 5676 C C . GLN A 1 689 ? -39.777 1.643 24.909 1.00 93.06 689 GLN A C 1
ATOM 5678 O O . GLN A 1 689 ? -40.554 0.713 25.128 1.00 93.06 689 GLN A O 1
ATOM 5683 N N . PHE A 1 690 ? -38.485 1.602 25.250 1.00 94.75 690 PHE A N 1
ATOM 5684 C CA . PHE A 1 690 ? -37.864 0.512 25.998 1.00 94.75 690 PHE A CA 1
ATOM 5685 C C . PHE A 1 690 ? -38.6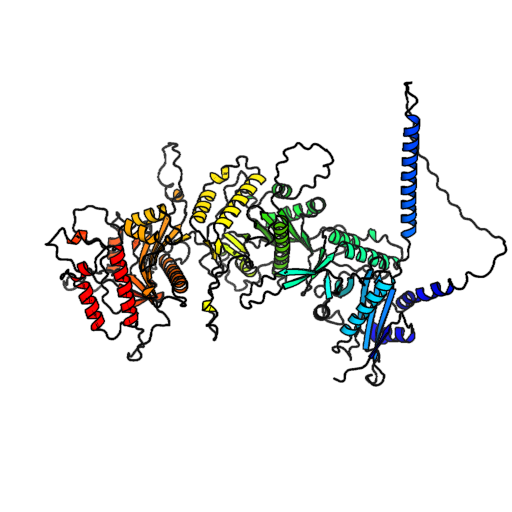03 0.298 27.316 1.00 94.75 690 PHE A C 1
ATOM 5687 O O . PHE A 1 690 ? -39.118 -0.792 27.556 1.00 94.75 690 PHE A O 1
ATOM 5694 N N . TYR A 1 691 ? -38.719 1.354 28.129 1.00 93.69 691 TYR A N 1
ATOM 5695 C CA . TYR A 1 691 ? -39.299 1.262 29.463 1.00 93.69 691 TYR A CA 1
ATOM 5696 C C . TYR A 1 691 ? -40.769 0.837 29.414 1.00 93.69 691 TYR A C 1
ATOM 5698 O O . TYR A 1 691 ? -41.180 -0.037 30.165 1.00 93.69 691 TYR A O 1
ATOM 5706 N N . ASN A 1 692 ? -41.555 1.392 28.491 1.00 91.50 692 ASN A N 1
ATOM 5707 C CA . ASN A 1 692 ? -42.966 1.037 28.325 1.00 91.50 692 ASN A CA 1
ATOM 5708 C C . ASN A 1 692 ? -43.168 -0.376 27.748 1.00 91.50 692 ASN A C 1
ATOM 5710 O O . ASN A 1 692 ? -44.259 -0.926 27.854 1.00 91.50 692 ASN A O 1
ATOM 5714 N N . SER A 1 693 ? -42.145 -0.955 27.113 1.00 90.44 693 SER A N 1
ATOM 5715 C CA . SER A 1 693 ? -42.199 -2.312 26.556 1.00 90.44 693 SER A CA 1
ATOM 5716 C C . SER A 1 693 ? -41.755 -3.386 27.552 1.00 90.44 693 SER A C 1
ATOM 5718 O O . SER A 1 693 ? -41.949 -4.577 27.284 1.00 90.44 693 SER A O 1
ATOM 5720 N N . LEU A 1 694 ? -41.143 -2.985 28.672 1.00 90.19 694 LEU A N 1
ATOM 5721 C CA . LEU A 1 694 ? -40.806 -3.890 29.763 1.00 90.19 694 LEU A CA 1
ATOM 5722 C C . LEU A 1 694 ? -42.088 -4.534 30.315 1.00 90.19 694 LEU A C 1
ATOM 5724 O O . LEU A 1 694 ? -43.133 -3.883 30.348 1.00 90.19 694 LEU A O 1
ATOM 5728 N N . PRO A 1 695 ? -42.027 -5.795 30.765 1.00 82.06 695 PRO A N 1
ATOM 5729 C CA . PRO A 1 695 ? -43.179 -6.508 31.311 1.00 82.06 695 PRO A CA 1
ATOM 5730 C C . PRO A 1 695 ? -43.524 -6.007 32.727 1.00 82.06 695 PRO A C 1
ATOM 5732 O O . PRO A 1 695 ? -43.376 -6.719 33.718 1.00 82.06 695 PRO A O 1
ATOM 5735 N N . PHE A 1 696 ? -43.947 -4.749 32.844 1.00 76.75 696 PHE A N 1
ATOM 5736 C CA . PHE A 1 696 ? -44.607 -4.255 34.045 1.00 76.75 696 PHE A CA 1
ATOM 5737 C C . PHE A 1 696 ? -46.045 -4.772 34.040 1.00 76.75 696 PHE A C 1
ATOM 5739 O O . PHE A 1 696 ? -46.766 -4.549 33.070 1.00 76.75 696 PHE A O 1
ATOM 5746 N N . ASN A 1 697 ? -46.465 -5.440 35.119 1.00 59.66 697 ASN A N 1
ATOM 5747 C CA . ASN A 1 697 ? -47.884 -5.710 35.343 1.00 59.66 697 ASN A CA 1
ATOM 5748 C C . ASN A 1 697 ? -48.575 -4.353 35.451 1.00 59.66 697 ASN A C 1
ATOM 5750 O O . ASN A 1 697 ? -48.311 -3.601 36.399 1.00 59.66 697 ASN A O 1
ATOM 5754 N N . ASN A 1 698 ? -49.397 -4.011 34.461 1.00 58.81 698 ASN A N 1
ATOM 5755 C CA . ASN A 1 698 ? -50.097 -2.740 34.490 1.00 58.81 698 ASN A CA 1
ATOM 5756 C C . ASN A 1 698 ? -51.016 -2.716 35.713 1.00 58.81 698 ASN A C 1
ATOM 5758 O O . ASN A 1 698 ? -51.648 -3.703 36.087 1.00 58.81 698 ASN A O 1
ATOM 5762 N N . GLU A 1 699 ? -51.018 -1.562 36.366 1.00 53.41 699 GLU A N 1
ATOM 5763 C CA . GLU A 1 699 ? -51.620 -1.266 37.656 1.00 53.41 699 GLU A CA 1
ATOM 5764 C C . GLU A 1 699 ? -53.132 -1.542 37.705 1.00 53.41 699 GLU A C 1
ATOM 5766 O O . GLU A 1 699 ? -53.951 -0.630 37.739 1.00 53.41 699 GLU A O 1
ATOM 5771 N N . ASN A 1 700 ? -53.528 -2.801 37.855 1.00 52.91 700 ASN A N 1
ATOM 5772 C CA . ASN A 1 700 ? -54.687 -3.109 38.676 1.00 52.91 700 ASN A CA 1
ATOM 5773 C C . ASN A 1 700 ? -54.185 -3.201 40.118 1.00 52.91 700 ASN A C 1
ATOM 5775 O O . ASN A 1 700 ? -53.836 -4.278 40.596 1.00 52.91 700 ASN A O 1
ATOM 5779 N N . GLN A 1 701 ? -54.141 -2.049 40.802 1.00 54.81 701 GLN A N 1
ATOM 5780 C CA . GLN A 1 701 ? -53.653 -1.831 42.180 1.00 54.81 701 GLN A CA 1
ATOM 5781 C C . GLN A 1 701 ? -54.275 -2.737 43.277 1.00 54.81 701 GLN A C 1
ATOM 5783 O O . GLN A 1 701 ? -54.013 -2.526 44.456 1.00 54.81 701 GLN A O 1
ATOM 5788 N N . ASN A 1 702 ? -55.080 -3.748 42.936 1.00 56.28 702 ASN A N 1
ATOM 5789 C CA . ASN A 1 702 ? -55.926 -4.486 43.872 1.00 56.28 702 ASN A CA 1
ATOM 5790 C C . ASN A 1 702 ? -55.718 -6.009 43.935 1.00 56.28 702 ASN A C 1
ATOM 5792 O O . ASN A 1 702 ? -56.529 -6.677 44.575 1.00 56.28 702 ASN A O 1
ATOM 5796 N N . GLN A 1 703 ? -54.671 -6.601 43.347 1.00 54.72 703 GLN A N 1
ATOM 5797 C CA . GLN A 1 703 ? -54.415 -8.040 43.538 1.00 54.72 703 GLN A CA 1
ATOM 5798 C C . GLN A 1 703 ? -52.944 -8.357 43.837 1.00 54.72 703 GLN A C 1
ATOM 5800 O O . GLN A 1 703 ? -52.043 -7.972 43.102 1.00 54.72 703 GLN A O 1
ATOM 5805 N N . ASN A 1 704 ? -52.739 -9.089 44.939 1.00 57.59 704 ASN A N 1
ATOM 5806 C CA . ASN A 1 704 ? -51.486 -9.511 45.588 1.00 57.59 704 ASN A CA 1
ATOM 5807 C C . ASN A 1 704 ? -50.555 -10.415 44.746 1.00 57.59 704 ASN A C 1
ATOM 5809 O O . ASN A 1 704 ? -49.792 -11.204 45.304 1.00 57.59 704 ASN A O 1
ATOM 5813 N N . ASN A 1 705 ? -50.580 -10.336 43.419 1.00 55.38 705 ASN A N 1
ATOM 5814 C CA . ASN A 1 705 ? -49.724 -11.170 42.586 1.00 55.38 705 ASN A CA 1
ATOM 5815 C C . ASN A 1 705 ? -48.397 -10.460 42.299 1.00 55.38 705 ASN A C 1
ATOM 5817 O O . ASN A 1 705 ? -48.285 -9.626 41.408 1.00 55.38 705 ASN A O 1
ATOM 5821 N N . ASN A 1 706 ? -47.416 -10.820 43.133 1.00 54.91 706 ASN A N 1
ATOM 5822 C CA . ASN A 1 706 ? -45.970 -10.612 43.037 1.00 54.91 706 ASN A CA 1
ATOM 5823 C C . ASN A 1 706 ? -45.473 -10.013 41.705 1.00 54.91 706 ASN A C 1
ATOM 5825 O O . ASN A 1 706 ? -45.346 -10.706 40.697 1.00 54.91 706 ASN A O 1
ATOM 5829 N N . ASN A 1 707 ? -45.101 -8.732 41.742 1.00 54.47 707 ASN A N 1
ATOM 5830 C CA . ASN A 1 707 ? -44.300 -8.085 40.703 1.00 54.47 707 ASN A CA 1
ATOM 5831 C C . ASN A 1 707 ? -42.902 -8.725 40.667 1.00 54.47 707 ASN A C 1
ATOM 5833 O O . ASN A 1 707 ? -42.071 -8.442 41.529 1.00 54.47 707 ASN A O 1
ATOM 5837 N N . TYR A 1 708 ? -42.649 -9.600 39.689 1.00 60.09 708 TYR A N 1
ATOM 5838 C CA . TYR A 1 708 ? -41.397 -10.363 39.592 1.00 60.09 708 TYR A CA 1
ATOM 5839 C C . TYR A 1 708 ? -40.241 -9.622 38.905 1.00 60.09 708 TYR A C 1
ATOM 5841 O O . TYR A 1 708 ? -39.097 -10.058 39.030 1.00 60.09 708 TYR A O 1
ATOM 5849 N N . LEU A 1 709 ? -40.481 -8.504 38.211 1.00 69.69 709 LEU A N 1
ATOM 5850 C CA . LEU A 1 709 ? -39.389 -7.747 37.600 1.00 69.69 709 LEU A CA 1
ATOM 5851 C C . LEU A 1 709 ? -38.839 -6.678 38.541 1.00 69.69 709 LEU A C 1
ATOM 5853 O O . LEU A 1 709 ? -39.410 -5.604 38.724 1.00 69.69 709 LEU A O 1
ATOM 5857 N N . ASN A 1 710 ? -37.666 -6.978 39.093 1.00 75.44 710 ASN A N 1
ATOM 5858 C CA . ASN A 1 710 ? -36.827 -6.053 39.845 1.00 75.44 710 ASN A CA 1
ATOM 5859 C C . ASN A 1 710 ? -36.163 -5.039 38.890 1.00 75.44 710 ASN A C 1
ATOM 5861 O O . ASN A 1 710 ? -34.952 -5.063 38.696 1.00 75.44 710 ASN A O 1
ATOM 5865 N N . ILE A 1 711 ? -36.930 -4.147 38.263 1.00 84.56 711 ILE A N 1
ATOM 5866 C CA . ILE A 1 711 ? -36.392 -3.020 37.479 1.00 84.56 711 ILE A CA 1
ATOM 5867 C C . ILE A 1 711 ? -36.578 -1.735 38.282 1.00 84.56 711 ILE A C 1
ATOM 5869 O O . ILE A 1 711 ? -37.585 -1.558 38.963 1.00 84.56 711 ILE A O 1
ATOM 5873 N N . GLU A 1 712 ? -35.594 -0.838 38.232 1.00 86.81 712 GLU A N 1
ATOM 5874 C CA . GLU A 1 712 ? -35.683 0.438 38.939 1.00 86.81 712 GLU A CA 1
ATOM 5875 C C . GLU A 1 712 ? -36.816 1.332 38.401 1.00 86.81 712 GLU A C 1
ATOM 5877 O O . GLU A 1 712 ? -37.151 1.286 37.208 1.00 86.81 712 GLU A O 1
ATOM 5882 N N . PRO A 1 713 ? -37.385 2.209 39.249 1.00 87.44 713 PRO A N 1
ATOM 5883 C CA . PRO A 1 713 ? -38.311 3.239 38.800 1.00 87.44 713 PRO A CA 1
ATOM 5884 C C . PRO A 1 713 ? -37.736 4.063 37.642 1.00 87.44 713 PRO A C 1
ATOM 5886 O O . PRO A 1 713 ? -36.573 4.473 37.680 1.00 87.44 713 PRO A O 1
ATOM 5889 N N . LYS A 1 714 ? -38.578 4.377 36.648 1.00 92.12 714 LYS A N 1
ATOM 5890 C CA . LYS A 1 714 ? -38.218 5.106 35.419 1.00 92.12 714 LYS A CA 1
ATOM 5891 C C . LYS A 1 714 ? -37.339 6.327 35.677 1.00 92.12 714 LYS A C 1
ATOM 5893 O O . LYS A 1 714 ? -36.304 6.501 35.044 1.00 92.12 714 LYS A O 1
ATOM 5898 N N . SER A 1 715 ? -37.737 7.147 36.648 1.00 91.19 715 SER A N 1
ATOM 5899 C CA . SER A 1 715 ? -37.047 8.387 37.011 1.00 91.19 715 SER A CA 1
ATOM 5900 C C . SER A 1 715 ? -35.648 8.162 37.591 1.00 91.19 715 SER A C 1
ATOM 5902 O O . SER A 1 715 ? -34.772 9.006 37.406 1.00 91.19 715 SER A O 1
ATOM 5904 N N . ILE A 1 716 ? -35.421 7.042 38.282 1.00 90.44 716 ILE A N 1
ATOM 5905 C CA . ILE A 1 716 ? -34.116 6.678 38.844 1.00 90.44 716 ILE A CA 1
ATOM 5906 C C . ILE A 1 716 ? -33.206 6.187 37.723 1.00 90.44 716 ILE A C 1
ATOM 5908 O O . ILE A 1 716 ? -32.107 6.716 37.570 1.00 90.44 716 ILE A O 1
ATOM 5912 N N . LEU A 1 717 ? -33.691 5.261 36.893 1.00 91.81 717 LEU A N 1
ATOM 5913 C CA . LEU A 1 717 ? -32.921 4.704 35.782 1.00 91.81 717 LEU A CA 1
ATOM 5914 C C . LEU A 1 717 ? -32.519 5.791 34.771 1.00 91.81 717 LEU A C 1
ATOM 5916 O O . LEU A 1 717 ? -31.352 5.900 34.401 1.00 91.81 717 LEU A O 1
ATOM 5920 N N . GLN A 1 718 ? -33.457 6.673 34.415 1.00 94.62 718 GLN A N 1
ATOM 5921 C CA . GLN A 1 718 ? -33.206 7.826 33.546 1.00 94.62 718 GLN A CA 1
ATOM 5922 C C . GLN A 1 718 ? -32.154 8.775 34.136 1.00 94.62 718 GLN A C 1
ATOM 5924 O O . GLN A 1 718 ? -31.234 9.217 33.450 1.00 94.62 718 GLN A O 1
ATOM 5929 N N . LYS A 1 719 ? -32.262 9.085 35.434 1.00 92.44 719 LYS A N 1
ATOM 5930 C CA . LYS A 1 719 ? -31.304 9.949 36.133 1.00 92.44 719 LYS A CA 1
ATOM 5931 C C . LYS A 1 719 ? -29.909 9.324 36.202 1.00 92.44 719 LYS A C 1
ATOM 5933 O O . LYS A 1 719 ? -28.933 10.072 36.179 1.00 92.44 719 LYS A O 1
ATOM 5938 N N . SER A 1 720 ? -29.822 8.001 36.308 1.00 91.69 720 SER A N 1
ATOM 5939 C CA . SER A 1 720 ? -28.560 7.260 36.309 1.00 91.69 720 SER A CA 1
ATOM 5940 C C . SER A 1 720 ? -27.866 7.305 34.947 1.00 91.69 720 SER A C 1
ATOM 5942 O O . SER A 1 720 ? -26.671 7.565 34.906 1.00 91.69 720 SER A O 1
ATOM 5944 N N . LEU A 1 721 ? -28.613 7.165 33.846 1.00 92.75 721 LEU A N 1
ATOM 5945 C CA . LEU A 1 721 ? -28.079 7.294 32.482 1.00 92.75 721 LEU A CA 1
ATOM 5946 C C . LEU A 1 721 ? -27.582 8.718 32.169 1.00 92.75 721 LEU A C 1
ATOM 5948 O O . LEU A 1 721 ? -26.542 8.902 31.545 1.00 92.75 721 LEU A O 1
ATOM 5952 N N . LEU A 1 722 ? -28.313 9.746 32.617 1.00 91.25 722 LEU A N 1
ATOM 5953 C CA . LEU A 1 722 ? -28.003 11.148 32.298 1.00 91.25 722 LEU A CA 1
ATOM 5954 C C . LEU A 1 722 ? -26.849 11.746 33.126 1.00 91.25 722 LEU A C 1
ATOM 5956 O O . LEU A 1 722 ? -26.269 12.763 32.735 1.00 91.25 722 LEU A O 1
ATOM 5960 N N . LYS A 1 723 ? -26.521 11.184 34.297 1.00 79.44 723 LYS A N 1
ATOM 5961 C CA . LYS A 1 723 ? -25.516 11.756 35.210 1.00 79.44 723 LYS A CA 1
ATOM 5962 C C . LYS A 1 723 ? -24.150 11.099 35.044 1.00 79.44 723 LYS A C 1
ATOM 5964 O O . LYS A 1 723 ? -23.903 10.037 35.595 1.00 79.44 723 LYS A O 1
ATOM 5969 N N . LYS A 1 724 ? -23.205 11.821 34.437 1.00 67.19 724 LYS A N 1
ATOM 5970 C CA . LYS A 1 724 ? -21.831 11.328 34.228 1.00 67.19 724 LYS A CA 1
ATOM 5971 C C . LYS A 1 724 ? -20.892 11.360 35.452 1.00 67.19 724 LYS A C 1
ATOM 5973 O O . LYS A 1 724 ? -19.784 10.859 35.324 1.00 67.19 724 LYS A O 1
ATOM 5978 N N . SER A 1 725 ? -21.243 11.959 36.603 1.00 57.75 725 SER A N 1
ATOM 5979 C CA . SER A 1 725 ? -20.186 12.398 37.549 1.00 57.75 725 SER A CA 1
ATOM 5980 C C . SER A 1 725 ? -20.287 12.091 39.050 1.00 57.75 725 SER A C 1
ATOM 5982 O O . SER A 1 725 ? -19.347 12.453 39.740 1.00 57.75 725 SER A O 1
ATOM 5984 N N . ASN A 1 726 ? -21.306 11.415 39.601 1.00 71.31 726 ASN A N 1
ATOM 5985 C CA . ASN A 1 726 ? -21.373 11.222 41.074 1.00 71.31 726 ASN A CA 1
ATOM 5986 C C . ASN A 1 726 ? -21.771 9.820 41.568 1.00 71.31 726 ASN A C 1
ATOM 5988 O O . ASN A 1 726 ? -21.903 9.631 42.778 1.00 71.31 726 ASN A O 1
ATOM 5992 N N . PHE A 1 727 ? -21.996 8.848 40.684 1.00 69.94 727 PHE A N 1
ATOM 5993 C CA . PHE A 1 727 ? -22.391 7.506 41.111 1.00 69.94 727 PHE A CA 1
ATOM 5994 C C . PHE A 1 727 ? -21.187 6.575 41.256 1.00 69.94 727 PHE A C 1
ATOM 5996 O O . PHE A 1 727 ? -20.162 6.736 40.600 1.00 69.94 727 PHE A O 1
ATOM 6003 N N . GLN A 1 728 ? -21.325 5.600 42.155 1.00 87.25 728 GLN A N 1
ATOM 6004 C CA . GLN A 1 728 ? -20.338 4.541 42.383 1.00 87.25 728 GLN A CA 1
ATOM 6005 C C . GLN A 1 728 ? -20.353 3.472 41.276 1.00 87.25 728 GLN A C 1
ATOM 6007 O O . GLN A 1 728 ? -19.601 2.502 41.354 1.00 87.25 728 GLN A O 1
ATOM 6012 N N . GLU A 1 729 ? -21.202 3.649 40.263 1.00 92.50 729 GLU A N 1
ATOM 6013 C CA . GLU A 1 729 ? -21.349 2.774 39.109 1.00 92.50 729 GLU A CA 1
ATOM 6014 C C . GLU A 1 729 ? -21.636 3.587 37.840 1.00 92.50 729 GLU A C 1
ATOM 6016 O O . GLU A 1 729 ? -22.225 4.669 37.917 1.00 92.50 729 GLU A O 1
ATOM 6021 N N . ASP A 1 730 ? -21.258 3.037 36.688 1.00 92.94 730 ASP A N 1
ATOM 6022 C CA . ASP A 1 730 ? -21.694 3.492 35.368 1.00 92.94 730 ASP A CA 1
ATOM 6023 C C . ASP A 1 730 ? -22.774 2.546 34.866 1.00 92.94 730 ASP A C 1
ATOM 6025 O O . ASP A 1 730 ? -22.484 1.379 34.609 1.00 92.94 730 ASP A O 1
ATOM 6029 N N . ILE A 1 731 ? -24.012 3.026 34.756 1.00 95.06 731 ILE A N 1
ATOM 6030 C CA . ILE A 1 731 ? -25.141 2.236 34.250 1.00 95.06 731 ILE A CA 1
ATOM 6031 C C . ILE A 1 731 ? -25.308 2.499 32.766 1.00 95.06 731 ILE A C 1
ATOM 6033 O O . ILE A 1 731 ? -25.346 3.650 32.337 1.00 95.06 731 ILE A O 1
ATOM 6037 N N . HIS A 1 732 ? -25.480 1.421 32.017 1.00 96.56 732 HIS A N 1
ATOM 6038 C CA . HIS A 1 732 ? -25.669 1.407 30.581 1.00 96.56 732 HIS A CA 1
ATOM 6039 C C . HIS A 1 732 ? -26.935 0.627 30.233 1.00 96.56 732 HIS A C 1
ATOM 6041 O O . HIS A 1 732 ? -27.290 -0.361 30.884 1.00 96.56 732 HIS A O 1
ATOM 6047 N N . ILE A 1 733 ? -27.613 1.079 29.182 1.00 97.25 733 ILE A N 1
ATOM 6048 C CA . ILE A 1 733 ? -28.697 0.338 28.539 1.00 97.25 733 ILE A CA 1
ATOM 6049 C C . ILE A 1 733 ? -28.357 0.285 27.063 1.00 97.25 733 ILE A C 1
ATOM 6051 O O . ILE A 1 733 ? -28.427 1.301 26.373 1.00 97.25 733 ILE A O 1
ATOM 6055 N N . LEU A 1 734 ? -27.985 -0.899 26.597 1.00 96.94 734 LEU A N 1
ATOM 6056 C CA . LEU A 1 734 ? -27.678 -1.140 25.198 1.00 96.94 734 LEU A CA 1
ATOM 6057 C C . LEU A 1 734 ? -28.920 -1.719 24.523 1.00 96.94 734 LEU A C 1
ATOM 6059 O O . LEU A 1 734 ? -29.458 -2.734 24.961 1.00 96.94 734 LEU A O 1
ATOM 6063 N N . LEU A 1 735 ? -29.398 -1.041 23.486 1.00 96.50 735 LEU A N 1
ATOM 6064 C CA . LEU A 1 735 ? -30.585 -1.398 22.718 1.00 96.50 735 LEU A CA 1
ATOM 6065 C C . LEU A 1 735 ? -30.177 -1.948 21.353 1.00 96.50 735 LEU A C 1
ATOM 6067 O O . LEU A 1 735 ? -29.371 -1.324 20.668 1.00 96.50 735 LEU A O 1
ATOM 6071 N N . LEU A 1 736 ? -30.790 -3.052 20.927 1.00 93.50 736 LEU A N 1
ATOM 6072 C CA . LEU A 1 736 ? -30.759 -3.509 19.541 1.00 93.50 736 LEU A CA 1
ATOM 6073 C C . LEU A 1 736 ? -32.000 -2.967 18.830 1.00 93.50 736 LEU A C 1
ATOM 6075 O O . LEU A 1 736 ? -33.123 -3.400 19.106 1.00 93.50 736 LEU A O 1
ATOM 6079 N N . VAL A 1 737 ? -31.804 -2.010 17.932 1.00 91.56 737 VAL A N 1
ATOM 6080 C CA . VAL A 1 737 ? -32.874 -1.278 17.247 1.00 91.56 737 VAL A CA 1
ATOM 6081 C C . VAL A 1 737 ? -32.839 -1.594 15.759 1.00 91.56 737 VAL A C 1
ATOM 6083 O O . VAL A 1 737 ? -31.770 -1.609 15.162 1.00 91.56 737 VAL A O 1
ATOM 6086 N N . SER A 1 738 ? -33.992 -1.817 15.136 1.00 87.38 738 SER A N 1
ATOM 6087 C CA . SER A 1 738 ? -34.106 -1.822 13.674 1.00 87.38 738 SER A CA 1
ATOM 6088 C C . SER A 1 738 ? -35.086 -0.742 13.211 1.00 87.38 738 SER A C 1
ATOM 6090 O O . SER A 1 738 ? -36.011 -0.349 13.930 1.00 87.38 738 SER A O 1
ATOM 6092 N N . TYR A 1 739 ? -34.851 -0.265 11.992 1.00 80.12 739 TYR A N 1
ATOM 6093 C CA . TYR A 1 739 ? -35.669 0.715 11.289 1.00 80.12 739 TYR A CA 1
ATOM 6094 C C . TYR A 1 739 ? -36.437 0.040 10.151 1.00 80.12 739 TYR A C 1
ATOM 6096 O O . TYR A 1 739 ? -36.397 0.485 9.006 1.00 80.12 739 TYR A O 1
ATOM 6104 N N . ASP A 1 740 ? -37.094 -1.080 10.442 1.00 72.81 740 ASP A N 1
ATOM 6105 C CA . ASP A 1 740 ? -37.939 -1.732 9.450 1.00 72.81 740 ASP A CA 1
ATOM 6106 C C . ASP A 1 740 ? -39.205 -0.904 9.201 1.00 72.81 740 ASP A C 1
ATOM 6108 O O . ASP A 1 740 ? -39.877 -0.426 10.122 1.00 72.81 740 ASP A O 1
ATOM 6112 N N . ASN A 1 741 ? -39.557 -0.758 7.925 1.00 64.81 741 ASN A N 1
ATOM 6113 C CA . ASN A 1 741 ? -40.782 -0.097 7.507 1.00 64.81 741 ASN A CA 1
ATOM 6114 C C . ASN A 1 741 ? -41.966 -1.046 7.787 1.00 64.81 741 ASN A C 1
ATOM 6116 O O . ASN A 1 741 ? -42.353 -1.848 6.938 1.00 64.81 741 ASN A O 1
ATOM 6120 N N . ASN A 1 742 ? -42.516 -1.000 9.008 1.00 60.56 742 ASN A N 1
ATOM 6121 C CA . ASN A 1 742 ? -43.572 -1.908 9.496 1.00 60.56 742 ASN A CA 1
ATOM 6122 C C . ASN A 1 742 ? -44.875 -1.909 8.659 1.00 60.56 742 ASN A C 1
ATOM 6124 O O . ASN A 1 742 ? -45.770 -2.712 8.924 1.00 60.56 742 ASN A O 1
ATOM 6128 N N . ASN A 1 743 ? -44.997 -1.064 7.632 1.00 58.19 743 ASN A N 1
ATOM 6129 C CA . ASN A 1 743 ? -46.196 -0.971 6.799 1.00 58.19 743 ASN A CA 1
ATOM 6130 C C . ASN A 1 743 ? -46.472 -2.202 5.918 1.00 58.19 743 ASN A C 1
ATOM 6132 O O . ASN A 1 743 ? -47.612 -2.376 5.492 1.00 58.19 743 ASN A O 1
ATOM 6136 N N . ASN A 1 744 ? -45.506 -3.095 5.677 1.00 57.38 744 ASN A N 1
ATOM 6137 C CA . ASN A 1 744 ? -45.764 -4.245 4.799 1.00 57.38 744 ASN A CA 1
ATOM 6138 C C . ASN A 1 744 ? -46.592 -5.373 5.441 1.00 57.38 744 ASN A C 1
ATOM 6140 O O . ASN A 1 744 ? -47.195 -6.149 4.704 1.00 57.38 744 ASN A O 1
ATOM 6144 N N . ASN A 1 745 ? -46.697 -5.458 6.773 1.00 56.53 745 ASN A N 1
ATOM 6145 C CA . ASN A 1 745 ? -47.409 -6.577 7.412 1.00 56.53 745 ASN A CA 1
ATOM 6146 C C . ASN A 1 745 ? -48.913 -6.348 7.642 1.00 56.53 745 ASN A C 1
ATOM 6148 O O . ASN A 1 745 ? -49.623 -7.319 7.882 1.00 56.53 745 ASN A O 1
ATOM 6152 N N . ASN A 1 746 ? -49.431 -5.119 7.514 1.00 57.31 746 ASN A N 1
ATOM 6153 C CA . ASN A 1 746 ? -50.860 -4.846 7.744 1.00 57.31 746 ASN A CA 1
ATOM 6154 C C . ASN A 1 746 ? -51.724 -4.781 6.470 1.00 57.31 746 ASN A C 1
ATOM 6156 O O . ASN A 1 746 ? -52.947 -4.759 6.578 1.00 57.31 746 ASN A O 1
ATOM 6160 N N . ASN A 1 747 ? -51.141 -4.798 5.266 1.00 56.44 747 ASN A N 1
ATOM 6161 C CA . ASN A 1 747 ? -51.901 -4.575 4.026 1.00 56.44 747 ASN A CA 1
ATOM 6162 C C . ASN A 1 747 ? -52.639 -5.803 3.454 1.00 56.44 747 ASN A C 1
ATOM 6164 O O . ASN A 1 747 ? -53.304 -5.672 2.431 1.00 56.44 747 ASN A O 1
ATOM 6168 N N . ASN A 1 748 ? -52.589 -6.975 4.099 1.00 58.97 748 ASN A N 1
ATOM 6169 C CA . ASN A 1 748 ? -53.273 -8.178 3.595 1.00 58.97 748 ASN A CA 1
ATOM 6170 C C . ASN A 1 748 ? -54.678 -8.431 4.171 1.00 58.97 748 ASN A C 1
ATOM 6172 O O . ASN A 1 748 ? -55.311 -9.407 3.774 1.00 58.97 748 ASN A O 1
ATOM 6176 N N . ASN A 1 749 ? -55.214 -7.558 5.033 1.00 57.53 749 ASN A N 1
ATOM 6177 C CA . ASN A 1 749 ? -56.582 -7.696 5.542 1.00 57.53 749 ASN A CA 1
ATOM 6178 C C . ASN A 1 749 ? -57.496 -6.540 5.095 1.00 57.53 749 ASN A C 1
ATOM 6180 O O . ASN A 1 749 ? -57.474 -5.451 5.654 1.00 57.53 749 ASN A O 1
ATOM 6184 N N . ASN A 1 750 ? -58.376 -6.867 4.143 1.00 51.50 750 ASN A N 1
ATOM 6185 C CA . ASN A 1 750 ? -59.664 -6.233 3.828 1.00 51.50 750 ASN A CA 1
ATOM 6186 C C . ASN A 1 750 ? -59.710 -4.841 3.161 1.00 51.50 750 ASN A C 1
ATOM 6188 O O . ASN A 1 750 ? -59.724 -3.793 3.796 1.00 51.50 750 ASN A O 1
ATOM 6192 N N . ASN A 1 751 ? -59.911 -4.904 1.839 1.00 53.00 751 ASN A N 1
ATOM 6193 C CA . ASN A 1 751 ? -60.925 -4.208 1.031 1.00 53.00 751 ASN A CA 1
ATOM 6194 C C . ASN A 1 751 ? -61.798 -3.116 1.699 1.00 53.00 751 ASN A C 1
ATOM 6196 O O . ASN A 1 751 ? -62.540 -3.375 2.643 1.00 53.00 751 ASN A O 1
ATOM 6200 N N . ASN A 1 752 ? -61.872 -1.978 0.994 1.00 52.19 752 ASN A N 1
ATOM 6201 C CA . ASN A 1 752 ? -62.922 -0.949 1.011 1.00 52.19 752 ASN A CA 1
ATOM 6202 C C . ASN A 1 752 ? -63.054 -0.063 2.263 1.00 52.19 752 ASN A C 1
ATOM 6204 O O . ASN A 1 752 ? -63.989 -0.210 3.044 1.00 52.19 752 ASN A O 1
ATOM 6208 N N . ASN A 1 753 ? -62.230 0.989 2.342 1.00 57.97 753 ASN A N 1
ATOM 6209 C CA . ASN A 1 753 ? -62.738 2.338 2.628 1.00 57.97 753 ASN A CA 1
ATOM 6210 C C . ASN A 1 753 ? -61.721 3.425 2.235 1.00 57.97 753 ASN A C 1
ATOM 6212 O O . ASN A 1 753 ? -60.684 3.592 2.871 1.00 57.97 753 ASN A O 1
ATOM 6216 N N . ASN A 1 754 ? -62.056 4.183 1.186 1.00 50.09 754 ASN A N 1
ATOM 6217 C CA . ASN A 1 754 ? -61.395 5.431 0.806 1.00 50.09 754 ASN A CA 1
ATOM 6218 C C . ASN A 1 754 ? -61.615 6.476 1.909 1.00 50.09 754 ASN A C 1
ATOM 6220 O O . ASN A 1 754 ? -62.678 7.086 1.968 1.00 50.09 754 ASN A O 1
ATOM 6224 N N . ASN A 1 755 ? -60.615 6.717 2.752 1.00 59.06 755 ASN A N 1
ATOM 6225 C CA . ASN A 1 755 ? -60.502 7.973 3.486 1.00 59.06 755 ASN A CA 1
ATOM 6226 C C . ASN A 1 755 ? -59.036 8.416 3.494 1.00 59.06 755 ASN A C 1
ATOM 6228 O O . ASN A 1 755 ? -58.212 7.887 4.237 1.00 59.06 755 ASN A O 1
ATOM 6232 N N . ASN A 1 756 ? -58.740 9.394 2.632 1.00 51.47 756 ASN A N 1
ATOM 6233 C CA . ASN A 1 756 ? -57.504 10.172 2.603 1.00 51.47 756 ASN A CA 1
ATOM 6234 C C . ASN A 1 756 ? -57.340 10.920 3.934 1.00 51.47 756 ASN A C 1
ATOM 6236 O O . ASN A 1 756 ? -57.778 12.059 4.060 1.00 51.47 756 ASN A O 1
ATOM 6240 N N . ASN A 1 757 ? -56.696 10.300 4.918 1.00 55.22 757 ASN A N 1
ATOM 6241 C CA . ASN A 1 757 ? -56.063 11.033 6.005 1.00 55.22 757 ASN A CA 1
ATOM 6242 C C . ASN A 1 757 ? -54.553 10.841 5.879 1.00 55.22 757 ASN A C 1
ATOM 6244 O O . ASN A 1 757 ? -54.062 9.715 5.940 1.00 55.22 757 ASN A O 1
ATOM 6248 N N . ASN A 1 758 ? -53.846 11.962 5.697 1.00 55.41 758 ASN A N 1
ATOM 6249 C CA . ASN A 1 758 ? -52.392 12.091 5.795 1.00 55.41 758 ASN A CA 1
ATOM 6250 C C . ASN A 1 758 ? -51.939 11.674 7.202 1.00 55.41 758 ASN A C 1
ATOM 6252 O O . ASN A 1 758 ? -51.676 12.512 8.063 1.00 55.41 758 ASN A O 1
ATOM 6256 N N . ASN A 1 759 ? -51.864 10.373 7.457 1.00 55.09 759 ASN A N 1
ATOM 6257 C CA . ASN A 1 759 ? -51.096 9.867 8.575 1.00 55.09 759 ASN A CA 1
ATOM 6258 C C . ASN A 1 759 ? -49.629 10.017 8.182 1.00 55.09 759 ASN A C 1
ATOM 6260 O O . ASN A 1 759 ? -49.131 9.285 7.329 1.00 55.09 759 ASN A O 1
ATOM 6264 N N . ASN A 1 760 ? -48.960 11.007 8.778 1.00 58.28 760 ASN A N 1
ATOM 6265 C CA . ASN A 1 760 ? -47.507 11.101 8.762 1.00 58.28 760 ASN A CA 1
ATOM 6266 C C . ASN A 1 760 ? -46.958 9.749 9.225 1.00 58.28 760 ASN A C 1
ATOM 6268 O O . ASN A 1 760 ? -47.069 9.400 10.403 1.00 58.28 760 ASN A O 1
ATOM 6272 N N . ASN A 1 761 ? -46.411 8.984 8.282 1.00 59.84 761 ASN A N 1
ATOM 6273 C CA . ASN A 1 761 ? -45.691 7.742 8.527 1.00 59.84 761 ASN A CA 1
ATOM 6274 C C . ASN A 1 761 ? -44.383 8.080 9.255 1.00 59.84 761 ASN A C 1
ATOM 6276 O O . ASN A 1 761 ? -43.304 8.021 8.672 1.00 59.84 761 ASN A O 1
ATOM 6280 N N . ASN A 1 762 ? -44.472 8.489 10.520 1.00 65.25 762 ASN A N 1
ATOM 6281 C CA . ASN A 1 762 ? -43.306 8.624 11.375 1.00 65.25 762 ASN A CA 1
ATOM 6282 C C . ASN A 1 762 ? -42.744 7.213 11.573 1.00 65.25 762 ASN A C 1
ATOM 6284 O O . ASN A 1 762 ? -43.353 6.402 12.274 1.00 65.25 762 ASN A O 1
ATOM 6288 N N . ILE A 1 763 ? -41.604 6.909 10.943 1.00 68.88 763 ILE A N 1
ATOM 6289 C CA . ILE A 1 763 ? -40.865 5.681 11.237 1.00 68.88 763 ILE A CA 1
ATOM 6290 C C . ILE A 1 763 ? -40.468 5.740 12.698 1.00 68.88 763 ILE A C 1
ATOM 6292 O O . ILE A 1 763 ? -39.650 6.560 13.108 1.00 68.88 763 ILE A O 1
ATOM 6296 N N . CYS A 1 764 ? -41.079 4.869 13.485 1.00 78.75 764 CYS A N 1
ATOM 6297 C CA . CYS A 1 764 ? -40.681 4.665 14.857 1.00 78.75 764 CYS A CA 1
ATOM 6298 C C . CYS A 1 764 ? -39.635 3.541 14.866 1.00 78.75 764 CYS A C 1
ATOM 6300 O O . CYS A 1 764 ? -39.945 2.444 14.383 1.00 78.75 764 CYS A O 1
ATOM 6302 N N . PRO A 1 765 ? -38.410 3.777 15.376 1.00 86.81 765 PRO A N 1
ATOM 6303 C CA . PRO A 1 765 ? -37.451 2.700 15.594 1.00 86.81 765 PRO A CA 1
ATOM 6304 C C . PRO A 1 765 ? -38.109 1.568 16.390 1.00 86.81 765 PRO A C 1
ATOM 6306 O O . PRO A 1 765 ? -38.884 1.810 17.311 1.00 86.81 765 PRO A O 1
ATOM 6309 N N . THR A 1 766 ? -37.831 0.317 16.036 1.00 89.06 766 THR A N 1
ATOM 6310 C CA . THR A 1 766 ? -38.347 -0.844 16.765 1.00 89.06 766 THR A CA 1
ATOM 6311 C C . THR A 1 766 ? -37.218 -1.477 17.560 1.00 89.06 766 THR A C 1
ATOM 6313 O O . THR A 1 766 ? -36.229 -1.930 16.991 1.00 89.06 766 THR A O 1
ATOM 6316 N N . ILE A 1 767 ? -37.369 -1.536 18.882 1.00 93.06 767 ILE A N 1
ATOM 6317 C CA . ILE A 1 767 ? -36.409 -2.210 19.760 1.00 93.06 767 ILE A CA 1
ATOM 6318 C C . ILE A 1 767 ? -36.683 -3.717 19.703 1.00 93.06 767 ILE A C 1
ATOM 6320 O O . ILE A 1 767 ? -37.780 -4.164 20.038 1.00 93.06 767 ILE A O 1
ATOM 6324 N N . TYR A 1 768 ? -35.697 -4.495 19.265 1.00 92.06 768 TYR A N 1
ATOM 6325 C CA . TYR A 1 768 ? -35.757 -5.958 19.176 1.00 92.06 768 TYR A CA 1
ATOM 6326 C C . TYR A 1 768 ? -35.129 -6.649 20.385 1.00 92.06 768 TYR A C 1
ATOM 6328 O O . TYR A 1 768 ? -35.515 -7.764 20.729 1.00 92.06 768 TYR A O 1
ATOM 6336 N N . GLY A 1 769 ? -34.207 -5.981 21.068 1.00 94.06 769 GLY A N 1
ATOM 6337 C CA . GLY A 1 769 ? -33.617 -6.470 22.303 1.00 94.06 769 GLY A CA 1
ATOM 6338 C C . GLY A 1 769 ? -32.973 -5.344 23.095 1.00 94.06 769 GLY A C 1
ATOM 6339 O O . GLY A 1 769 ? -32.762 -4.245 22.582 1.00 94.06 769 GLY A O 1
ATOM 6340 N N . SER A 1 770 ? -32.688 -5.605 24.361 1.00 96.44 770 SER A N 1
ATOM 6341 C CA . SER A 1 770 ? -31.985 -4.670 25.231 1.00 96.44 770 SER A CA 1
ATOM 6342 C C . SER A 1 770 ? -31.224 -5.400 26.329 1.00 96.44 770 SER A C 1
ATOM 6344 O O . SER A 1 770 ? -31.626 -6.480 26.758 1.00 96.44 770 SER A O 1
ATOM 6346 N N . ILE A 1 771 ? -30.140 -4.802 26.806 1.00 96.19 771 ILE A N 1
ATOM 6347 C CA . ILE A 1 771 ? -29.340 -5.319 27.914 1.00 96.19 771 ILE A CA 1
ATOM 6348 C C . ILE A 1 771 ? -28.998 -4.174 28.868 1.00 96.19 771 ILE A C 1
ATOM 6350 O O . ILE A 1 771 ? -28.524 -3.118 28.447 1.00 96.19 771 ILE A O 1
ATOM 6354 N N . ILE A 1 772 ? -29.287 -4.368 30.157 1.00 96.50 772 ILE A N 1
ATOM 6355 C CA . ILE A 1 772 ? -28.966 -3.410 31.221 1.00 96.50 772 ILE A CA 1
ATOM 6356 C C . ILE A 1 772 ? -27.742 -3.923 31.964 1.00 96.50 772 ILE A C 1
ATOM 6358 O O . ILE A 1 772 ? -27.789 -4.995 32.581 1.00 96.50 772 ILE A O 1
ATOM 6362 N N . PHE A 1 773 ? -26.674 -3.136 31.977 1.00 96.62 773 PHE A N 1
ATOM 6363 C CA . PHE A 1 773 ? -25.453 -3.487 32.687 1.00 96.62 773 PHE A CA 1
ATOM 6364 C C . PHE A 1 773 ? -24.857 -2.295 33.432 1.00 96.62 773 PHE A C 1
ATOM 6366 O O . PHE A 1 773 ? -25.121 -1.140 33.111 1.00 96.62 773 PHE A O 1
ATOM 6373 N N . SER A 1 774 ? -24.055 -2.598 34.445 1.00 96.12 774 SER A N 1
ATOM 6374 C CA . SER A 1 774 ? -23.337 -1.632 35.263 1.00 96.12 774 SER A CA 1
ATOM 6375 C C . SER A 1 774 ? -21.855 -1.982 35.315 1.00 96.12 774 SER A C 1
ATOM 6377 O O . SER A 1 774 ? -21.495 -3.155 35.426 1.00 96.12 774 SER A O 1
ATOM 6379 N N . TYR A 1 775 ? -20.990 -0.974 35.331 1.00 95.88 775 TYR A N 1
ATOM 6380 C CA . TYR A 1 775 ? -19.588 -1.123 35.714 1.00 95.88 775 TYR A CA 1
ATOM 6381 C C . TYR A 1 775 ? -19.331 -0.445 37.063 1.00 95.88 775 TYR A C 1
ATOM 6383 O O . TYR A 1 775 ? -19.755 0.686 37.283 1.00 95.88 775 TYR A O 1
ATOM 6391 N N . PHE A 1 776 ? -18.628 -1.126 37.971 1.00 95.00 776 PHE A N 1
ATOM 6392 C CA . PHE A 1 776 ? -18.307 -0.644 39.317 1.00 95.00 776 PHE A CA 1
ATOM 6393 C C . PHE A 1 776 ? -16.807 -0.345 39.427 1.00 95.00 776 PHE A C 1
ATOM 6395 O O . PHE A 1 776 ? -16.025 -1.279 39.645 1.00 95.00 776 PHE A O 1
ATOM 6402 N N . PRO A 1 777 ? -16.378 0.931 39.347 1.00 91.12 777 PRO A N 1
ATOM 6403 C CA . PRO A 1 777 ? -14.961 1.292 39.381 1.00 91.12 777 PRO A CA 1
ATOM 6404 C C . PRO A 1 777 ? -14.246 0.862 40.670 1.00 91.12 777 PRO A C 1
ATOM 6406 O O . PRO A 1 777 ? -13.092 0.453 40.625 1.00 91.12 777 PRO A O 1
ATOM 6409 N N . ILE A 1 778 ? -14.935 0.896 41.820 1.00 90.19 778 ILE A N 1
ATOM 6410 C CA . ILE A 1 778 ? -14.345 0.572 43.135 1.00 90.19 778 ILE A CA 1
ATOM 6411 C C . ILE A 1 778 ? -13.926 -0.903 43.222 1.00 90.19 778 ILE A C 1
ATOM 6413 O O . ILE A 1 778 ? -12.859 -1.219 43.750 1.00 90.19 778 ILE A O 1
ATOM 6417 N N . SER A 1 779 ? -14.758 -1.819 42.719 1.00 92.12 779 SER A N 1
ATOM 6418 C CA . SER A 1 779 ? -14.436 -3.250 42.672 1.00 92.12 779 SER A CA 1
ATOM 6419 C C . SER A 1 779 ? -13.756 -3.675 41.370 1.00 92.12 779 SER A C 1
ATOM 6421 O O . SER A 1 779 ? -13.334 -4.827 41.267 1.00 92.12 779 SER A O 1
ATOM 6423 N N . ASN A 1 780 ? -13.683 -2.777 40.382 1.00 93.38 780 ASN A N 1
ATOM 6424 C CA . ASN A 1 780 ? -13.357 -3.069 38.988 1.00 93.38 780 ASN A CA 1
ATOM 6425 C C . ASN A 1 780 ? -14.130 -4.301 38.479 1.00 93.38 780 ASN A C 1
ATOM 6427 O O . ASN A 1 780 ? -13.531 -5.280 38.056 1.00 93.38 780 ASN A O 1
ATOM 6431 N N . CYS A 1 781 ? -15.458 -4.312 38.613 1.00 94.56 781 CYS A N 1
ATOM 6432 C CA . CYS A 1 781 ? -16.298 -5.440 38.180 1.00 94.56 781 CYS A CA 1
ATOM 6433 C C . CYS A 1 781 ? -17.446 -4.951 37.296 1.00 94.56 781 CYS A C 1
ATOM 6435 O O . CYS A 1 781 ? -17.957 -3.854 37.514 1.00 94.56 781 CYS A O 1
ATOM 6437 N N . GLY A 1 782 ? -17.866 -5.772 36.337 1.00 96.31 782 GLY A N 1
ATOM 6438 C CA . GLY A 1 782 ? -19.090 -5.568 35.562 1.00 96.31 782 GLY A CA 1
ATOM 6439 C C . GLY A 1 782 ? -20.258 -6.379 36.126 1.00 96.31 782 GLY A C 1
ATOM 6440 O O . GLY A 1 782 ? -20.048 -7.434 36.721 1.00 96.31 782 GLY A O 1
ATOM 6441 N N . LEU A 1 783 ? -21.484 -5.911 35.925 1.00 96.75 783 LEU A N 1
ATOM 6442 C CA . LEU A 1 783 ? -22.713 -6.648 36.214 1.00 96.75 783 LEU A CA 1
ATOM 6443 C C . LEU A 1 783 ? -23.699 -6.462 35.071 1.00 96.75 783 LEU A C 1
ATOM 6445 O O . LEU A 1 783 ? -24.111 -5.343 34.796 1.00 96.75 783 LEU A O 1
ATOM 6449 N N . ILE A 1 784 ? -24.149 -7.554 34.480 1.00 96.62 784 ILE A N 1
ATOM 6450 C CA . ILE A 1 784 ? -25.269 -7.588 33.550 1.00 96.62 784 ILE A CA 1
ATOM 6451 C C . ILE A 1 784 ? -26.498 -7.975 34.362 1.00 96.62 784 ILE A C 1
ATOM 6453 O O . ILE A 1 784 ? -26.598 -9.089 34.868 1.00 96.62 784 ILE A O 1
ATOM 6457 N N . SER A 1 785 ? -27.407 -7.024 34.542 1.00 93.31 785 SER A N 1
ATOM 6458 C CA . SER A 1 785 ? -28.548 -7.177 35.450 1.00 93.31 785 SER A CA 1
ATOM 6459 C C . SER A 1 785 ? -29.767 -7.795 34.772 1.00 93.31 785 SER A C 1
ATOM 6461 O O . SER A 1 785 ? -30.518 -8.545 35.394 1.00 93.31 785 SER A O 1
ATOM 6463 N N . ASN A 1 786 ? -29.981 -7.474 33.495 1.00 93.31 786 ASN A N 1
ATOM 6464 C CA . ASN A 1 786 ? -31.137 -7.928 32.741 1.00 93.31 786 ASN A CA 1
ATOM 6465 C C . ASN A 1 786 ? -30.810 -7.985 31.244 1.00 93.31 786 ASN A C 1
ATOM 6467 O O . ASN A 1 786 ? -30.195 -7.061 30.713 1.00 93.31 786 ASN A O 1
ATOM 6471 N N . ILE A 1 787 ? -31.285 -9.032 30.568 1.00 94.31 787 ILE A N 1
ATOM 6472 C CA . ILE A 1 787 ? -31.272 -9.155 29.107 1.00 94.31 787 ILE A CA 1
ATOM 6473 C C . ILE A 1 787 ? -32.713 -9.375 28.661 1.00 94.31 787 ILE A C 1
ATOM 6475 O O . ILE A 1 787 ? -33.365 -10.306 29.138 1.00 94.31 787 ILE A O 1
ATOM 6479 N N . PHE A 1 788 ? -33.216 -8.524 27.774 1.00 93.75 788 PHE A N 1
ATOM 6480 C CA . PHE A 1 788 ? -34.573 -8.587 27.252 1.00 93.75 788 PHE A CA 1
ATOM 6481 C C . PHE A 1 788 ? -34.564 -8.761 25.736 1.00 93.75 788 PHE A C 1
ATOM 6483 O O . PHE A 1 788 ? -33.840 -8.057 25.037 1.00 93.75 788 PHE A O 1
ATOM 6490 N N . ILE A 1 789 ? -35.420 -9.638 25.218 1.00 92.75 789 ILE A N 1
ATOM 6491 C CA . ILE A 1 789 ? -35.651 -9.813 23.776 1.00 92.75 789 ILE A CA 1
ATOM 6492 C C . ILE A 1 789 ? -37.137 -9.634 23.492 1.00 92.75 789 ILE A C 1
ATOM 6494 O O . ILE A 1 789 ? -37.989 -10.029 24.291 1.00 92.75 789 ILE A O 1
ATOM 6498 N N . LYS A 1 790 ? -37.463 -8.972 22.382 1.00 90.38 790 LYS A N 1
ATOM 6499 C CA . LYS A 1 790 ? -38.844 -8.746 21.961 1.00 90.38 790 LYS A CA 1
ATOM 6500 C C . LYS A 1 790 ? -39.513 -10.097 21.703 1.00 90.38 790 LYS A C 1
ATOM 6502 O O . LYS A 1 790 ? -38.937 -10.940 21.026 1.00 90.38 790 LYS A O 1
ATOM 6507 N N . ARG A 1 791 ? -40.714 -10.344 22.225 1.00 84.88 791 ARG A N 1
ATOM 6508 C CA . ARG A 1 791 ? -41.507 -11.552 21.941 1.00 84.88 791 ARG A CA 1
ATOM 6509 C C . ARG A 1 791 ? -41.737 -11.651 20.424 1.00 84.88 791 ARG A C 1
ATOM 6511 O O . ARG A 1 791 ? -42.111 -10.638 19.825 1.00 84.88 791 ARG A O 1
ATOM 6518 N N . PRO A 1 792 ? -41.485 -12.805 19.771 1.00 76.75 792 PRO A N 1
ATOM 6519 C CA . PRO A 1 792 ? -41.787 -12.913 18.358 1.00 76.75 792 PRO A CA 1
ATOM 6520 C C . PRO A 1 792 ? -43.315 -12.867 18.218 1.00 76.75 792 PRO A C 1
ATOM 6522 O O . PRO A 1 792 ? -44.022 -13.321 19.126 1.00 76.75 792 PRO A O 1
ATOM 6525 N N . PRO A 1 793 ? -43.851 -12.312 17.122 1.00 73.88 793 PRO A N 1
ATOM 6526 C CA . PRO A 1 793 ? -45.282 -12.403 16.879 1.00 73.88 793 PRO A CA 1
ATOM 6527 C C . PRO A 1 793 ? -45.687 -13.886 16.905 1.00 73.88 793 PRO A C 1
ATOM 6529 O O . PRO A 1 793 ? -44.930 -14.713 16.380 1.00 73.88 793 PRO A O 1
ATOM 6532 N N . PRO A 1 794 ? -46.825 -14.247 17.527 1.00 75.00 794 PRO A N 1
ATOM 6533 C CA . PRO A 1 794 ? -47.317 -15.618 17.501 1.00 75.00 794 PRO A CA 1
ATOM 6534 C C . PRO A 1 794 ? -47.420 -16.037 16.036 1.00 75.00 794 PRO A C 1
ATOM 6536 O O . PRO A 1 794 ? -48.164 -15.446 15.258 1.00 75.00 794 PRO A O 1
ATOM 6539 N N . SER A 1 795 ? -46.581 -16.983 15.618 1.00 63.28 795 SER A N 1
ATOM 6540 C CA . SER A 1 795 ? -46.524 -17.399 14.224 1.00 63.28 795 SER A CA 1
ATOM 6541 C C . SER A 1 795 ? -47.840 -18.080 13.864 1.00 63.28 795 SER A C 1
ATOM 6543 O O . SER A 1 795 ? -48.093 -19.200 14.312 1.00 63.28 795 SER A O 1
ATOM 6545 N N . GLU A 1 796 ? -48.671 -17.419 13.064 1.00 52.59 796 GLU A N 1
ATOM 6546 C CA . GLU A 1 796 ? -49.867 -18.022 12.485 1.00 52.59 796 GLU A CA 1
ATOM 6547 C C . GLU A 1 796 ? -49.439 -19.230 11.626 1.00 52.59 796 GLU A C 1
ATOM 6549 O O . GLU A 1 796 ? -48.738 -19.090 10.625 1.00 52.59 796 GLU A O 1
ATOM 6554 N N . ASN A 1 797 ? -49.827 -20.438 12.047 1.00 55.53 797 ASN A N 1
ATOM 6555 C CA . ASN A 1 797 ? -49.708 -21.701 11.305 1.00 55.53 797 ASN A CA 1
ATOM 6556 C C . ASN A 1 797 ? -48.291 -22.192 10.942 1.00 55.53 797 ASN A C 1
ATOM 6558 O O . ASN A 1 797 ? -47.998 -22.475 9.777 1.00 55.53 797 ASN A O 1
ATOM 6562 N N . ILE A 1 798 ? -47.425 -22.434 11.933 1.00 56.56 798 ILE A N 1
ATOM 6563 C CA . ILE A 1 798 ? -46.324 -23.391 11.722 1.00 56.56 798 ILE A CA 1
ATOM 6564 C C . ILE A 1 798 ? -46.909 -24.806 11.803 1.00 56.56 798 ILE A C 1
ATOM 6566 O O . ILE A 1 798 ? -47.237 -25.299 12.878 1.00 56.56 798 ILE A O 1
ATOM 6570 N N . ASN A 1 799 ? -47.067 -25.448 10.643 1.00 55.25 799 ASN A N 1
ATOM 6571 C CA . ASN A 1 799 ? -47.456 -26.853 10.535 1.00 55.25 799 ASN A CA 1
ATOM 6572 C C . ASN A 1 799 ? -46.496 -27.744 11.350 1.00 55.25 799 ASN A C 1
ATOM 6574 O O . ASN A 1 799 ? -45.287 -27.727 11.127 1.00 55.25 799 ASN A O 1
ATOM 6578 N N . ASN A 1 800 ? -47.067 -28.540 12.257 1.00 56.47 800 ASN A N 1
ATOM 6579 C CA . ASN A 1 800 ? -46.437 -29.342 13.320 1.00 56.47 800 ASN A CA 1
ATOM 6580 C C . ASN A 1 800 ? -45.446 -30.457 12.892 1.00 56.47 800 ASN A C 1
ATOM 6582 O O . ASN A 1 800 ? -45.199 -31.364 13.678 1.00 56.47 800 ASN A O 1
ATOM 6586 N N . ASN A 1 801 ? -44.866 -30.446 11.688 1.00 55.03 801 ASN A N 1
ATOM 6587 C CA . ASN A 1 801 ? -44.240 -31.657 11.130 1.00 55.03 801 ASN A CA 1
ATOM 6588 C C . ASN A 1 801 ? -42.699 -31.670 11.035 1.00 55.03 801 ASN A C 1
ATOM 6590 O O . ASN A 1 801 ? -42.175 -32.626 10.478 1.00 55.03 801 ASN A O 1
ATOM 6594 N N . ASN A 1 802 ? -41.958 -30.696 11.582 1.00 49.34 802 ASN A N 1
ATOM 6595 C CA . ASN A 1 802 ? -40.481 -30.743 11.600 1.00 49.34 802 ASN A CA 1
ATOM 6596 C C . ASN A 1 802 ? -39.920 -30.581 13.029 1.00 49.34 802 ASN A C 1
ATOM 6598 O O . ASN A 1 802 ? -39.779 -29.469 13.535 1.00 49.34 802 ASN A O 1
ATOM 6602 N N . GLU A 1 803 ? -39.565 -31.704 13.657 1.00 48.44 803 GLU A N 1
ATOM 6603 C CA . GLU A 1 803 ? -39.122 -31.861 15.059 1.00 48.44 803 GLU A CA 1
ATOM 6604 C C . GLU A 1 803 ? -37.687 -31.365 15.386 1.00 48.44 803 GLU A C 1
ATOM 6606 O O . GLU A 1 803 ? -37.071 -31.846 16.330 1.00 48.44 803 GLU A O 1
ATOM 6611 N N . HIS A 1 804 ? -37.125 -30.376 14.679 1.00 52.72 804 HIS A N 1
ATOM 6612 C CA . HIS A 1 804 ? -35.759 -29.870 14.961 1.00 52.72 804 HIS A CA 1
ATOM 6613 C C . HIS A 1 804 ? -35.684 -28.487 15.647 1.00 52.72 804 HIS A C 1
ATOM 6615 O O . HIS A 1 804 ? -34.640 -27.839 15.647 1.00 52.72 804 HIS A O 1
ATOM 6621 N N . PHE A 1 805 ? -36.762 -28.041 16.296 1.00 47.62 805 PHE A N 1
ATOM 6622 C CA . PHE A 1 805 ? -36.869 -26.733 16.972 1.00 47.62 805 PHE A CA 1
ATOM 6623 C C . PHE A 1 805 ? -36.405 -26.738 18.450 1.00 47.62 805 PHE A C 1
ATOM 6625 O O . PHE A 1 805 ? -37.109 -26.245 19.330 1.00 47.62 805 PHE A O 1
ATOM 6632 N N . THR A 1 806 ? -35.234 -27.309 18.756 1.00 46.56 806 THR A N 1
ATOM 6633 C CA . THR A 1 806 ? -34.766 -27.493 20.151 1.00 46.56 806 THR A CA 1
ATOM 6634 C C . THR A 1 806 ? -33.640 -26.559 20.620 1.00 46.56 806 THR A C 1
ATOM 6636 O O . THR A 1 806 ? -33.173 -26.732 21.742 1.00 46.56 806 THR A O 1
ATOM 6639 N N . SER A 1 807 ? -33.202 -25.560 19.845 1.00 54.12 807 SER A N 1
ATOM 6640 C CA . SER A 1 807 ? -32.386 -24.468 20.413 1.00 54.12 807 SER A CA 1
ATOM 6641 C C . SER A 1 807 ? -33.308 -23.519 21.172 1.00 54.12 807 SER A C 1
ATOM 6643 O O . SER A 1 807 ? -34.337 -23.119 20.615 1.00 54.12 807 SER A O 1
ATOM 6645 N N . LEU A 1 808 ? -32.993 -23.194 22.434 1.00 49.00 808 LEU A N 1
ATOM 6646 C CA . LEU A 1 808 ? -33.842 -22.313 23.231 1.00 49.00 808 LEU A CA 1
ATOM 6647 C C . LEU A 1 808 ? -34.114 -21.032 22.438 1.00 49.00 808 LEU A C 1
ATOM 6649 O O . LEU A 1 808 ? -33.201 -20.332 22.016 1.00 49.00 808 LEU A O 1
ATOM 6653 N N . TYR A 1 809 ? -35.406 -20.777 22.263 1.00 51.94 809 TYR A N 1
ATOM 6654 C CA . TYR A 1 809 ? -36.013 -19.701 21.501 1.00 51.94 809 TYR A CA 1
ATOM 6655 C C . TYR A 1 809 ? -35.902 -19.819 19.976 1.00 51.94 809 TYR A C 1
ATOM 6657 O O . TYR A 1 809 ? -34.841 -19.673 19.381 1.00 51.94 809 TYR A O 1
ATOM 6665 N N . GLY A 1 810 ? -37.051 -19.938 19.307 1.00 48.12 810 GLY A N 1
ATOM 6666 C CA . GLY A 1 810 ? -37.197 -19.693 17.868 1.00 48.12 810 GLY A CA 1
ATOM 6667 C C . GLY A 1 810 ? -36.952 -18.227 17.463 1.00 48.12 810 GLY A C 1
ATOM 6668 O O . GLY A 1 810 ? -37.720 -17.679 16.679 1.00 48.12 810 GLY A O 1
ATOM 6669 N N . TYR A 1 811 ? -35.912 -17.589 18.010 1.00 54.12 811 TYR A N 1
ATOM 6670 C CA . TYR A 1 811 ? -35.437 -16.241 17.699 1.00 54.12 811 TYR A CA 1
ATOM 6671 C C . TYR A 1 811 ? -34.314 -16.219 16.665 1.00 54.12 811 TYR A C 1
ATOM 6673 O O . TYR A 1 811 ? -33.664 -15.186 16.513 1.00 54.12 811 TYR A O 1
ATOM 6681 N N . SER A 1 812 ? -34.111 -17.288 15.887 1.00 50.00 812 SER A N 1
ATOM 6682 C CA . SER A 1 812 ? -33.519 -17.054 14.575 1.00 50.00 812 SER A CA 1
ATOM 6683 C C . SER A 1 812 ? -34.564 -16.288 13.767 1.00 50.00 812 SER A C 1
ATOM 6685 O O . SER A 1 812 ? -35.563 -16.826 13.281 1.00 50.00 812 SER A O 1
ATOM 6687 N N . ILE A 1 813 ? -34.382 -14.969 13.676 1.00 53.03 813 ILE A N 1
ATOM 6688 C CA . ILE A 1 813 ? -35.016 -14.197 12.611 1.00 53.03 813 ILE A CA 1
ATOM 6689 C C . ILE A 1 813 ? -34.702 -14.984 11.342 1.00 53.03 813 ILE A C 1
ATOM 6691 O O . ILE A 1 813 ? -33.544 -15.332 11.137 1.00 53.03 813 ILE A O 1
ATOM 6695 N N . LYS A 1 814 ? -35.736 -15.353 10.571 1.00 49.91 814 LYS A N 1
ATOM 6696 C CA . LYS A 1 814 ? -35.751 -16.420 9.541 1.00 49.91 814 LYS A CA 1
ATOM 6697 C C . LYS A 1 814 ? -34.610 -16.409 8.501 1.00 49.91 814 LYS A C 1
ATOM 6699 O O . LYS A 1 814 ? -34.550 -17.310 7.674 1.00 49.91 814 LYS A O 1
ATOM 6704 N N . ASN A 1 815 ? -33.698 -15.446 8.548 1.00 48.91 815 ASN A N 1
ATOM 6705 C CA . ASN A 1 815 ? -32.468 -15.390 7.786 1.00 48.91 815 ASN A CA 1
ATOM 6706 C C . ASN A 1 815 ? -31.241 -15.351 8.722 1.00 48.91 815 ASN A C 1
ATOM 6708 O O . ASN A 1 815 ? -30.933 -14.305 9.283 1.00 48.91 815 ASN A O 1
ATOM 6712 N N . LYS A 1 816 ? -30.483 -16.461 8.747 1.00 56.78 816 LYS A N 1
ATOM 6713 C CA . LYS A 1 816 ? -29.101 -16.605 9.267 1.00 56.78 816 LYS A CA 1
ATOM 6714 C C . LYS A 1 816 ? -28.990 -16.700 10.805 1.00 56.78 816 LYS A C 1
ATOM 6716 O O . LYS A 1 816 ? -29.819 -16.176 11.532 1.00 56.78 816 LYS A O 1
ATOM 6721 N N . ASN A 1 817 ? -27.985 -17.442 11.286 1.00 62.81 817 ASN A N 1
ATOM 6722 C CA . ASN A 1 817 ? -27.723 -17.860 12.681 1.00 62.81 817 ASN A CA 1
ATOM 6723 C C . ASN A 1 817 ? -27.417 -16.699 13.659 1.00 62.81 817 ASN A C 1
ATOM 6725 O O . ASN A 1 817 ? -26.408 -16.726 14.361 1.00 62.81 817 ASN A O 1
ATOM 6729 N N . TYR A 1 818 ? -28.239 -15.654 13.673 1.00 70.69 818 TYR A N 1
ATOM 6730 C CA . TYR A 1 818 ? -28.032 -14.456 14.472 1.00 70.69 818 TYR A CA 1
ATOM 6731 C C . TYR A 1 818 ? -28.841 -14.529 15.768 1.00 70.69 818 TYR A C 1
ATOM 6733 O O . TYR A 1 818 ? -30.064 -14.387 15.758 1.00 70.69 818 TYR A O 1
ATOM 6741 N N . ASP A 1 819 ? -28.155 -14.772 16.882 1.00 83.88 819 ASP A N 1
ATOM 6742 C CA . ASP A 1 819 ? -28.752 -14.777 18.216 1.00 83.88 819 ASP A CA 1
ATOM 6743 C C . ASP A 1 819 ? -28.622 -13.381 18.840 1.00 83.88 819 ASP A C 1
ATOM 6745 O O . ASP A 1 819 ? -27.547 -12.963 19.273 1.00 83.88 819 ASP A O 1
ATOM 6749 N N . ILE A 1 820 ? -29.746 -12.659 18.883 1.00 87.06 820 ILE A N 1
ATOM 6750 C CA . ILE A 1 820 ? -29.851 -11.300 19.439 1.00 87.06 820 ILE A CA 1
ATOM 6751 C C . ILE A 1 820 ? -29.344 -11.234 20.884 1.00 87.06 820 ILE A C 1
ATOM 6753 O O . ILE A 1 820 ? -28.740 -10.237 21.279 1.00 87.06 820 ILE A O 1
ATOM 6757 N N . GLY A 1 821 ? -29.611 -12.272 21.682 1.00 88.88 821 GLY A N 1
ATOM 6758 C CA . GLY A 1 821 ? -29.208 -12.321 23.082 1.00 88.88 821 GLY A CA 1
ATOM 6759 C C . GLY A 1 821 ? -27.698 -12.430 23.220 1.00 88.88 821 GLY A C 1
ATOM 6760 O O . GLY A 1 821 ? -27.109 -11.696 24.011 1.00 88.88 821 GLY A O 1
ATOM 6761 N N . ILE A 1 822 ? -27.078 -13.300 22.419 1.00 87.06 822 ILE A N 1
ATOM 6762 C CA . ILE A 1 822 ? -25.619 -13.465 22.382 1.00 87.06 822 ILE A CA 1
ATOM 6763 C C . ILE A 1 822 ? -24.937 -12.196 21.863 1.00 87.06 822 ILE A C 1
ATOM 6765 O O . ILE A 1 822 ? -23.939 -11.783 22.448 1.00 87.06 822 ILE A O 1
ATOM 6769 N N . GLU A 1 823 ? -25.472 -11.545 20.826 1.00 86.31 823 GLU A N 1
ATOM 6770 C CA . GLU A 1 823 ? -24.888 -10.298 20.313 1.00 86.31 823 GLU A CA 1
ATOM 6771 C C . GLU A 1 823 ? -24.898 -9.198 21.383 1.00 86.31 823 GLU A C 1
ATOM 6773 O O . GLU A 1 823 ? -23.852 -8.655 21.736 1.00 86.31 823 GLU A O 1
ATOM 6778 N N . LEU A 1 824 ? -26.069 -8.928 21.978 1.00 92.31 824 LEU A N 1
ATOM 6779 C CA . LEU A 1 824 ? -26.203 -7.939 23.051 1.00 92.31 824 LEU A CA 1
ATOM 6780 C C . LEU A 1 824 ? -25.256 -8.238 24.219 1.00 92.31 824 LEU A C 1
ATOM 6782 O O . LEU A 1 824 ? -24.661 -7.324 24.793 1.00 92.31 824 LEU A O 1
ATOM 6786 N N . LEU A 1 825 ? -25.109 -9.518 24.566 1.00 92.69 825 LEU A N 1
ATOM 6787 C CA . LEU A 1 825 ? -24.202 -9.983 25.607 1.00 92.69 825 LEU A CA 1
ATOM 6788 C C . LEU A 1 825 ? -22.740 -9.683 25.252 1.00 92.69 825 LEU A C 1
ATOM 6790 O O . LEU A 1 825 ? -22.048 -9.048 26.048 1.00 92.69 825 LEU A O 1
ATOM 6794 N N . ASN A 1 826 ? -22.294 -10.066 24.057 1.00 89.69 826 ASN A N 1
ATOM 6795 C CA . ASN A 1 826 ? -20.931 -9.843 23.577 1.00 89.69 826 ASN A CA 1
ATOM 6796 C C . ASN A 1 826 ? -20.580 -8.353 23.516 1.00 89.69 826 ASN A C 1
ATOM 6798 O O . ASN A 1 826 ? -19.523 -7.949 24.011 1.00 89.69 826 ASN A O 1
ATOM 6802 N N . ASP A 1 827 ? -21.479 -7.519 22.995 1.00 89.62 827 ASP A N 1
ATOM 6803 C CA . ASP A 1 827 ? -21.249 -6.077 22.924 1.00 89.62 827 ASP A CA 1
ATOM 6804 C C . ASP A 1 827 ? -21.252 -5.416 24.298 1.00 89.62 827 ASP A C 1
ATOM 6806 O O . ASP A 1 827 ? -20.407 -4.559 24.567 1.00 89.62 827 ASP A O 1
ATOM 6810 N N . SER A 1 828 ? -22.128 -5.845 25.211 1.00 94.56 828 SER A N 1
ATOM 6811 C CA . SER A 1 828 ? -22.102 -5.349 26.591 1.00 94.56 828 SER A CA 1
ATOM 6812 C C . SER A 1 828 ? -20.784 -5.690 27.297 1.00 94.56 828 SER A C 1
ATOM 6814 O O . SER A 1 828 ? -20.200 -4.819 27.943 1.00 94.56 828 SER A O 1
ATOM 6816 N N . ILE A 1 829 ? -20.249 -6.906 27.111 1.00 93.31 829 ILE A N 1
ATOM 6817 C CA . ILE A 1 829 ? -18.926 -7.306 27.618 1.00 93.31 829 ILE A CA 1
ATOM 6818 C C . ILE A 1 829 ? -17.839 -6.414 27.005 1.00 93.31 829 ILE A C 1
ATOM 6820 O O . ILE A 1 829 ? -16.984 -5.894 27.725 1.00 93.31 829 ILE A O 1
ATOM 6824 N N . GLY A 1 830 ? -17.895 -6.186 25.689 1.00 88.69 830 GLY A N 1
ATOM 6825 C CA . GLY A 1 830 ? -16.977 -5.296 24.982 1.00 88.69 830 GLY A CA 1
ATOM 6826 C C . GLY A 1 830 ? -16.992 -3.867 25.534 1.00 88.69 830 GLY A C 1
ATOM 6827 O O . GLY A 1 830 ? -15.930 -3.270 25.716 1.00 88.69 830 GLY A O 1
ATOM 6828 N N . ILE A 1 831 ? -18.170 -3.324 25.849 1.00 90.50 831 ILE A N 1
ATOM 6829 C CA . ILE A 1 831 ? -18.319 -1.996 26.458 1.00 90.50 831 ILE A CA 1
ATOM 6830 C C . ILE A 1 831 ? -17.778 -1.988 27.896 1.00 90.50 831 ILE A C 1
ATOM 6832 O O . ILE A 1 831 ? -17.004 -1.093 28.237 1.00 90.50 831 ILE A O 1
ATOM 6836 N N . ILE A 1 832 ? -18.107 -2.989 28.722 1.00 92.94 832 ILE A N 1
ATOM 6837 C CA . ILE A 1 832 ? -17.594 -3.114 30.099 1.00 92.94 832 ILE A CA 1
ATOM 6838 C C . ILE A 1 832 ? -16.060 -3.141 30.110 1.00 92.94 832 ILE A C 1
ATOM 6840 O O . ILE A 1 832 ? -15.447 -2.442 30.920 1.00 92.94 832 ILE A O 1
ATOM 6844 N N . ASN A 1 833 ? -15.438 -3.897 29.201 1.00 87.00 833 ASN A N 1
ATOM 6845 C CA . ASN A 1 833 ? -13.981 -3.950 29.067 1.00 87.00 833 ASN A CA 1
ATOM 6846 C C . ASN A 1 833 ? -13.401 -2.564 28.753 1.00 87.00 833 ASN A C 1
ATOM 6848 O O . ASN A 1 833 ? -12.513 -2.103 29.467 1.00 87.00 833 ASN A O 1
ATOM 6852 N N . ARG A 1 834 ? -13.967 -1.841 27.773 1.00 85.12 834 ARG A N 1
ATOM 6853 C CA . ARG A 1 834 ? -13.528 -0.473 27.427 1.00 85.12 834 ARG A CA 1
ATOM 6854 C C . ARG A 1 834 ? -13.656 0.495 28.607 1.00 85.12 834 ARG A C 1
ATOM 6856 O O . ARG A 1 834 ? -12.738 1.276 28.863 1.00 85.12 834 ARG A O 1
ATOM 6863 N N . ILE A 1 835 ? -14.778 0.455 29.334 1.00 88.31 835 ILE A N 1
ATOM 6864 C CA . ILE A 1 835 ? -14.995 1.311 30.510 1.00 88.31 835 ILE A CA 1
ATOM 6865 C C . ILE A 1 835 ? -13.962 0.984 31.587 1.00 88.31 835 ILE A C 1
ATOM 6867 O O . ILE A 1 835 ? -13.304 1.897 32.087 1.00 88.31 835 ILE A O 1
ATOM 6871 N N . SER A 1 836 ? -13.770 -0.300 31.898 1.00 87.19 836 SER A N 1
ATOM 6872 C CA . SER A 1 836 ? -12.777 -0.746 32.873 1.00 87.19 836 SER A CA 1
ATOM 6873 C C . SER A 1 836 ? -11.379 -0.234 32.543 1.00 87.19 836 SER A C 1
ATOM 6875 O O . SER A 1 836 ? -10.744 0.399 33.394 1.00 87.19 836 SER A O 1
ATOM 6877 N N . THR A 1 837 ? -10.938 -0.406 31.297 1.00 78.94 837 THR A N 1
ATOM 6878 C CA . THR A 1 837 ? -9.617 0.040 30.850 1.00 78.94 837 THR A CA 1
ATOM 6879 C C . THR A 1 837 ? -9.470 1.551 30.924 1.00 78.94 837 THR A C 1
ATOM 6881 O O . THR A 1 837 ? -8.485 2.041 31.477 1.00 78.94 837 THR A O 1
ATOM 6884 N N . SER A 1 838 ? -10.480 2.306 30.486 1.00 81.56 838 SER A N 1
ATOM 6885 C CA . SER A 1 838 ? -10.454 3.770 30.584 1.00 81.56 838 SER A CA 1
ATOM 6886 C C . SER A 1 838 ? -10.422 4.302 32.023 1.00 81.56 838 SER A C 1
ATOM 6888 O O . SER A 1 838 ? -9.829 5.352 32.263 1.00 81.56 838 SER A O 1
ATOM 6890 N N . LYS A 1 839 ? -11.047 3.603 32.984 1.00 84.81 839 LYS A N 1
ATOM 6891 C CA . LYS A 1 839 ? -11.195 4.082 34.369 1.00 84.81 839 LYS A CA 1
ATOM 6892 C C . LYS A 1 839 ? -10.120 3.590 35.329 1.00 84.81 839 LYS A C 1
ATOM 6894 O O . LYS A 1 839 ? -9.852 4.267 36.318 1.00 84.81 839 LYS A O 1
ATOM 6899 N N . THR A 1 840 ? -9.547 2.416 35.083 1.00 80.44 840 THR A N 1
ATOM 6900 C CA . THR A 1 840 ? -8.584 1.782 36.002 1.00 80.44 840 THR A CA 1
ATOM 6901 C C . THR A 1 840 ? -7.181 1.669 35.429 1.00 80.44 840 THR A C 1
ATOM 6903 O O . THR A 1 840 ? -6.258 1.389 36.188 1.00 80.44 840 THR A O 1
ATOM 6906 N N . HIS A 1 841 ? -7.012 1.883 34.118 1.00 75.38 841 HIS A N 1
ATOM 6907 C CA . HIS A 1 841 ? -5.785 1.580 33.376 1.00 75.38 841 HIS A CA 1
ATOM 6908 C C . HIS A 1 841 ? -5.384 0.090 33.406 1.00 75.38 841 HIS A C 1
ATOM 6910 O O . HIS A 1 841 ? -4.265 -0.249 33.037 1.00 75.38 841 HIS A O 1
ATOM 6916 N N . ILE A 1 842 ? -6.291 -0.807 33.816 1.00 76.06 842 ILE A N 1
ATOM 6917 C CA . ILE A 1 842 ? -6.113 -2.267 33.789 1.00 76.06 842 ILE A CA 1
ATOM 6918 C C . ILE A 1 842 ? -6.717 -2.813 32.482 1.00 76.06 842 ILE A C 1
ATOM 6920 O O . ILE A 1 842 ? -7.658 -2.239 31.939 1.00 76.06 842 ILE A O 1
ATOM 6924 N N . SER A 1 843 ? -6.215 -3.932 31.959 1.00 71.44 843 SER A N 1
ATOM 6925 C CA . SER A 1 843 ? -6.666 -4.553 30.696 1.00 71.44 843 SER A CA 1
ATOM 6926 C C . SER A 1 843 ? -8.109 -5.095 30.693 1.00 71.44 843 SER A C 1
ATOM 6928 O O . SER A 1 843 ? -8.530 -5.719 29.723 1.00 71.44 843 SER A O 1
ATOM 6930 N N . GLY A 1 844 ? -8.880 -4.873 31.759 1.00 80.88 844 GLY A N 1
ATOM 6931 C CA . GLY A 1 844 ? -10.273 -5.285 31.857 1.00 80.88 844 GLY A CA 1
ATOM 6932 C C . GLY A 1 844 ? -10.772 -5.373 33.304 1.00 80.88 844 GLY A C 1
ATOM 6933 O O . GLY A 1 844 ? -10.021 -5.124 34.259 1.00 80.88 844 GLY A O 1
ATOM 6934 N N . PRO A 1 845 ? -12.060 -5.709 33.489 1.00 87.88 845 PRO A N 1
ATOM 6935 C CA . PRO A 1 845 ? -12.652 -5.904 34.800 1.00 87.88 845 PRO A CA 1
ATOM 6936 C C . PRO A 1 845 ? -12.084 -7.163 35.465 1.00 87.88 845 PRO A C 1
ATOM 6938 O O . PRO A 1 845 ? -11.828 -8.172 34.814 1.00 87.88 845 PRO A O 1
ATOM 6941 N N . ASN A 1 846 ? -11.972 -7.138 36.791 1.00 89.12 846 ASN A N 1
ATOM 6942 C CA . ASN A 1 846 ? -11.586 -8.293 37.603 1.00 89.12 846 ASN A CA 1
ATOM 6943 C C . ASN A 1 846 ? -12.579 -9.463 37.461 1.00 89.12 846 ASN A C 1
ATOM 6945 O O . ASN A 1 846 ? -12.204 -10.621 37.615 1.00 89.12 846 ASN A O 1
ATOM 6949 N N . ALA A 1 847 ? -13.861 -9.156 37.243 1.00 93.31 847 ALA A N 1
ATOM 6950 C CA . ALA A 1 847 ? -14.929 -10.120 36.993 1.00 93.31 847 ALA A CA 1
ATOM 6951 C C . ALA A 1 847 ? -16.119 -9.426 36.315 1.00 93.31 847 ALA A C 1
ATOM 6953 O O . ALA A 1 847 ? -16.395 -8.252 36.587 1.00 93.31 847 ALA A O 1
ATOM 6954 N N . ILE A 1 848 ? -16.854 -10.159 35.479 1.00 96.06 848 ILE A N 1
ATOM 6955 C CA . ILE A 1 848 ? -18.149 -9.731 34.936 1.00 96.06 848 ILE A CA 1
ATOM 6956 C C . ILE A 1 848 ? -19.201 -10.721 35.419 1.00 96.06 848 ILE A C 1
ATOM 6958 O O . ILE A 1 848 ? -19.094 -11.918 35.158 1.00 96.06 848 ILE A O 1
ATOM 6962 N N . PHE A 1 849 ? -20.200 -10.221 36.137 1.00 96.50 849 PHE A N 1
ATOM 6963 C CA . PHE A 1 849 ? -21.304 -11.015 36.662 1.00 96.50 849 PHE A CA 1
ATOM 6964 C C . PHE A 1 849 ? -22.544 -10.893 35.774 1.00 96.50 849 PHE A C 1
ATOM 6966 O O . PHE A 1 849 ? -22.759 -9.853 35.158 1.00 96.50 849 PHE A O 1
ATOM 6973 N N . LEU A 1 850 ? -23.378 -11.930 35.748 1.00 95.44 850 LEU A N 1
ATOM 6974 C CA . LEU A 1 850 ? -24.685 -11.944 35.093 1.00 95.44 850 LEU A CA 1
ATOM 6975 C C . LEU A 1 850 ? -25.739 -12.389 36.103 1.00 95.44 850 LEU A C 1
ATOM 6977 O O . LEU A 1 850 ? -25.632 -13.454 36.708 1.00 95.44 850 LEU A O 1
ATOM 6981 N N . GLU A 1 851 ? -26.750 -11.559 36.291 1.00 93.06 851 GLU A N 1
ATOM 6982 C CA . GLU A 1 851 ? -27.871 -11.811 37.181 1.00 93.06 851 GLU A CA 1
ATOM 6983 C C . GLU A 1 851 ? -29.032 -12.404 36.377 1.00 93.06 851 GLU A C 1
ATOM 6985 O O . GLU A 1 851 ? -29.632 -11.747 35.527 1.00 93.06 851 GLU A O 1
ATOM 6990 N N . CYS A 1 852 ? -29.352 -13.668 36.641 1.00 87.44 852 CYS A N 1
ATOM 6991 C CA . CYS A 1 852 ? -30.424 -14.382 35.959 1.00 87.44 852 CYS A CA 1
ATOM 6992 C C . CYS A 1 852 ? -31.581 -14.667 36.918 1.00 87.44 852 CYS A C 1
ATOM 6994 O O . CYS A 1 852 ? -31.391 -15.080 38.068 1.00 87.44 852 CYS A O 1
ATOM 6996 N N . SER A 1 853 ? -32.807 -14.499 36.423 1.00 77.75 853 SER A N 1
ATOM 6997 C CA . SER A 1 853 ? -33.994 -14.983 37.117 1.00 77.75 853 SER A CA 1
ATOM 6998 C C . SER A 1 853 ? -33.962 -16.510 37.157 1.00 77.75 853 SER A C 1
ATOM 7000 O O . SER A 1 853 ? -33.704 -17.180 36.153 1.00 77.75 853 SER A O 1
ATOM 7002 N N . THR A 1 854 ? -34.205 -17.083 38.334 1.00 72.31 854 THR A N 1
ATOM 7003 C CA . THR A 1 854 ? -34.440 -18.520 38.437 1.00 72.31 854 THR A CA 1
ATOM 7004 C C . THR A 1 854 ? -35.798 -18.805 37.806 1.00 72.31 854 THR A C 1
ATOM 7006 O O . THR A 1 854 ? -36.813 -18.237 38.216 1.00 72.31 854 THR A O 1
ATOM 7009 N N . ILE A 1 855 ? -35.835 -19.679 36.793 1.00 65.56 855 ILE A N 1
ATOM 7010 C CA . ILE A 1 855 ? -37.097 -20.280 36.355 1.00 65.56 855 ILE A CA 1
ATOM 7011 C C . ILE A 1 855 ? -37.557 -21.113 37.547 1.00 65.56 855 ILE A C 1
ATOM 7013 O O . ILE A 1 855 ? -37.067 -22.219 37.781 1.00 65.56 855 ILE A O 1
ATOM 7017 N N . THR A 1 856 ? -38.426 -20.546 38.377 1.00 57.00 856 THR A N 1
ATOM 7018 C CA . THR A 1 856 ? -39.032 -21.294 39.469 1.00 57.00 856 THR A CA 1
ATOM 7019 C C . THR A 1 856 ? -39.962 -22.315 38.831 1.00 57.00 856 THR A C 1
ATOM 7021 O O . THR A 1 856 ? -41.123 -22.039 38.542 1.00 57.00 856 THR A O 1
ATOM 7024 N N . ASN A 1 857 ? -39.442 -23.522 38.598 1.00 53.56 857 ASN A N 1
ATOM 7025 C CA . ASN A 1 857 ? -40.237 -24.721 38.353 1.00 53.56 857 ASN A CA 1
ATOM 7026 C C . ASN A 1 857 ? -41.007 -25.064 39.642 1.00 53.56 857 ASN A C 1
ATOM 7028 O O . ASN A 1 857 ? -40.799 -26.107 40.252 1.00 53.56 857 ASN A O 1
ATOM 7032 N N . ASN A 1 858 ? -41.894 -24.175 40.093 1.00 49.06 858 ASN A N 1
ATOM 7033 C CA . ASN A 1 858 ? -42.727 -24.344 41.285 1.00 49.06 858 ASN A CA 1
ATOM 7034 C C . ASN A 1 858 ? -43.926 -25.277 41.025 1.00 49.06 858 ASN A C 1
ATOM 7036 O O . ASN A 1 858 ? -45.005 -25.094 41.577 1.00 49.06 858 ASN A O 1
ATOM 7040 N N . TYR A 1 859 ? -43.714 -26.316 40.219 1.00 44.22 859 TYR A N 1
ATOM 7041 C CA . TYR A 1 859 ? -44.559 -27.504 40.174 1.00 44.22 859 TYR A CA 1
ATOM 7042 C C . TYR A 1 859 ? -43.704 -28.725 40.512 1.00 44.22 859 TYR A C 1
ATOM 7044 O O . TYR A 1 859 ? -43.575 -29.669 39.736 1.00 44.22 859 TYR A O 1
ATOM 7052 N N . SER A 1 860 ? -43.098 -28.709 41.698 1.00 45.47 860 SER A N 1
ATOM 7053 C CA . SER A 1 860 ? -42.725 -29.941 42.380 1.00 45.47 860 SER A CA 1
ATOM 7054 C C . SER A 1 860 ? -44.008 -30.714 42.684 1.00 45.47 860 SER A C 1
ATOM 7056 O O . SER A 1 860 ? -44.721 -30.426 43.642 1.00 45.47 860 SER A O 1
ATOM 7058 N N . SER A 1 861 ? -44.323 -31.637 41.774 1.00 44.09 861 SER A N 1
ATOM 7059 C CA . SER A 1 861 ? -44.982 -32.919 42.023 1.00 44.09 861 SER A CA 1
ATOM 7060 C C . SER A 1 861 ? -45.757 -32.998 43.344 1.00 44.09 861 SER A C 1
ATOM 7062 O O . SER A 1 861 ? -45.263 -33.482 44.365 1.00 44.09 861 SER A O 1
ATOM 7064 N N . SER A 1 862 ? -47.033 -32.608 43.312 1.00 46.94 862 SER A N 1
ATOM 7065 C CA . SER A 1 862 ? -47.991 -33.190 44.246 1.00 46.94 862 SER A CA 1
ATOM 7066 C C . SER A 1 862 ? -48.016 -34.696 43.974 1.00 46.94 862 SER A C 1
ATOM 7068 O O . SER A 1 862 ? -48.580 -35.153 42.978 1.00 46.94 862 SER A O 1
ATOM 7070 N N . ASN A 1 863 ? -47.330 -35.444 44.832 1.00 44.75 863 ASN A N 1
ATOM 7071 C CA . ASN A 1 863 ? -47.275 -36.895 44.832 1.00 44.75 863 ASN A CA 1
ATOM 7072 C C . ASN A 1 863 ? -48.698 -37.463 44.875 1.00 44.75 863 ASN A C 1
ATOM 7074 O O . ASN A 1 863 ? -49.324 -37.468 45.931 1.00 44.75 863 ASN A O 1
ATOM 7078 N N . ASN A 1 864 ? -49.183 -37.982 43.748 1.00 47.81 864 ASN A N 1
ATOM 7079 C CA . ASN A 1 864 ? -50.201 -39.022 43.744 1.00 47.81 864 ASN A CA 1
ATOM 7080 C C . ASN A 1 864 ? -49.816 -40.103 42.726 1.00 47.81 864 ASN A C 1
ATOM 7082 O O . ASN A 1 864 ? -49.896 -39.921 41.518 1.00 47.81 864 ASN A O 1
ATOM 7086 N N . SER A 1 865 ? -49.328 -41.197 43.307 1.00 47.00 865 SER A N 1
ATOM 7087 C CA . SER A 1 865 ? -49.134 -42.562 42.817 1.00 47.00 865 SER A CA 1
ATOM 7088 C C . SER A 1 865 ? -49.537 -42.923 41.379 1.00 47.00 865 SER A C 1
ATOM 7090 O O . SER A 1 865 ? -50.708 -42.870 41.014 1.00 47.00 865 SER A O 1
ATOM 7092 N N . ASN A 1 866 ? -48.560 -43.548 40.713 1.00 46.34 866 ASN A N 1
ATOM 7093 C CA . ASN A 1 866 ? -48.686 -44.677 39.787 1.00 46.34 866 ASN A CA 1
ATOM 7094 C C . ASN A 1 866 ? -49.383 -44.417 38.444 1.00 46.34 866 ASN A C 1
ATOM 7096 O O . ASN A 1 866 ? -50.535 -44.787 38.254 1.00 46.34 866 ASN A O 1
ATOM 7100 N N . ASN A 1 867 ? -48.616 -43.935 37.465 1.00 49.34 867 ASN A N 1
ATOM 7101 C CA . ASN A 1 867 ? -48.602 -44.548 36.135 1.00 49.34 867 ASN A CA 1
ATOM 7102 C C . ASN A 1 867 ? -47.322 -44.157 35.393 1.00 49.34 867 ASN A C 1
ATOM 7104 O O . ASN A 1 867 ? -47.111 -43.001 35.047 1.00 49.34 867 ASN A O 1
ATOM 7108 N N . SER A 1 868 ? -46.448 -45.144 35.199 1.00 46.16 868 SER A N 1
ATOM 7109 C CA . SER A 1 868 ? -45.255 -45.040 34.367 1.00 46.16 868 SER A CA 1
ATOM 7110 C C . SER A 1 868 ? -45.641 -45.046 32.889 1.00 46.16 868 SER A C 1
ATOM 7112 O O . SER A 1 868 ? -46.498 -45.840 32.498 1.00 46.16 868 SER A O 1
ATOM 7114 N N . ASN A 1 869 ? -44.894 -44.275 32.096 1.00 49.91 869 ASN A N 1
ATOM 7115 C CA . ASN A 1 869 ? -44.842 -44.237 30.628 1.00 49.91 869 ASN A CA 1
ATOM 7116 C C . ASN A 1 869 ? -45.705 -43.131 30.000 1.00 49.91 869 ASN A C 1
ATOM 7118 O O . ASN A 1 869 ? -46.845 -43.390 29.620 1.00 49.91 869 ASN A O 1
ATOM 7122 N N . ASN A 1 870 ? -45.132 -41.918 29.903 1.00 53.62 870 ASN A N 1
ATOM 7123 C CA . ASN A 1 870 ? -45.226 -40.944 28.790 1.00 53.62 870 ASN A CA 1
ATOM 7124 C C . ASN A 1 870 ? -45.062 -39.494 29.300 1.00 53.62 870 ASN A C 1
ATOM 7126 O O . ASN A 1 870 ? -46.042 -38.760 29.339 1.00 53.62 870 ASN A O 1
ATOM 7130 N N . ASP A 1 871 ? -43.851 -39.055 29.668 1.00 49.53 871 ASP A N 1
ATOM 7131 C CA . ASP A 1 871 ? -43.629 -37.692 30.196 1.00 49.53 871 ASP A CA 1
ATOM 7132 C C . ASP A 1 871 ? -42.395 -36.991 29.588 1.00 49.53 871 ASP A C 1
ATOM 7134 O O . ASP A 1 871 ? -41.479 -36.605 30.302 1.00 49.53 871 ASP A O 1
ATOM 7138 N N . ASP A 1 872 ? -42.401 -36.757 28.269 1.00 56.22 872 ASP A N 1
ATOM 7139 C CA . ASP A 1 872 ? -41.561 -35.720 27.621 1.00 56.22 872 ASP A CA 1
ATOM 7140 C C . ASP A 1 872 ? -42.376 -34.459 27.232 1.00 56.22 872 ASP A C 1
ATOM 7142 O O . ASP A 1 872 ? -41.833 -33.450 26.788 1.00 56.22 872 ASP A O 1
ATOM 7146 N N . ASN A 1 873 ? -43.696 -34.453 27.469 1.00 58.81 873 ASN A N 1
ATOM 7147 C CA . ASN A 1 873 ? -44.592 -33.348 27.084 1.00 58.81 873 ASN A CA 1
ATOM 7148 C C . ASN A 1 873 ? -44.787 -32.256 28.159 1.00 58.81 873 ASN A C 1
ATOM 7150 O O . ASN A 1 873 ? -45.451 -31.247 27.899 1.00 58.81 873 ASN A O 1
ATOM 7154 N N . SER A 1 874 ? -44.235 -32.408 29.370 1.00 53.06 874 SER A N 1
ATOM 7155 C CA . SER A 1 874 ? -44.512 -31.477 30.481 1.00 53.06 874 SER A CA 1
ATOM 7156 C C . SER A 1 874 ? -43.795 -30.124 30.342 1.00 53.06 874 SER A C 1
ATOM 7158 O O . SER A 1 874 ? -44.379 -29.087 30.662 1.00 53.06 874 SER A O 1
ATOM 7160 N N . ILE A 1 875 ? -42.580 -30.094 29.780 1.00 50.56 875 ILE A N 1
ATOM 7161 C CA . ILE A 1 875 ? -41.826 -28.849 29.535 1.00 50.56 875 ILE A CA 1
ATOM 7162 C C . ILE A 1 875 ? -42.493 -28.025 28.423 1.00 50.56 875 ILE A C 1
ATOM 7164 O O . ILE A 1 875 ? -42.671 -26.814 28.566 1.00 50.56 875 ILE A O 1
ATOM 7168 N N . VAL A 1 876 ? -42.950 -28.684 27.353 1.00 54.12 876 VAL A N 1
ATOM 7169 C CA . VAL A 1 876 ? -43.623 -28.035 26.213 1.00 54.12 876 VAL A CA 1
ATOM 7170 C C . VAL A 1 876 ? -44.945 -27.385 26.639 1.00 54.12 876 VAL A C 1
ATOM 7172 O O . VAL A 1 876 ? -45.242 -26.258 26.240 1.00 54.12 876 VAL A O 1
ATOM 7175 N N . ASN A 1 877 ? -45.722 -28.046 27.504 1.00 54.47 877 ASN A N 1
ATOM 7176 C CA . ASN A 1 877 ? -46.978 -27.487 28.016 1.00 54.47 877 ASN A CA 1
ATOM 7177 C C . ASN A 1 877 ? -46.766 -26.289 28.961 1.00 54.47 877 ASN A C 1
ATOM 7179 O O . ASN A 1 877 ? -47.589 -25.373 28.980 1.00 54.47 877 ASN A O 1
ATOM 7183 N N . ASN A 1 878 ? -45.654 -26.246 29.701 1.00 48.91 878 ASN A N 1
ATOM 7184 C CA . ASN A 1 878 ? -45.319 -25.106 30.560 1.00 48.91 878 ASN A CA 1
ATOM 7185 C C . ASN A 1 878 ? -44.891 -23.868 29.753 1.00 48.91 878 ASN A C 1
ATOM 7187 O O . ASN A 1 878 ? -45.231 -22.748 30.131 1.00 48.91 878 ASN A O 1
ATOM 7191 N N . ILE A 1 879 ? -44.227 -24.062 28.608 1.00 54.25 879 ILE A N 1
ATOM 7192 C CA . ILE A 1 879 ? -43.901 -22.976 27.668 1.00 54.25 879 ILE A CA 1
ATOM 7193 C C . ILE A 1 879 ? -45.175 -22.445 26.992 1.00 54.25 879 ILE A C 1
ATOM 7195 O O . ILE A 1 879 ? -45.336 -21.233 26.859 1.00 54.25 879 ILE A O 1
ATOM 7199 N N . LYS A 1 880 ? -46.123 -23.324 26.633 1.00 57.91 880 LYS A N 1
ATOM 7200 C CA . LYS A 1 880 ? -47.422 -22.904 26.075 1.00 57.91 880 LYS A CA 1
ATOM 7201 C C . LYS A 1 880 ? -48.202 -21.996 27.027 1.00 57.91 880 LYS A C 1
ATOM 7203 O O . LYS A 1 880 ? -48.655 -20.942 26.598 1.00 57.91 880 LYS A O 1
ATOM 7208 N N . LYS A 1 881 ? -48.260 -22.317 28.325 1.00 57.66 881 LYS A N 1
ATOM 7209 C CA . LYS A 1 881 ? -48.926 -21.451 29.319 1.00 57.66 881 LYS A CA 1
ATOM 7210 C C . LYS A 1 881 ? -48.274 -20.077 29.477 1.00 57.66 881 LYS A C 1
ATOM 7212 O O . LYS A 1 881 ? -48.975 -19.107 29.738 1.00 57.66 881 LYS A O 1
ATOM 7217 N N . PHE A 1 882 ? -46.955 -19.975 29.305 1.00 56.19 882 PHE A N 1
ATOM 7218 C CA . PHE A 1 882 ? -46.268 -18.678 29.293 1.00 56.19 882 PHE A CA 1
ATOM 7219 C C . PHE A 1 882 ? -46.625 -17.829 28.061 1.00 56.19 882 PHE A C 1
ATOM 7221 O O . PHE A 1 882 ? -46.562 -16.602 28.131 1.00 56.19 882 PHE A O 1
ATOM 7228 N N . ASN A 1 883 ? -47.023 -18.471 26.958 1.00 57.12 883 ASN A N 1
ATOM 7229 C CA . ASN A 1 883 ? -47.394 -17.810 25.707 1.00 57.12 883 ASN A CA 1
ATOM 7230 C C . ASN A 1 883 ? -48.886 -17.439 25.621 1.00 57.12 883 ASN A C 1
ATOM 7232 O O . ASN A 1 883 ? -49.225 -16.547 24.852 1.00 57.12 883 ASN A O 1
ATOM 7236 N N . GLU A 1 884 ? -49.763 -18.082 26.397 1.00 58.94 884 GLU A N 1
ATOM 7237 C CA . GLU A 1 884 ? -51.225 -17.876 26.338 1.00 58.94 884 GLU A CA 1
ATOM 7238 C C . GLU A 1 884 ? -51.727 -16.623 27.082 1.00 58.94 884 GLU A C 1
ATOM 7240 O O . GLU A 1 884 ? -52.860 -16.198 26.866 1.00 58.94 884 GLU A O 1
ATOM 7245 N N . ASN A 1 885 ? -50.908 -15.979 27.922 1.00 58.69 885 ASN A N 1
ATOM 7246 C CA . ASN A 1 885 ? -51.255 -14.664 28.469 1.00 58.69 885 ASN A CA 1
ATOM 7247 C C . ASN A 1 885 ? -50.989 -13.588 27.402 1.00 58.69 885 ASN A C 1
ATOM 7249 O O . ASN A 1 885 ? -49.919 -12.980 27.352 1.00 58.69 885 ASN A O 1
ATOM 7253 N N . GLU A 1 886 ? -51.983 -13.398 26.529 1.00 53.62 886 GLU A N 1
ATOM 7254 C CA . GLU A 1 886 ? -51.964 -12.508 25.355 1.00 53.62 886 GLU A CA 1
ATOM 7255 C C . GLU A 1 886 ? -51.873 -11.009 25.686 1.00 53.62 886 GLU A C 1
ATOM 7257 O O . GLU A 1 886 ? -51.672 -10.191 24.792 1.00 53.62 886 GLU A O 1
ATOM 7262 N N . ASN A 1 887 ? -51.959 -10.631 26.962 1.00 51.94 887 ASN A N 1
ATOM 7263 C CA . ASN A 1 887 ? -51.856 -9.247 27.401 1.00 51.94 887 ASN A CA 1
ATOM 7264 C C . ASN A 1 887 ? -50.669 -9.067 28.357 1.00 51.94 887 ASN A C 1
ATOM 7266 O O . ASN A 1 887 ? -50.537 -9.811 29.324 1.00 51.94 887 ASN A O 1
ATOM 7270 N N . GLU A 1 888 ? -49.890 -8.009 28.101 1.00 56.25 888 GLU A N 1
ATOM 7271 C CA . GLU A 1 888 ? -48.870 -7.384 28.966 1.00 56.25 888 GLU A CA 1
ATOM 7272 C C . GLU A 1 888 ? -47.403 -7.834 28.746 1.00 56.25 888 GLU A C 1
ATOM 7274 O O . GLU A 1 888 ? -46.920 -8.828 29.281 1.00 56.25 888 GLU A O 1
ATOM 7279 N N . GLY A 1 889 ? -46.668 -7.027 27.960 1.00 62.84 889 GLY A N 1
ATOM 7280 C CA . GLY A 1 889 ? -45.205 -7.055 27.806 1.00 62.84 889 GLY A CA 1
ATOM 7281 C C . GLY A 1 889 ? -44.708 -7.491 26.422 1.00 62.84 889 GLY A C 1
ATOM 7282 O O . GLY A 1 889 ? -44.773 -8.665 26.066 1.00 62.84 889 GLY A O 1
ATOM 7283 N N . ASN A 1 890 ? -44.133 -6.558 25.651 1.00 82.25 890 ASN A N 1
ATOM 7284 C CA . ASN A 1 890 ? -43.491 -6.873 24.365 1.00 82.25 890 ASN A CA 1
ATOM 7285 C C . ASN A 1 890 ? -42.120 -7.538 24.539 1.00 82.25 890 ASN A C 1
ATOM 7287 O O . ASN A 1 890 ? -41.625 -8.137 23.590 1.00 82.25 890 ASN A O 1
ATOM 7291 N N . PHE A 1 891 ? -41.497 -7.426 25.713 1.00 88.56 891 PHE A N 1
ATOM 7292 C CA . PHE A 1 891 ? -40.196 -8.015 26.018 1.00 88.56 891 PHE A CA 1
ATOM 7293 C C . PHE A 1 891 ? -40.313 -9.213 26.960 1.00 88.56 891 PHE A C 1
ATOM 7295 O O . PHE A 1 891 ? -41.059 -9.179 27.937 1.00 88.56 891 PHE A O 1
ATOM 7302 N N . ILE A 1 892 ? -39.506 -10.244 26.709 1.00 88.38 892 ILE A N 1
ATOM 7303 C CA . ILE A 1 892 ? -39.246 -11.328 27.658 1.00 88.38 892 ILE A CA 1
ATOM 7304 C C . ILE A 1 892 ? -37.817 -11.211 28.187 1.00 88.38 892 ILE A C 1
ATOM 7306 O O . ILE A 1 892 ? -36.898 -10.885 27.436 1.00 88.38 892 ILE A O 1
ATOM 7310 N N . GLN A 1 893 ? -37.624 -11.458 29.482 1.00 88.81 893 GLN A N 1
ATOM 7311 C CA . GLN A 1 893 ? -36.286 -11.564 30.061 1.00 88.81 893 GLN A CA 1
ATOM 7312 C C . GLN A 1 893 ? -35.703 -12.936 29.718 1.00 88.81 893 GLN A C 1
ATOM 7314 O O . GLN A 1 893 ? -36.381 -13.941 29.923 1.00 88.81 893 GLN A O 1
ATOM 7319 N N . ILE A 1 894 ? -34.463 -12.989 29.228 1.00 87.69 894 ILE A N 1
ATOM 7320 C CA . ILE A 1 894 ? -33.789 -14.257 28.931 1.00 87.69 894 ILE A CA 1
ATOM 7321 C C . ILE A 1 894 ? -33.368 -14.920 30.260 1.00 87.69 894 ILE A C 1
ATOM 7323 O O . ILE A 1 894 ? -32.542 -14.347 30.979 1.00 87.69 894 ILE A O 1
ATOM 7327 N N . PRO A 1 895 ? -33.912 -16.092 30.637 1.00 85.75 895 PRO A N 1
ATOM 7328 C CA . PRO A 1 895 ? -33.381 -16.887 31.739 1.00 85.75 895 PRO A CA 1
ATOM 7329 C C . PRO A 1 895 ? -32.011 -17.481 31.395 1.00 85.75 895 PRO A C 1
ATOM 7331 O O . PRO A 1 895 ? -31.644 -17.611 30.230 1.00 85.75 895 PRO A O 1
ATOM 7334 N N . PHE A 1 896 ? -31.269 -17.910 32.417 1.00 84.44 896 PHE A N 1
ATOM 7335 C CA . PHE A 1 896 ? -30.023 -18.644 32.202 1.00 84.44 896 PHE A CA 1
ATOM 7336 C C . PHE A 1 896 ? -30.285 -19.926 31.399 1.00 84.44 896 PHE A C 1
ATOM 7338 O O . PHE A 1 896 ? -31.169 -20.709 31.754 1.00 84.44 896 PHE A O 1
ATOM 7345 N N . SER A 1 897 ? -29.518 -20.140 30.331 1.00 84.94 897 SER A N 1
ATOM 7346 C CA . SER A 1 897 ? -29.676 -21.270 29.415 1.00 84.94 897 SER A CA 1
ATOM 7347 C C . SER A 1 897 ? -28.342 -21.967 29.138 1.00 84.94 897 SER A C 1
ATOM 7349 O O . SER A 1 897 ? -27.271 -21.456 29.479 1.00 84.94 897 SER A O 1
ATOM 7351 N N . ASN A 1 898 ? -28.396 -23.140 28.499 1.00 82.88 898 ASN A N 1
ATOM 7352 C CA . ASN A 1 898 ? -27.187 -23.852 28.083 1.00 82.88 898 ASN A CA 1
ATOM 7353 C C . ASN A 1 898 ? -26.384 -23.055 27.045 1.00 82.88 898 ASN A C 1
ATOM 7355 O O . ASN A 1 898 ? -25.165 -23.157 27.013 1.00 82.88 898 ASN A O 1
ATOM 7359 N N . GLU A 1 899 ? -27.039 -22.238 26.226 1.00 83.19 899 GLU A N 1
ATOM 7360 C CA . GLU A 1 899 ? -26.394 -21.353 25.257 1.00 83.19 899 GLU A CA 1
ATOM 7361 C C . GLU A 1 899 ? -25.564 -20.275 25.964 1.00 83.19 899 GLU A C 1
ATOM 7363 O O . GLU A 1 899 ? -24.388 -20.122 25.644 1.00 83.19 899 GLU A O 1
ATOM 7368 N N . ILE A 1 900 ? -26.119 -19.603 26.984 1.00 85.88 900 ILE A N 1
ATOM 7369 C CA . ILE A 1 900 ? -25.366 -18.649 27.821 1.00 85.88 900 ILE A CA 1
ATOM 7370 C C . ILE A 1 900 ? -24.202 -19.365 28.515 1.00 85.88 900 ILE A C 1
ATOM 7372 O O . ILE A 1 900 ? -23.073 -18.884 28.486 1.00 85.88 900 ILE A O 1
ATOM 7376 N N . LYS A 1 901 ? -24.431 -20.554 29.078 1.00 88.06 901 LYS A N 1
ATOM 7377 C CA . LYS A 1 901 ? -23.364 -21.377 29.665 1.00 88.06 901 LYS A CA 1
ATOM 7378 C C . LYS A 1 901 ? -22.248 -21.695 28.658 1.00 88.06 901 LYS A C 1
ATOM 7380 O O . LYS A 1 901 ? -21.071 -21.559 28.984 1.00 88.06 901 LYS A O 1
ATOM 7385 N N . ASN A 1 902 ? -22.599 -22.046 27.420 1.00 87.81 902 ASN A N 1
ATOM 7386 C CA . ASN A 1 902 ? -21.643 -22.335 26.346 1.00 87.81 902 ASN A CA 1
ATOM 7387 C C . ASN A 1 902 ? -20.829 -21.100 25.912 1.00 87.81 902 ASN A C 1
ATOM 7389 O O . ASN A 1 902 ? -19.736 -21.268 25.379 1.00 87.81 902 ASN A O 1
ATOM 7393 N N . GLN A 1 903 ? -21.303 -19.880 26.194 1.00 86.81 903 GLN A N 1
ATOM 7394 C CA . GLN A 1 903 ? -20.530 -18.635 26.045 1.00 86.81 903 GLN A CA 1
ATOM 7395 C C . GLN A 1 903 ? -19.532 -18.399 27.202 1.00 86.81 903 GLN A C 1
ATOM 7397 O O . GLN A 1 903 ? -18.975 -17.313 27.337 1.00 86.81 903 GLN A O 1
ATOM 7402 N N . GLY A 1 904 ? -19.296 -19.402 28.056 1.00 91.50 904 GLY A N 1
ATOM 7403 C CA . GLY A 1 904 ? -18.307 -19.351 29.134 1.00 91.50 904 GLY A CA 1
ATOM 7404 C C . GLY A 1 904 ? -18.829 -18.787 30.456 1.00 91.50 904 GLY A C 1
ATOM 7405 O O . GLY A 1 904 ? -18.026 -18.414 31.308 1.00 91.50 904 GLY A O 1
ATOM 7406 N N . TRP A 1 905 ? -20.145 -18.708 30.655 1.00 92.88 905 TRP A N 1
ATOM 7407 C CA . TRP A 1 905 ? -20.734 -18.258 31.918 1.00 92.88 905 TRP A CA 1
ATOM 7408 C C . TRP A 1 905 ? -20.855 -19.408 32.921 1.00 92.88 905 TRP A C 1
ATOM 7410 O O . TRP A 1 905 ? -21.476 -20.429 32.638 1.00 92.88 905 TRP A O 1
ATOM 7420 N N . LEU A 1 906 ? -20.301 -19.210 34.117 1.00 93.00 906 LEU A N 1
ATOM 7421 C CA . LEU A 1 906 ? -20.261 -20.188 35.204 1.00 93.00 906 LEU A CA 1
ATOM 7422 C C . LEU A 1 906 ? -21.186 -19.760 36.345 1.00 93.00 906 LEU A C 1
ATOM 7424 O O . LEU A 1 906 ? -21.221 -18.587 36.711 1.00 93.00 906 LEU A O 1
ATOM 7428 N N . ILE A 1 907 ? -21.922 -20.695 36.937 1.00 92.88 907 ILE A N 1
ATOM 7429 C CA . ILE A 1 907 ? -22.830 -20.432 38.060 1.00 92.88 907 ILE A CA 1
ATOM 7430 C C . ILE A 1 907 ? -22.024 -20.323 39.359 1.00 92.88 907 ILE A C 1
ATOM 7432 O O . ILE A 1 907 ? -21.200 -21.184 39.657 1.00 92.88 907 ILE A O 1
ATOM 7436 N N . LEU A 1 908 ? -22.277 -19.305 40.184 1.00 92.44 908 LEU A N 1
ATOM 7437 C CA . LEU A 1 908 ? -21.688 -19.243 41.523 1.00 92.44 908 LEU A CA 1
ATOM 7438 C C . LEU A 1 908 ? -22.372 -20.252 42.450 1.00 92.44 908 LEU A C 1
ATOM 7440 O O . LEU A 1 908 ? -23.597 -20.254 42.575 1.00 92.44 908 LEU A O 1
ATOM 7444 N N . ASP A 1 909 ? -21.586 -21.055 43.167 1.00 90.44 909 ASP A N 1
ATOM 7445 C CA . ASP A 1 909 ? -22.088 -21.924 44.235 1.00 90.44 909 ASP A CA 1
ATOM 7446 C C . ASP A 1 909 ? -22.489 -21.087 45.471 1.00 90.44 909 ASP A C 1
ATOM 7448 O O . ASP A 1 909 ? -21.819 -21.074 46.505 1.00 90.44 909 ASP A O 1
ATOM 7452 N N . LEU A 1 910 ? -23.564 -20.307 45.360 1.00 88.50 910 LEU A N 1
ATOM 7453 C CA . LEU A 1 910 ? -24.109 -19.445 46.409 1.00 88.50 910 LEU A CA 1
ATOM 7454 C C . LEU A 1 910 ? -25.602 -19.207 46.142 1.00 88.50 910 LEU A C 1
ATOM 7456 O O . LEU A 1 910 ? -25.998 -18.949 45.007 1.00 88.50 910 LEU A O 1
ATOM 7460 N N . LYS A 1 911 ? -26.446 -19.210 47.184 1.00 87.50 911 LYS A N 1
ATOM 7461 C CA . LYS A 1 911 ? -27.831 -18.736 47.036 1.00 87.50 911 LYS A CA 1
ATOM 7462 C C . LYS A 1 911 ? -27.814 -17.213 47.084 1.00 87.50 911 LYS A C 1
ATOM 7464 O O . LYS A 1 911 ? -27.784 -16.616 48.161 1.00 87.50 911 LYS A O 1
ATOM 7469 N N . TYR A 1 912 ? -27.800 -16.595 45.913 1.00 86.19 912 TYR A N 1
ATOM 7470 C CA . TYR A 1 912 ? -27.719 -15.151 45.789 1.00 86.19 912 TYR A CA 1
ATOM 7471 C C . TYR A 1 912 ? -29.069 -14.487 46.100 1.00 86.19 912 TYR A C 1
ATOM 7473 O O . TYR A 1 912 ? -30.090 -14.778 45.478 1.00 86.19 912 TYR A O 1
ATOM 7481 N N . TYR A 1 913 ? -29.066 -13.584 47.082 1.00 83.69 913 TYR A N 1
ATOM 7482 C CA . TYR A 1 913 ? -30.218 -12.748 47.421 1.00 83.69 913 TYR A CA 1
ATOM 7483 C C . TYR A 1 913 ? -30.006 -11.354 46.835 1.00 83.69 913 TYR A C 1
ATOM 7485 O O . TYR A 1 913 ? -29.061 -10.659 47.221 1.00 83.69 913 TYR A O 1
ATOM 7493 N N . GLN A 1 914 ? -30.885 -10.952 45.918 1.00 83.00 914 GLN A N 1
ATOM 7494 C CA . GLN A 1 914 ? -30.833 -9.631 45.296 1.00 83.00 914 GLN A CA 1
ATOM 7495 C C . GLN A 1 914 ? -31.099 -8.528 46.341 1.00 83.00 914 GLN A C 1
ATOM 7497 O O . GLN A 1 914 ? -31.921 -8.715 47.246 1.00 83.00 914 GLN A O 1
ATOM 7502 N N . PRO A 1 915 ? -30.423 -7.371 46.253 1.00 83.75 915 PRO A N 1
ATOM 7503 C CA . PRO A 1 915 ? -30.763 -6.208 47.064 1.00 83.75 915 PRO A CA 1
ATOM 7504 C C . PRO A 1 915 ? -32.126 -5.628 46.640 1.00 83.75 915 PRO A C 1
ATOM 7506 O O . PRO A 1 915 ? -32.492 -5.692 45.464 1.00 83.75 915 PRO A O 1
ATOM 7509 N N . PRO A 1 916 ? -32.884 -5.014 47.567 1.00 77.62 916 PRO A N 1
ATOM 7510 C CA . PRO A 1 916 ? -34.175 -4.415 47.240 1.00 77.62 916 PRO A CA 1
ATOM 7511 C C . PRO A 1 916 ? -34.000 -3.216 46.298 1.00 77.62 916 PRO A C 1
ATOM 7513 O O . PRO A 1 916 ? -33.296 -2.260 46.625 1.00 77.62 916 PRO A O 1
ATOM 7516 N N . ARG A 1 917 ? -34.677 -3.245 45.144 1.00 78.12 917 ARG A N 1
ATOM 7517 C CA . ARG A 1 917 ? -34.640 -2.157 44.146 1.00 78.12 917 ARG A CA 1
ATOM 7518 C C . ARG A 1 917 ? -35.785 -1.148 44.268 1.00 78.12 917 ARG A C 1
ATOM 7520 O O . ARG A 1 917 ? -35.719 -0.078 43.678 1.00 78.12 917 ARG A O 1
ATOM 7527 N N . ASN A 1 918 ? -36.818 -1.455 45.053 1.00 70.31 918 ASN A N 1
ATOM 7528 C CA . ASN A 1 918 ? -37.953 -0.555 45.264 1.00 70.31 918 ASN A CA 1
ATOM 7529 C C . ASN A 1 918 ? -37.792 0.262 46.549 1.00 70.31 918 ASN A C 1
ATOM 7531 O O . ASN A 1 918 ? -37.343 -0.243 47.579 1.00 70.31 918 ASN A O 1
ATOM 7535 N N . SER A 1 919 ? -38.196 1.536 46.493 1.00 60.84 919 SER A N 1
ATOM 7536 C CA . SER A 1 919 ? -38.160 2.429 47.655 1.00 60.84 919 SER A CA 1
ATOM 7537 C C . SER A 1 919 ? -38.982 1.859 48.821 1.00 60.84 919 SER A C 1
ATOM 7539 O O . SER A 1 919 ? -40.075 1.326 48.621 1.00 60.84 919 SER A O 1
ATOM 7541 N N . LEU A 1 920 ? -38.484 2.036 50.049 1.00 56.72 920 LEU A N 1
ATOM 7542 C CA . LEU A 1 920 ? -39.082 1.592 51.323 1.00 56.72 920 LEU A CA 1
ATOM 7543 C C . LEU A 1 920 ? -40.545 2.021 51.558 1.00 56.72 920 LEU A C 1
ATOM 7545 O O . LEU A 1 920 ? -41.148 1.572 52.531 1.00 56.72 920 LEU A O 1
ATOM 7549 N N . LYS A 1 921 ? -41.141 2.853 50.692 1.00 57.62 921 LYS A N 1
ATOM 7550 C CA . LYS A 1 921 ? -42.538 3.296 50.806 1.00 57.62 921 LYS A CA 1
ATOM 7551 C C . LYS A 1 921 ? -43.540 2.136 50.865 1.00 57.62 921 LYS A C 1
ATOM 7553 O O . LYS A 1 921 ? -44.567 2.291 51.511 1.00 57.62 921 LYS A O 1
ATOM 7558 N N . TYR A 1 922 ? -43.224 0.973 50.290 1.00 56.03 922 TYR A N 1
ATOM 7559 C CA . TYR A 1 922 ? -44.074 -0.223 50.401 1.00 56.03 922 TYR A CA 1
ATOM 7560 C C . TYR A 1 922 ? -44.045 -0.893 51.785 1.00 56.03 922 TYR A C 1
ATOM 7562 O O . TYR A 1 922 ? -44.973 -1.609 52.140 1.00 56.03 922 TYR A O 1
ATOM 7570 N N . ILE A 1 923 ? -42.994 -0.669 52.581 1.00 56.59 923 ILE A N 1
ATOM 7571 C CA . ILE A 1 923 ? -42.805 -1.339 53.878 1.00 56.59 923 ILE A CA 1
ATOM 7572 C C . ILE A 1 923 ? -43.531 -0.589 55.006 1.00 56.59 923 ILE A C 1
ATOM 7574 O O . ILE A 1 923 ? -43.876 -1.188 56.019 1.00 56.59 923 ILE A O 1
ATOM 7578 N N . GLN A 1 924 ? -43.793 0.712 54.848 1.00 60.03 924 GLN A N 1
ATOM 7579 C CA . GLN A 1 924 ? -44.378 1.531 55.917 1.00 60.03 924 GLN A CA 1
ATOM 7580 C C . GLN A 1 924 ? -45.911 1.464 56.009 1.00 60.03 924 GLN A C 1
ATOM 7582 O O . GLN A 1 924 ? -46.452 1.869 57.032 1.00 60.03 924 GLN A O 1
ATOM 7587 N N . SER A 1 925 ? -46.623 0.975 54.987 1.00 60.25 925 SER A N 1
ATOM 7588 C CA . SER A 1 925 ? -48.094 1.038 54.954 1.00 60.25 925 SER A CA 1
ATOM 7589 C C . SER A 1 925 ? -48.820 -0.223 55.434 1.00 60.25 925 SER A C 1
ATOM 7591 O O . SER A 1 925 ? -50.019 -0.144 55.674 1.00 60.25 925 SER A O 1
ATOM 7593 N N . ASN A 1 926 ? -48.139 -1.361 55.622 1.00 60.19 926 ASN A N 1
ATOM 7594 C CA . ASN A 1 926 ? -48.782 -2.616 56.030 1.00 60.19 926 ASN A CA 1
ATOM 7595 C C . ASN A 1 926 ? -47.954 -3.372 57.081 1.00 60.19 926 ASN A C 1
ATOM 7597 O O . ASN A 1 926 ? -47.113 -4.204 56.748 1.00 60.19 926 ASN A O 1
ATOM 7601 N N . GLU A 1 927 ? -48.230 -3.139 58.367 1.00 63.16 927 GLU A N 1
ATOM 7602 C CA . GLU A 1 927 ? -47.533 -3.811 59.481 1.00 63.16 927 GLU A CA 1
ATOM 7603 C C . GLU A 1 927 ? -47.768 -5.341 59.548 1.00 63.16 927 GLU A C 1
ATOM 7605 O O . GLU A 1 927 ? -47.017 -6.041 60.231 1.00 63.16 927 GLU A O 1
ATOM 7610 N N . ASN A 1 928 ? -48.735 -5.877 58.786 1.00 65.44 928 ASN A N 1
ATOM 7611 C CA . ASN A 1 928 ? -49.158 -7.286 58.825 1.00 65.44 928 ASN A CA 1
ATOM 7612 C C . ASN A 1 928 ? -48.798 -8.133 57.589 1.00 65.44 928 ASN A C 1
ATOM 7614 O O . ASN A 1 928 ? -49.198 -9.293 57.524 1.00 65.44 928 ASN A O 1
ATOM 7618 N N . LEU A 1 929 ? -48.063 -7.607 56.606 1.00 59.81 929 LEU A N 1
ATOM 7619 C CA . LEU A 1 929 ? -47.610 -8.425 55.475 1.00 59.81 929 LEU A CA 1
ATOM 7620 C C . LEU A 1 929 ? -46.343 -9.197 55.874 1.00 59.81 929 LEU A C 1
ATOM 7622 O O . LEU A 1 929 ? -45.282 -8.604 56.090 1.00 59.81 929 LEU A O 1
ATOM 7626 N N . GLU A 1 930 ? -46.458 -10.525 55.996 1.00 60.81 930 GLU A N 1
ATOM 7627 C CA . GLU A 1 930 ? -45.294 -11.412 55.979 1.00 60.81 930 GLU A CA 1
ATOM 7628 C C . GLU A 1 930 ? -44.503 -11.100 54.708 1.00 60.81 930 GLU A C 1
ATOM 7630 O O . GLU A 1 930 ? -45.018 -11.210 53.595 1.00 60.81 930 GLU A O 1
ATOM 7635 N N . ILE A 1 931 ? -43.267 -10.632 54.884 1.00 59.97 931 ILE A N 1
ATOM 7636 C CA . ILE A 1 931 ? -42.352 -10.373 53.777 1.00 59.97 931 ILE A CA 1
ATOM 7637 C C . ILE A 1 931 ? -42.096 -11.735 53.135 1.00 59.97 931 ILE A C 1
ATOM 7639 O O . ILE A 1 931 ? -41.301 -12.515 53.661 1.00 59.97 931 ILE A O 1
ATOM 7643 N N . LEU A 1 932 ? -42.807 -12.038 52.043 1.00 62.31 932 LEU A N 1
ATOM 7644 C CA . LEU A 1 932 ? -42.541 -13.216 51.228 1.00 62.31 932 LEU A CA 1
ATOM 7645 C C . LEU A 1 932 ? -41.052 -13.203 50.886 1.00 62.31 932 LEU A C 1
ATOM 7647 O O . LEU A 1 932 ? -40.556 -12.251 50.276 1.00 62.31 932 LEU A O 1
ATOM 7651 N N . GLU A 1 933 ? -40.332 -14.233 51.335 1.00 65.31 933 GLU A N 1
ATOM 7652 C CA . GLU A 1 933 ? -38.917 -14.376 51.021 1.00 65.31 933 GLU A CA 1
ATOM 7653 C C . GLU A 1 933 ? -38.777 -14.410 49.498 1.00 65.31 933 GLU A C 1
ATOM 7655 O O . GLU A 1 933 ? -39.285 -15.321 48.842 1.00 65.31 933 GLU A O 1
ATOM 7660 N N . GLN A 1 934 ? -38.118 -13.396 48.928 1.00 67.75 934 GLN A N 1
ATOM 7661 C CA . GLN A 1 934 ? -37.822 -13.406 47.502 1.00 67.75 934 GLN A CA 1
ATOM 7662 C C . GLN A 1 934 ? -36.991 -14.659 47.194 1.00 67.75 934 GLN A C 1
ATOM 7664 O O . GLN A 1 934 ? -36.018 -14.929 47.914 1.00 67.75 934 GLN A O 1
ATOM 7669 N N . PRO A 1 935 ? -37.363 -15.440 46.164 1.00 71.12 935 PRO A N 1
ATOM 7670 C CA . PRO A 1 935 ? -36.598 -16.617 45.796 1.00 71.12 935 PRO A CA 1
ATOM 7671 C C . PRO A 1 935 ? -35.159 -16.204 45.455 1.00 71.12 935 PRO A C 1
ATOM 7673 O O . PRO A 1 935 ? -34.944 -15.133 44.877 1.00 71.12 935 PRO A O 1
ATOM 7676 N N . PRO A 1 936 ? -34.157 -17.027 45.815 1.00 72.62 936 PRO A N 1
ATOM 7677 C CA . PRO A 1 936 ? -32.783 -16.751 45.435 1.00 72.62 936 PRO A CA 1
ATOM 7678 C C . PRO A 1 936 ? -32.688 -16.671 43.910 1.00 72.62 936 PRO A C 1
ATOM 7680 O O . PRO A 1 936 ? -33.285 -17.470 43.182 1.00 72.62 936 PRO A O 1
ATOM 7683 N N . SER A 1 937 ? -31.948 -15.678 43.438 1.00 79.69 937 SER A N 1
ATOM 7684 C CA . SER A 1 937 ? -31.644 -15.510 42.020 1.00 79.69 937 SER A CA 1
ATOM 7685 C C . SER A 1 937 ? -30.353 -16.240 41.678 1.00 79.69 937 SER A C 1
ATOM 7687 O O . SER A 1 937 ? -29.584 -16.613 42.567 1.00 79.69 937 SER A O 1
ATOM 7689 N N . LEU A 1 938 ? -30.121 -16.469 40.390 1.00 84.12 938 LEU A N 1
ATOM 7690 C CA . LEU A 1 938 ? -28.885 -17.072 39.918 1.00 84.12 938 LEU A CA 1
ATOM 7691 C C . LEU A 1 938 ? -27.889 -15.950 39.626 1.00 84.12 938 LEU A C 1
ATOM 7693 O O . LEU A 1 938 ? -28.223 -14.993 38.929 1.00 84.12 938 LEU A O 1
ATOM 7697 N N . LEU A 1 939 ? -26.680 -16.058 40.169 1.00 89.75 939 LEU A N 1
ATOM 7698 C CA . LEU A 1 939 ? -25.586 -15.158 39.829 1.00 89.75 939 LEU A CA 1
ATOM 7699 C C . LEU A 1 939 ? -24.502 -15.970 39.130 1.00 89.75 939 LEU A C 1
ATOM 7701 O O . LEU A 1 939 ? -23.954 -16.914 39.700 1.00 89.75 939 LEU A O 1
ATOM 7705 N N . CYS A 1 940 ? -24.223 -15.599 37.891 1.00 89.62 940 CYS A N 1
ATOM 7706 C CA . CYS A 1 940 ? -23.219 -16.218 37.045 1.00 89.62 940 CYS A CA 1
ATOM 7707 C C . CYS A 1 940 ? -22.016 -15.285 36.900 1.00 89.62 940 CYS A C 1
ATOM 7709 O O . CYS A 1 940 ? -22.123 -14.080 37.133 1.00 89.62 940 CYS A O 1
ATOM 7711 N N . VAL A 1 941 ? -20.872 -15.829 36.506 1.00 91.69 941 VAL A N 1
ATOM 7712 C CA . VAL A 1 941 ? -19.651 -15.076 36.223 1.00 91.69 941 VAL A CA 1
ATOM 7713 C C . VAL A 1 941 ? -19.053 -15.546 34.902 1.00 91.69 941 VAL A C 1
ATOM 7715 O O . VAL A 1 941 ? -19.021 -16.745 34.629 1.00 91.69 941 VAL A O 1
ATOM 7718 N N . LEU A 1 942 ? -18.604 -14.611 34.070 1.00 91.38 942 LEU A N 1
ATOM 7719 C CA . LEU A 1 942 ? -17.906 -14.938 32.830 1.00 91.38 942 LEU A CA 1
ATOM 7720 C C . LEU A 1 942 ? -16.535 -15.537 33.163 1.00 91.38 942 LEU A C 1
ATOM 7722 O O . LEU A 1 942 ? -15.808 -14.984 33.988 1.00 91.38 942 LEU A O 1
ATOM 7726 N N . ASN A 1 943 ? -16.181 -16.660 32.542 1.00 88.50 943 ASN A N 1
ATOM 7727 C CA . ASN A 1 943 ? -14.904 -17.328 32.759 1.00 88.50 943 ASN A CA 1
ATOM 7728 C C . ASN A 1 943 ? -13.730 -16.431 32.324 1.00 88.50 943 ASN A C 1
ATOM 7730 O O . ASN A 1 943 ? -13.483 -16.242 31.134 1.00 88.50 943 ASN A O 1
ATOM 7734 N N . CYS A 1 944 ? -12.994 -15.900 33.300 1.00 82.94 944 CYS A N 1
ATOM 7735 C CA . CYS A 1 944 ? -11.789 -15.110 33.081 1.00 82.94 944 CYS A CA 1
ATOM 7736 C C . CYS A 1 944 ? -10.543 -15.960 33.360 1.00 82.94 944 CYS A C 1
ATOM 7738 O O . CYS A 1 944 ? -10.451 -16.600 34.407 1.00 82.94 944 CYS A O 1
ATOM 7740 N N . LEU A 1 945 ? -9.525 -15.864 32.495 1.00 77.81 945 LEU A N 1
ATOM 7741 C CA . LEU A 1 945 ? -8.227 -16.549 32.656 1.00 77.81 945 LEU A CA 1
ATOM 7742 C C . LEU A 1 945 ? -7.520 -16.249 33.992 1.00 77.81 945 LEU A C 1
ATOM 7744 O O . LEU A 1 945 ? -6.635 -16.987 34.409 1.00 77.81 945 LEU A O 1
ATOM 7748 N N . GLN A 1 946 ? -7.895 -15.155 34.658 1.00 80.62 946 GLN A N 1
ATOM 7749 C CA . GLN A 1 946 ? -7.318 -14.718 35.928 1.00 80.62 946 GLN A CA 1
ATOM 7750 C C . GLN A 1 946 ? -7.898 -15.448 37.149 1.00 80.62 946 GLN A C 1
ATOM 7752 O O . GLN A 1 946 ? -7.400 -15.259 38.262 1.00 80.62 946 GLN A O 1
ATOM 7757 N N . PHE A 1 947 ? -8.958 -16.248 36.990 1.00 86.94 947 PHE A N 1
ATOM 7758 C CA . PHE A 1 947 ? -9.539 -16.961 38.121 1.00 86.94 947 PHE A CA 1
ATOM 7759 C C . PHE A 1 947 ? -8.642 -18.122 38.574 1.00 86.94 947 PHE A C 1
ATOM 7761 O O . PHE A 1 947 ? -8.201 -18.927 37.755 1.00 86.94 947 PHE A O 1
ATOM 7768 N N . PRO A 1 948 ? -8.354 -18.231 39.882 1.00 85.81 948 PRO A N 1
ATOM 7769 C CA . PRO A 1 948 ? -7.527 -19.305 40.407 1.00 85.81 948 PRO A CA 1
ATOM 7770 C C . PRO A 1 948 ? -8.241 -20.662 40.322 1.00 85.81 948 PRO A C 1
ATOM 7772 O O . PRO A 1 948 ? -9.450 -20.774 40.542 1.00 85.81 948 PRO A O 1
ATOM 7775 N N . HIS A 1 949 ? -7.463 -21.713 40.066 1.00 88.12 949 HIS A N 1
ATOM 7776 C CA . HIS A 1 949 ? -7.921 -23.096 40.168 1.00 88.12 949 HIS A CA 1
ATOM 7777 C C . HIS A 1 949 ? -7.757 -23.618 41.595 1.00 88.12 949 HIS A C 1
ATOM 7779 O O . HIS A 1 949 ? -6.712 -23.439 42.225 1.00 88.12 949 HIS A O 1
ATOM 7785 N N . ASP A 1 950 ? -8.769 -24.323 42.097 1.00 87.25 950 ASP A N 1
ATOM 7786 C CA . ASP A 1 950 ? -8.639 -25.106 43.315 1.00 87.25 950 ASP A CA 1
ATOM 7787 C C . ASP A 1 950 ? -8.056 -26.489 43.009 1.00 87.25 950 ASP A C 1
ATOM 7789 O O . ASP A 1 950 ? -8.764 -27.422 42.634 1.00 87.25 950 ASP A O 1
ATOM 7793 N N . ILE A 1 951 ? -6.741 -26.612 43.190 1.00 88.75 951 ILE A N 1
ATOM 7794 C CA . ILE A 1 951 ? -5.987 -27.854 42.968 1.00 88.75 951 ILE A CA 1
ATOM 7795 C C . ILE A 1 951 ? -6.318 -28.907 44.051 1.00 88.75 951 ILE A C 1
ATOM 7797 O O . ILE A 1 951 ? -5.968 -30.074 43.905 1.00 88.75 951 ILE A O 1
ATOM 7801 N N . SER A 1 952 ? -7.009 -28.531 45.140 1.00 87.50 952 SER A N 1
ATOM 7802 C CA . SER A 1 952 ? -7.376 -29.475 46.207 1.00 87.50 952 SER A CA 1
ATOM 7803 C C . SER A 1 952 ? -8.570 -30.379 45.867 1.00 87.50 952 SER A C 1
ATOM 7805 O O . SER A 1 952 ? -8.791 -31.374 46.559 1.00 87.50 952 SER A O 1
ATOM 7807 N N . LEU A 1 953 ? -9.323 -30.073 44.803 1.00 85.69 953 LEU A N 1
ATOM 7808 C CA . LEU A 1 953 ? -10.464 -30.873 44.350 1.00 85.69 953 LEU A CA 1
ATOM 7809 C C . LEU A 1 953 ? -10.047 -31.892 43.267 1.00 85.69 953 LEU A C 1
ATOM 7811 O O . LEU A 1 953 ? -9.152 -31.603 42.474 1.00 85.69 953 LEU A O 1
ATOM 7815 N N . PRO A 1 954 ? -10.721 -33.061 43.162 1.00 83.12 954 PRO A N 1
ATOM 7816 C CA . PRO A 1 954 ? -10.400 -34.103 42.171 1.00 83.12 954 PRO A CA 1
ATOM 7817 C C . PRO A 1 954 ? -10.483 -33.632 40.713 1.00 83.12 954 PRO A C 1
ATOM 7819 O O . PRO A 1 954 ? -9.913 -34.246 39.814 1.00 83.12 954 PRO A O 1
ATOM 7822 N N . SER A 1 955 ? -11.227 -32.556 40.472 1.00 84.00 955 SER A N 1
ATOM 7823 C CA . SER A 1 955 ? -11.314 -31.866 39.193 1.00 84.00 955 SER A CA 1
ATOM 7824 C C . SER A 1 955 ? -11.046 -30.387 39.474 1.00 84.00 955 SER A C 1
ATOM 7826 O O . SER A 1 955 ? -11.799 -29.806 40.265 1.00 84.00 955 SER A O 1
ATOM 7828 N N . PRO A 1 956 ? -9.983 -29.784 38.901 1.00 81.81 956 PRO A N 1
ATOM 7829 C CA . PRO A 1 956 ? -9.578 -28.420 39.223 1.00 81.81 956 PRO A CA 1
ATOM 7830 C C . PRO A 1 956 ? -10.719 -27.457 38.904 1.00 81.81 956 PRO A C 1
ATOM 7832 O O . PRO A 1 956 ? -10.984 -27.133 37.749 1.00 81.81 956 PRO A O 1
ATOM 7835 N N . SER A 1 957 ? -11.418 -27.032 39.951 1.00 87.62 957 SER A N 1
ATOM 7836 C CA . SER A 1 957 ? -12.583 -26.159 39.846 1.00 87.62 957 SER A CA 1
ATOM 7837 C C . SER A 1 957 ? -12.113 -24.719 39.967 1.00 87.62 957 SER A C 1
ATOM 7839 O O . SER A 1 957 ? -11.288 -24.405 40.827 1.00 87.62 957 SER A O 1
ATOM 7841 N 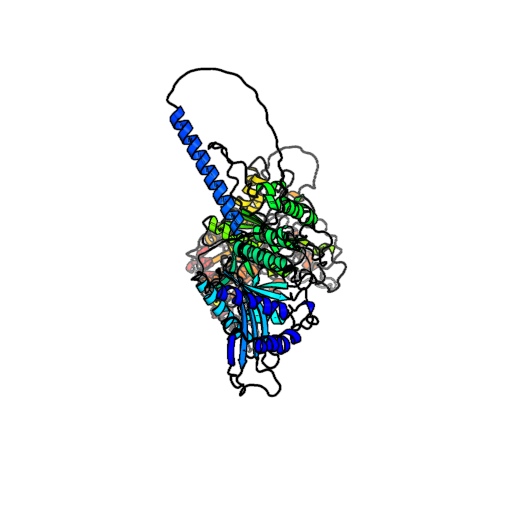N . LEU A 1 958 ? -12.606 -23.841 39.102 1.00 91.38 958 LEU A N 1
ATOM 7842 C CA . LEU A 1 958 ? -12.347 -22.413 39.243 1.00 91.38 958 LEU A CA 1
ATOM 7843 C C . LEU A 1 958 ? -13.089 -21.886 40.475 1.00 91.38 958 LEU A C 1
ATOM 7845 O O . LEU A 1 958 ? -14.171 -22.368 40.819 1.00 91.38 958 LEU A O 1
ATOM 7849 N N . TYR A 1 959 ? -12.519 -20.889 41.142 1.00 92.31 959 TYR A N 1
ATOM 7850 C CA . TYR A 1 959 ? -13.199 -20.182 42.223 1.00 92.31 959 TYR A CA 1
ATOM 7851 C C . TYR A 1 959 ? -12.968 -18.679 42.112 1.00 92.31 959 TYR A C 1
ATOM 7853 O O . TYR A 1 959 ? -11.927 -18.230 41.633 1.00 92.31 959 TYR A O 1
ATOM 7861 N N . ILE A 1 960 ? -13.922 -17.885 42.597 1.00 91.44 960 ILE A N 1
ATOM 7862 C CA . ILE A 1 960 ? -13.737 -16.437 42.701 1.00 91.44 960 ILE A CA 1
ATOM 7863 C C . ILE A 1 960 ? -13.110 -16.082 44.060 1.00 91.44 960 ILE A C 1
ATOM 7865 O O . ILE A 1 960 ? -13.598 -16.545 45.100 1.00 91.44 960 ILE A O 1
ATOM 7869 N N . PRO A 1 961 ? -12.039 -15.262 44.111 1.00 90.00 961 PRO A N 1
ATOM 7870 C CA . PRO A 1 961 ? -11.467 -14.820 45.376 1.00 90.00 961 PRO A CA 1
ATOM 7871 C C . PRO A 1 961 ? -12.512 -14.132 46.260 1.00 90.00 961 PRO A C 1
ATOM 7873 O O . PRO A 1 961 ? -13.189 -13.189 45.844 1.00 90.00 961 PRO A O 1
ATOM 7876 N N . LYS A 1 962 ? -12.605 -14.588 47.512 1.00 90.69 962 LYS A N 1
ATOM 7877 C CA . LYS A 1 962 ? -13.577 -14.122 48.509 1.00 90.69 962 LYS A CA 1
ATOM 7878 C C . LYS A 1 962 ? -13.574 -12.593 48.648 1.00 90.69 962 LYS A C 1
ATOM 7880 O O . LYS A 1 962 ? -14.628 -11.963 48.599 1.00 90.69 962 LYS A O 1
ATOM 7885 N N . ASP A 1 963 ? -12.392 -11.984 48.723 1.00 89.81 963 ASP A N 1
ATOM 7886 C CA . ASP A 1 963 ? -12.240 -10.529 48.843 1.00 89.81 963 ASP A CA 1
ATOM 7887 C C . ASP A 1 963 ? -12.721 -9.761 47.610 1.00 89.81 963 ASP A C 1
ATOM 7889 O O . ASP A 1 963 ? -13.314 -8.689 47.750 1.00 89.81 963 ASP A O 1
ATOM 7893 N N . LEU A 1 964 ? -12.506 -10.305 46.408 1.00 90.50 964 LEU A N 1
ATOM 7894 C CA . LEU A 1 964 ? -12.998 -9.702 45.172 1.00 90.50 964 LEU A CA 1
ATOM 7895 C C . LEU A 1 964 ? -14.528 -9.704 45.155 1.00 90.50 964 LEU A C 1
ATOM 7897 O O . LEU A 1 964 ? -15.145 -8.657 44.957 1.00 90.50 964 LEU A O 1
ATOM 7901 N N . PHE A 1 965 ? -15.139 -10.854 45.449 1.00 91.75 965 PHE A N 1
ATOM 7902 C CA . PHE A 1 965 ? -16.594 -10.971 45.500 1.00 91.75 965 PHE A CA 1
ATOM 7903 C C . PHE A 1 965 ? -17.207 -10.076 46.588 1.00 91.75 965 PHE A C 1
ATOM 7905 O O . PHE A 1 965 ? -18.213 -9.409 46.351 1.00 91.75 965 PHE A O 1
ATOM 7912 N N . LYS A 1 966 ? -16.561 -9.968 47.758 1.00 91.12 966 LYS A N 1
ATOM 7913 C CA . LYS A 1 966 ? -16.979 -9.054 48.833 1.00 91.12 966 LYS A CA 1
ATOM 7914 C C . LYS A 1 966 ? -16.947 -7.591 48.392 1.00 91.12 966 LYS A C 1
ATOM 7916 O O . LYS A 1 966 ? -17.891 -6.855 48.673 1.00 91.12 966 LYS A O 1
ATOM 7921 N N . LYS A 1 967 ? -15.880 -7.164 47.703 1.00 91.44 967 LYS A N 1
ATOM 7922 C CA . LYS A 1 967 ? -15.752 -5.801 47.153 1.00 91.44 967 LYS A CA 1
ATOM 7923 C C . LYS A 1 967 ? -16.826 -5.514 46.108 1.00 91.44 967 LYS A C 1
ATOM 7925 O O . LYS A 1 967 ? -17.405 -4.427 46.129 1.00 91.44 967 LYS A O 1
ATOM 7930 N N . PHE A 1 968 ? -17.104 -6.477 45.230 1.00 93.75 968 PHE A N 1
ATOM 7931 C CA . PHE A 1 968 ? -18.191 -6.384 44.259 1.00 93.75 968 PHE A CA 1
ATOM 7932 C C . PHE A 1 968 ? -19.544 -6.215 44.957 1.00 93.75 968 PHE A C 1
ATOM 7934 O O . PHE A 1 968 ? -20.212 -5.209 44.729 1.00 93.75 968 PHE A O 1
ATOM 7941 N N . LEU A 1 969 ? -19.916 -7.128 45.862 1.00 92.19 969 LEU A N 1
ATOM 7942 C CA . LEU A 1 969 ? -21.194 -7.060 46.578 1.00 92.19 969 LEU A CA 1
ATOM 7943 C C . LEU A 1 969 ? -21.350 -5.748 47.349 1.00 92.19 969 LEU A C 1
ATOM 7945 O O . LEU A 1 969 ? -22.414 -5.136 47.294 1.00 92.19 969 LEU A O 1
ATOM 7949 N N . ALA A 1 970 ? -20.293 -5.295 48.030 1.00 91.00 970 ALA A N 1
ATOM 7950 C CA . ALA A 1 970 ? -20.304 -4.025 48.744 1.00 91.00 970 ALA A CA 1
ATOM 7951 C C . ALA A 1 970 ? -20.554 -2.844 47.795 1.00 91.00 970 ALA A C 1
ATOM 7953 O O . ALA A 1 970 ? -21.391 -1.994 48.097 1.00 91.00 970 ALA A O 1
ATOM 7954 N N . SER A 1 971 ? -19.880 -2.808 46.641 1.00 92.56 971 SER A N 1
ATOM 7955 C CA . SER A 1 971 ? -20.048 -1.744 45.640 1.00 92.56 971 SER A CA 1
ATOM 7956 C C . SER A 1 971 ? -21.455 -1.766 45.039 1.00 92.56 971 SER A C 1
ATOM 7958 O O . SER A 1 971 ? -22.133 -0.743 45.009 1.00 92.56 971 SER A O 1
ATOM 7960 N N . TYR A 1 972 ? -21.933 -2.949 44.652 1.00 93.06 972 TYR A N 1
ATOM 7961 C CA . TYR A 1 972 ? -23.253 -3.148 44.068 1.00 93.06 972 TYR A CA 1
ATOM 7962 C C . TYR A 1 972 ? -24.391 -2.748 45.021 1.00 93.06 972 TYR A C 1
ATOM 7964 O O . TYR A 1 972 ? -25.248 -1.936 44.666 1.00 93.06 972 TYR A O 1
ATOM 7972 N N . TRP A 1 973 ? -24.374 -3.248 46.262 1.00 90.88 973 TRP A N 1
ATOM 7973 C CA . TRP A 1 973 ? -25.395 -2.924 47.265 1.00 90.88 973 TRP A CA 1
ATOM 7974 C C . TRP A 1 973 ? -25.376 -1.445 47.648 1.00 90.88 973 TRP A C 1
ATOM 7976 O O . TRP A 1 973 ? -26.434 -0.824 47.753 1.00 90.88 973 TRP A O 1
ATOM 7986 N N . THR A 1 974 ? -24.186 -0.861 47.830 1.00 90.00 974 THR A N 1
ATOM 7987 C CA . THR A 1 974 ? -24.063 0.570 48.148 1.00 90.00 974 THR A CA 1
ATOM 7988 C C . THR A 1 974 ? -24.620 1.421 47.015 1.00 90.00 974 THR A C 1
ATOM 7990 O O . THR A 1 974 ? -25.327 2.396 47.276 1.00 90.00 974 THR A O 1
ATOM 7993 N N . SER A 1 975 ? -24.381 1.022 45.765 1.00 90.88 975 SER A N 1
ATOM 7994 C CA . SER A 1 975 ? -24.889 1.755 44.614 1.00 90.88 975 SER A CA 1
ATOM 7995 C C . SER A 1 975 ? -26.413 1.689 44.495 1.00 90.88 975 SER A C 1
ATOM 7997 O O . SER A 1 975 ? -27.058 2.725 44.334 1.00 90.88 975 SER A O 1
ATOM 7999 N N . ILE A 1 976 ? -27.019 0.513 44.699 1.00 88.62 976 ILE A N 1
ATOM 8000 C CA . ILE A 1 976 ? -28.485 0.365 44.727 1.00 88.62 976 ILE A CA 1
ATOM 8001 C C . ILE A 1 976 ? -29.114 1.155 45.876 1.00 88.62 976 ILE A C 1
ATOM 8003 O O . ILE A 1 976 ? -30.127 1.831 45.683 1.00 88.62 976 ILE A O 1
ATOM 8007 N N . PHE A 1 977 ? -28.517 1.128 47.069 1.00 88.38 977 PHE A N 1
ATOM 8008 C CA . PHE A 1 977 ? -29.004 1.929 48.192 1.00 88.38 977 PHE A CA 1
ATOM 8009 C C . PHE A 1 977 ? -28.887 3.429 47.925 1.00 88.38 977 PHE A C 1
ATOM 8011 O O . PHE A 1 977 ? -29.818 4.176 48.227 1.00 88.38 977 PHE A O 1
ATOM 8018 N N . SER A 1 978 ? -27.793 3.869 47.301 1.00 87.88 978 SER A N 1
ATOM 8019 C CA . SER A 1 978 ? -27.599 5.263 46.903 1.00 87.88 978 SER A CA 1
ATOM 8020 C C . SER A 1 978 ? -28.644 5.712 45.873 1.00 87.88 978 SER A C 1
ATOM 8022 O O . SER A 1 978 ? -29.299 6.740 46.074 1.00 87.88 978 SER A O 1
ATOM 8024 N N . ARG A 1 979 ? -28.871 4.917 44.816 1.00 85.94 979 ARG A N 1
ATOM 8025 C CA . ARG A 1 979 ? -29.873 5.186 43.769 1.00 85.94 979 ARG A CA 1
ATOM 8026 C C . ARG A 1 979 ? -31.286 5.295 44.330 1.00 85.94 979 ARG A C 1
ATOM 8028 O O . ARG A 1 979 ? -31.996 6.256 44.028 1.00 85.94 979 ARG A O 1
ATOM 8035 N N . ASN A 1 980 ? -31.653 4.362 45.204 1.00 83.19 980 ASN A N 1
ATOM 8036 C CA . ASN A 1 980 ? -32.990 4.278 45.792 1.00 83.19 980 ASN A CA 1
ATOM 8037 C C . ASN A 1 980 ? -33.174 5.128 47.057 1.00 83.19 980 ASN A C 1
ATOM 8039 O O . ASN A 1 980 ? -34.237 5.071 47.676 1.00 83.19 980 ASN A O 1
ATOM 8043 N N . GLN A 1 981 ? -32.164 5.923 47.441 1.00 85.62 981 GLN A N 1
ATOM 8044 C CA . GLN A 1 981 ? -32.167 6.757 48.652 1.00 85.62 981 GLN A CA 1
ATOM 8045 C C . GLN A 1 981 ? -32.478 5.956 49.929 1.00 85.62 981 GLN A C 1
ATOM 8047 O O . GLN A 1 981 ? -33.110 6.452 50.863 1.00 85.62 981 GLN A O 1
ATOM 8052 N N . ILE A 1 982 ? -32.032 4.700 49.971 1.00 82.56 982 ILE A N 1
ATOM 8053 C CA . ILE A 1 982 ? -32.185 3.810 51.117 1.00 82.56 982 ILE A CA 1
ATOM 8054 C C . ILE A 1 982 ? -31.005 4.055 52.052 1.00 82.56 982 ILE A C 1
ATOM 8056 O O . ILE A 1 982 ? -29.849 3.821 51.704 1.00 82.56 982 ILE A O 1
ATOM 8060 N N . SER A 1 983 ? -31.284 4.517 53.268 1.00 82.44 983 SER A N 1
ATOM 8061 C CA . SER A 1 983 ? -30.249 4.626 54.292 1.00 82.44 983 SER A CA 1
ATOM 8062 C C . SER A 1 983 ? -29.789 3.225 54.717 1.00 82.44 983 SER A C 1
ATOM 8064 O O . SER A 1 983 ? -30.600 2.384 55.109 1.00 82.44 983 SER A O 1
ATOM 8066 N N . ILE A 1 984 ? -28.473 2.981 54.702 1.00 78.62 984 ILE A N 1
ATOM 8067 C CA . ILE A 1 984 ? -27.875 1.723 55.191 1.00 78.62 984 ILE A CA 1
ATOM 8068 C C . ILE A 1 984 ? -28.301 1.445 56.643 1.00 78.62 984 ILE A C 1
ATOM 8070 O O . ILE A 1 984 ? -28.545 0.296 57.005 1.00 78.62 984 ILE A O 1
ATOM 8074 N N . GLN A 1 985 ? -28.447 2.494 57.462 1.00 80.19 985 GLN A N 1
ATOM 8075 C CA . GLN A 1 985 ? -28.908 2.386 58.851 1.00 80.19 985 GLN A CA 1
ATOM 8076 C C . GLN A 1 985 ? -30.386 1.973 58.938 1.00 80.19 985 GLN A C 1
ATOM 8078 O O . GLN A 1 985 ? -30.764 1.200 59.815 1.00 80.19 985 GLN A O 1
ATOM 8083 N N . GLN A 1 986 ? -31.232 2.448 58.019 1.00 76.12 986 GLN A N 1
ATOM 8084 C CA . GLN A 1 986 ? -32.638 2.030 57.950 1.00 76.12 986 GLN A CA 1
ATOM 8085 C C . GLN A 1 986 ? -32.760 0.569 57.514 1.00 76.12 986 GLN A C 1
ATOM 8087 O O . GLN A 1 986 ? -33.580 -0.172 58.051 1.00 76.12 986 GLN A O 1
ATOM 8092 N N . TYR A 1 987 ? -31.918 0.133 56.577 1.00 72.94 987 TYR A N 1
ATOM 8093 C CA . TYR A 1 987 ? -31.916 -1.255 56.130 1.00 72.94 987 TYR A CA 1
ATOM 8094 C C . TYR A 1 987 ? -31.406 -2.219 57.214 1.00 72.94 987 TYR A C 1
ATOM 8096 O O . TYR A 1 987 ? -31.983 -3.288 57.399 1.00 72.94 987 TYR A O 1
ATOM 8104 N N . SER A 1 988 ? -30.364 -1.840 57.966 1.00 73.75 988 SER A N 1
ATOM 8105 C CA . SER A 1 988 ? -29.773 -2.688 59.013 1.00 73.75 988 SER A CA 1
ATOM 8106 C C . SER A 1 988 ? -30.610 -2.778 60.293 1.00 73.75 988 SER A C 1
ATOM 8108 O O . SER A 1 988 ? -30.574 -3.802 60.973 1.00 73.75 988 SER A O 1
ATOM 8110 N N . THR A 1 989 ? -31.376 -1.737 60.632 1.00 73.31 989 THR A N 1
ATOM 8111 C CA . THR A 1 989 ? -32.245 -1.724 61.826 1.00 73.31 989 THR A CA 1
ATOM 8112 C C . THR A 1 989 ? -33.530 -2.523 61.643 1.00 73.31 989 THR A C 1
ATOM 8114 O O . THR A 1 989 ? -34.123 -2.971 62.629 1.00 73.31 989 THR A O 1
ATOM 8117 N N . ASN A 1 990 ? -33.950 -2.758 60.400 1.00 69.06 990 ASN A N 1
ATOM 8118 C CA . ASN A 1 990 ? -35.141 -3.534 60.109 1.00 69.06 990 ASN A CA 1
ATOM 8119 C C . ASN A 1 990 ? -34.844 -5.035 60.284 1.00 69.06 990 ASN A C 1
ATOM 8121 O O . ASN A 1 990 ? -34.514 -5.741 59.331 1.00 69.06 990 ASN A O 1
ATOM 8125 N N . LYS A 1 991 ? -34.953 -5.520 61.533 1.00 57.00 991 LYS A N 1
ATOM 8126 C CA . LYS A 1 991 ? -34.669 -6.907 61.967 1.00 57.00 991 LYS A CA 1
ATOM 8127 C C . LYS A 1 991 ? -35.361 -8.004 61.141 1.00 57.00 991 LYS A C 1
ATOM 8129 O O . LYS A 1 991 ? -35.005 -9.166 61.289 1.00 57.00 991 LYS A O 1
ATOM 8134 N N . LYS A 1 992 ? -36.335 -7.662 60.292 1.00 61.34 992 LYS A N 1
ATOM 8135 C CA . LYS A 1 992 ? -37.028 -8.603 59.403 1.00 61.34 992 LYS A CA 1
ATOM 8136 C C . LYS A 1 992 ? -36.275 -8.907 58.096 1.00 61.34 992 LYS A C 1
ATOM 8138 O O . LYS A 1 992 ? -36.602 -9.892 57.442 1.00 61.34 992 LYS A O 1
ATOM 8143 N N . ASN A 1 993 ? -35.248 -8.139 57.715 1.00 63.31 993 ASN A N 1
ATOM 8144 C CA . ASN A 1 993 ? -34.500 -8.395 56.477 1.00 63.31 993 ASN A CA 1
ATOM 8145 C C . ASN A 1 993 ? -33.373 -9.419 56.676 1.00 63.31 993 ASN A C 1
ATOM 8147 O O . ASN A 1 993 ? -32.188 -9.090 56.752 1.00 63.31 993 ASN A O 1
ATOM 8151 N N . ASN A 1 994 ? -33.763 -10.696 56.699 1.00 73.44 994 ASN A N 1
ATOM 8152 C CA . ASN A 1 994 ? -32.860 -11.845 56.794 1.00 73.44 994 ASN A CA 1
ATOM 8153 C C . ASN A 1 994 ? -31.896 -11.994 55.601 1.00 73.44 994 ASN A C 1
ATOM 8155 O O . ASN A 1 994 ? -30.943 -12.757 55.702 1.00 73.44 994 ASN A O 1
ATOM 8159 N N . THR A 1 995 ? -32.094 -11.302 54.477 1.00 75.38 995 THR A N 1
ATOM 8160 C CA . THR A 1 995 ? -31.323 -11.530 53.237 1.00 75.38 995 THR A CA 1
ATOM 8161 C C . THR A 1 995 ? -29.831 -11.234 53.388 1.00 75.38 995 THR A C 1
ATOM 8163 O O . THR A 1 995 ? -29.006 -12.087 53.074 1.00 75.38 995 THR A O 1
ATOM 8166 N N . ASN A 1 996 ? -29.464 -10.071 53.938 1.00 76.75 996 ASN A N 1
ATOM 8167 C CA . ASN A 1 996 ? -28.057 -9.709 54.161 1.00 76.75 996 ASN A CA 1
ATOM 8168 C C . ASN A 1 996 ? -27.402 -10.614 55.219 1.00 76.75 996 ASN A C 1
ATOM 8170 O O . ASN A 1 996 ? -26.234 -10.979 55.105 1.00 76.75 996 ASN A O 1
ATOM 8174 N N . ILE A 1 997 ? -28.160 -11.019 56.243 1.00 81.12 997 ILE A N 1
ATOM 8175 C CA . ILE A 1 997 ? -27.672 -11.944 57.274 1.00 81.12 997 ILE A CA 1
ATOM 8176 C C . ILE A 1 997 ? -27.407 -13.320 56.654 1.00 81.12 997 ILE A C 1
ATOM 8178 O O . ILE A 1 997 ? -26.314 -13.849 56.825 1.00 81.12 997 ILE A O 1
ATOM 8182 N N . LYS A 1 998 ? -28.352 -13.855 55.872 1.00 84.88 998 LYS A N 1
ATOM 8183 C CA . LYS A 1 998 ? -28.223 -15.137 55.165 1.00 84.88 998 LYS A CA 1
ATOM 8184 C C . LYS A 1 998 ? -27.067 -15.127 54.162 1.00 84.88 998 LYS A C 1
ATOM 8186 O O . LYS A 1 998 ? -26.333 -16.107 54.082 1.00 84.88 998 LYS A O 1
ATOM 8191 N N . LEU A 1 999 ? -26.884 -14.032 53.419 1.00 83.50 999 LEU A N 1
ATOM 8192 C CA . LEU A 1 999 ? -25.778 -13.893 52.470 1.00 83.50 999 LEU A CA 1
ATOM 8193 C C . LEU A 1 999 ? -24.425 -13.862 53.197 1.00 83.50 999 LEU A C 1
ATOM 8195 O O . LEU A 1 999 ? -23.514 -14.587 52.813 1.00 83.50 999 LEU A O 1
ATOM 8199 N N . ASN A 1 1000 ? -24.308 -13.090 54.286 1.00 83.56 1000 ASN A N 1
ATOM 8200 C CA . ASN A 1 1000 ? -23.094 -13.062 55.110 1.00 83.56 1000 ASN A CA 1
ATOM 8201 C C . ASN A 1 1000 ? -22.829 -14.400 55.814 1.00 83.56 1000 ASN A C 1
ATOM 8203 O O . ASN A 1 1000 ? -21.672 -14.784 55.950 1.00 83.56 1000 ASN A O 1
ATOM 8207 N N . GLN A 1 1001 ? -23.870 -15.118 56.246 1.00 87.00 1001 GLN A N 1
ATOM 8208 C CA . GLN A 1 1001 ? -23.745 -16.463 56.816 1.00 87.00 1001 GLN A CA 1
ATOM 8209 C C . GLN A 1 1001 ? -23.171 -17.436 55.787 1.00 87.00 1001 GLN A C 1
ATOM 8211 O O . GLN A 1 1001 ? -22.116 -18.006 56.040 1.00 87.00 1001 GLN A O 1
ATOM 8216 N N . GLN A 1 1002 ? -23.763 -17.523 54.590 1.00 85.69 1002 GLN A N 1
ATOM 8217 C CA . GLN A 1 1002 ? -23.234 -18.365 53.507 1.00 85.69 1002 GLN A CA 1
ATOM 8218 C C . GLN A 1 1002 ? -21.803 -17.986 53.130 1.00 85.69 1002 GLN A C 1
ATOM 8220 O O . GLN A 1 1002 ? -20.956 -18.846 52.903 1.00 85.69 1002 GLN A O 1
ATOM 8225 N N . PHE A 1 1003 ? -21.521 -16.685 53.084 1.00 84.75 1003 PHE A N 1
ATOM 8226 C CA . PHE A 1 1003 ? -20.192 -16.185 52.779 1.00 84.75 1003 PHE A CA 1
ATOM 8227 C C . PHE A 1 1003 ? -19.174 -16.549 53.866 1.00 84.75 1003 PHE A C 1
ATOM 8229 O O . PHE A 1 1003 ? -18.022 -16.816 53.549 1.00 84.75 1003 PHE A O 1
ATOM 8236 N N . ASN A 1 1004 ? -19.566 -16.580 55.140 1.00 87.06 1004 ASN A N 1
ATOM 8237 C CA . ASN A 1 1004 ? -18.691 -16.984 56.242 1.00 87.06 1004 ASN A CA 1
ATOM 8238 C C . ASN A 1 1004 ? -18.528 -18.508 56.343 1.00 87.06 1004 ASN A C 1
ATOM 8240 O O . ASN A 1 1004 ? -17.464 -18.953 56.755 1.00 87.06 1004 ASN A O 1
ATOM 8244 N N . GLU A 1 1005 ? -19.539 -19.281 55.943 1.00 89.94 1005 GLU A N 1
ATOM 8245 C CA . GLU A 1 1005 ? -19.522 -20.752 55.936 1.00 89.94 1005 GLU A CA 1
ATOM 8246 C C . GLU A 1 1005 ? -18.655 -21.342 54.818 1.00 89.94 1005 GLU A C 1
ATOM 8248 O O . GLU A 1 1005 ? -18.143 -22.450 54.963 1.00 89.94 1005 GLU A O 1
ATOM 8253 N N . LYS A 1 1006 ? -18.485 -20.623 53.702 1.00 87.50 1006 LYS A N 1
ATOM 8254 C CA . LYS A 1 1006 ? -17.678 -21.083 52.569 1.00 87.50 1006 LYS A CA 1
ATOM 8255 C C . LYS A 1 1006 ? -16.257 -20.515 52.613 1.00 87.50 1006 LYS A C 1
ATOM 8257 O O . LYS A 1 1006 ? -16.049 -19.295 52.653 1.00 87.50 1006 LYS A O 1
ATOM 8262 N N . ASP A 1 1007 ? -15.274 -21.411 52.535 1.00 84.19 1007 ASP A N 1
ATOM 8263 C CA . ASP A 1 1007 ? -13.858 -21.048 52.388 1.00 84.19 1007 ASP A CA 1
ATOM 8264 C C . ASP A 1 1007 ? -13.586 -20.420 51.014 1.00 84.19 1007 ASP A C 1
ATOM 8266 O O . ASP A 1 1007 ? -12.850 -19.437 50.900 1.00 84.19 1007 ASP A O 1
ATOM 8270 N N . LYS A 1 1008 ? -14.231 -20.953 49.968 1.00 86.88 1008 LYS A N 1
ATOM 8271 C CA . LYS A 1 1008 ? -14.154 -20.483 48.579 1.00 86.88 1008 LYS A CA 1
ATOM 8272 C C . LYS A 1 1008 ? -15.536 -20.528 47.935 1.00 86.88 1008 LYS A C 1
ATOM 8274 O O . LYS A 1 1008 ? -16.362 -21.369 48.280 1.00 86.88 1008 LYS A O 1
ATOM 8279 N N . ILE A 1 1009 ? -15.779 -19.632 46.983 1.00 88.56 1009 ILE A N 1
ATOM 8280 C CA . ILE A 1 1009 ? -16.997 -19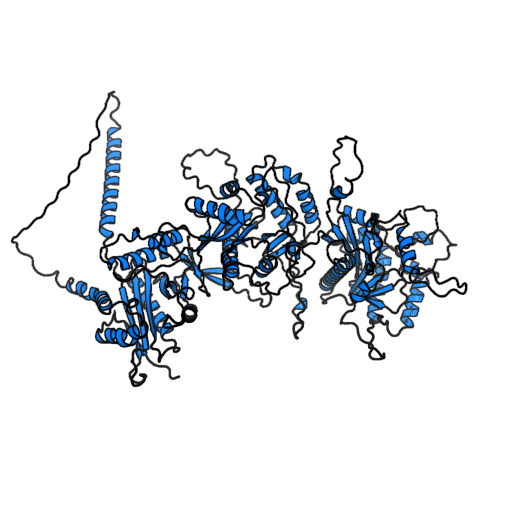.640 46.167 1.00 88.56 1009 ILE A CA 1
ATOM 8281 C C . ILE A 1 1009 ? -16.638 -20.311 44.845 1.00 88.56 1009 ILE A C 1
ATOM 8283 O O . ILE A 1 1009 ? -15.956 -19.711 44.011 1.00 88.56 1009 ILE A O 1
ATOM 8287 N N . LEU A 1 1010 ? -17.039 -21.574 44.703 1.00 88.88 1010 LEU A N 1
ATOM 8288 C CA . LEU A 1 1010 ? -16.754 -22.384 43.521 1.00 88.88 1010 LEU A CA 1
ATOM 8289 C C . LEU A 1 1010 ? -17.582 -21.907 42.322 1.00 88.88 1010 LEU A C 1
ATOM 8291 O O . LEU A 1 1010 ? -18.716 -21.444 42.484 1.00 88.88 1010 LEU A O 1
ATOM 8295 N N . LEU A 1 1011 ? -17.002 -22.032 41.128 1.00 88.06 1011 LEU A N 1
ATOM 8296 C CA . LEU A 1 1011 ? -17.665 -21.777 39.854 1.00 88.06 1011 LEU A CA 1
ATOM 8297 C C . LEU A 1 1011 ? -18.136 -23.116 39.278 1.00 88.06 1011 LEU A C 1
ATOM 8299 O O . LEU A 1 1011 ? -17.325 -23.985 38.958 1.00 88.06 1011 LEU A O 1
ATOM 8303 N N . LEU A 1 1012 ? -19.450 -23.293 39.197 1.00 88.06 1012 LEU A N 1
ATOM 8304 C CA . LEU A 1 1012 ? -20.099 -24.498 38.698 1.00 88.06 1012 LEU A CA 1
ATOM 8305 C C . LEU A 1 1012 ? -20.366 -24.345 37.200 1.00 88.06 1012 LEU A C 1
ATOM 8307 O O . LEU A 1 1012 ? -20.869 -23.310 36.763 1.00 88.06 1012 LEU A O 1
ATOM 8311 N N . ASN A 1 1013 ? -20.051 -25.391 36.435 1.00 79.94 1013 ASN A N 1
ATOM 8312 C CA . ASN A 1 1013 ? -20.449 -25.486 35.033 1.00 79.94 1013 ASN A CA 1
ATOM 8313 C C . ASN A 1 1013 ? -21.948 -25.709 34.931 1.00 79.94 1013 ASN A C 1
ATOM 8315 O O . ASN A 1 1013 ? -22.426 -26.813 35.278 1.00 79.94 1013 ASN A O 1
#

Mean predicted aligned error: 14.38 Å

Secondary structure (DSSP, 8-state):
-----EEEEETTTS--HHHHHHHIIIIIHHH--SGGGSPPHHHHHHHHHHHHHHHHHSS-SS----------------------------------TTSHHHHHHHHHHHHHHHHHHHHHHHHHHHSTT-----EEEEEEEEE-TTTSPTTS-SEEEEEEEEEETTTTEEEEEEEEE-GGGTTSSHHHHHHHHHHHHHHHHHHHTT-TT--SEEEEEEE-TTTS-GGGSSS-HHHHHHHHHHTTEEEESS---BPPSSSSPPPB-SEEEEEE--TTS-EEEEE-----TT-----EEEEEEEEHHHHHHHHHHHHHHHHHTSSS---GGG-HHHHHHHHHHHT-SEEEEEPSP-----EEEESSTTHHHHHHHHHHIIIIIIGGGSS-TTSS--HHHHHHHS----TT-----TT------TT-EEEEEEEEE----TT-TTPPPEEEEEEEEEEETTTTEEEEEEEEEE--STTHHHHHHHHHHHHHHHHHHHHHHHTT-TT--SEEEEEE----GGGTSTT---S-TT----TT-EEEGGG-HHHHHHTTEEEESS-B-PPPSSTT-PPPSPBEEEEE--TTSPEE--TTSGGG--SS-------EEEEEHHHHHHHHHHHHHHHHHHTT-S-TTHHHH-HHHHHHHHHHHT-SEEEEEPTTSTTTTS--EEEEETTTS--HHHHHHHHHHS------TT-----------HHHHHHHHH--SS-SSEEEEEEEEE---GGGGSTTS----------------EEEEEEEEEEETTTTEEEEEEEEEEPPP--TT--S------SSSS-S-SSSS--HHHHHHHHHHHHHHHHHHHHHSSSS-SEEEEEE----------------S--SSHHHHHHHHHHS--SS-SEEE----HHHHHTTEEEESS-BPPPP-S-GGGTSS-TT-----PPPBEEEEE--TTSPEETTSSS-EEEE-HHHHHHHHHHHHHHHHHHTT--HHHHHH-TT-HHHHHHHHHHHH-SSEEEE-

Foldseek 3Di:
DPQFDWDKDKCLVVPDPVVLVCCCVQWVCVQCVPCLLDDDSVVVVVLSVVVPPVVVVVPPPPDDDDDDDDDDDDDDDDDDDDDDDDDDDDDDDDDDDDCPVVVVVVVVVVVVVVVVVVVVVVVVVVPPPPPFSKRKIKMWIFTDPVSDDPPGGRTQWIWIKIAGQVLLEIETEDTTGDPVNPPSCVSLVNVVVVQVVQQVVNVVSVNPVGRLWYKYKAFDLVQDPCVRHSGNRQVVLVVCVVSQKFFWQAQDWAPAQEQPGHIHSRMTMIIHDDPNFDWDWDQDFPPPPPDPDRDTDIWTKDFLVSVLVVLVVNQCVRQVRYPPRDPSVPPLNNVVRNVLSVQDRITTGDDDDPPALWHKGKCQVPVVVCVVVLVCCVPPPVCVQDPDPQLDFDSLLVVVQRDPPPPPPPDPPPDDPPPCLPQKPKIKMFIWHDDPDPPDSPDDTDTQWIWIKIQGQQLLEIETEWGKHWAAPDCNRLVVSLVRVVVVQVVQQVSNVVSVNVVGRLWYKYWAAPDPPVPPPVPDDDPCPPPPHDHGRIHTCSHPQVSVVVQQKFWWQAFDWDARSAPVDAIDDTITMIIHDGPNFDWPPPVVVVVPPDDDDPDPPPRWTKDFLVSVLSVVVSNNLSSCVSNPVPDSCVLVVRPVSVLRNVLSLQDRIITTHRVVPVPRPPDLKDKHKCLRRNDPLVLCVVVQQAQAPPDPVPDPPDPPDLDFDSVLLSVLSPDDPDFQKRKIKIFTKGQDQVVPPPPPDDDDD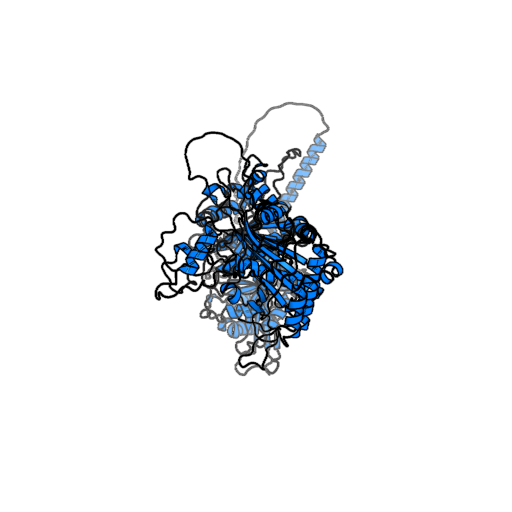DDDDPPPSPRDIDTQWMWIKMAGQQLLEIETEFIKGFDDPPDDDPDPPDPPPPDPDPPPPVDDDDDPRVVNVVVSQVVQQVVSCVRPVDSGGPWYKYWFAPPPPVPPDPDDDDDDDDPPCPVVVVVVVVVPPPDGHRIDTDGDDVVVVVQQKFWWPAQADDARLAACPVVPPDPPDDPPRDGRIIMIIHDDPPFDFDPVDPDGWTFDPLVSVVSVVVSVNVRSCVSNVNDPVNVVPPVSPCNVVRRVVRSVVDPTTTTHD

Solvent-accessible surface area (backbone atoms only — not comparable to full-atom values): 61082 Å² total; per-residue (Å²): 128,83,83,78,58,64,50,80,46,44,41,67,85,56,71,46,70,69,60,50,52,44,48,43,65,74,49,47,49,78,67,44,82,52,67,87,81,51,82,57,70,66,61,58,53,52,63,58,49,72,63,62,64,66,67,60,67,76,76,62,86,80,77,82,88,85,81,90,83,89,86,88,87,87,88,88,85,89,83,88,86,89,84,91,86,86,90,86,88,85,91,85,83,88,88,73,99,80,53,67,69,58,52,52,51,51,53,50,51,51,52,52,51,52,50,50,51,50,49,54,50,50,58,55,63,68,58,71,71,62,73,76,73,62,48,59,40,41,40,32,36,36,40,45,83,89,67,38,55,90,96,54,71,42,59,46,27,38,34,34,36,37,35,38,69,95,77,36,32,34,36,41,80,44,81,46,59,36,79,95,50,60,93,72,55,55,64,62,52,47,54,53,49,51,54,51,49,43,27,54,53,25,40,75,76,67,35,80,86,28,41,52,45,38,34,35,71,44,65,28,58,84,72,42,57,50,89,81,44,94,56,41,30,61,58,52,51,56,51,40,43,75,74,41,34,26,41,47,70,59,83,47,64,45,68,33,76,41,78,88,44,69,62,41,70,46,42,38,50,27,37,49,69,52,93,60,45,51,69,47,80,42,83,50,73,71,87,62,88,85,59,94,69,82,54,70,42,75,46,40,42,43,54,19,67,59,52,46,50,47,51,54,51,54,48,52,59,33,44,70,69,26,74,76,80,65,70,62,87,73,34,64,67,56,47,50,43,48,50,59,37,70,67,35,73,60,34,49,43,42,67,84,79,88,78,65,86,51,42,79,43,57,42,50,88,45,38,86,85,30,49,66,56,53,51,44,43,44,65,71,50,50,53,75,60,44,99,46,78,75,86,41,70,53,73,66,46,53,60,69,47,35,81,78,79,66,90,72,82,81,70,92,66,96,75,71,87,69,76,82,75,81,62,52,54,43,40,43,37,33,31,33,27,69,81,87,69,84,87,55,94,78,72,72,67,44,76,46,29,35,39,32,34,34,34,39,68,93,50,35,29,33,39,41,78,44,47,34,36,19,32,38,72,93,60,41,30,60,54,49,46,51,51,52,50,55,51,50,48,54,52,43,34,49,55,24,37,77,70,68,33,80,91,34,52,61,43,42,32,35,65,26,64,73,72,68,66,77,75,78,60,80,84,65,95,65,99,59,91,82,70,87,52,59,58,76,49,60,41,59,45,52,70,38,58,70,62,40,41,76,73,38,37,27,37,45,70,59,70,32,64,52,65,44,58,39,85,92,45,72,58,53,75,65,27,40,40,27,35,50,73,48,87,72,50,54,67,53,73,68,74,77,66,70,81,66,79,74,82,98,68,90,71,82,77,79,68,55,32,41,45,55,28,70,55,53,52,45,36,52,53,50,50,41,54,50,47,33,58,65,53,64,45,90,53,84,68,47,60,84,67,32,67,64,53,47,53,37,51,50,61,43,72,57,34,71,59,35,45,50,42,65,72,88,53,86,71,66,87,78,57,74,61,44,81,43,44,35,46,82,42,70,47,72,66,59,52,48,52,51,60,72,29,42,57,59,82,73,84,64,92,82,63,95,71,76,84,81,70,88,64,60,57,68,72,52,51,52,51,49,34,71,51,92,83,84,64,68,50,51,48,38,40,39,33,35,29,28,77,69,78,71,71,76,79,65,75,84,71,78,86,88,78,97,70,97,67,90,70,80,81,71,84,63,75,41,71,52,29,37,34,36,33,34,35,27,72,88,45,33,28,32,37,37,60,45,44,35,37,42,61,74,75,84,71,84,80,76,75,92,80,70,97,77,81,77,64,90,64,91,56,52,54,96,73,63,96,51,52,66,68,59,50,52,50,53,53,51,51,54,50,43,33,52,51,30,27,76,75,67,75,39,99,38,45,82,42,42,34,38,46,25,61,57,83,76,74,84,72,76,71,82,86,72,84,88,81,89,89,88,82,84,60,63,66,60,53,56,53,48,60,69,63,66,61,86,70,78,47,53,34,42,72,64,55,80,44,72,68,55,38,72,75,41,40,25,38,46,70,59,80,35,66,81,75,80,60,69,56,69,74,75,65,77,78,48,97,81,65,78,79,74,77,74,74,57,32,44,46,28,33,52,74,53,92,83,52,51,65,40,78,89,45,102,61,71,38,41,30,54,58,61,68,59,54,50,40,37,52,52,48,52,51,51,37,46,28,59,71,49,72,48,52,68,66,62,59,69,67,42,84,82,61,55,57,66,57,51,46,53,48,54,56,68,73,40,94,64,41,42,46,41,129

pLDDT: mean 79.63, std 17.08, range [33.34, 98.69]

Sequence (1013 aa):
MNKISFEMVDLRESYDYELLKRFYNELMIPNFPDENELEPLESWVEMFGNLNENNNNNNNNNLNFFNNDNNQETININFENNLFFGSNGADGADIIEYQEEEEQQQQQKQKQQQQQQQQQQLDKKNNEDDEENIEFHIVLSICSEKDRIEGQSNILGGIVFEYYPSINCGCITYILVNDNYRGLGIASKLLKESNNRFNDIANRFGHLSGCNAIFLETNSAERVKPENDVMDPSKRHSIFHKMGIRLLDFDYIQPPLSNDSNKCKDLLLLCLLTQNIPKQQKLKINNNNNNNNNSIDRYYYLPSLLLESFIKVFWKSCYSRITPKINWKKDVDYQRMVDQLKRREIIPLLDLPWNRPWTLVDLRDSFNSNRSLITKFYNQILVPNFKGHHELESLESWFKMLPLIDNNSNTNNSNSNANNYNNDFFHLLVALRYLNDDIDHNQEPIICGGIAFEYHPKSNCALITYFLIGGGENNRSEMMAKALLQRSLEIIEQNAIDCGNLAGCNAIFIENNKNNHNNQNNQNNNNNTKEYLNQDEIIEISYNSEFLEKLGFMKLDFNYVQPPLSFEKSSSNSLNLLVLLTSRIPQTIDLNLIENENENNNININNNNYLPNSLIIKFIQTFWENTIKRNEIINLNLYENDLNFNIMMDSLKRKSKIQLLKSSLNSSWDNNFTLIDLAVDFHQDLFDQFYNSLPFNNENQNQNNNNYLNIEPKSILQKSLLKKSNFQEDIHILLLVSYDNNNNNNNNNNNNNNNNNNNNNNICPTIYGSIIFSYFPISNCGLISNIFIKRPPPSENINNNNEHFTSLYGYSIKNKNYDIGIELLNDSIGIINRISTSKTHISGPNAIFLECSTITNNYSSSNNSNNSNNDDNSIVNNIKKFNENENEGNFIQIPFSNEIKNQGWLILDLKYYQPPRNSLKYIQSNENLEILEQPPSLLCVLNCLQFPHDISLPSPSLYIPKDLFKKFLASYWTSIFSRNQISIQQYSTNKKNNTNIKLNQQFNEKDKILLLN

Nearest PDB structures (foldseek):
  1z4r-assembly1_A  TM=6.947E-01  e=1.783E-03  Homo sapiens
  5trm-assembly1_C  TM=7.350E-01  e=4.634E-03  Homo sapiens
  4nsq-assembly1_A  TM=6.643E-01  e=2.204E-03  Homo sapiens
  8h6c-assembly1_B  TM=6.416E-01  e=3.554E-03  Homo sapiens
  1qst-assembly1_A  TM=5.392E-01  e=4.886E-03  Tetrahymena thermophila